Protein AF-A0A355V3B9-F1 (afdb_monomer_lite)

Structure (mmCIF, N/CA/C/O backbone):
data_AF-A0A355V3B9-F1
#
_entry.id   AF-A0A355V3B9-F1
#
loop_
_atom_site.group_PDB
_atom_site.id
_atom_site.type_symbol
_atom_site.label_atom_id
_atom_site.label_alt_id
_atom_site.label_comp_id
_atom_site.label_asym_id
_atom_site.label_entity_id
_atom_site.label_seq_id
_atom_site.pdbx_PDB_ins_code
_atom_site.Cartn_x
_atom_site.Cartn_y
_atom_site.Cartn_z
_atom_site.occupancy
_atom_site.B_iso_or_equiv
_atom_site.auth_seq_id
_atom_site.auth_comp_id
_atom_site.auth_asym_id
_atom_site.auth_atom_id
_atom_site.pdbx_PDB_model_num
ATOM 1 N N . MET A 1 1 ? -22.685 -3.547 -70.655 1.00 29.61 1 MET A N 1
ATOM 2 C CA . MET A 1 1 ? -23.775 -3.554 -71.671 1.00 29.61 1 MET A CA 1
ATOM 3 C C . MET A 1 1 ? -23.132 -3.633 -73.062 1.00 29.61 1 MET A C 1
ATOM 5 O O . MET A 1 1 ? -21.977 -3.258 -73.175 1.00 29.61 1 MET A O 1
ATOM 9 N N . LYS A 1 2 ? -23.705 -4.327 -74.064 1.00 24.33 2 LYS A N 1
ATOM 10 C CA . LYS A 1 2 ? -24.390 -3.746 -75.259 1.00 24.33 2 LYS A CA 1
ATOM 11 C C . LYS A 1 2 ? -23.859 -2.349 -75.682 1.00 24.33 2 LYS A C 1
ATOM 13 O O . LYS A 1 2 ? -23.815 -1.481 -74.825 1.00 24.33 2 LYS A O 1
ATOM 18 N N . LYS A 1 3 ? -23.572 -2.037 -76.959 1.00 24.42 3 LYS A N 1
ATOM 19 C CA . LYS A 1 3 ? -23.677 -2.785 -78.243 1.00 24.42 3 LYS A CA 1
ATOM 20 C C . LYS A 1 3 ? -22.997 -1.974 -79.382 1.00 24.42 3 LYS A C 1
ATOM 22 O O . LYS A 1 3 ? -23.137 -0.765 -79.348 1.00 24.42 3 LYS A O 1
ATOM 27 N N . PHE A 1 4 ? -22.495 -2.657 -80.429 1.00 23.72 4 PHE A N 1
ATOM 28 C CA . PHE A 1 4 ? -22.361 -2.233 -81.859 1.00 23.72 4 PHE A CA 1
ATOM 29 C C . PHE A 1 4 ? -21.498 -0.968 -82.168 1.00 23.72 4 PHE A C 1
ATOM 31 O O . PHE A 1 4 ? -21.391 -0.086 -81.337 1.00 23.72 4 PHE A O 1
ATOM 38 N N . ARG A 1 5 ? -20.748 -0.774 -83.273 1.00 29.12 5 ARG A N 1
ATOM 39 C CA . ARG A 1 5 ? -20.606 -1.314 -84.657 1.00 29.12 5 ARG A CA 1
ATOM 40 C C . ARG A 1 5 ? -21.382 -0.560 -85.773 1.00 29.12 5 ARG A C 1
ATOM 42 O O . ARG A 1 5 ? -22.601 -0.481 -85.723 1.00 29.12 5 ARG A O 1
ATOM 49 N N . GLN A 1 6 ? -20.622 -0.194 -86.824 1.00 34.44 6 GLN A N 1
ATOM 50 C CA . GLN A 1 6 ? -20.976 0.226 -88.205 1.00 34.44 6 GLN A CA 1
ATOM 51 C C . GLN A 1 6 ? -21.395 1.683 -88.507 1.00 34.44 6 GLN A C 1
ATOM 53 O O . GLN A 1 6 ? -22.417 2.164 -88.036 1.00 34.44 6 GLN A O 1
ATOM 58 N N . PHE A 1 7 ? -20.684 2.283 -89.475 1.00 25.03 7 PHE A N 1
ATOM 59 C CA . PHE A 1 7 ? -21.318 2.936 -90.632 1.00 25.03 7 PHE A CA 1
ATOM 60 C C . PHE A 1 7 ? -20.598 2.524 -91.948 1.00 25.03 7 PHE A C 1
ATOM 62 O O . PHE A 1 7 ? -19.836 1.554 -91.916 1.00 25.03 7 PHE A O 1
ATOM 69 N N . ALA A 1 8 ? -20.909 3.133 -93.103 1.00 28.25 8 ALA A N 1
ATOM 70 C CA . ALA A 1 8 ? -20.622 2.613 -94.457 1.00 28.25 8 ALA A CA 1
ATOM 71 C C . ALA A 1 8 ? -20.565 3.727 -95.544 1.00 28.25 8 ALA A C 1
ATOM 73 O O . ALA A 1 8 ? -20.676 4.898 -95.191 1.00 28.25 8 ALA A O 1
ATOM 74 N N . VAL A 1 9 ? -20.533 3.337 -96.842 1.00 30.91 9 VAL A N 1
ATOM 75 C CA . VAL A 1 9 ? -20.604 4.185 -98.079 1.00 30.91 9 VAL A CA 1
ATOM 76 C C . VAL A 1 9 ? -19.212 4.775 -98.459 1.00 30.91 9 VAL A C 1
ATOM 78 O O . VAL A 1 9 ? -18.403 4.994 -97.568 1.00 30.91 9 VAL A O 1
ATOM 81 N N . ALA A 1 10 ? -18.768 4.956 -99.721 1.00 24.69 10 ALA A N 1
ATOM 82 C CA . ALA A 1 10 ? -19.450 5.182 -101.014 1.00 24.69 10 ALA A CA 1
ATOM 83 C C . ALA A 1 10 ? -19.110 4.206 -102.182 1.00 24.69 10 ALA A C 1
ATOM 85 O O . ALA A 1 10 ? -18.999 3.000 -101.971 1.00 24.69 10 ALA A O 1
ATOM 86 N N . THR A 1 11 ? -19.154 4.675 -103.445 1.00 30.03 11 THR A N 1
ATOM 87 C CA . THR A 1 11 ? -19.378 3.878 -104.685 1.00 30.03 11 THR A CA 1
ATOM 88 C C . THR A 1 11 ? -18.928 4.663 -105.951 1.00 30.03 11 THR A C 1
ATOM 90 O O . THR A 1 11 ? -18.607 5.841 -105.831 1.00 30.03 11 THR A O 1
ATOM 93 N N . LEU A 1 12 ? -19.008 4.031 -107.141 1.00 26.17 12 LEU A N 1
ATOM 94 C CA . LEU A 1 12 ? -18.806 4.517 -108.540 1.00 26.17 12 LEU A CA 1
ATOM 95 C C . LEU A 1 12 ? -17.343 4.514 -109.070 1.00 26.17 12 LEU A C 1
ATOM 97 O O . LEU A 1 12 ? -16.452 4.913 -108.334 1.00 26.17 12 LEU A O 1
ATOM 101 N N . MET A 1 13 ? -16.948 4.026 -110.272 1.00 27.73 13 MET A N 1
ATOM 102 C CA . MET A 1 13 ? -17.576 3.574 -111.557 1.00 27.73 13 MET A CA 1
ATOM 103 C C . MET A 1 13 ? -17.974 4.678 -112.570 1.00 27.73 13 MET A C 1
ATOM 105 O O . MET A 1 13 ? -18.789 5.499 -112.172 1.00 27.73 13 MET A O 1
ATOM 109 N N . ILE A 1 14 ? -17.507 4.622 -113.854 1.00 31.66 14 ILE A N 1
ATOM 110 C CA . ILE A 1 14 ? -18.270 4.818 -115.147 1.00 31.66 14 ILE A CA 1
ATOM 111 C C . ILE A 1 14 ? -17.418 5.122 -116.434 1.00 31.66 14 ILE A C 1
ATOM 113 O O . ILE A 1 14 ? -16.614 6.041 -116.408 1.00 31.66 14 ILE A O 1
ATOM 117 N N . LEU A 1 15 ? -17.701 4.388 -117.545 1.00 27.97 15 LEU A N 1
ATOM 118 C CA . LEU A 1 15 ? -17.578 4.646 -119.029 1.00 27.97 15 LEU A CA 1
ATOM 119 C C . LEU A 1 15 ? -16.261 5.212 -119.685 1.00 27.97 15 LEU A C 1
ATOM 121 O O . LEU A 1 15 ? -15.428 5.770 -118.992 1.00 27.97 15 LEU A O 1
ATOM 125 N N . ALA A 1 16 ? -16.024 5.219 -121.026 1.00 29.95 16 ALA A N 1
ATOM 126 C CA . ALA A 1 16 ? -16.352 4.337 -122.191 1.00 29.95 16 ALA A CA 1
ATOM 127 C C . ALA A 1 16 ? -15.772 4.892 -123.545 1.00 29.95 16 ALA A C 1
ATOM 129 O O . ALA A 1 16 ? -15.033 5.869 -123.528 1.00 29.95 16 ALA A O 1
ATOM 130 N N . MET A 1 17 ? -16.207 4.316 -124.695 1.00 27.41 17 MET A N 1
ATOM 131 C CA . MET A 1 17 ? -15.990 4.684 -126.129 1.00 27.41 17 MET A CA 1
ATOM 132 C C . MET A 1 17 ? -14.667 4.169 -126.757 1.00 27.41 17 MET A C 1
ATOM 134 O O . MET A 1 17 ? -13.644 4.247 -126.097 1.00 27.41 17 MET A O 1
ATOM 138 N N . CYS A 1 18 ? -14.534 3.558 -127.958 1.00 26.45 18 CYS A N 1
ATOM 139 C CA . CYS A 1 18 ? -15.226 3.449 -129.282 1.00 26.45 18 CYS A CA 1
ATOM 140 C C . CYS A 1 18 ? -14.258 3.975 -130.388 1.00 26.45 18 CYS A C 1
ATOM 142 O O . CYS A 1 18 ? -13.532 4.920 -130.110 1.00 26.45 18 CYS A O 1
ATOM 144 N N . SER A 1 19 ? -14.186 3.515 -131.654 1.00 28.00 19 SER A N 1
ATOM 145 C CA . SER A 1 19 ? -14.825 2.412 -132.423 1.00 28.00 19 SER A CA 1
ATOM 146 C C . SER A 1 19 ? -14.329 2.412 -133.906 1.00 28.00 19 SER A C 1
ATOM 148 O O . SER A 1 19 ? -13.772 3.430 -134.306 1.00 28.00 19 SER A O 1
ATOM 150 N N . LEU A 1 20 ? -14.677 1.394 -134.736 1.00 30.12 20 LEU A N 1
ATOM 151 C CA . LEU A 1 20 ? -14.598 1.349 -136.239 1.00 30.12 20 LEU A CA 1
ATOM 152 C C . LEU A 1 20 ? -13.163 1.233 -136.871 1.00 30.12 20 LEU A C 1
ATOM 154 O O . LEU A 1 20 ? -12.217 1.700 -136.257 1.00 30.12 20 LEU A O 1
ATOM 158 N N . ILE A 1 21 ? -12.882 0.661 -138.073 1.00 32.38 21 ILE A N 1
ATOM 159 C CA . ILE A 1 21 ? -13.617 -0.214 -139.038 1.00 32.38 21 ILE A CA 1
ATOM 160 C C . ILE A 1 21 ? -12.640 -0.966 -140.018 1.00 32.38 21 ILE A C 1
ATOM 162 O O . ILE A 1 21 ? -11.603 -0.407 -140.341 1.00 32.38 21 ILE A O 1
ATOM 166 N N . ALA A 1 22 ? -13.005 -2.184 -140.487 1.00 29.14 22 ALA A N 1
ATOM 167 C CA . ALA A 1 22 ? -12.835 -2.860 -141.823 1.00 29.14 22 ALA A CA 1
ATOM 168 C C . ALA A 1 22 ? -11.594 -2.640 -142.782 1.00 29.14 22 ALA A C 1
ATOM 170 O O . ALA A 1 22 ? -11.046 -1.551 -142.822 1.00 29.14 22 ALA A O 1
ATOM 171 N N . VAL A 1 23 ? -11.168 -3.535 -143.718 1.00 32.75 23 VAL A N 1
ATOM 172 C CA . VAL A 1 23 ? -11.530 -4.937 -144.112 1.00 32.75 23 VAL A CA 1
ATOM 173 C C . VAL A 1 23 ? -10.566 -5.550 -145.194 1.00 32.75 23 VAL A C 1
ATOM 175 O O . VAL A 1 23 ? -9.893 -4.802 -145.895 1.00 32.75 23 VAL A O 1
ATOM 178 N N . PHE A 1 24 ? -10.621 -6.886 -145.407 1.00 30.16 24 PHE A N 1
ATOM 179 C CA . PHE A 1 24 ? -10.052 -7.739 -146.505 1.00 30.16 24 PHE A CA 1
ATOM 180 C C . PHE A 1 24 ? -8.552 -8.164 -146.502 1.00 30.16 24 PHE A C 1
ATOM 182 O O . PHE A 1 24 ? -7.726 -7.609 -145.791 1.00 30.16 24 PHE A O 1
ATOM 189 N N . ALA A 1 25 ? -8.249 -9.251 -147.246 1.00 38.19 25 ALA A N 1
ATOM 190 C CA . ALA A 1 25 ? -7.032 -10.102 -147.209 1.00 38.19 25 ALA A CA 1
ATOM 191 C C . ALA A 1 25 ? -6.633 -10.583 -148.647 1.00 38.19 25 ALA A C 1
ATOM 193 O O . ALA A 1 25 ? -7.290 -10.150 -149.592 1.00 38.19 25 ALA A O 1
ATOM 194 N N . ALA A 1 26 ? -5.640 -11.447 -148.957 1.00 35.53 26 ALA A N 1
ATOM 195 C CA . ALA A 1 26 ? -4.742 -12.368 -148.213 1.00 35.53 26 ALA A CA 1
ATOM 196 C C . ALA A 1 26 ? -3.504 -12.772 -149.083 1.00 35.53 26 ALA A C 1
ATOM 198 O O . ALA A 1 26 ? -3.559 -12.509 -150.285 1.00 35.53 26 ALA A O 1
ATOM 199 N N . CYS A 1 27 ? -2.472 -13.475 -148.548 1.00 34.25 27 CYS A N 1
ATOM 200 C CA . CYS A 1 27 ? -1.959 -14.791 -149.052 1.00 34.25 27 CYS A CA 1
ATOM 201 C C . CYS A 1 27 ? -0.553 -15.244 -148.523 1.00 34.25 27 CYS A C 1
ATOM 203 O O . CYS A 1 27 ? 0.469 -15.044 -149.181 1.00 34.25 27 CYS A O 1
ATOM 205 N N . ASP A 1 28 ? -0.515 -15.976 -147.401 1.00 49.56 28 ASP A N 1
ATOM 206 C CA . ASP A 1 28 ? 0.271 -17.216 -147.174 1.00 49.56 28 ASP A CA 1
ATOM 207 C C . ASP A 1 28 ? 1.835 -17.178 -147.129 1.00 49.56 28 ASP A C 1
ATOM 209 O O . ASP A 1 28 ? 2.467 -17.628 -148.086 1.00 49.56 28 ASP A O 1
ATOM 213 N N . LYS A 1 29 ? 2.474 -16.728 -146.024 1.00 57.41 29 LYS A N 1
ATOM 214 C CA . LYS A 1 29 ? 3.925 -16.829 -145.677 1.00 57.41 29 LYS A CA 1
ATOM 215 C C . LYS A 1 29 ? 4.230 -16.223 -144.284 1.00 57.41 29 LYS A C 1
ATOM 217 O O . LYS A 1 29 ? 3.782 -15.106 -144.035 1.00 57.41 29 LYS A O 1
ATOM 222 N N . ILE A 1 30 ? 5.047 -16.863 -143.431 1.00 63.81 30 ILE A N 1
ATOM 223 C CA . ILE A 1 30 ? 5.472 -16.322 -142.109 1.00 63.81 30 ILE A CA 1
ATOM 224 C C . ILE A 1 30 ? 6.410 -15.110 -142.245 1.00 63.81 30 ILE A C 1
ATOM 226 O O . ILE A 1 30 ? 7.263 -15.085 -143.136 1.00 63.81 30 ILE A O 1
ATOM 230 N N . THR A 1 31 ? 6.244 -14.117 -141.359 1.00 71.62 31 THR A N 1
ATOM 231 C CA . THR A 1 31 ? 6.979 -12.835 -141.384 1.00 71.62 31 THR A CA 1
ATOM 232 C C . THR A 1 31 ? 7.597 -12.383 -140.054 1.00 71.62 31 THR A C 1
ATOM 234 O O . THR A 1 31 ? 8.592 -11.666 -140.098 1.00 71.62 31 THR A O 1
ATOM 237 N N . GLU A 1 32 ? 7.043 -12.751 -138.894 1.00 79.25 32 GLU A N 1
ATOM 238 C CA . GLU A 1 32 ? 7.464 -12.231 -137.575 1.00 79.25 32 GLU A CA 1
ATOM 239 C C . GLU A 1 32 ? 7.121 -13.233 -136.454 1.00 79.25 32 GLU A C 1
ATOM 241 O O . GLU A 1 32 ? 6.135 -13.964 -136.567 1.00 79.25 32 GLU A O 1
ATOM 246 N N . ILE A 1 33 ? 7.892 -13.235 -135.357 1.00 84.12 33 ILE A N 1
ATOM 247 C CA . ILE A 1 33 ? 7.456 -13.757 -134.049 1.00 84.12 33 ILE A CA 1
ATOM 248 C C . ILE A 1 33 ? 7.694 -12.694 -132.970 1.00 84.12 33 ILE A C 1
ATOM 250 O O . ILE A 1 33 ? 8.684 -11.963 -133.030 1.00 84.12 33 ILE A O 1
ATOM 254 N N . LYS A 1 34 ? 6.817 -12.633 -131.967 1.00 82.00 34 LYS A N 1
ATOM 255 C CA . LYS A 1 34 ? 6.917 -11.717 -130.820 1.00 82.00 34 LYS A CA 1
ATOM 256 C C . LYS A 1 34 ? 6.241 -12.316 -129.592 1.00 82.00 34 LYS A C 1
ATOM 258 O O . LYS A 1 34 ? 5.294 -13.087 -129.725 1.00 82.00 34 LYS A O 1
ATOM 263 N N . VAL A 1 35 ? 6.665 -11.921 -128.398 1.00 82.00 35 VAL A N 1
ATOM 264 C CA . VAL A 1 35 ? 5.863 -12.120 -127.182 1.00 82.00 35 VAL A CA 1
ATOM 265 C C . VAL A 1 35 ? 5.230 -10.780 -126.828 1.00 82.00 35 VAL A C 1
ATOM 267 O O . VAL A 1 35 ? 5.940 -9.792 -126.667 1.00 82.00 35 VAL A O 1
ATOM 270 N N . ALA A 1 36 ? 3.900 -10.729 -126.773 1.00 76.75 36 ALA A N 1
ATOM 271 C CA . ALA A 1 36 ? 3.171 -9.514 -126.419 1.00 76.75 36 ALA A CA 1
ATOM 272 C C . ALA A 1 36 ? 3.213 -9.246 -124.903 1.00 76.75 36 ALA A C 1
ATOM 274 O O . ALA A 1 36 ? 3.352 -10.174 -124.100 1.00 76.75 36 ALA A O 1
ATOM 275 N N . ASP A 1 37 ? 3.044 -7.984 -124.503 1.00 69.56 37 ASP A N 1
ATOM 276 C CA . ASP A 1 37 ? 2.949 -7.612 -123.089 1.00 69.56 37 ASP A CA 1
ATOM 277 C C . ASP A 1 37 ? 1.801 -8.366 -122.398 1.00 69.56 37 ASP A C 1
ATOM 279 O O . ASP A 1 37 ? 0.658 -8.355 -122.854 1.00 69.56 37 ASP A O 1
ATOM 283 N N . GLY A 1 38 ? 2.118 -9.034 -121.286 1.00 73.00 38 GLY A N 1
ATOM 284 C CA . GLY A 1 38 ? 1.189 -9.903 -120.553 1.00 73.00 38 GLY A CA 1
ATOM 285 C C . GLY A 1 38 ? 1.195 -11.380 -120.973 1.00 73.00 38 GLY A C 1
ATOM 286 O O . GLY A 1 38 ? 0.593 -12.189 -120.272 1.00 73.00 38 GLY A O 1
ATOM 287 N N . ASN A 1 39 ? 1.908 -11.765 -122.040 1.00 80.31 39 ASN A N 1
ATOM 288 C CA . ASN A 1 39 ? 2.001 -13.168 -122.471 1.00 80.31 39 ASN A CA 1
ATOM 289 C C . ASN A 1 39 ? 3.125 -13.984 -121.788 1.00 80.31 39 ASN A C 1
ATOM 291 O O . ASN A 1 39 ? 3.246 -15.177 -122.068 1.00 80.31 39 ASN A O 1
ATOM 295 N N . LEU A 1 40 ? 3.925 -13.398 -120.885 1.00 80.81 40 LEU A N 1
ATOM 296 C CA . LEU A 1 40 ? 4.698 -14.170 -119.896 1.00 80.81 40 LEU A CA 1
ATOM 297 C C . LEU A 1 40 ? 3.934 -14.233 -118.565 1.00 80.81 40 LEU A C 1
ATOM 299 O O . LEU A 1 40 ? 3.483 -13.188 -118.093 1.00 80.81 40 LEU A O 1
ATOM 303 N N . PRO A 1 41 ? 3.861 -15.404 -117.900 1.00 78.88 41 PRO A N 1
ATOM 304 C CA . PRO A 1 41 ? 3.183 -15.534 -116.609 1.00 78.88 41 PRO A CA 1
ATOM 305 C C . PRO A 1 41 ? 3.927 -14.820 -115.467 1.00 78.88 41 PRO A C 1
ATOM 307 O O . PRO A 1 41 ? 3.316 -14.454 -114.462 1.00 78.88 41 PRO A O 1
ATOM 310 N N . LYS A 1 42 ? 5.246 -14.612 -115.600 1.00 82.06 42 LYS A N 1
ATOM 311 C CA . LYS A 1 42 ? 6.089 -13.958 -114.591 1.00 82.06 42 LYS A CA 1
ATOM 312 C C . LYS A 1 42 ? 7.280 -13.254 -115.248 1.00 82.06 42 LYS A C 1
ATOM 314 O O . LYS A 1 42 ? 7.945 -13.834 -116.099 1.00 82.06 42 LYS A O 1
ATOM 319 N N . THR A 1 43 ? 7.576 -12.027 -114.816 1.00 84.12 43 THR A N 1
ATOM 320 C CA . THR A 1 43 ? 8.766 -11.256 -115.240 1.00 84.12 43 THR A CA 1
ATOM 321 C C . THR A 1 43 ? 9.735 -10.941 -114.095 1.00 84.12 43 THR A C 1
ATOM 323 O O . THR A 1 43 ? 10.824 -10.430 -114.335 1.00 84.12 43 THR A O 1
ATOM 326 N N . THR A 1 44 ? 9.385 -11.298 -112.854 1.00 83.75 44 THR A N 1
ATOM 327 C CA . THR A 1 44 ? 10.275 -11.193 -111.688 1.00 83.75 44 THR A CA 1
ATOM 328 C C . THR A 1 44 ? 10.349 -12.534 -110.970 1.00 83.75 44 THR A C 1
ATOM 330 O O . THR A 1 44 ? 9.330 -13.075 -110.538 1.00 83.75 44 THR A O 1
ATOM 333 N N . PHE A 1 45 ? 11.562 -13.048 -110.825 1.00 85.56 45 PHE A N 1
ATOM 334 C CA . PHE A 1 45 ? 11.904 -14.315 -110.188 1.00 85.56 45 PHE A CA 1
ATOM 335 C C . PHE A 1 45 ? 12.716 -14.037 -108.918 1.00 85.56 45 PHE A C 1
ATOM 337 O O . PHE A 1 45 ? 13.181 -12.918 -108.708 1.00 85.56 45 PHE A O 1
ATOM 344 N N . ILE A 1 46 ? 12.871 -15.025 -108.041 1.00 88.81 46 ILE A N 1
ATOM 345 C CA . ILE A 1 46 ? 13.680 -14.899 -106.817 1.00 88.81 46 ILE A CA 1
ATOM 346 C C . ILE A 1 46 ? 14.887 -15.830 -106.943 1.00 88.81 46 ILE A C 1
ATOM 348 O O . ILE A 1 46 ? 14.764 -16.897 -107.536 1.00 88.81 46 ILE A O 1
ATOM 352 N N . LEU A 1 47 ? 16.042 -15.451 -106.393 1.00 86.94 47 LEU A N 1
ATOM 353 C CA . LEU A 1 47 ? 17.278 -16.234 -106.489 1.00 86.94 47 LEU A CA 1
ATOM 354 C C . LEU A 1 47 ? 17.063 -17.718 -106.115 1.00 86.94 47 LEU A C 1
ATOM 356 O O . LEU A 1 47 ? 16.523 -18.033 -105.047 1.00 86.94 47 LEU A O 1
ATOM 360 N N . GLY A 1 48 ? 17.454 -18.618 -107.017 1.00 84.19 48 GLY A N 1
ATOM 361 C CA . GLY A 1 48 ? 17.260 -20.069 -106.948 1.00 84.19 48 GLY A CA 1
ATOM 362 C C . GLY A 1 48 ? 15.897 -20.587 -107.438 1.00 84.19 48 GLY A C 1
ATOM 363 O O . GLY A 1 48 ? 15.689 -21.798 -107.450 1.00 84.19 48 GLY A O 1
ATOM 364 N N . GLN A 1 49 ? 14.957 -19.719 -107.836 1.00 86.31 49 GLN A N 1
ATOM 365 C CA . GLN A 1 49 ? 13.656 -20.129 -108.384 1.00 86.31 49 GLN A CA 1
ATOM 366 C C . GLN A 1 49 ? 13.810 -20.651 -109.821 1.00 86.31 49 GLN A C 1
ATOM 368 O O . GLN A 1 49 ? 14.421 -19.990 -110.659 1.00 86.31 49 GLN A O 1
ATOM 373 N N . GLU A 1 50 ? 13.183 -21.781 -110.147 1.00 85.25 50 GLU A N 1
ATOM 374 C CA . GLU A 1 50 ? 13.106 -22.259 -111.534 1.00 85.25 50 GLU A CA 1
ATOM 375 C C . GLU A 1 50 ? 12.301 -21.316 -112.449 1.00 85.25 50 GLU A C 1
ATOM 377 O O . GLU A 1 50 ? 11.404 -20.584 -112.004 1.00 85.25 50 GLU A O 1
ATOM 382 N N . LEU A 1 51 ? 12.629 -21.356 -113.746 1.00 84.94 51 LEU A N 1
ATOM 383 C CA . LEU A 1 51 ? 11.883 -20.661 -114.793 1.00 84.94 51 LEU A CA 1
ATOM 384 C C . LEU A 1 51 ? 10.556 -21.382 -115.037 1.00 84.94 51 LEU A C 1
ATOM 386 O O . LEU A 1 51 ? 10.546 -22.562 -115.381 1.00 84.94 51 LEU A O 1
ATOM 390 N N . ASP A 1 52 ? 9.451 -20.654 -114.911 1.00 82.75 52 ASP A N 1
ATOM 391 C CA . ASP A 1 52 ? 8.119 -21.138 -115.257 1.00 82.75 52 ASP A CA 1
ATOM 392 C C . ASP A 1 52 ? 7.584 -20.332 -116.446 1.00 82.75 52 ASP A C 1
ATOM 394 O O . ASP A 1 52 ? 7.556 -19.098 -116.419 1.00 82.75 52 ASP A O 1
ATOM 398 N N . LEU A 1 53 ? 7.203 -21.053 -117.498 1.00 82.25 53 LEU A N 1
ATOM 399 C CA . LEU A 1 53 ? 6.653 -20.532 -118.750 1.00 82.25 53 LEU A CA 1
ATOM 400 C C . LEU A 1 53 ? 5.233 -21.060 -119.011 1.00 82.25 53 LEU A C 1
ATOM 402 O O . LEU A 1 53 ? 4.654 -20.738 -120.050 1.00 82.25 53 LEU A O 1
ATOM 406 N N . ALA A 1 54 ? 4.675 -21.865 -118.097 1.00 80.31 54 ALA A N 1
ATOM 407 C CA . ALA A 1 54 ? 3.417 -22.566 -118.303 1.00 80.31 54 ALA A CA 1
ATOM 408 C C . ALA A 1 54 ? 2.259 -21.589 -118.553 1.00 80.31 54 ALA A C 1
ATOM 410 O O . ALA A 1 54 ? 2.045 -20.627 -117.812 1.00 80.31 54 ALA A O 1
ATOM 411 N N . GLY A 1 55 ? 1.510 -21.823 -119.634 1.00 78.62 55 GLY A N 1
ATOM 412 C CA . GLY A 1 55 ? 0.429 -20.932 -120.073 1.00 78.62 55 GLY A CA 1
ATOM 413 C C . GLY A 1 55 ? 0.882 -19.593 -120.679 1.00 78.62 55 GLY A C 1
ATOM 414 O O . GLY A 1 55 ? 0.028 -18.801 -121.082 1.00 78.62 55 GLY A O 1
ATOM 415 N N . GLY A 1 56 ? 2.191 -19.338 -120.783 1.00 84.00 56 GLY A N 1
ATOM 416 C CA . GLY A 1 56 ? 2.739 -18.224 -121.555 1.00 84.00 56 GLY A CA 1
ATOM 417 C C . GLY A 1 56 ? 2.590 -18.439 -123.066 1.00 84.00 56 GLY A C 1
ATOM 418 O O . GLY A 1 56 ? 2.431 -19.570 -123.527 1.00 84.00 56 GLY A O 1
ATOM 419 N N . LYS A 1 57 ? 2.637 -17.361 -123.861 1.00 85.75 57 LYS A N 1
ATOM 420 C CA . LYS A 1 57 ? 2.314 -17.410 -125.300 1.00 85.75 57 LYS A CA 1
ATOM 421 C C . LYS A 1 57 ? 3.263 -16.622 -126.205 1.00 85.75 57 LYS A C 1
ATOM 423 O O . LYS A 1 57 ? 3.455 -15.419 -126.048 1.00 85.75 57 LYS A O 1
ATOM 4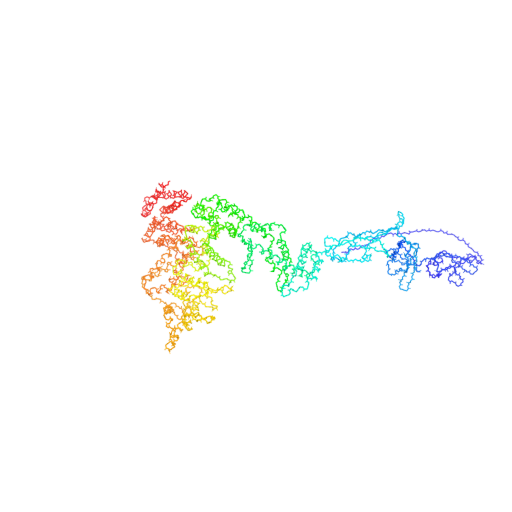28 N N . LEU A 1 58 ? 3.757 -17.284 -127.241 1.00 86.44 58 LEU A N 1
ATOM 429 C CA . LEU A 1 58 ? 4.430 -16.682 -128.382 1.00 86.44 58 LEU A CA 1
ATOM 430 C C . LEU A 1 58 ? 3.410 -16.375 -129.485 1.00 86.44 58 LEU A C 1
ATOM 432 O O . LEU A 1 58 ? 2.675 -17.257 -129.925 1.00 86.44 58 LEU A O 1
ATOM 436 N N . THR A 1 59 ? 3.388 -15.137 -129.967 1.00 84.50 59 THR A N 1
ATOM 437 C CA . THR A 1 59 ? 2.583 -14.726 -131.119 1.00 84.50 59 THR A CA 1
ATOM 438 C C . THR A 1 59 ? 3.412 -14.885 -132.393 1.00 84.50 59 THR A C 1
ATOM 440 O O . THR A 1 59 ? 4.444 -14.233 -132.563 1.00 84.50 59 THR A O 1
ATOM 443 N N . VAL A 1 60 ? 2.958 -15.746 -133.299 1.00 81.06 60 VAL A N 1
ATOM 444 C CA . VAL A 1 60 ? 3.586 -16.035 -134.594 1.00 81.06 60 VAL A CA 1
ATOM 445 C C . VAL A 1 60 ? 2.750 -15.393 -135.698 1.00 81.06 60 VAL A C 1
ATOM 447 O O . VAL A 1 60 ? 1.552 -15.643 -135.800 1.00 81.06 60 VAL A O 1
ATOM 450 N N . VAL A 1 61 ? 3.365 -14.564 -136.541 1.00 79.50 61 VAL A N 1
ATOM 451 C CA . VAL A 1 61 ? 2.663 -13.838 -137.608 1.00 79.50 61 VAL A CA 1
ATOM 452 C C . VAL A 1 61 ? 2.846 -14.563 -138.941 1.00 79.50 61 VAL A C 1
ATOM 454 O O . VAL A 1 61 ? 3.893 -14.471 -139.591 1.00 79.50 61 VAL A O 1
ATOM 457 N N . ASN A 1 62 ? 1.802 -15.271 -139.371 1.00 70.69 62 ASN A N 1
ATOM 458 C CA . ASN A 1 62 ? 1.717 -15.918 -140.674 1.00 70.69 62 ASN A CA 1
ATOM 459 C C . ASN A 1 62 ? 0.883 -15.064 -141.642 1.00 70.69 62 ASN A C 1
ATOM 461 O O . ASN A 1 62 ? -0.344 -15.056 -141.601 1.00 70.69 62 ASN A O 1
ATOM 465 N N . ASN A 1 63 ? 1.565 -14.313 -142.509 1.00 61.03 63 ASN A N 1
ATOM 466 C CA . ASN A 1 63 ? 0.983 -13.439 -143.536 1.00 61.03 63 ASN A CA 1
ATOM 467 C C . ASN A 1 63 ? -0.061 -12.433 -143.023 1.00 61.03 63 ASN A C 1
ATOM 469 O O . ASN A 1 63 ? -1.120 -12.240 -143.617 1.00 61.03 63 ASN A O 1
ATOM 473 N N . GLY A 1 64 ? 0.223 -11.809 -141.880 1.00 65.69 64 GLY A N 1
ATOM 474 C CA . GLY A 1 64 ? -0.695 -10.865 -141.240 1.00 65.69 64 GLY A CA 1
ATOM 475 C C . GLY A 1 64 ? -1.867 -11.512 -140.491 1.00 65.69 64 GLY A C 1
ATOM 476 O O . GLY A 1 64 ? -2.682 -10.784 -139.931 1.00 65.69 64 GLY A O 1
ATOM 477 N N . LYS A 1 65 ? -1.952 -12.848 -140.423 1.00 65.75 65 LYS A N 1
ATOM 478 C CA . LYS A 1 65 ? -2.693 -13.538 -139.358 1.00 65.75 65 LYS A CA 1
ATOM 479 C C . LYS A 1 65 ? -1.751 -13.831 -138.202 1.00 65.75 65 LYS A C 1
ATOM 481 O O . LYS A 1 65 ? -0.641 -14.310 -138.418 1.00 65.75 65 LYS A O 1
ATOM 486 N N . GLU A 1 66 ? -2.216 -13.581 -136.990 1.00 79.38 66 GLU A N 1
ATOM 487 C CA . GLU A 1 66 ? -1.514 -13.968 -135.771 1.00 79.38 66 GLU A CA 1
ATOM 488 C C . GLU A 1 66 ? -2.033 -15.328 -135.286 1.00 79.38 66 GLU A C 1
ATOM 490 O O . GLU A 1 66 ? -3.241 -15.568 -135.255 1.00 79.38 66 GLU A O 1
ATOM 495 N N . GLU A 1 67 ? -1.110 -16.216 -134.932 1.00 80.38 67 GLU A N 1
ATOM 496 C CA . GLU A 1 67 ? -1.349 -17.528 -134.333 1.00 80.38 67 GLU A CA 1
ATOM 497 C C . GLU A 1 67 ? -0.616 -17.583 -132.984 1.00 80.38 67 GLU A C 1
ATOM 499 O O . GLU A 1 67 ? 0.505 -17.085 -132.859 1.00 80.38 67 GLU A O 1
ATOM 504 N N . GLU A 1 68 ? -1.248 -18.142 -131.951 1.00 83.00 68 GLU A N 1
ATOM 505 C CA . GLU A 1 68 ? -0.651 -18.259 -130.617 1.00 83.00 68 GLU A CA 1
ATOM 506 C C . GLU A 1 68 ? -0.063 -19.661 -130.414 1.00 83.00 68 GLU A C 1
ATOM 508 O O . GLU A 1 68 ? -0.785 -20.657 -130.435 1.00 83.00 68 GLU A O 1
ATOM 513 N N . VAL A 1 69 ? 1.243 -19.730 -130.160 1.00 83.00 69 VAL A N 1
ATOM 514 C CA . VAL A 1 69 ? 1.960 -20.950 -129.766 1.00 83.00 69 VAL A CA 1
ATOM 515 C C . VAL A 1 69 ? 2.298 -20.842 -128.280 1.00 83.00 69 VAL A C 1
ATOM 517 O O . VAL A 1 69 ? 2.766 -19.800 -127.828 1.00 83.00 69 VAL A O 1
ATOM 520 N N . ALA A 1 70 ? 2.071 -21.893 -127.494 1.00 81.88 70 ALA A N 1
ATOM 521 C CA . ALA A 1 70 ? 2.416 -21.873 -126.072 1.00 81.88 70 ALA A CA 1
ATOM 522 C C . ALA A 1 70 ? 3.949 -21.851 -125.869 1.00 81.88 70 ALA A C 1
ATOM 524 O O . ALA A 1 70 ? 4.678 -22.518 -126.604 1.00 81.88 70 ALA A O 1
ATOM 525 N N . LEU A 1 71 ? 4.451 -21.079 -124.897 1.00 83.81 71 LEU A N 1
ATOM 526 C CA . LEU A 1 71 ? 5.897 -20.915 -124.644 1.00 83.81 71 LEU A CA 1
ATOM 527 C C . LEU A 1 71 ? 6.572 -22.170 -124.063 1.00 83.81 71 LEU A C 1
ATOM 529 O O . LEU A 1 71 ? 7.793 -22.280 -124.112 1.00 83.81 71 LEU A O 1
ATOM 533 N N . ASP A 1 72 ? 5.778 -23.106 -123.550 1.00 82.88 72 ASP A N 1
ATOM 534 C CA . ASP A 1 72 ? 6.156 -24.445 -123.087 1.00 82.88 72 ASP A CA 1
ATOM 535 C C . ASP A 1 72 ? 5.988 -25.535 -124.174 1.00 82.88 72 ASP A C 1
ATOM 537 O O . ASP A 1 72 ? 6.226 -26.718 -123.920 1.00 82.88 72 ASP A O 1
ATOM 541 N N . SER A 1 73 ? 5.611 -25.157 -125.404 1.00 78.75 73 SER A N 1
ATOM 542 C CA . SER A 1 73 ? 5.534 -26.066 -126.554 1.00 78.75 73 SER A CA 1
ATOM 543 C C . SER A 1 73 ? 6.910 -26.597 -126.959 1.00 78.75 73 SER A C 1
ATOM 545 O O . SER A 1 73 ? 7.885 -25.852 -127.015 1.00 78.75 73 SER A O 1
ATOM 547 N N . SER A 1 74 ? 6.980 -27.864 -127.375 1.00 77.88 74 SER A N 1
ATOM 548 C CA . SER A 1 74 ? 8.211 -28.496 -127.874 1.00 77.88 74 SER A CA 1
ATOM 549 C C . SER A 1 74 ? 8.730 -27.939 -129.210 1.00 77.88 74 SER A C 1
ATOM 551 O O . SER A 1 74 ? 9.835 -28.289 -129.620 1.00 77.88 74 SER A O 1
ATOM 553 N N . GLU A 1 75 ? 7.970 -27.072 -129.889 1.00 79.25 75 GLU A N 1
ATOM 554 C CA . GLU A 1 75 ? 8.453 -26.282 -131.036 1.00 79.25 75 GLU A CA 1
ATOM 555 C C . GLU A 1 75 ? 9.140 -24.961 -130.625 1.00 79.25 75 GLU A C 1
ATOM 557 O O . GLU A 1 75 ? 9.726 -24.291 -131.479 1.00 79.25 75 GLU A O 1
ATOM 562 N N . VAL A 1 76 ? 9.068 -24.570 -129.347 1.00 81.19 76 VAL A N 1
ATOM 563 C CA . VAL A 1 76 ? 9.683 -23.353 -128.796 1.00 81.19 76 VAL A CA 1
ATOM 564 C C . VAL A 1 76 ? 10.931 -23.725 -127.993 1.00 81.19 76 VAL A C 1
ATOM 566 O O . VAL A 1 76 ? 10.958 -24.712 -127.265 1.00 81.19 76 VAL A O 1
ATOM 569 N N . THR A 1 77 ? 11.997 -22.934 -128.113 1.00 82.38 77 THR A N 1
ATOM 570 C CA . THR A 1 77 ? 13.203 -23.066 -127.277 1.00 82.38 77 THR A CA 1
ATOM 571 C C . THR A 1 77 ? 13.468 -21.757 -126.549 1.00 82.38 77 THR A C 1
ATOM 573 O O . THR A 1 77 ? 13.511 -20.702 -127.180 1.00 82.38 77 THR A O 1
ATOM 576 N N . VAL A 1 78 ? 13.664 -21.818 -125.230 1.00 85.38 78 VAL A N 1
ATOM 577 C CA . VAL A 1 78 ? 13.941 -20.648 -124.383 1.00 85.38 78 VAL A CA 1
ATOM 578 C C . VAL A 1 78 ? 15.277 -20.815 -123.662 1.00 85.38 78 VAL A C 1
ATOM 580 O O . VAL A 1 78 ? 15.614 -21.898 -123.192 1.00 85.38 78 VAL A O 1
ATOM 583 N N . SER A 1 79 ? 16.058 -19.738 -123.602 1.00 84.69 79 SER A N 1
ATOM 584 C CA . SER A 1 79 ? 17.415 -19.709 -123.041 1.00 84.69 79 SER A CA 1
ATOM 585 C C . SER A 1 79 ? 17.763 -18.317 -122.502 1.00 84.69 79 SER A C 1
ATOM 587 O O . SER A 1 79 ? 17.049 -17.358 -122.779 1.00 84.69 79 SER A O 1
ATOM 589 N N . GLY A 1 80 ? 18.851 -18.192 -121.736 1.00 85.19 80 GLY A N 1
ATOM 590 C CA . GLY A 1 80 ? 19.324 -16.907 -121.191 1.00 85.19 80 GLY A CA 1
ATOM 591 C C . GLY A 1 80 ? 18.941 -16.630 -119.732 1.00 85.19 80 GLY A C 1
ATOM 592 O O . GLY A 1 80 ? 19.433 -15.659 -119.165 1.00 85.19 80 GLY A O 1
ATOM 593 N N . TYR A 1 81 ? 18.131 -17.493 -119.108 1.00 89.19 81 TYR A N 1
ATOM 594 C CA . TYR A 1 81 ? 17.888 -17.452 -117.663 1.00 89.19 81 TYR A CA 1
ATOM 595 C C . TYR A 1 81 ? 18.992 -18.165 -116.882 1.00 89.19 81 TYR A C 1
ATOM 597 O O . TYR A 1 81 ? 19.393 -19.276 -117.228 1.00 89.19 81 TYR A O 1
ATOM 605 N N . ASP A 1 82 ? 19.417 -17.532 -115.797 1.00 87.38 82 ASP A N 1
ATOM 606 C CA . ASP A 1 82 ? 20.353 -18.038 -114.803 1.00 87.38 82 ASP A CA 1
ATOM 607 C C . ASP A 1 82 ? 19.723 -17.835 -113.418 1.00 87.38 82 ASP A C 1
ATOM 609 O O . ASP A 1 82 ? 19.767 -16.744 -112.846 1.00 87.38 82 ASP A O 1
ATOM 613 N N . LYS A 1 83 ? 19.077 -18.878 -112.885 1.00 86.69 83 LYS A N 1
ATOM 614 C CA . LYS A 1 83 ? 18.345 -18.789 -111.611 1.00 86.69 83 LYS A CA 1
ATOM 615 C C . LYS A 1 83 ? 19.229 -18.419 -110.419 1.00 86.69 83 LYS A C 1
ATOM 617 O O . LYS A 1 83 ? 18.708 -17.925 -109.422 1.00 86.69 83 LYS A O 1
ATOM 622 N N . ASP A 1 84 ? 20.536 -18.662 -110.509 1.00 84.81 84 ASP A N 1
ATOM 623 C CA . ASP A 1 84 ? 21.495 -18.525 -109.412 1.00 84.81 84 ASP A CA 1
ATOM 624 C C . ASP A 1 84 ? 22.240 -17.172 -109.460 1.00 84.81 84 ASP A C 1
ATOM 626 O O . ASP A 1 84 ? 23.220 -16.957 -108.742 1.00 84.81 84 ASP A O 1
ATOM 630 N N . LYS A 1 85 ? 21.735 -16.218 -110.261 1.00 85.50 85 LYS A N 1
ATOM 631 C CA . LYS A 1 85 ? 22.308 -14.882 -110.461 1.00 85.50 85 LYS A CA 1
ATOM 632 C C . LYS A 1 85 ? 21.270 -13.761 -110.327 1.00 85.50 85 LYS A C 1
ATOM 634 O O . LYS A 1 85 ? 20.320 -13.682 -111.097 1.00 85.50 85 LYS A O 1
ATOM 639 N N . GLU A 1 86 ? 21.483 -12.840 -109.389 1.00 86.56 86 GLU A N 1
ATOM 640 C CA . GLU A 1 86 ? 20.610 -11.669 -109.195 1.00 86.56 86 GLU A CA 1
ATOM 641 C C . GLU A 1 86 ? 20.721 -10.627 -110.329 1.00 86.56 86 GLU A C 1
ATOM 643 O O . GLU A 1 86 ? 21.761 -10.494 -110.980 1.00 86.56 86 GLU A O 1
ATOM 648 N N . GLY A 1 87 ? 19.654 -9.842 -110.514 1.00 84.69 87 GLY A N 1
ATOM 649 C CA . GLY A 1 87 ? 19.575 -8.711 -111.443 1.00 84.69 87 GLY A CA 1
ATOM 650 C C . GLY A 1 87 ? 18.734 -8.962 -112.699 1.00 84.69 87 GLY A C 1
ATOM 651 O O . GLY A 1 87 ? 18.076 -9.993 -112.845 1.00 84.69 87 GLY A O 1
ATOM 652 N N . GLU A 1 88 ? 18.748 -7.985 -113.610 1.00 87.75 88 GLU A N 1
ATOM 653 C CA . GLU A 1 88 ? 18.059 -8.066 -114.902 1.00 87.75 88 GLU A CA 1
ATOM 654 C C . GLU A 1 88 ? 18.751 -9.076 -115.835 1.00 87.75 88 GLU A C 1
ATOM 656 O O . GLU A 1 88 ? 19.978 -9.092 -115.964 1.00 87.75 88 GLU A O 1
ATOM 661 N N . GLN A 1 89 ? 17.951 -9.909 -116.497 1.00 88.44 89 GLN A N 1
ATOM 662 C CA . GLN A 1 89 ? 18.372 -10.947 -117.432 1.00 88.44 89 GLN A CA 1
ATOM 663 C C . GLN A 1 89 ? 17.518 -10.892 -118.702 1.00 88.44 89 GLN A C 1
ATOM 665 O O . GLN A 1 89 ? 16.357 -10.478 -118.668 1.00 88.44 89 GLN A O 1
ATOM 670 N N . GLU A 1 90 ? 18.082 -11.334 -119.825 1.00 89.00 90 GLU A N 1
ATOM 671 C CA . GLU A 1 90 ? 17.406 -11.325 -121.122 1.00 89.00 90 GLU A CA 1
ATOM 672 C C . GLU A 1 90 ? 17.188 -12.757 -121.629 1.00 89.00 90 GLU A C 1
ATOM 674 O O . GLU A 1 90 ? 18.128 -13.474 -121.977 1.00 89.00 90 GLU A O 1
ATOM 679 N N . LEU A 1 91 ? 15.921 -13.170 -121.653 1.00 88.75 91 LEU A N 1
ATOM 680 C CA . LEU A 1 91 ? 15.472 -14.436 -122.216 1.00 88.75 91 LEU A CA 1
ATOM 681 C C . LEU A 1 91 ? 15.451 -14.342 -123.741 1.00 88.75 91 LEU A C 1
ATOM 683 O O . LEU A 1 91 ? 14.772 -13.483 -124.298 1.00 88.75 91 LEU A O 1
ATOM 687 N N . THR A 1 92 ? 16.117 -15.275 -124.415 1.00 87.75 92 THR A N 1
ATOM 688 C CA . THR A 1 92 ? 15.991 -15.500 -125.860 1.00 87.75 92 THR A CA 1
ATOM 689 C C . THR A 1 92 ? 15.021 -16.644 -126.123 1.00 87.75 92 THR A C 1
ATOM 691 O O . THR A 1 92 ? 15.207 -17.748 -125.608 1.00 87.75 92 THR A O 1
ATOM 694 N N . ILE A 1 93 ? 14.002 -16.371 -126.938 1.00 87.00 93 ILE A N 1
ATOM 695 C CA . ILE A 1 93 ? 12.905 -17.273 -127.297 1.00 87.00 93 ILE A CA 1
ATOM 696 C C . ILE A 1 93 ? 12.966 -17.521 -128.808 1.00 87.00 93 ILE A C 1
ATOM 698 O O . ILE A 1 93 ? 12.943 -16.576 -129.598 1.00 87.00 93 ILE A O 1
ATOM 702 N N . ALA A 1 94 ? 13.043 -18.785 -129.216 1.00 83.44 94 ALA A N 1
ATOM 703 C CA . ALA A 1 94 ? 13.157 -19.213 -130.607 1.00 83.44 94 ALA A CA 1
ATOM 704 C C . ALA A 1 94 ? 11.973 -20.096 -131.026 1.00 83.44 94 ALA A C 1
ATOM 706 O O . ALA A 1 94 ? 11.534 -20.948 -130.254 1.00 83.44 94 ALA A O 1
ATOM 707 N N . TYR A 1 95 ? 11.495 -19.920 -132.259 1.00 82.62 95 TYR A N 1
ATOM 708 C CA . TYR A 1 95 ? 10.478 -20.764 -132.889 1.00 82.62 95 TYR A CA 1
ATOM 709 C C . TYR A 1 95 ? 10.746 -20.856 -134.391 1.00 82.62 95 TYR A C 1
ATOM 711 O O . TYR A 1 95 ? 10.710 -19.850 -135.107 1.00 82.62 95 TYR A O 1
ATOM 719 N N . LYS A 1 96 ? 11.014 -22.077 -134.871 1.00 80.94 96 LYS A N 1
ATOM 720 C CA . LYS A 1 96 ? 11.497 -22.340 -136.242 1.00 80.94 96 LYS A CA 1
ATOM 721 C C . LYS A 1 96 ? 12.718 -21.448 -136.536 1.00 80.94 96 LYS A C 1
ATOM 723 O O . LYS A 1 96 ? 13.613 -21.378 -135.700 1.00 80.94 96 LYS A O 1
ATOM 728 N N . ASP A 1 97 ? 12.767 -20.768 -137.679 1.00 79.62 97 ASP A N 1
ATOM 729 C CA . ASP A 1 97 ? 13.923 -19.953 -138.090 1.00 79.62 97 ASP A CA 1
ATOM 730 C C . ASP A 1 97 ? 13.946 -18.527 -137.486 1.00 79.62 97 ASP A C 1
ATOM 732 O O . ASP A 1 97 ? 14.727 -17.683 -137.927 1.00 79.62 97 ASP A O 1
ATOM 736 N N . PHE A 1 98 ? 13.080 -18.223 -136.509 1.00 80.12 98 PHE A N 1
ATOM 737 C CA . PHE A 1 98 ? 12.905 -16.882 -135.937 1.00 80.12 98 PHE A CA 1
ATOM 738 C C . PHE A 1 98 ? 13.204 -16.842 -134.430 1.00 80.12 98 PHE A C 1
ATOM 740 O O . PHE A 1 98 ? 12.976 -17.812 -133.705 1.00 80.12 98 PHE A O 1
ATOM 747 N N . THR A 1 99 ? 13.662 -15.682 -133.946 1.00 83.00 99 THR A N 1
ATOM 748 C CA . THR A 1 99 ? 13.982 -15.423 -132.531 1.00 83.00 99 THR A CA 1
ATOM 749 C C . THR A 1 99 ? 13.452 -14.068 -132.063 1.00 83.00 99 THR A C 1
ATOM 751 O O . THR A 1 99 ? 13.443 -13.108 -132.831 1.00 83.00 99 THR A O 1
ATOM 754 N N . THR A 1 100 ? 13.089 -13.967 -130.787 1.00 85.56 100 THR A N 1
ATOM 755 C CA . THR A 1 100 ? 12.717 -12.725 -130.088 1.00 85.56 100 THR A CA 1
ATOM 756 C C . THR A 1 100 ? 13.295 -12.740 -128.665 1.00 85.56 100 THR A C 1
ATOM 758 O O . THR A 1 100 ? 13.628 -13.817 -128.162 1.00 85.56 100 THR A O 1
ATOM 761 N N . THR A 1 101 ? 13.454 -11.583 -128.013 1.00 85.81 101 THR A N 1
ATOM 762 C CA . THR A 1 101 ? 13.961 -11.509 -126.629 1.00 85.81 101 THR A CA 1
ATOM 763 C C . THR A 1 101 ? 13.019 -10.750 -125.698 1.00 85.81 101 THR A C 1
ATOM 765 O O . THR A 1 101 ? 12.273 -9.870 -126.125 1.00 85.81 101 THR A O 1
ATOM 768 N N . VAL A 1 102 ? 13.027 -11.120 -124.414 1.00 85.38 102 VAL A N 1
ATOM 769 C CA . VAL A 1 102 ? 12.231 -10.487 -123.349 1.00 85.38 102 VAL A CA 1
ATOM 770 C C . VAL A 1 102 ? 13.062 -10.344 -122.077 1.00 85.38 102 VAL A C 1
ATOM 772 O O . VAL A 1 102 ? 13.932 -11.167 -121.796 1.00 85.38 102 VAL A O 1
ATOM 775 N N . LYS A 1 103 ? 12.790 -9.307 -121.281 1.00 86.25 103 LYS A N 1
ATOM 776 C CA . LYS A 1 103 ? 13.532 -9.027 -120.046 1.00 86.25 103 LYS A CA 1
ATOM 777 C C . LYS A 1 103 ? 12.796 -9.507 -118.804 1.00 86.25 103 LYS A C 1
ATOM 779 O O . LYS A 1 103 ? 11.585 -9.325 -118.682 1.00 86.25 103 LYS A O 1
ATOM 784 N N . ILE A 1 104 ? 13.554 -10.081 -117.876 1.00 86.69 104 ILE A N 1
ATOM 785 C CA . ILE A 1 104 ? 13.097 -10.521 -116.555 1.00 86.69 104 ILE A CA 1
ATOM 786 C C . ILE A 1 104 ? 14.111 -10.100 -115.482 1.00 86.69 104 ILE A C 1
ATOM 788 O O . ILE A 1 104 ? 15.237 -9.735 -115.805 1.00 86.69 104 ILE A O 1
ATOM 792 N N . ASN A 1 105 ? 13.733 -10.133 -114.206 1.00 88.31 105 ASN A N 1
ATOM 793 C CA . ASN A 1 105 ? 14.595 -9.705 -113.098 1.00 88.31 105 ASN A CA 1
ATOM 794 C C . ASN A 1 105 ? 14.624 -10.738 -111.963 1.00 88.31 105 ASN A C 1
ATOM 796 O O . ASN A 1 105 ? 13.567 -11.181 -111.517 1.00 88.31 105 ASN A O 1
ATOM 800 N N . VAL A 1 106 ? 15.810 -11.092 -111.466 1.00 86.38 106 VAL A N 1
ATOM 801 C CA . VAL A 1 106 ? 15.998 -11.997 -110.321 1.00 86.38 106 VAL A CA 1
ATOM 802 C C . VAL A 1 106 ? 16.299 -11.182 -109.064 1.00 86.38 106 VAL A C 1
ATOM 804 O O . VAL A 1 106 ? 17.323 -10.504 -108.991 1.00 86.38 106 VAL A O 1
ATOM 807 N N . VAL A 1 107 ? 15.421 -11.246 -108.059 1.00 87.00 107 VAL A N 1
ATOM 808 C CA . VAL A 1 107 ? 15.593 -10.532 -106.781 1.00 87.00 107 VAL A CA 1
ATOM 809 C C . VAL A 1 107 ? 16.187 -11.428 -105.681 1.00 87.00 107 VAL A C 1
ATOM 811 O O . VAL A 1 107 ? 15.933 -12.637 -105.677 1.00 87.00 107 VAL A O 1
ATOM 814 N N . PRO A 1 108 ? 16.926 -10.861 -104.708 1.00 86.12 108 PRO A N 1
ATOM 815 C CA . PRO A 1 108 ? 17.503 -11.605 -103.587 1.00 86.12 108 PRO A CA 1
ATOM 816 C C . PRO A 1 108 ? 16.489 -12.442 -102.803 1.00 86.12 108 PRO A C 1
ATOM 818 O O . PRO A 1 108 ? 15.367 -12.008 -102.520 1.00 86.12 108 PRO A O 1
ATOM 821 N N . ARG A 1 109 ? 16.922 -13.636 -102.382 1.00 89.44 109 ARG A N 1
ATOM 822 C CA . ARG A 1 109 ? 16.135 -14.564 -101.547 1.00 89.44 109 ARG A CA 1
ATOM 823 C C . ARG A 1 109 ? 15.906 -14.031 -100.129 1.00 89.44 109 ARG A C 1
ATOM 825 O O . ARG A 1 109 ? 14.821 -14.210 -99.576 1.00 89.44 109 ARG A O 1
ATOM 832 N N . MET A 1 110 ? 16.912 -13.365 -99.562 1.00 91.56 110 MET A N 1
ATOM 833 C CA . MET A 1 110 ? 16.917 -12.810 -98.208 1.00 91.56 110 MET A CA 1
ATOM 834 C C . MET A 1 110 ? 17.477 -11.383 -98.238 1.00 91.56 110 MET A C 1
ATOM 836 O O . MET A 1 110 ? 18.568 -11.154 -98.749 1.00 91.56 110 MET A O 1
ATOM 840 N N . VAL A 1 111 ? 16.735 -10.423 -97.684 1.00 91.44 111 VAL A N 1
ATOM 841 C CA . VAL A 1 111 ? 17.107 -8.999 -97.626 1.00 91.44 111 VAL A CA 1
ATOM 842 C C . VAL A 1 111 ? 17.073 -8.534 -96.178 1.00 91.44 111 VAL A C 1
ATOM 844 O O . VAL A 1 111 ? 16.115 -8.812 -95.462 1.00 91.44 111 VAL A O 1
ATOM 847 N N . VAL A 1 112 ? 18.095 -7.805 -95.739 1.00 91.94 112 VAL A N 1
ATOM 848 C CA . VAL A 1 112 ? 18.233 -7.350 -94.350 1.00 91.94 112 VAL A CA 1
ATOM 849 C C . VAL A 1 112 ? 18.292 -5.823 -94.319 1.00 91.94 112 VAL A C 1
ATOM 851 O O . VAL A 1 112 ? 19.057 -5.218 -95.066 1.00 91.94 112 VAL A O 1
ATOM 854 N N . THR A 1 113 ? 17.476 -5.182 -93.478 1.00 91.88 113 THR A N 1
ATOM 855 C CA . THR A 1 113 ? 17.321 -3.713 -93.455 1.00 91.88 113 THR A CA 1
ATOM 856 C C . THR A 1 113 ? 17.241 -3.153 -92.036 1.00 91.88 113 THR A C 1
ATOM 858 O O . THR A 1 113 ? 16.807 -3.845 -91.121 1.00 91.88 113 THR A O 1
ATOM 861 N N . GLY A 1 114 ? 17.645 -1.892 -91.843 1.00 89.81 114 GLY A N 1
ATOM 862 C CA . GLY A 1 114 ? 17.511 -1.184 -90.558 1.00 89.81 114 GLY A CA 1
ATOM 863 C C . GLY A 1 114 ? 18.414 -1.687 -89.423 1.00 89.81 114 GLY A C 1
ATOM 864 O O . GLY A 1 114 ? 18.160 -1.368 -88.266 1.00 89.81 114 GLY A O 1
ATOM 865 N N . TYR A 1 115 ? 19.431 -2.490 -89.742 1.00 91.75 115 TYR A N 1
ATOM 866 C CA . TYR A 1 115 ? 20.420 -3.001 -88.793 1.00 91.75 115 TYR A CA 1
ATOM 867 C C . TYR A 1 115 ? 21.472 -1.934 -88.448 1.00 91.75 115 TYR A C 1
ATOM 869 O O . TYR A 1 115 ? 21.746 -1.034 -89.246 1.00 91.75 115 TYR A O 1
ATOM 877 N N . ALA A 1 116 ? 22.108 -2.050 -87.280 1.00 89.19 116 ALA A N 1
ATOM 878 C CA . ALA A 1 116 ? 23.259 -1.220 -86.928 1.00 89.19 116 ALA A CA 1
ATOM 879 C C . ALA A 1 116 ? 24.448 -1.512 -87.866 1.00 89.19 116 ALA A C 1
ATOM 881 O O . ALA A 1 116 ? 24.991 -2.615 -87.867 1.00 89.19 116 ALA A O 1
ATOM 882 N N . SER A 1 117 ? 24.851 -0.525 -88.673 1.00 88.44 117 SER A N 1
ATOM 883 C CA . SER A 1 117 ? 25.903 -0.665 -89.694 1.00 88.44 117 SER A CA 1
ATOM 884 C C . SER A 1 117 ? 27.300 -0.220 -89.244 1.00 88.44 117 SER A C 1
ATOM 886 O O . SER A 1 117 ? 28.259 -0.413 -89.990 1.00 88.44 117 SER A O 1
ATOM 888 N N . LYS A 1 118 ? 27.433 0.352 -88.040 1.00 89.25 118 LYS A N 1
ATOM 889 C CA . LYS A 1 118 ? 28.703 0.769 -87.422 1.00 89.25 118 LYS A CA 1
ATOM 890 C C . LYS A 1 118 ? 28.875 0.100 -86.052 1.00 89.25 118 LYS A C 1
ATOM 892 O O . LYS A 1 118 ? 27.940 0.113 -85.251 1.00 89.25 118 LYS A O 1
ATOM 897 N N . TYR A 1 119 ? 30.074 -0.411 -85.791 1.00 89.50 119 TYR A N 1
ATOM 898 C CA . TYR A 1 119 ? 30.499 -1.062 -84.546 1.00 89.50 119 TYR A CA 1
ATOM 899 C C . TYR A 1 119 ? 31.894 -0.572 -84.137 1.00 89.50 119 TYR A C 1
ATOM 901 O O . TYR A 1 119 ? 32.634 -0.065 -84.978 1.00 89.50 119 TYR A O 1
ATOM 909 N N . PHE A 1 120 ? 32.281 -0.749 -82.876 1.00 88.12 120 PHE A N 1
ATOM 910 C CA . PHE A 1 120 ? 33.676 -0.614 -82.435 1.00 88.12 120 PHE A CA 1
ATOM 911 C C . PHE A 1 120 ? 34.439 -1.944 -82.514 1.00 88.12 120 PHE A C 1
ATOM 913 O O . PHE A 1 120 ? 33.834 -3.019 -82.530 1.00 88.12 120 PHE A O 1
ATOM 920 N N . VAL A 1 121 ? 35.774 -1.872 -82.543 1.00 85.00 121 VAL A N 1
ATOM 921 C CA . VAL A 1 121 ? 36.644 -3.051 -82.394 1.00 85.00 121 VAL A CA 1
ATOM 922 C C . VAL A 1 121 ? 36.276 -3.822 -81.119 1.00 85.00 121 VAL A C 1
ATOM 924 O O . VAL A 1 121 ? 36.174 -3.241 -80.041 1.00 85.00 121 VAL A O 1
ATOM 927 N N . GLY A 1 122 ? 36.055 -5.131 -81.252 1.00 77.81 122 GLY A N 1
ATOM 928 C CA . GLY A 1 122 ? 35.660 -6.033 -80.165 1.00 77.81 122 GLY A CA 1
ATOM 929 C C . GLY A 1 122 ? 34.167 -6.042 -79.801 1.00 77.81 122 GLY A C 1
ATOM 930 O O . GLY A 1 122 ? 33.764 -6.865 -78.978 1.00 77.81 122 GLY A O 1
ATOM 931 N N . GLU A 1 123 ? 33.317 -5.193 -80.395 1.00 84.38 123 GLU A N 1
ATOM 932 C CA . GLU A 1 123 ? 31.865 -5.280 -80.171 1.00 84.38 123 GLU A CA 1
ATOM 933 C C . GLU A 1 123 ? 31.261 -6.545 -80.803 1.00 84.38 123 GLU A C 1
ATOM 935 O O . GLU A 1 123 ? 31.684 -7.000 -81.865 1.00 84.38 123 GLU A O 1
ATOM 940 N N . GLN A 1 124 ? 30.227 -7.097 -80.166 1.00 86.56 124 GLN A N 1
ATOM 941 C CA . GLN A 1 124 ? 29.431 -8.202 -80.710 1.00 86.56 124 GLN A CA 1
ATOM 942 C C . GLN A 1 124 ? 28.327 -7.690 -81.647 1.00 86.56 124 GLN A C 1
ATOM 944 O O . GLN A 1 124 ? 27.870 -6.550 -81.526 1.00 86.56 124 GLN A O 1
ATOM 949 N N . PHE A 1 125 ? 27.868 -8.536 -82.576 1.00 88.94 125 PHE A N 1
ATOM 950 C CA . PHE A 1 125 ? 26.818 -8.148 -83.522 1.00 88.94 125 PHE A CA 1
ATOM 951 C C . PHE A 1 125 ? 25.492 -7.865 -82.796 1.00 88.94 125 PHE A C 1
ATOM 953 O O . PHE A 1 125 ? 24.988 -8.690 -82.032 1.00 88.94 125 PHE A O 1
ATOM 960 N N . SER A 1 126 ? 24.882 -6.712 -83.069 1.00 88.00 126 SER A N 1
ATOM 961 C CA . SER A 1 126 ? 23.660 -6.287 -82.391 1.00 88.00 126 SER A CA 1
ATOM 962 C C . SER A 1 126 ? 22.417 -6.922 -83.019 1.00 88.00 126 SER A C 1
ATOM 964 O O . SER A 1 126 ? 21.931 -6.476 -84.057 1.00 88.00 126 SER A O 1
ATOM 966 N N . LYS A 1 127 ? 21.836 -7.925 -82.344 1.00 89.62 127 LYS A N 1
ATOM 967 C CA . LYS A 1 127 ? 20.520 -8.480 -82.713 1.00 89.62 127 LYS A CA 1
ATOM 968 C C . LYS A 1 127 ? 19.331 -7.541 -82.410 1.00 89.62 127 LYS A C 1
ATOM 970 O O . LYS A 1 127 ? 18.208 -7.862 -82.783 1.00 89.62 127 LYS A O 1
ATOM 975 N N . THR A 1 128 ? 19.530 -6.403 -81.734 1.00 86.50 128 THR A N 1
ATOM 976 C CA . THR A 1 128 ? 18.430 -5.564 -81.202 1.00 86.50 128 THR A CA 1
ATOM 977 C C . THR A 1 128 ? 17.852 -4.548 -82.193 1.00 86.50 128 THR A C 1
ATOM 979 O O . THR A 1 128 ? 16.898 -3.849 -81.857 1.00 86.50 128 THR A O 1
ATOM 982 N N . SER A 1 129 ? 18.398 -4.448 -83.408 1.00 82.00 129 SER A N 1
ATOM 983 C CA . SER A 1 129 ? 17.937 -3.509 -84.438 1.00 82.00 129 SER A CA 1
ATOM 984 C C . SER A 1 129 ? 17.889 -4.162 -85.817 1.00 82.00 129 SER A C 1
ATOM 986 O O . SER A 1 129 ? 18.737 -4.986 -86.147 1.00 82.00 129 SER A O 1
ATOM 988 N N . GLY A 1 130 ? 16.902 -3.766 -86.622 1.00 90.38 130 GLY A N 1
ATOM 989 C CA . GLY A 1 130 ? 16.714 -4.218 -88.000 1.00 90.38 130 GLY A CA 1
ATOM 990 C C . GLY A 1 130 ? 15.839 -5.462 -88.176 1.00 90.38 130 GLY A C 1
ATOM 991 O O . GLY A 1 130 ? 15.406 -6.112 -87.222 1.00 90.38 130 GLY A O 1
ATOM 992 N N . SER A 1 131 ? 15.545 -5.765 -89.437 1.00 92.38 131 SER A N 1
ATOM 993 C CA . SER A 1 131 ? 14.642 -6.833 -89.862 1.00 92.38 131 SER A CA 1
ATOM 994 C C . SER A 1 131 ? 15.173 -7.594 -91.074 1.00 92.38 131 SER A C 1
ATOM 996 O O . SER A 1 131 ? 15.904 -7.057 -91.910 1.00 92.38 131 SER A O 1
ATOM 998 N N . VAL A 1 132 ? 14.767 -8.857 -91.160 1.00 93.62 132 VAL A N 1
ATOM 999 C CA . VAL A 1 132 ? 15.028 -9.784 -92.258 1.00 93.62 132 VAL A CA 1
ATOM 1000 C C . VAL A 1 132 ? 13.734 -9.996 -93.035 1.00 93.62 132 VAL A C 1
ATOM 1002 O O . VAL A 1 132 ? 12.700 -10.310 -92.444 1.00 93.62 132 VAL A O 1
ATOM 1005 N N . ARG A 1 133 ? 13.797 -9.863 -94.360 1.00 93.31 133 ARG A N 1
ATOM 1006 C CA . ARG A 1 133 ? 12.751 -10.263 -95.301 1.00 93.31 133 ARG A CA 1
ATOM 1007 C C . ARG A 1 133 ? 13.205 -11.479 -96.098 1.00 93.31 133 ARG A C 1
ATOM 1009 O O . ARG A 1 133 ? 14.228 -11.408 -96.771 1.00 93.31 133 ARG A O 1
ATOM 1016 N N . ILE A 1 134 ? 12.418 -12.548 -96.077 1.00 92.56 134 ILE A N 1
ATOM 1017 C CA . ILE A 1 134 ? 12.582 -13.722 -96.943 1.00 92.56 134 ILE A CA 1
ATOM 1018 C C . ILE A 1 134 ? 11.540 -13.653 -98.057 1.00 92.56 134 ILE A C 1
ATOM 1020 O O . ILE A 1 134 ? 10.348 -13.559 -97.767 1.00 92.56 134 ILE A O 1
ATOM 1024 N N . ASN A 1 135 ? 11.972 -13.710 -99.315 1.00 89.62 135 ASN A N 1
ATOM 1025 C CA . ASN A 1 135 ? 11.088 -13.708 -100.480 1.00 89.62 135 ASN A CA 1
ATOM 1026 C C . ASN A 1 135 ? 10.759 -15.157 -100.896 1.00 89.62 135 ASN A C 1
ATOM 1028 O O . ASN A 1 135 ? 11.654 -15.982 -101.095 1.00 89.62 135 ASN A O 1
ATOM 1032 N N . LEU A 1 136 ? 9.469 -15.476 -101.030 1.00 86.69 136 LEU A N 1
ATOM 1033 C CA . LEU A 1 136 ? 8.957 -16.811 -101.358 1.00 86.69 136 LEU A CA 1
ATOM 1034 C C . LEU A 1 136 ? 8.520 -16.880 -102.825 1.00 86.69 136 LEU A C 1
ATOM 1036 O O . LEU A 1 136 ? 7.915 -15.937 -103.331 1.00 86.69 136 LEU A O 1
ATOM 1040 N N . ASP A 1 137 ? 8.725 -18.021 -103.488 1.00 82.75 137 ASP A N 1
ATOM 1041 C CA . ASP A 1 137 ? 8.481 -18.183 -104.939 1.00 82.75 137 ASP A CA 1
ATOM 1042 C C . ASP A 1 137 ? 7.036 -17.872 -105.366 1.00 82.75 137 ASP A C 1
ATOM 1044 O O . ASP A 1 137 ? 6.795 -17.388 -106.475 1.00 82.75 137 ASP A O 1
ATOM 1048 N N . SER A 1 138 ? 6.091 -18.035 -104.435 1.00 77.12 138 SER A N 1
ATOM 1049 C CA . SER A 1 138 ? 4.678 -17.639 -104.539 1.00 77.12 138 SER A CA 1
ATOM 1050 C C . SER A 1 138 ? 4.415 -16.122 -104.625 1.00 77.12 138 SER A C 1
ATOM 1052 O O . SER A 1 138 ? 3.257 -15.710 -104.652 1.00 77.12 138 SER A O 1
ATOM 1054 N N . GLY A 1 139 ? 5.452 -15.277 -104.623 1.00 72.38 139 GLY A N 1
ATOM 1055 C CA . GLY A 1 139 ? 5.338 -13.812 -104.655 1.00 72.38 139 GLY A CA 1
ATOM 1056 C C . GLY A 1 139 ? 5.004 -13.168 -103.302 1.00 72.38 139 GLY A C 1
ATOM 1057 O O . GLY A 1 139 ? 4.789 -11.960 -103.229 1.00 72.38 139 GLY A O 1
ATOM 1058 N N . LYS A 1 140 ? 4.961 -13.958 -102.223 1.00 84.50 140 LYS A N 1
ATOM 1059 C CA . LYS A 1 140 ? 4.811 -13.483 -100.837 1.00 84.50 140 LYS A CA 1
ATOM 1060 C C . LYS A 1 140 ? 6.178 -13.321 -100.168 1.00 84.50 140 LYS A C 1
ATOM 1062 O O . LYS A 1 140 ? 7.184 -13.816 -100.666 1.00 84.50 140 LYS A O 1
ATOM 1067 N N . TYR A 1 141 ? 6.207 -12.679 -99.004 1.00 88.00 141 TYR A N 1
ATOM 1068 C CA . TYR A 1 141 ? 7.407 -12.586 -98.173 1.00 88.00 141 TYR A CA 1
ATOM 1069 C C . TYR A 1 141 ? 7.104 -12.838 -96.691 1.00 88.00 141 TYR A C 1
ATOM 1071 O O . TYR A 1 141 ? 5.984 -12.617 -96.226 1.00 88.00 141 TYR A O 1
ATOM 1079 N N . ILE A 1 142 ? 8.125 -13.262 -95.948 1.00 89.81 142 ILE A N 1
ATOM 1080 C CA . ILE A 1 142 ? 8.145 -13.331 -94.481 1.00 89.81 142 ILE A CA 1
ATOM 1081 C C . ILE A 1 142 ? 9.011 -12.169 -93.990 1.00 89.81 142 ILE A C 1
ATOM 1083 O O . ILE A 1 142 ? 10.117 -12.002 -94.492 1.00 89.81 142 ILE A O 1
ATOM 1087 N N . ASN A 1 143 ? 8.545 -11.382 -93.017 1.00 92.94 143 ASN A N 1
ATOM 1088 C CA . ASN A 1 143 ? 9.388 -10.427 -92.285 1.00 92.94 143 ASN A CA 1
ATOM 1089 C C . ASN A 1 143 ? 9.581 -10.939 -90.845 1.00 92.94 143 ASN A C 1
ATOM 1091 O O . ASN A 1 143 ? 8.586 -11.199 -90.171 1.00 92.94 143 ASN A O 1
ATOM 1095 N N . LYS A 1 144 ? 10.823 -11.003 -90.355 1.00 91.19 144 LYS A N 1
ATOM 1096 C CA . LYS A 1 144 ? 11.172 -11.211 -88.935 1.00 91.19 144 LYS A CA 1
ATOM 1097 C C . LYS A 1 144 ? 12.077 -10.067 -88.442 1.00 91.19 144 LYS A C 1
ATOM 1099 O O . LYS A 1 144 ? 12.814 -9.504 -89.255 1.00 91.19 144 LYS A O 1
ATOM 1104 N N . PRO A 1 145 ? 12.062 -9.680 -87.154 1.00 92.88 145 PRO A N 1
ATOM 1105 C CA . PRO A 1 145 ? 13.129 -8.848 -86.597 1.00 92.88 145 PRO A CA 1
ATOM 1106 C C . PRO A 1 145 ? 14.442 -9.647 -86.560 1.00 92.88 145 PRO A C 1
ATOM 1108 O O . PRO A 1 145 ? 14.413 -10.875 -86.522 1.00 92.88 145 PRO A O 1
ATOM 1111 N N . ILE A 1 146 ? 15.604 -8.987 -86.533 1.00 94.31 146 ILE A N 1
ATOM 1112 C CA . ILE A 1 146 ? 16.879 -9.717 -86.380 1.00 94.31 146 ILE A CA 1
ATOM 1113 C C . ILE A 1 146 ? 16.961 -10.413 -85.010 1.00 94.31 146 ILE A C 1
ATOM 1115 O O . ILE A 1 146 ? 17.633 -11.431 -84.898 1.00 94.31 146 ILE A O 1
ATOM 1119 N N . SER A 1 147 ? 16.244 -9.930 -83.988 1.00 92.62 147 SER A N 1
ATOM 1120 C CA . SER A 1 147 ? 16.181 -10.541 -82.652 1.00 92.62 147 SER A CA 1
ATOM 1121 C C . SER A 1 147 ? 15.560 -11.941 -82.612 1.00 92.62 147 SER A C 1
ATOM 1123 O O . SER A 1 147 ? 15.817 -12.666 -81.655 1.00 92.62 147 SER A O 1
ATOM 1125 N N . ASP A 1 148 ? 14.803 -12.331 -83.639 1.00 93.75 148 ASP A N 1
ATOM 1126 C CA . ASP A 1 148 ? 14.072 -13.599 -83.730 1.00 93.75 148 ASP A CA 1
ATOM 1127 C C . ASP A 1 148 ? 14.978 -14.837 -83.564 1.00 93.75 148 ASP A C 1
ATOM 1129 O O . ASP A 1 148 ? 16.166 -14.809 -83.903 1.00 93.75 148 ASP A O 1
ATOM 1133 N N . GLU A 1 149 ? 14.428 -15.929 -83.033 1.00 91.00 149 GLU A N 1
ATOM 1134 C CA . GLU A 1 149 ? 15.162 -17.178 -82.780 1.00 91.00 149 GLU A CA 1
ATOM 1135 C C . GLU A 1 149 ? 15.503 -17.929 -84.075 1.00 91.00 149 GLU A C 1
ATOM 1137 O O . GLU A 1 149 ? 16.558 -18.554 -84.160 1.00 91.00 149 GLU A O 1
ATOM 1142 N N . GLU A 1 150 ? 14.687 -17.778 -85.127 1.00 93.00 150 GLU A N 1
ATOM 1143 C CA . GLU A 1 150 ? 14.985 -18.310 -86.466 1.00 93.00 150 GLU A CA 1
ATOM 1144 C C . GLU A 1 150 ? 16.160 -17.573 -87.147 1.00 93.00 150 GLU A C 1
ATOM 1146 O O . GLU A 1 150 ? 16.617 -18.001 -88.209 1.00 93.00 150 GLU A O 1
ATOM 1151 N N . ILE A 1 151 ? 16.657 -16.468 -86.561 1.00 92.75 151 ILE A N 1
ATOM 1152 C CA . ILE A 1 151 ? 17.780 -15.670 -87.072 1.00 92.75 151 ILE A CA 1
ATOM 1153 C C . ILE A 1 151 ? 19.050 -15.888 -86.235 1.00 92.75 151 ILE A C 1
ATOM 1155 O O . ILE A 1 151 ? 19.173 -15.421 -85.098 1.00 92.75 151 ILE A O 1
ATOM 1159 N N . SER A 1 152 ? 20.059 -16.522 -86.837 1.00 91.25 152 SER A N 1
ATOM 1160 C CA . SER A 1 152 ? 21.392 -16.701 -86.242 1.00 91.25 152 SER A CA 1
ATOM 1161 C C . SER A 1 152 ? 22.446 -15.851 -86.955 1.00 91.25 152 SER A C 1
ATOM 1163 O O . SER A 1 152 ? 22.533 -15.892 -88.185 1.00 91.25 152 SER A O 1
ATOM 1165 N N . VAL A 1 153 ? 23.301 -15.156 -86.201 1.00 92.38 153 VAL A N 1
ATOM 1166 C CA . VAL A 1 153 ? 24.546 -14.579 -86.738 1.00 92.38 153 VAL A CA 1
ATOM 1167 C C . VAL A 1 153 ? 25.522 -15.735 -86.973 1.00 92.38 153 VAL A C 1
ATOM 1169 O O . VAL A 1 153 ? 25.869 -16.440 -86.031 1.00 92.38 153 VAL A O 1
ATOM 1172 N N . VAL A 1 154 ? 25.923 -15.962 -88.223 1.00 91.75 154 VAL A N 1
ATOM 1173 C CA . VAL A 1 154 ? 26.837 -17.053 -88.612 1.00 91.75 154 VAL A CA 1
ATOM 1174 C C . VAL A 1 154 ? 28.292 -16.604 -88.525 1.00 91.75 154 VAL A C 1
ATOM 1176 O O . VAL A 1 154 ? 29.153 -17.363 -88.092 1.00 91.75 154 VAL A O 1
ATOM 1179 N N . SER A 1 155 ? 28.571 -15.361 -88.921 1.00 90.38 155 SER A N 1
ATOM 1180 C CA . SER A 1 155 ? 29.905 -14.769 -88.848 1.00 90.38 155 SER A CA 1
ATOM 1181 C C . SER A 1 155 ? 29.812 -13.258 -88.675 1.00 90.38 155 SER A C 1
ATOM 1183 O O . SER A 1 155 ? 29.082 -12.601 -89.415 1.00 90.38 155 SER A O 1
ATOM 1185 N N . PHE A 1 156 ? 30.590 -12.699 -87.755 1.00 92.56 156 PHE A N 1
ATOM 1186 C CA . PHE A 1 156 ? 30.908 -11.274 -87.690 1.00 92.56 156 PHE A CA 1
ATOM 1187 C C . PHE A 1 156 ? 32.270 -11.142 -87.005 1.00 92.56 156 PHE A C 1
ATOM 1189 O O . PHE A 1 156 ? 32.417 -11.566 -85.862 1.00 92.56 156 PHE A O 1
ATOM 1196 N N . ASP A 1 157 ? 33.263 -10.607 -87.715 1.00 87.12 157 ASP A N 1
ATOM 1197 C CA . ASP A 1 157 ? 34.594 -10.344 -87.163 1.00 87.12 157 ASP A CA 1
ATOM 1198 C C . ASP A 1 157 ? 34.743 -8.843 -86.893 1.00 87.12 157 ASP A C 1
ATOM 1200 O O . ASP A 1 157 ? 34.778 -8.037 -87.824 1.00 87.12 157 ASP A O 1
ATOM 1204 N N . SER A 1 158 ? 34.816 -8.484 -85.612 1.00 89.25 158 SER A N 1
ATOM 1205 C CA . SER A 1 158 ? 35.082 -7.128 -85.124 1.00 89.25 158 SER A CA 1
ATOM 1206 C C . SER A 1 158 ? 36.488 -6.966 -84.540 1.00 89.25 158 SER A C 1
ATOM 1208 O O . SER A 1 158 ? 36.773 -5.950 -83.912 1.00 89.25 158 SER A O 1
ATOM 1210 N N . SER A 1 159 ? 37.395 -7.932 -84.730 1.00 83.69 159 SER A N 1
ATOM 1211 C CA . SER A 1 159 ? 38.733 -7.921 -84.112 1.00 83.69 159 SER A CA 1
ATOM 1212 C C . SER A 1 159 ? 39.663 -6.806 -84.612 1.00 83.69 159 SER A C 1
ATOM 1214 O O . SER A 1 159 ? 40.700 -6.558 -83.996 1.00 83.69 159 SER A O 1
ATOM 1216 N N . LYS A 1 160 ? 39.320 -6.143 -85.726 1.00 85.25 160 LYS A N 1
ATOM 1217 C CA . LYS A 1 160 ? 40.090 -5.068 -86.378 1.00 85.25 160 LYS A CA 1
ATOM 1218 C C . LYS A 1 160 ? 39.143 -4.069 -87.041 1.00 85.25 160 LYS A C 1
ATOM 1220 O O . LYS A 1 160 ? 38.102 -4.474 -87.557 1.00 85.25 160 LYS A O 1
ATOM 1225 N N . ALA A 1 161 ? 39.509 -2.787 -87.087 1.00 85.56 161 ALA A N 1
ATOM 1226 C CA . ALA A 1 161 ? 38.725 -1.797 -87.819 1.00 85.56 161 ALA A CA 1
ATOM 1227 C C . ALA A 1 161 ? 38.821 -1.972 -89.345 1.00 85.56 161 ALA A C 1
ATOM 1229 O O . ALA A 1 161 ? 39.828 -2.432 -89.888 1.00 85.56 161 ALA A O 1
ATOM 1230 N N . GLY A 1 162 ? 37.763 -1.560 -90.043 1.00 87.06 162 GLY A N 1
ATOM 1231 C CA . GLY A 1 162 ? 37.628 -1.672 -91.493 1.00 87.06 162 GLY A CA 1
ATOM 1232 C C . GLY A 1 162 ? 36.186 -1.922 -91.933 1.00 87.06 162 GLY A C 1
ATOM 1233 O O . GLY A 1 162 ? 35.267 -2.015 -91.119 1.00 87.06 162 GLY A O 1
ATOM 1234 N N . SER A 1 163 ? 35.983 -2.041 -93.243 1.00 88.25 163 SER A N 1
ATOM 1235 C CA . SER A 1 163 ? 34.734 -2.565 -93.802 1.00 88.25 163 SER A CA 1
ATOM 1236 C C . SER A 1 163 ? 34.787 -4.090 -93.811 1.00 88.25 163 SER A C 1
ATOM 1238 O O . SER A 1 163 ? 35.738 -4.668 -94.332 1.00 88.25 163 SER A O 1
ATOM 1240 N N . THR A 1 164 ? 33.761 -4.736 -93.265 1.00 91.69 164 THR A N 1
ATOM 1241 C CA . THR A 1 164 ? 33.623 -6.198 -93.203 1.00 91.69 164 THR A CA 1
ATOM 1242 C C . THR A 1 164 ? 32.168 -6.595 -93.478 1.00 91.69 164 THR A C 1
ATOM 1244 O O . THR A 1 164 ? 31.317 -5.736 -93.735 1.00 91.69 164 THR A O 1
ATOM 1247 N N . THR A 1 165 ? 31.859 -7.888 -93.454 1.00 90.88 165 THR A N 1
ATOM 1248 C CA . THR A 1 165 ? 30.493 -8.399 -93.598 1.00 90.88 165 THR A CA 1
ATOM 1249 C C . THR A 1 165 ? 30.069 -9.210 -92.381 1.00 90.88 165 THR A C 1
ATOM 1251 O O . THR A 1 165 ? 30.809 -10.056 -91.880 1.00 90.88 165 THR A O 1
ATOM 1254 N N . ALA A 1 166 ? 28.842 -8.972 -91.917 1.00 92.12 166 ALA A N 1
ATOM 1255 C CA . ALA A 1 166 ? 28.165 -9.892 -91.014 1.00 92.12 166 ALA A CA 1
ATOM 1256 C C . ALA A 1 166 ? 27.263 -10.818 -91.841 1.00 92.12 166 ALA A C 1
ATOM 1258 O O . ALA A 1 166 ? 26.512 -10.351 -92.697 1.00 92.12 166 ALA A O 1
ATOM 1259 N N . THR A 1 167 ? 27.325 -12.124 -91.598 1.00 93.25 167 THR A N 1
ATOM 1260 C CA . THR A 1 167 ? 26.459 -13.108 -92.260 1.00 93.25 167 THR A CA 1
ATOM 1261 C C . THR A 1 167 ? 25.325 -13.467 -91.317 1.00 93.25 167 THR A C 1
ATOM 1263 O O . THR A 1 167 ? 25.563 -14.029 -90.245 1.00 93.25 167 THR A O 1
ATOM 1266 N N . LEU A 1 168 ? 24.092 -13.162 -91.714 1.00 93.62 168 LEU A N 1
ATOM 1267 C CA . LEU A 1 168 ? 22.891 -13.612 -91.017 1.00 93.62 168 LEU A CA 1
ATOM 1268 C C . LEU A 1 168 ? 22.299 -14.808 -91.756 1.00 93.62 168 LEU A C 1
ATOM 1270 O O . LEU A 1 168 ? 22.195 -14.793 -92.982 1.00 93.62 168 LEU A O 1
ATOM 1274 N N . ARG A 1 169 ? 21.856 -15.808 -90.998 1.00 93.69 169 ARG A N 1
ATOM 1275 C CA . ARG A 1 169 ? 21.086 -16.950 -91.492 1.00 93.69 169 ARG A CA 1
ATOM 1276 C C . ARG A 1 169 ? 19.675 -16.914 -90.929 1.00 93.69 169 ARG A C 1
ATOM 1278 O O . ARG A 1 169 ? 19.512 -16.735 -89.726 1.00 93.69 169 ARG A O 1
ATOM 1285 N N . TYR A 1 170 ? 18.705 -17.177 -91.795 1.00 93.00 170 TYR A N 1
ATOM 1286 C CA . TYR A 1 170 ? 17.365 -17.629 -91.443 1.00 93.00 170 TYR A CA 1
ATOM 1287 C C . TYR A 1 170 ? 17.292 -19.158 -91.521 1.00 93.00 170 TYR A C 1
ATOM 1289 O O . TYR A 1 170 ? 17.712 -19.734 -92.528 1.00 93.00 170 TYR A O 1
ATOM 1297 N N . LYS A 1 171 ? 16.744 -19.814 -90.494 1.00 91.38 171 LYS A N 1
ATOM 1298 C CA . LYS A 1 171 ? 16.440 -21.249 -90.528 1.00 91.38 171 LYS A CA 1
ATOM 1299 C C . LYS A 1 171 ? 15.083 -21.548 -89.892 1.00 91.38 171 LYS A C 1
ATOM 1301 O O . LYS A 1 171 ? 14.856 -21.193 -88.741 1.00 91.38 171 LYS A O 1
ATOM 1306 N N . SER A 1 172 ? 14.224 -22.257 -90.624 1.00 87.31 172 SER A N 1
ATOM 1307 C CA . SER A 1 172 ? 12.924 -22.739 -90.146 1.00 87.31 172 SER A CA 1
ATOM 1308 C C . SER A 1 172 ? 12.653 -24.136 -90.708 1.00 87.31 172 SER A C 1
ATOM 1310 O O . SER A 1 172 ? 12.507 -24.323 -91.918 1.00 87.31 172 SER A O 1
ATOM 1312 N N . GLY A 1 173 ? 12.663 -25.147 -89.834 1.00 85.31 173 GLY A N 1
ATOM 1313 C CA . GLY A 1 173 ? 12.651 -26.553 -90.245 1.00 85.31 173 GLY A CA 1
ATOM 1314 C C . GLY A 1 173 ? 13.849 -26.904 -91.138 1.00 85.31 173 GLY A C 1
ATOM 1315 O O . GLY A 1 173 ? 15.001 -26.639 -90.786 1.00 85.31 173 GLY A O 1
ATOM 1316 N N . GLU A 1 174 ? 13.570 -27.494 -92.302 1.00 79.94 174 GLU A N 1
ATOM 1317 C CA . GLU A 1 174 ? 14.573 -27.831 -93.325 1.00 79.94 174 GLU A CA 1
ATOM 1318 C C . GLU A 1 174 ? 14.945 -26.643 -94.236 1.00 79.94 174 GLU A C 1
ATOM 1320 O O . GLU A 1 174 ? 15.901 -26.736 -95.003 1.00 79.94 174 GLU A O 1
ATOM 1325 N N . VAL A 1 175 ? 14.229 -25.513 -94.153 1.00 83.19 175 VAL A N 1
ATOM 1326 C CA . VAL A 1 175 ? 14.494 -24.324 -94.978 1.00 83.19 175 VAL A CA 1
ATOM 1327 C C . VAL A 1 175 ? 15.590 -23.477 -94.333 1.00 83.19 175 VAL A C 1
ATOM 1329 O O . VAL A 1 175 ? 15.440 -23.010 -93.203 1.00 83.19 175 VAL A O 1
ATOM 1332 N N . GLU A 1 176 ? 16.678 -23.241 -95.067 1.00 89.19 176 GLU A N 1
ATOM 1333 C CA . GLU A 1 176 ? 17.836 -22.465 -94.617 1.00 89.19 176 GLU A CA 1
ATOM 1334 C C . GLU A 1 176 ? 18.272 -21.466 -95.702 1.00 89.19 176 GLU A C 1
ATOM 1336 O O . GLU A 1 176 ? 18.564 -21.849 -96.834 1.00 89.19 176 GLU A O 1
ATOM 1341 N N . TYR A 1 177 ? 18.320 -20.177 -95.356 1.00 90.44 177 TYR A N 1
ATOM 1342 C CA . TYR A 1 177 ? 18.761 -19.086 -96.234 1.00 90.44 177 TYR A CA 1
ATOM 1343 C C . TYR A 1 177 ? 19.767 -18.196 -95.502 1.00 90.44 177 TYR A C 1
ATOM 1345 O O . TYR A 1 177 ? 19.699 -18.054 -94.284 1.00 90.44 177 TYR A O 1
ATOM 1353 N N . SER A 1 178 ? 20.691 -17.565 -96.227 1.00 89.88 178 SER A N 1
ATOM 1354 C CA . SER A 1 178 ? 21.656 -16.619 -95.650 1.00 89.88 178 SER A CA 1
ATOM 1355 C C . SER A 1 178 ? 21.762 -15.342 -96.476 1.00 89.88 178 SER A C 1
ATOM 1357 O O . SER A 1 178 ? 21.574 -15.371 -97.690 1.00 89.88 178 SER A O 1
ATOM 1359 N N . ALA A 1 179 ? 22.114 -14.237 -95.820 1.00 90.62 179 ALA A N 1
ATOM 1360 C CA . ALA A 1 179 ? 22.514 -12.992 -96.466 1.00 90.62 179 ALA A CA 1
ATOM 1361 C C . ALA A 1 179 ? 23.705 -12.364 -95.733 1.00 90.62 179 ALA A C 1
ATOM 1363 O O . ALA A 1 179 ? 23.736 -12.303 -94.501 1.00 90.62 179 ALA A O 1
ATOM 1364 N N . ALA A 1 180 ? 24.670 -11.869 -96.506 1.00 90.75 180 ALA A N 1
ATOM 1365 C CA . ALA A 1 180 ? 25.774 -11.065 -96.002 1.00 90.75 180 ALA A CA 1
ATOM 1366 C C . ALA A 1 180 ? 25.399 -9.576 -96.056 1.00 90.75 180 ALA A C 1
ATOM 1368 O O . ALA A 1 180 ? 24.931 -9.087 -97.083 1.00 90.75 180 ALA A O 1
ATOM 1369 N N . ILE A 1 181 ? 25.629 -8.854 -94.961 1.00 93.12 181 ILE A N 1
ATOM 1370 C CA . ILE A 1 181 ? 25.404 -7.409 -94.851 1.00 93.12 181 ILE A CA 1
ATOM 1371 C C . ILE A 1 181 ? 26.722 -6.664 -94.617 1.00 93.12 181 ILE A C 1
ATOM 1373 O O . ILE A 1 181 ? 27.500 -7.077 -93.752 1.00 93.12 181 ILE A O 1
ATOM 1377 N N . PRO A 1 182 ? 26.985 -5.553 -95.332 1.00 92.19 182 PRO A N 1
ATOM 1378 C CA . PRO A 1 182 ? 28.151 -4.720 -95.077 1.00 92.19 182 PRO A CA 1
ATOM 1379 C C . PRO A 1 182 ? 28.003 -3.983 -93.742 1.00 92.19 182 PRO A C 1
ATOM 1381 O O . PRO A 1 182 ? 26.960 -3.382 -93.458 1.00 92.19 182 PRO A O 1
ATOM 1384 N N . VAL A 1 183 ? 29.068 -4.015 -92.945 1.00 91.12 183 VAL A N 1
ATOM 1385 C CA . VAL A 1 183 ? 29.191 -3.345 -91.645 1.00 91.12 183 VAL A CA 1
ATOM 1386 C C . VAL A 1 183 ? 30.589 -2.735 -91.506 1.00 91.12 183 VAL A C 1
ATOM 1388 O O . VAL A 1 183 ? 31.569 -3.247 -92.048 1.00 91.12 183 VAL A O 1
ATOM 1391 N N . GLN A 1 184 ? 30.686 -1.618 -90.792 1.00 91.06 184 GLN A N 1
ATOM 1392 C CA . GLN A 1 184 ? 31.928 -0.885 -90.570 1.00 91.06 184 GLN A CA 1
ATOM 1393 C C . GLN A 1 184 ? 32.366 -1.028 -89.111 1.00 91.06 184 GLN A C 1
ATOM 1395 O O . GLN A 1 184 ? 31.654 -0.604 -88.201 1.00 91.06 184 GLN A O 1
ATOM 1400 N N . VAL A 1 185 ? 33.549 -1.593 -88.893 1.00 88.44 185 VAL A N 1
ATOM 1401 C CA . VAL A 1 185 ? 34.203 -1.659 -87.583 1.00 88.44 185 VAL A CA 1
ATOM 1402 C C . VAL A 1 185 ? 35.127 -0.447 -87.451 1.00 88.44 185 VAL A C 1
ATOM 1404 O O . VAL A 1 185 ? 35.879 -0.127 -88.374 1.00 88.44 185 VAL A O 1
ATOM 1407 N N . LEU A 1 186 ? 35.042 0.258 -86.327 1.00 88.25 186 LEU A N 1
ATOM 1408 C CA . LEU A 1 186 ? 35.716 1.527 -86.061 1.00 88.25 186 LEU A CA 1
ATOM 1409 C C . LEU A 1 186 ? 36.714 1.389 -84.910 1.00 88.25 186 LEU A C 1
ATOM 1411 O O . LEU A 1 186 ? 36.412 0.772 -83.888 1.00 88.25 186 LEU A O 1
ATOM 1415 N N . GLU A 1 187 ? 37.869 2.038 -85.046 1.00 85.38 187 GLU A N 1
ATOM 1416 C CA . GLU A 1 187 ? 38.807 2.201 -83.935 1.00 85.38 187 GLU A CA 1
ATOM 1417 C C . GLU A 1 187 ? 38.209 3.078 -82.824 1.00 85.38 187 GLU A C 1
ATOM 1419 O O . GLU A 1 187 ? 37.512 4.070 -83.083 1.00 85.38 187 GLU A O 1
ATOM 1424 N N . VAL A 1 188 ? 38.528 2.739 -81.574 1.00 85.69 188 VAL A N 1
ATOM 1425 C CA . VAL A 1 188 ? 38.210 3.565 -80.403 1.00 85.69 188 VAL A CA 1
ATOM 1426 C C . VAL A 1 188 ? 39.239 4.695 -80.325 1.00 85.69 188 VAL A C 1
ATOM 1428 O O . VAL A 1 188 ? 40.370 4.498 -79.895 1.00 85.69 188 VAL A O 1
ATOM 1431 N N . ALA A 1 189 ? 38.851 5.899 -80.745 1.00 85.50 189 ALA A N 1
ATOM 1432 C CA . ALA A 1 189 ? 39.731 7.071 -80.728 1.00 85.50 189 ALA A CA 1
ATOM 1433 C C . ALA A 1 189 ? 39.784 7.757 -79.354 1.00 85.50 189 ALA A C 1
ATOM 1435 O O . ALA A 1 189 ? 40.744 8.457 -79.043 1.00 85.50 189 ALA A O 1
ATOM 1436 N N . SER A 1 190 ? 38.752 7.577 -78.527 1.00 86.69 190 SER A N 1
ATOM 1437 C CA . SER A 1 190 ? 38.809 7.904 -77.101 1.00 86.69 190 SER A CA 1
ATOM 1438 C C . SER A 1 190 ? 37.823 7.061 -76.297 1.00 86.69 190 SER A C 1
ATOM 1440 O O . SER A 1 190 ? 36.722 6.748 -76.759 1.00 86.69 190 SER A O 1
ATOM 1442 N N . GLN A 1 191 ? 38.222 6.733 -75.071 1.00 88.62 191 GLN A N 1
ATOM 1443 C CA . GLN A 1 191 ? 37.398 6.069 -74.068 1.00 88.62 191 GLN A CA 1
ATOM 1444 C C . GLN A 1 191 ? 37.390 6.905 -72.786 1.00 88.62 191 GLN A C 1
ATOM 1446 O O . GLN A 1 191 ? 38.414 7.473 -72.404 1.00 88.62 191 GLN A O 1
ATOM 1451 N N . LYS A 1 192 ? 36.241 6.986 -72.115 1.00 90.88 192 LYS A N 1
ATOM 1452 C CA . LYS A 1 192 ? 36.117 7.564 -70.773 1.00 90.88 192 LYS A CA 1
ATOM 1453 C C . LYS A 1 192 ? 35.340 6.608 -69.880 1.00 90.88 192 LYS A C 1
ATOM 1455 O O . LYS A 1 192 ? 34.199 6.275 -70.193 1.00 90.88 192 LYS A O 1
ATOM 1460 N N . LEU A 1 193 ? 35.931 6.254 -68.744 1.00 94.44 193 LEU A N 1
ATOM 1461 C CA . LEU A 1 193 ? 35.213 5.687 -67.610 1.00 94.44 193 LEU A CA 1
ATOM 1462 C C . LEU A 1 193 ? 34.607 6.823 -66.771 1.00 94.44 193 LEU A C 1
ATOM 1464 O O . LEU A 1 193 ? 35.266 7.830 -66.500 1.00 94.44 193 LEU A O 1
ATOM 1468 N N . THR A 1 194 ? 33.356 6.655 -66.367 1.00 94.94 194 THR A N 1
ATOM 1469 C CA . THR A 1 194 ? 32.722 7.390 -65.269 1.00 94.94 194 THR A CA 1
ATOM 1470 C C . THR A 1 194 ? 32.592 6.399 -64.109 1.00 94.94 194 THR A C 1
ATOM 1472 O O . THR A 1 194 ? 32.080 5.303 -64.358 1.00 94.94 194 THR A O 1
ATOM 1475 N N . PRO A 1 195 ? 33.087 6.718 -62.899 1.00 94.31 195 PRO A N 1
ATOM 1476 C CA . PRO A 1 195 ? 32.955 5.841 -61.734 1.00 94.31 195 PRO A CA 1
ATOM 1477 C C . PRO A 1 195 ? 31.483 5.695 -61.300 1.00 94.31 195 PRO A C 1
ATOM 1479 O O . PRO A 1 195 ? 30.641 6.468 -61.772 1.00 94.31 195 PRO A O 1
ATOM 1482 N N . PRO A 1 196 ? 31.163 4.730 -60.420 1.00 95.38 196 PRO A N 1
ATOM 1483 C CA . PRO A 1 196 ? 29.871 4.691 -59.741 1.00 95.38 196 PRO A CA 1
ATOM 1484 C C . PRO A 1 196 ? 29.640 5.920 -58.855 1.00 95.38 196 PRO A C 1
ATOM 1486 O O . PRO A 1 196 ? 30.569 6.660 -58.524 1.00 95.38 196 PRO A O 1
ATOM 1489 N N . ASN A 1 197 ? 28.382 6.113 -58.461 1.00 94.69 197 ASN A N 1
ATOM 1490 C CA . ASN A 1 197 ? 27.955 7.180 -57.562 1.00 94.69 197 ASN A CA 1
ATOM 1491 C C . ASN A 1 197 ? 28.490 6.980 -56.135 1.00 94.69 197 ASN A C 1
ATOM 1493 O O . ASN A 1 197 ? 28.866 7.962 -55.498 1.00 94.69 197 ASN A O 1
ATOM 1497 N N . ASN A 1 198 ? 28.542 5.733 -55.643 1.00 95.00 198 ASN A N 1
ATOM 1498 C CA . ASN A 1 198 ? 29.118 5.414 -54.338 1.00 95.00 198 ASN A CA 1
ATOM 1499 C C . ASN A 1 198 ? 30.562 4.892 -54.450 1.00 95.00 198 ASN A C 1
ATOM 1501 O O . ASN A 1 198 ? 30.849 3.956 -55.200 1.00 95.00 198 ASN A O 1
ATOM 1505 N N . LEU A 1 199 ? 31.453 5.479 -53.648 1.00 95.25 199 LEU A N 1
ATOM 1506 C CA . LEU A 1 199 ? 32.877 5.140 -53.531 1.00 95.25 199 LEU A CA 1
ATOM 1507 C C . LEU A 1 199 ? 33.301 4.846 -52.078 1.00 95.25 199 LEU A C 1
ATOM 1509 O O . LEU A 1 199 ? 34.500 4.769 -51.809 1.00 95.25 199 LEU A O 1
ATOM 1513 N N . TYR A 1 200 ? 32.345 4.697 -51.156 1.00 95.38 200 TYR A N 1
ATOM 1514 C CA . TYR A 1 200 ? 32.569 4.434 -49.734 1.00 95.38 200 TYR A CA 1
ATOM 1515 C C . TYR A 1 200 ? 31.777 3.199 -49.298 1.00 95.38 200 TYR A C 1
ATOM 1517 O O . TYR A 1 200 ? 30.566 3.123 -49.507 1.00 95.38 200 TYR A O 1
ATOM 1525 N N . TYR A 1 201 ? 32.477 2.232 -48.714 1.00 94.88 201 TYR A N 1
ATOM 1526 C CA . TYR A 1 201 ? 31.949 0.915 -48.366 1.00 94.88 201 TYR A CA 1
ATOM 1527 C C . TYR A 1 201 ? 32.405 0.507 -46.960 1.00 94.88 201 TYR A C 1
ATOM 1529 O O . TYR A 1 201 ? 33.359 1.062 -46.409 1.00 94.88 201 TYR A O 1
ATOM 1537 N N . LYS A 1 202 ? 31.711 -0.467 -46.377 1.00 93.50 202 LYS A N 1
ATOM 1538 C CA . LYS A 1 202 ? 32.010 -1.053 -45.066 1.00 93.50 202 LYS A CA 1
ATOM 1539 C C . LYS A 1 202 ? 32.477 -2.498 -45.236 1.00 93.50 202 LYS A C 1
ATOM 1541 O O . LYS A 1 202 ? 31.977 -3.203 -46.106 1.00 93.50 202 LYS A O 1
ATOM 1546 N N . SER A 1 203 ? 33.404 -2.945 -44.392 1.00 94.25 203 SER A N 1
ATOM 1547 C CA . SER A 1 203 ? 34.043 -4.273 -44.475 1.00 94.25 203 SER A CA 1
ATOM 1548 C C . SER A 1 203 ? 33.088 -5.476 -44.469 1.00 94.25 203 SER A C 1
ATOM 1550 O O . SER A 1 203 ? 33.448 -6.533 -44.974 1.00 94.25 203 SER A O 1
ATOM 1552 N N . HIS A 1 204 ? 31.876 -5.324 -43.921 1.00 91.69 204 HIS A N 1
ATOM 1553 C CA . HIS A 1 204 ? 30.843 -6.366 -43.907 1.00 91.69 204 HIS A CA 1
ATOM 1554 C C . HIS A 1 204 ? 30.073 -6.500 -45.238 1.00 91.69 204 HIS A C 1
ATOM 1556 O O . HIS A 1 204 ? 29.273 -7.420 -45.397 1.00 91.69 204 HIS A O 1
ATOM 1562 N N . GLN A 1 205 ? 30.237 -5.560 -46.174 1.00 92.81 205 GLN A N 1
ATOM 1563 C CA . GLN A 1 205 ? 29.523 -5.566 -47.451 1.00 92.81 205 GLN A CA 1
ATOM 1564 C C . GLN A 1 205 ? 30.211 -6.504 -48.448 1.00 92.81 205 GLN A C 1
ATOM 1566 O O . GLN A 1 205 ? 31.432 -6.635 -48.454 1.00 92.81 205 GLN A O 1
ATOM 1571 N N . THR A 1 206 ? 29.433 -7.138 -49.325 1.00 89.31 206 THR A N 1
ATOM 1572 C CA . THR A 1 206 ? 29.936 -8.127 -50.296 1.00 89.31 206 THR A CA 1
ATOM 1573 C C . THR A 1 206 ? 30.028 -7.606 -51.731 1.00 89.31 206 THR A C 1
ATOM 1575 O O . THR A 1 206 ? 30.760 -8.180 -52.534 1.00 89.31 206 THR A O 1
ATOM 1578 N N . GLU A 1 207 ? 29.312 -6.528 -52.070 1.00 91.31 207 GLU A N 1
ATOM 1579 C CA . GLU A 1 207 ? 29.175 -6.026 -53.443 1.00 91.31 207 GLU A CA 1
ATOM 1580 C C . GLU A 1 207 ? 29.361 -4.502 -53.547 1.00 91.31 207 GLU A C 1
ATOM 1582 O O . GLU A 1 207 ? 29.081 -3.746 -52.616 1.00 91.31 207 GLU A O 1
ATOM 1587 N N . ILE A 1 208 ? 29.825 -4.049 -54.717 1.00 92.94 208 ILE A N 1
ATOM 1588 C CA . ILE A 1 208 ? 29.996 -2.633 -55.076 1.00 92.94 208 ILE A CA 1
ATOM 1589 C C . ILE A 1 208 ? 28.758 -2.154 -55.845 1.00 92.94 208 ILE A C 1
ATOM 1591 O O . ILE A 1 208 ? 28.401 -2.750 -56.863 1.00 92.94 208 ILE A O 1
ATOM 1595 N N . ASP A 1 209 ? 28.154 -1.034 -55.435 1.00 93.94 209 ASP A N 1
ATOM 1596 C CA . ASP A 1 209 ? 27.084 -0.397 -56.209 1.00 93.94 209 ASP A CA 1
ATOM 1597 C C . ASP A 1 209 ? 27.654 0.205 -57.503 1.00 93.94 209 ASP A C 1
ATOM 1599 O O . ASP A 1 209 ? 28.543 1.058 -57.487 1.00 93.94 209 ASP A O 1
ATOM 1603 N N . LEU A 1 210 ? 27.125 -0.240 -58.645 1.00 94.06 210 LEU A N 1
ATOM 1604 C CA . LEU A 1 210 ? 27.514 0.221 -59.978 1.00 94.06 210 LEU A CA 1
ATOM 1605 C C . LEU A 1 210 ? 26.573 1.294 -60.553 1.00 94.06 210 LEU A C 1
ATOM 1607 O O . LEU A 1 210 ? 26.730 1.692 -61.712 1.00 94.06 210 LEU A O 1
ATOM 1611 N N . ALA A 1 211 ? 25.625 1.823 -59.773 1.00 93.50 211 ALA A N 1
ATOM 1612 C CA . ALA A 1 211 ? 24.778 2.935 -60.191 1.00 93.50 211 ALA A CA 1
ATOM 1613 C C . ALA A 1 211 ? 25.620 4.138 -60.660 1.00 93.50 211 ALA A C 1
ATOM 1615 O O . ALA A 1 211 ? 26.517 4.618 -59.971 1.00 93.50 211 ALA A O 1
ATOM 1616 N N . GLY A 1 212 ? 25.343 4.628 -61.873 1.00 90.75 212 GLY A N 1
ATOM 1617 C CA . GLY A 1 212 ? 26.091 5.719 -62.518 1.00 90.75 212 GLY A CA 1
ATOM 1618 C C . GLY A 1 212 ? 27.372 5.296 -63.257 1.00 90.75 212 GLY A C 1
ATOM 1619 O O . GLY A 1 212 ? 27.796 6.005 -64.180 1.00 90.75 212 GLY A O 1
ATOM 1620 N N . ALA A 1 213 ? 27.942 4.124 -62.949 1.00 95.25 213 ALA A N 1
ATOM 1621 C CA . ALA A 1 213 ? 29.175 3.646 -63.568 1.00 95.25 213 ALA A CA 1
ATOM 1622 C C . ALA A 1 213 ? 28.969 3.380 -65.067 1.00 95.25 213 ALA A C 1
ATOM 1624 O O . ALA A 1 213 ? 28.196 2.511 -65.481 1.00 95.25 213 ALA A O 1
ATOM 1625 N N . THR A 1 214 ? 29.661 4.146 -65.914 1.00 95.31 214 THR A N 1
ATOM 1626 C CA . THR A 1 214 ? 29.464 4.091 -67.371 1.00 95.31 214 THR A CA 1
ATOM 1627 C C . THR A 1 214 ? 30.755 4.261 -68.156 1.00 95.31 214 THR A C 1
ATOM 1629 O O . THR A 1 214 ? 31.556 5.165 -67.916 1.00 95.31 214 THR A O 1
ATOM 1632 N N . ILE A 1 215 ? 30.913 3.428 -69.180 1.00 93.88 215 ILE A N 1
ATOM 1633 C CA . ILE A 1 215 ? 31.954 3.542 -70.198 1.00 93.88 215 ILE A CA 1
ATOM 1634 C C . ILE A 1 215 ? 31.378 4.334 -71.374 1.00 93.88 215 ILE A C 1
ATOM 1636 O O . ILE A 1 215 ? 30.307 4.014 -71.889 1.00 93.88 215 ILE A O 1
ATOM 1640 N N . THR A 1 216 ? 32.086 5.371 -71.820 1.00 91.62 216 THR A N 1
ATOM 1641 C CA . THR A 1 216 ? 31.787 6.102 -73.058 1.00 91.62 216 THR A CA 1
ATOM 1642 C C . THR A 1 216 ? 32.907 5.874 -74.070 1.00 91.62 216 THR A C 1
ATOM 1644 O O . THR A 1 216 ? 34.034 6.302 -73.826 1.00 91.62 216 THR A O 1
ATOM 1647 N N . LEU A 1 217 ? 32.597 5.243 -75.205 1.00 89.62 217 LEU A N 1
ATOM 1648 C CA . LEU A 1 217 ? 33.518 5.039 -76.334 1.00 89.62 217 LEU A CA 1
ATOM 1649 C C . LEU A 1 217 ? 33.178 6.007 -77.472 1.00 89.62 217 LEU A C 1
ATOM 1651 O O . LEU A 1 217 ? 31.997 6.261 -77.731 1.00 89.62 217 LEU A O 1
ATOM 1655 N N . LYS A 1 218 ? 34.195 6.532 -78.166 1.00 89.56 218 LYS A N 1
ATOM 1656 C CA . LYS A 1 218 ? 34.031 7.419 -79.328 1.00 89.56 218 LYS A CA 1
ATOM 1657 C C . LYS A 1 218 ? 34.974 7.072 -80.475 1.00 89.56 218 LYS A C 1
ATOM 1659 O O . LYS A 1 218 ? 36.156 6.811 -80.252 1.00 89.56 218 LYS A O 1
ATOM 1664 N N . SER A 1 219 ? 34.464 7.148 -81.705 1.00 88.06 219 SER A N 1
ATOM 1665 C CA . SER A 1 219 ? 35.282 7.076 -82.921 1.00 88.06 219 SER A CA 1
ATOM 1666 C C . SER A 1 219 ? 35.996 8.405 -83.188 1.00 88.06 219 SER A C 1
ATOM 1668 O O . SER A 1 219 ? 35.672 9.434 -82.593 1.00 88.06 219 SER A O 1
ATOM 1670 N N . ALA A 1 220 ? 36.952 8.405 -84.118 1.00 77.88 220 ALA A N 1
ATOM 1671 C CA . ALA A 1 220 ? 37.514 9.647 -84.646 1.00 77.88 220 ALA A CA 1
ATOM 1672 C C . ALA A 1 220 ? 36.466 10.417 -85.479 1.00 77.88 220 ALA A C 1
ATOM 1674 O O . ALA A 1 220 ? 35.539 9.813 -86.026 1.00 77.88 220 ALA A O 1
ATOM 1675 N N . GLY A 1 221 ? 36.635 11.740 -85.586 1.00 78.06 221 GLY A N 1
ATOM 1676 C CA . GLY A 1 221 ? 35.801 12.632 -86.400 1.00 78.06 221 GLY A CA 1
ATOM 1677 C C . GLY A 1 221 ? 35.319 13.878 -85.649 1.00 78.06 221 GLY A C 1
ATOM 1678 O O . GLY A 1 221 ? 35.693 14.120 -84.501 1.00 78.06 221 GLY A O 1
ATOM 1679 N N . THR A 1 222 ? 34.462 14.662 -86.302 1.00 66.06 222 THR A N 1
ATOM 1680 C CA . THR A 1 222 ? 33.738 15.804 -85.722 1.00 66.06 222 THR A CA 1
ATOM 1681 C C . THR A 1 222 ? 32.291 15.811 -86.224 1.00 66.06 222 THR A C 1
ATOM 1683 O O . THR A 1 222 ? 31.982 15.240 -87.267 1.00 66.06 222 THR A O 1
ATOM 1686 N N . GLY A 1 223 ? 31.376 16.437 -85.476 1.00 70.75 223 GLY A N 1
ATOM 1687 C CA . GLY A 1 223 ? 29.962 16.507 -85.863 1.00 70.75 223 GLY A CA 1
ATOM 1688 C C . GLY A 1 223 ? 29.248 15.148 -85.855 1.00 70.75 223 GLY A C 1
ATOM 1689 O O . GLY A 1 223 ? 29.484 14.316 -84.980 1.00 70.75 223 GLY A O 1
ATOM 1690 N N . SER A 1 224 ? 28.344 14.946 -86.817 1.00 67.62 224 SER A N 1
ATOM 1691 C CA . SER A 1 224 ? 27.423 13.801 -86.901 1.00 67.62 224 SER A CA 1
ATOM 1692 C C . SER A 1 224 ? 28.070 12.454 -87.236 1.00 67.62 224 SER A C 1
ATOM 1694 O O . SER A 1 224 ? 27.431 11.421 -87.054 1.00 67.62 224 SER A O 1
ATOM 1696 N N . ASP A 1 225 ? 29.312 12.439 -87.724 1.00 70.62 225 ASP A N 1
ATOM 1697 C CA . ASP A 1 225 ? 29.970 11.203 -88.167 1.00 70.62 225 ASP A CA 1
ATOM 1698 C C . ASP A 1 225 ? 30.578 10.379 -87.021 1.00 70.62 225 ASP A C 1
ATOM 1700 O O . ASP A 1 225 ? 30.855 9.185 -87.198 1.00 70.62 225 ASP A O 1
ATOM 1704 N N . VAL A 1 226 ? 30.742 11.000 -85.844 1.00 81.25 226 VAL A N 1
ATOM 1705 C CA . VAL A 1 226 ? 31.305 10.386 -84.635 1.00 81.25 226 VAL A CA 1
ATOM 1706 C C . VAL A 1 226 ? 30.307 9.415 -84.009 1.00 81.25 226 VAL A C 1
ATOM 1708 O O . VAL A 1 226 ? 29.321 9.825 -83.393 1.00 81.25 226 VAL A O 1
ATOM 1711 N N . LEU A 1 227 ? 30.607 8.117 -84.072 1.00 85.75 227 LEU A N 1
ATOM 1712 C CA . LEU A 1 227 ? 29.900 7.137 -83.254 1.00 85.75 227 LEU A CA 1
ATOM 1713 C C . LEU A 1 227 ? 30.259 7.384 -81.784 1.00 85.75 227 LEU A C 1
ATOM 1715 O O . LEU A 1 227 ? 31.437 7.437 -81.433 1.00 85.75 227 LEU A O 1
ATOM 1719 N N . THR A 1 228 ? 29.249 7.520 -80.923 1.00 87.62 228 THR A N 1
ATOM 1720 C CA . THR A 1 228 ? 29.412 7.532 -79.462 1.00 87.62 228 THR A CA 1
ATOM 1721 C C . THR A 1 228 ? 28.576 6.404 -78.869 1.00 87.62 228 THR A C 1
ATOM 1723 O O . THR A 1 228 ? 27.358 6.391 -79.034 1.00 87.62 228 THR A O 1
ATOM 1726 N N . ARG A 1 229 ? 29.215 5.472 -78.156 1.00 89.00 229 ARG A N 1
ATOM 1727 C CA . ARG A 1 229 ? 28.547 4.404 -77.396 1.00 89.00 229 ARG A CA 1
ATOM 1728 C C . ARG A 1 229 ? 28.627 4.738 -75.907 1.00 89.00 229 ARG A C 1
ATOM 1730 O O . ARG A 1 229 ? 29.692 5.116 -75.428 1.00 89.00 229 ARG A O 1
ATOM 1737 N N . ARG A 1 230 ? 27.522 4.563 -75.176 1.00 90.06 230 ARG A N 1
ATOM 1738 C CA . ARG A 1 230 ? 27.531 4.388 -73.716 1.00 90.06 230 ARG A CA 1
ATOM 1739 C C . ARG A 1 230 ? 27.230 2.931 -73.384 1.00 90.06 230 ARG A C 1
ATOM 1741 O O . ARG A 1 230 ? 26.361 2.335 -74.016 1.00 90.06 230 ARG A O 1
ATOM 1748 N N . ILE A 1 231 ? 27.949 2.399 -72.405 1.00 90.31 231 ILE A N 1
ATOM 1749 C CA . ILE A 1 231 ? 27.807 1.057 -71.836 1.00 90.31 231 ILE A CA 1
ATOM 1750 C C . ILE A 1 231 ? 27.730 1.239 -70.315 1.00 90.31 231 ILE A C 1
ATOM 1752 O O . ILE A 1 231 ? 28.547 1.970 -69.752 1.00 90.31 231 ILE A O 1
ATOM 1756 N N . THR A 1 232 ? 26.756 0.614 -69.660 1.00 93.56 232 THR A N 1
ATOM 1757 C CA . THR A 1 232 ? 26.710 0.516 -68.191 1.00 93.56 232 THR A CA 1
ATOM 1758 C C . THR A 1 232 ? 27.748 -0.505 -67.735 1.00 93.56 232 THR A C 1
ATOM 1760 O O . THR A 1 232 ? 27.881 -1.548 -68.373 1.00 93.56 232 THR A O 1
ATOM 1763 N N . VAL A 1 233 ? 28.493 -0.211 -66.670 1.00 94.00 233 VAL A N 1
ATOM 1764 C CA . VAL A 1 233 ? 29.441 -1.175 -66.090 1.00 94.00 233 VAL A CA 1
ATOM 1765 C C . VAL A 1 233 ? 28.663 -2.250 -65.330 1.00 94.00 233 VAL A C 1
ATOM 1767 O O . VAL A 1 233 ? 27.734 -1.933 -64.592 1.00 94.00 233 VAL A O 1
ATOM 1770 N N . THR A 1 234 ? 29.046 -3.512 -65.506 1.00 93.88 234 THR A N 1
ATOM 1771 C CA . THR A 1 234 ? 28.493 -4.676 -64.794 1.00 93.88 234 THR A CA 1
ATOM 1772 C C . THR A 1 234 ? 29.591 -5.385 -63.996 1.00 93.88 234 THR A C 1
ATOM 1774 O O . THR A 1 234 ? 30.777 -5.140 -64.220 1.00 93.88 234 THR A O 1
ATOM 1777 N N . ALA A 1 235 ? 29.221 -6.233 -63.030 1.00 90.62 235 ALA A N 1
ATOM 1778 C CA . ALA A 1 235 ? 30.173 -6.835 -62.088 1.00 90.62 235 ALA A CA 1
ATOM 1779 C C . ALA A 1 235 ? 31.268 -7.685 -62.771 1.00 90.62 235 ALA A C 1
ATOM 1781 O O . ALA A 1 235 ? 32.418 -7.668 -62.343 1.00 90.62 235 ALA A O 1
ATOM 1782 N N . ASP A 1 236 ? 30.943 -8.351 -63.882 1.00 90.44 236 ASP A N 1
ATOM 1783 C CA . ASP A 1 236 ? 31.869 -9.131 -64.717 1.00 90.44 236 ASP A CA 1
ATOM 1784 C C . ASP A 1 236 ? 32.917 -8.279 -65.461 1.00 90.44 236 ASP A C 1
ATOM 1786 O O . ASP A 1 236 ? 33.924 -8.806 -65.931 1.00 90.44 236 ASP A O 1
ATOM 1790 N N . MET A 1 237 ? 32.717 -6.959 -65.547 1.00 93.38 237 MET A N 1
ATOM 1791 C CA . MET A 1 237 ? 33.702 -6.027 -66.108 1.00 93.38 237 MET A CA 1
ATOM 1792 C C . MET A 1 237 ? 34.799 -5.641 -65.106 1.00 93.38 237 MET A C 1
ATOM 1794 O O . MET A 1 237 ? 35.799 -5.035 -65.511 1.00 93.38 237 MET A O 1
ATOM 1798 N N . LEU A 1 238 ? 34.617 -5.930 -63.813 1.00 94.19 238 LEU A N 1
ATOM 1799 C CA . LEU A 1 238 ? 35.527 -5.522 -62.744 1.00 94.19 238 LEU A CA 1
ATOM 1800 C C . LEU A 1 238 ? 36.702 -6.499 -62.582 1.00 94.19 238 LEU A C 1
ATOM 1802 O O . LEU A 1 238 ? 36.590 -7.702 -62.808 1.00 94.19 238 LEU A O 1
ATOM 1806 N N . SER A 1 239 ? 37.841 -5.992 -62.113 1.00 91.06 239 SER A N 1
ATOM 1807 C CA . SER A 1 239 ? 38.855 -6.826 -61.461 1.00 91.06 239 SER A CA 1
ATOM 1808 C C . SER A 1 239 ? 38.321 -7.384 -60.144 1.00 91.06 239 SER A C 1
ATOM 1810 O O . SER A 1 239 ? 37.596 -6.678 -59.445 1.00 91.06 239 SER A O 1
ATOM 1812 N N . ALA A 1 240 ? 38.763 -8.586 -59.763 1.00 89.38 240 ALA A N 1
ATOM 1813 C CA . ALA A 1 240 ? 38.521 -9.127 -58.427 1.00 89.38 240 ALA A CA 1
ATOM 1814 C C . ALA A 1 240 ? 38.913 -8.116 -57.331 1.00 89.38 240 ALA A C 1
ATOM 1816 O O . ALA A 1 240 ? 39.931 -7.425 -57.443 1.00 89.38 240 ALA A O 1
ATOM 1817 N N . TYR A 1 241 ? 38.082 -8.044 -56.299 1.00 92.75 241 TYR A N 1
ATOM 1818 C CA . TYR A 1 241 ? 38.210 -7.177 -55.134 1.00 92.75 241 TYR A CA 1
ATOM 1819 C C . TYR A 1 241 ? 37.757 -7.952 -53.894 1.00 92.75 241 TYR A C 1
ATOM 1821 O O . TYR A 1 241 ? 37.103 -8.987 -54.013 1.00 92.75 241 TYR A O 1
ATOM 1829 N N . ASP A 1 242 ? 38.111 -7.446 -52.720 1.00 92.62 242 ASP A N 1
ATOM 1830 C CA . ASP A 1 242 ? 37.728 -8.006 -51.428 1.00 92.62 242 ASP A CA 1
ATOM 1831 C C . ASP A 1 242 ? 37.508 -6.841 -50.459 1.00 92.62 242 ASP A C 1
ATOM 1833 O O . ASP A 1 242 ? 38.425 -6.053 -50.232 1.00 92.62 242 ASP A O 1
ATOM 1837 N N . LEU A 1 243 ? 36.285 -6.696 -49.945 1.00 94.31 243 LEU A N 1
ATOM 1838 C CA . LEU A 1 243 ? 35.930 -5.641 -48.990 1.00 94.31 243 LEU A CA 1
ATOM 1839 C C . LEU A 1 243 ? 36.275 -6.046 -47.542 1.00 94.31 243 LEU A C 1
ATOM 1841 O O . LEU A 1 243 ? 36.524 -5.173 -46.713 1.00 94.31 243 LEU A O 1
ATOM 1845 N N . SER A 1 244 ? 36.400 -7.347 -47.256 1.00 90.81 244 SER A N 1
ATOM 1846 C CA . SER A 1 244 ? 36.819 -7.867 -45.944 1.00 90.81 244 SER A CA 1
ATOM 1847 C C . SER A 1 244 ? 38.319 -7.677 -45.669 1.00 90.81 244 SER A C 1
ATOM 1849 O O . SER A 1 244 ? 38.762 -7.749 -44.526 1.00 90.81 244 SER A O 1
ATOM 1851 N N . ALA A 1 245 ? 39.105 -7.334 -46.697 1.00 91.44 245 ALA A N 1
ATOM 1852 C CA . ALA A 1 245 ? 40.526 -7.003 -46.576 1.00 91.44 245 ALA A CA 1
ATOM 1853 C C . ALA A 1 245 ? 40.814 -5.754 -45.711 1.00 91.44 245 ALA A C 1
ATOM 1855 O O . ALA A 1 245 ? 41.953 -5.553 -45.281 1.00 91.44 245 ALA A O 1
ATOM 1856 N N . ALA A 1 246 ? 39.809 -4.910 -45.447 1.00 92.81 246 ALA A N 1
ATOM 1857 C CA . ALA A 1 246 ? 39.903 -3.856 -44.444 1.00 92.81 246 ALA A CA 1
ATOM 1858 C C . ALA A 1 246 ? 39.760 -4.474 -43.043 1.00 92.81 246 ALA A C 1
ATOM 1860 O O . ALA A 1 246 ? 38.664 -4.850 -42.653 1.00 92.81 246 ALA A O 1
ATOM 1861 N N . THR A 1 247 ? 40.861 -4.570 -42.295 1.00 91.88 247 THR A N 1
ATOM 1862 C CA . THR A 1 247 ? 40.904 -5.036 -40.893 1.00 91.88 247 THR A CA 1
ATOM 1863 C C . THR A 1 247 ? 40.798 -3.873 -39.896 1.00 91.88 247 THR A C 1
ATOM 1865 O O . THR A 1 247 ? 40.776 -2.713 -40.300 1.00 91.88 247 THR A O 1
ATOM 1868 N N . ILE A 1 248 ? 40.824 -4.146 -38.583 1.00 88.38 248 ILE A N 1
ATOM 1869 C CA . ILE A 1 248 ? 40.763 -3.130 -37.507 1.00 88.38 248 ILE A CA 1
ATOM 1870 C C . ILE A 1 248 ? 41.769 -1.968 -37.624 1.00 88.38 248 ILE A C 1
ATOM 1872 O O . ILE A 1 248 ? 41.505 -0.883 -37.113 1.00 88.38 248 ILE A O 1
ATOM 1876 N N . ALA A 1 249 ? 42.881 -2.138 -38.349 1.00 90.00 249 ALA A N 1
ATOM 1877 C CA . ALA A 1 249 ? 43.799 -1.040 -38.672 1.00 90.00 249 ALA A CA 1
ATOM 1878 C C . ALA A 1 249 ? 43.155 0.079 -39.525 1.00 90.00 249 ALA A C 1
ATOM 1880 O O . ALA A 1 249 ? 43.709 1.171 -39.603 1.00 90.00 249 ALA A O 1
ATOM 1881 N N . TYR A 1 250 ? 41.998 -0.194 -40.136 1.00 91.94 250 TYR A N 1
ATOM 1882 C CA . TYR A 1 250 ? 41.240 0.693 -41.018 1.00 91.94 250 TYR A CA 1
ATOM 1883 C C . TYR A 1 250 ? 39.862 1.083 -40.446 1.00 91.94 250 TYR A C 1
ATOM 1885 O O . TYR A 1 250 ? 38.913 1.343 -41.192 1.00 91.94 250 TYR A O 1
ATOM 1893 N N . ILE A 1 251 ? 39.709 1.054 -39.115 1.00 85.38 251 ILE A N 1
ATOM 1894 C CA . ILE A 1 251 ? 38.445 1.401 -38.444 1.00 85.38 251 ILE A CA 1
ATOM 1895 C C . ILE A 1 251 ? 38.147 2.905 -38.534 1.00 85.38 251 ILE A C 1
ATOM 1897 O O . ILE A 1 251 ? 37.043 3.291 -38.921 1.00 85.38 251 ILE A O 1
ATOM 1901 N N . ASP A 1 252 ? 39.150 3.746 -38.269 1.00 84.62 252 ASP A N 1
ATOM 1902 C CA . ASP A 1 252 ? 39.025 5.208 -38.314 1.00 84.62 252 ASP A CA 1
ATOM 1903 C C . ASP A 1 252 ? 39.541 5.808 -39.651 1.00 84.62 252 ASP A C 1
ATOM 1905 O O . ASP A 1 252 ? 38.977 6.791 -40.130 1.00 84.62 252 ASP A O 1
ATOM 1909 N N . ASP A 1 253 ? 40.521 5.172 -40.317 1.00 89.88 253 ASP A N 1
ATOM 1910 C CA . ASP A 1 253 ? 41.060 5.550 -41.643 1.00 89.88 253 ASP A CA 1
ATOM 1911 C C . ASP A 1 253 ? 40.770 4.460 -42.707 1.00 89.88 253 ASP A C 1
ATOM 1913 O O . ASP A 1 253 ? 41.200 3.323 -42.527 1.00 89.88 253 ASP A O 1
ATOM 1917 N N . PRO A 1 254 ? 40.098 4.740 -43.842 1.00 93.25 254 PRO A N 1
ATOM 1918 C CA . PRO A 1 254 ? 39.720 3.702 -44.808 1.00 93.25 254 PRO A CA 1
ATOM 1919 C C . PRO A 1 254 ? 40.876 3.081 -45.612 1.00 93.25 254 PRO A C 1
ATOM 1921 O O . PRO A 1 254 ? 41.829 3.748 -46.019 1.00 93.25 254 PRO A O 1
ATOM 1924 N N . LEU A 1 255 ? 40.705 1.809 -45.984 1.00 95.44 255 LEU A N 1
ATOM 1925 C CA . LEU A 1 255 ? 41.514 1.122 -46.991 1.00 95.44 255 LEU A CA 1
ATOM 1926 C C . LEU A 1 255 ? 41.114 1.566 -48.412 1.00 95.44 255 LEU A C 1
ATOM 1928 O O . LEU A 1 255 ? 39.979 1.359 -48.842 1.00 95.44 255 LEU A O 1
ATOM 1932 N N . GLU A 1 256 ? 42.051 2.130 -49.179 1.00 95.31 256 GLU A N 1
ATOM 1933 C CA . GLU A 1 256 ? 41.848 2.420 -50.608 1.00 95.31 256 GLU A CA 1
ATOM 1934 C C . GLU A 1 256 ? 42.027 1.161 -51.482 1.00 95.31 256 GLU A C 1
ATOM 1936 O O . GLU A 1 256 ? 43.142 0.653 -51.627 1.00 95.31 256 GLU A O 1
ATOM 1941 N N . LEU A 1 257 ? 40.968 0.712 -52.167 1.00 93.81 257 LEU A N 1
ATOM 1942 C CA . LEU A 1 257 ? 41.026 -0.400 -53.128 1.00 93.81 257 LEU A CA 1
ATOM 1943 C C . LEU A 1 257 ? 40.909 0.083 -54.592 1.00 93.81 257 LEU A C 1
ATOM 1945 O O . LEU A 1 257 ? 39.946 0.775 -54.939 1.00 93.81 257 LEU A O 1
ATOM 1949 N N . PRO A 1 258 ? 41.851 -0.279 -55.491 1.00 93.44 258 PRO A N 1
ATOM 1950 C CA . PRO A 1 258 ? 41.846 0.152 -56.891 1.00 93.44 258 PRO A CA 1
ATOM 1951 C C . PRO A 1 258 ? 41.069 -0.812 -57.810 1.00 93.44 258 PRO A C 1
ATOM 1953 O O . PRO A 1 258 ? 41.618 -1.777 -58.345 1.00 93.44 258 PRO A O 1
ATOM 1956 N N . ILE A 1 259 ? 39.804 -0.499 -58.086 1.00 95.12 259 ILE A N 1
ATOM 1957 C CA . ILE A 1 259 ? 38.948 -1.272 -58.996 1.00 95.12 259 ILE A CA 1
ATOM 1958 C C . ILE A 1 259 ? 39.317 -0.970 -60.455 1.00 95.12 259 ILE A C 1
ATOM 1960 O O . ILE A 1 259 ? 39.291 0.179 -60.901 1.00 95.12 259 ILE A O 1
ATOM 1964 N N . THR A 1 260 ? 39.663 -1.993 -61.238 1.00 94.06 260 THR A N 1
ATOM 1965 C CA . THR A 1 260 ? 39.913 -1.883 -62.686 1.00 94.06 260 THR A CA 1
ATOM 1966 C C . THR A 1 260 ? 38.686 -2.316 -63.477 1.00 94.06 260 THR A C 1
ATOM 1968 O O . THR A 1 260 ? 38.118 -3.360 -63.191 1.00 94.06 260 THR A O 1
ATOM 1971 N N . VAL A 1 261 ? 38.317 -1.548 -64.507 1.00 94.00 261 VAL A N 1
ATOM 1972 C CA . VAL A 1 261 ? 37.197 -1.868 -65.406 1.00 94.00 261 VAL A CA 1
ATOM 1973 C C . VAL A 1 261 ? 37.724 -2.272 -66.781 1.00 94.00 261 VAL A C 1
ATOM 1975 O O . VAL A 1 261 ? 38.558 -1.572 -67.373 1.00 94.00 261 VAL A O 1
ATOM 1978 N N . THR A 1 262 ? 37.216 -3.385 -67.303 1.00 90.25 262 THR A N 1
ATOM 1979 C CA . THR A 1 262 ? 37.555 -3.944 -68.615 1.00 90.25 262 THR A CA 1
ATOM 1980 C C . THR A 1 262 ? 36.319 -4.090 -69.504 1.00 90.25 262 THR A C 1
ATOM 1982 O O . THR A 1 262 ? 35.208 -4.264 -69.020 1.00 90.25 262 THR A O 1
ATOM 1985 N N . TYR A 1 263 ? 36.496 -3.987 -70.820 1.00 86.12 263 TYR A N 1
ATOM 1986 C CA . TYR A 1 263 ? 35.435 -4.204 -71.807 1.00 86.12 263 TYR A CA 1
ATOM 1987 C C . TYR A 1 263 ? 36.054 -4.691 -73.118 1.00 86.12 263 TYR A C 1
ATOM 1989 O O . TYR A 1 263 ? 37.129 -4.230 -73.501 1.00 86.12 263 TYR A O 1
ATOM 1997 N N . GLY A 1 264 ? 35.421 -5.657 -73.793 1.00 73.75 264 GLY A N 1
ATOM 1998 C CA . GLY A 1 264 ? 35.954 -6.239 -75.036 1.00 73.75 264 GLY A CA 1
ATOM 1999 C C . GLY A 1 264 ? 37.352 -6.866 -74.894 1.00 73.75 264 GLY A C 1
ATOM 2000 O O . GLY A 1 264 ? 38.108 -6.903 -75.860 1.00 73.75 264 GLY A O 1
ATOM 2001 N N . GLY A 1 265 ? 37.732 -7.299 -73.684 1.00 74.12 265 GLY A N 1
ATOM 2002 C CA . GLY A 1 265 ? 39.077 -7.799 -73.369 1.00 74.12 265 GLY A CA 1
ATOM 2003 C C . GLY A 1 265 ? 40.153 -6.718 -73.170 1.00 74.12 265 GLY A C 1
ATOM 2004 O O . GLY A 1 265 ? 41.320 -7.059 -72.997 1.00 74.12 265 GLY A O 1
ATOM 2005 N N . GLN A 1 266 ? 39.796 -5.428 -73.177 1.00 78.56 266 GLN A N 1
ATOM 2006 C CA . GLN A 1 266 ? 40.726 -4.309 -72.985 1.00 78.56 266 GLN A CA 1
ATOM 2007 C C . GLN A 1 266 ? 40.477 -3.579 -71.658 1.00 78.56 266 GLN A C 1
ATOM 2009 O O . GLN A 1 266 ? 39.338 -3.464 -71.204 1.00 78.56 266 GLN A O 1
ATOM 2014 N N . LYS A 1 267 ? 41.535 -3.036 -71.038 1.00 88.19 267 LYS A N 1
ATOM 2015 C CA . LYS A 1 267 ? 41.410 -2.168 -69.855 1.00 88.19 267 LYS A CA 1
ATOM 2016 C C . LYS A 1 267 ? 40.903 -0.785 -70.269 1.00 88.19 267 LYS A C 1
ATOM 2018 O O . LYS A 1 267 ? 41.577 -0.065 -71.004 1.00 88.19 267 LYS A O 1
ATOM 2023 N N . ILE A 1 268 ? 39.746 -0.395 -69.739 1.00 89.88 268 ILE A N 1
ATOM 2024 C CA . ILE A 1 268 ? 39.129 0.907 -70.013 1.00 89.88 268 ILE A CA 1
ATOM 2025 C C . ILE A 1 268 ? 39.642 1.980 -69.049 1.00 89.88 268 ILE A C 1
ATOM 2027 O O . ILE A 1 268 ? 39.914 3.111 -69.452 1.00 89.88 268 ILE A O 1
ATOM 2031 N N . GLY A 1 269 ? 39.806 1.620 -67.775 1.00 91.19 269 GLY A N 1
ATOM 2032 C CA . GLY A 1 269 ? 40.289 2.518 -66.731 1.00 91.19 269 GLY A CA 1
ATOM 2033 C C . GLY A 1 269 ? 40.307 1.856 -65.356 1.00 91.19 269 GLY A C 1
ATOM 2034 O O . GLY A 1 269 ? 40.172 0.637 -65.239 1.00 91.19 269 GLY A O 1
ATOM 2035 N N . SER A 1 270 ? 40.468 2.676 -64.321 1.00 93.56 270 SER A N 1
ATOM 2036 C CA . SER A 1 270 ? 40.317 2.286 -62.918 1.00 93.56 270 SER A CA 1
ATOM 2037 C C . SER A 1 270 ? 39.677 3.424 -62.126 1.00 93.56 270 SER A C 1
ATOM 2039 O O . SER A 1 270 ? 39.841 4.588 -62.492 1.00 93.56 270 SER A O 1
ATOM 2041 N N . PHE A 1 271 ? 39.002 3.089 -61.032 1.00 94.50 271 PHE A N 1
ATOM 2042 C CA . PHE A 1 271 ? 38.616 4.016 -59.967 1.00 94.50 271 PHE A CA 1
ATOM 2043 C C . PHE A 1 271 ? 39.095 3.468 -58.615 1.00 94.50 271 PHE A C 1
ATOM 2045 O O . PHE A 1 271 ? 39.537 2.322 -58.536 1.00 94.50 271 PHE A O 1
ATOM 2052 N N . LYS A 1 272 ? 39.059 4.289 -57.564 1.00 95.00 272 LYS A N 1
ATOM 2053 C CA . LYS A 1 272 ? 39.284 3.831 -56.187 1.00 95.00 272 LYS A CA 1
ATOM 2054 C C . LYS A 1 272 ? 37.956 3.763 -55.446 1.00 95.00 272 LYS A C 1
ATOM 2056 O O . LYS A 1 272 ? 37.102 4.613 -55.687 1.00 95.00 272 LYS A O 1
ATOM 2061 N N . ILE A 1 273 ? 37.834 2.814 -54.531 1.00 95.94 273 ILE A N 1
ATOM 2062 C CA . ILE A 1 273 ? 36.851 2.848 -53.446 1.00 95.94 273 ILE A CA 1
ATOM 2063 C C . ILE A 1 273 ? 37.584 2.929 -52.105 1.00 95.94 273 ILE A C 1
ATOM 2065 O O . ILE A 1 273 ? 38.740 2.520 -52.009 1.00 95.94 273 ILE A O 1
ATOM 2069 N N . ASN A 1 274 ? 36.904 3.450 -51.094 1.00 96.44 274 ASN A N 1
ATOM 2070 C CA . ASN A 1 274 ? 37.359 3.528 -49.713 1.00 96.44 274 ASN A CA 1
ATOM 2071 C C . ASN A 1 274 ? 36.559 2.508 -48.900 1.00 96.44 274 ASN A C 1
ATOM 2073 O O . ASN A 1 274 ? 35.329 2.502 -48.996 1.00 96.44 274 ASN A O 1
ATOM 2077 N N . VAL A 1 275 ? 37.230 1.665 -48.118 1.00 96.31 275 VAL A N 1
ATOM 2078 C CA . VAL A 1 275 ? 36.580 0.656 -47.275 1.00 96.31 275 VAL A CA 1
ATOM 2079 C C . VAL A 1 275 ? 36.968 0.878 -45.817 1.00 96.31 275 VAL A C 1
ATOM 2081 O O . VAL A 1 275 ? 38.126 0.692 -45.450 1.00 96.31 275 VAL A O 1
ATOM 2084 N N . ASN A 1 276 ? 36.007 1.285 -44.989 1.00 94.25 276 ASN A N 1
ATOM 2085 C CA . ASN A 1 276 ? 36.182 1.349 -43.538 1.00 94.25 276 ASN A CA 1
ATOM 2086 C C . ASN A 1 276 ? 35.925 -0.033 -42.928 1.00 94.25 276 ASN A C 1
ATOM 2088 O O . ASN A 1 276 ? 34.947 -0.703 -43.280 1.00 94.25 276 ASN A O 1
ATOM 2092 N N . TYR A 1 277 ? 36.748 -0.429 -41.959 1.00 94.19 277 TYR A N 1
ATOM 2093 C CA . TYR A 1 277 ? 36.409 -1.554 -41.096 1.00 94.19 277 TYR A CA 1
ATOM 2094 C C . TYR A 1 277 ? 35.249 -1.165 -40.181 1.00 94.19 277 TYR A C 1
ATOM 2096 O O . TYR A 1 277 ? 35.268 -0.130 -39.517 1.00 94.19 277 TYR A O 1
ATOM 2104 N N . SER A 1 278 ? 34.196 -1.974 -40.202 1.00 93.06 278 SER A N 1
ATOM 2105 C CA . SER A 1 278 ? 32.926 -1.661 -39.550 1.00 93.06 278 SER A CA 1
ATOM 2106 C C . SER A 1 278 ? 32.806 -2.302 -38.172 1.00 93.06 278 SER A C 1
ATOM 2108 O O . SER A 1 278 ? 33.350 -3.379 -37.933 1.00 93.06 278 SER A O 1
ATOM 2110 N N . ALA A 1 279 ? 32.016 -1.694 -37.280 1.00 92.88 279 ALA A N 1
ATOM 2111 C CA . ALA A 1 279 ? 31.725 -2.297 -35.979 1.00 92.88 279 ALA A CA 1
ATOM 2112 C C . ALA A 1 279 ? 30.978 -3.645 -36.101 1.00 92.88 279 ALA A C 1
ATOM 2114 O O . ALA A 1 279 ? 31.100 -4.481 -35.215 1.00 92.88 279 ALA A O 1
ATOM 2115 N N . VAL A 1 280 ? 30.285 -3.896 -37.222 1.00 94.38 280 VAL A N 1
ATOM 2116 C CA . VAL A 1 280 ? 29.708 -5.213 -37.554 1.00 94.38 280 VAL A CA 1
ATOM 2117 C C . VAL A 1 280 ? 30.811 -6.272 -37.673 1.00 94.38 280 VAL A C 1
ATOM 2119 O O . VAL A 1 280 ? 30.763 -7.283 -36.979 1.00 94.38 280 VAL A O 1
ATOM 2122 N N . SER A 1 281 ? 31.851 -6.003 -38.471 1.00 94.00 281 SER A N 1
ATOM 2123 C CA . SER A 1 281 ? 33.010 -6.900 -38.595 1.00 94.00 281 SER A CA 1
ATOM 2124 C C . SER A 1 281 ? 33.825 -6.994 -37.304 1.00 94.00 281 SER A C 1
ATOM 2126 O O . SER A 1 281 ? 34.318 -8.066 -36.983 1.00 94.00 281 SER A O 1
ATOM 2128 N N . LEU A 1 282 ? 33.917 -5.913 -36.519 1.00 94.81 282 LEU A N 1
ATOM 2129 C CA . LEU A 1 282 ? 34.549 -5.955 -35.196 1.00 94.81 282 LEU A CA 1
ATOM 2130 C C . LEU A 1 282 ? 33.830 -6.922 -34.244 1.00 94.81 282 LEU A C 1
ATOM 2132 O O . LEU A 1 282 ? 34.494 -7.670 -33.534 1.00 94.81 282 LEU A O 1
ATOM 2136 N N . MET A 1 283 ? 32.494 -6.933 -34.234 1.00 96.38 283 MET A N 1
ATOM 2137 C CA . MET A 1 283 ? 31.724 -7.885 -33.426 1.00 96.38 283 MET A CA 1
ATOM 2138 C C . MET A 1 283 ? 31.948 -9.332 -33.884 1.00 96.38 283 MET A C 1
ATOM 2140 O O . MET A 1 283 ? 32.160 -10.198 -33.040 1.00 96.38 283 MET A O 1
ATOM 2144 N N . GLN A 1 284 ? 31.970 -9.575 -35.198 1.00 94.38 284 GLN A N 1
ATOM 2145 C CA . GLN A 1 284 ? 32.226 -10.895 -35.793 1.00 94.38 284 GLN A CA 1
ATOM 2146 C C . GLN A 1 284 ? 33.639 -11.410 -35.461 1.00 94.38 284 GLN A C 1
ATOM 2148 O O . GLN A 1 284 ? 33.792 -12.515 -34.942 1.00 94.38 284 GLN A O 1
ATOM 2153 N N . ASP A 1 285 ? 34.673 -10.587 -35.665 1.00 94.19 285 ASP A N 1
ATOM 2154 C CA . ASP A 1 285 ? 36.063 -10.951 -35.360 1.00 94.19 285 ASP A CA 1
ATOM 2155 C C . ASP A 1 285 ? 36.264 -11.212 -33.854 1.00 94.19 285 ASP A C 1
ATOM 2157 O O . ASP A 1 285 ? 36.945 -12.166 -33.475 1.00 94.19 285 ASP A O 1
ATOM 2161 N N . ARG A 1 286 ? 35.642 -10.414 -32.967 1.00 95.75 286 ARG A N 1
ATOM 2162 C CA . ARG A 1 286 ? 35.707 -10.673 -31.515 1.00 95.75 286 ARG A CA 1
ATOM 2163 C C . ARG A 1 286 ? 34.906 -11.901 -31.098 1.00 95.75 286 ARG A C 1
ATOM 2165 O O . ARG A 1 286 ? 35.355 -12.605 -30.200 1.00 95.75 286 ARG A O 1
ATOM 2172 N N . ALA A 1 287 ? 33.776 -12.205 -31.729 1.00 96.56 287 ALA A N 1
ATOM 2173 C CA . ALA A 1 287 ? 33.064 -13.452 -31.468 1.00 96.56 287 ALA A CA 1
ATOM 2174 C C . ALA A 1 287 ? 33.915 -14.677 -31.851 1.00 96.56 287 ALA A C 1
ATOM 2176 O O . ALA A 1 287 ? 34.057 -15.598 -31.045 1.00 96.56 287 ALA A O 1
ATOM 2177 N N . GLU A 1 288 ? 34.570 -14.652 -33.017 1.00 94.81 288 GLU A N 1
ATOM 2178 C CA . GLU A 1 288 ? 35.479 -15.710 -33.482 1.00 94.81 288 GLU A CA 1
ATOM 2179 C C . GLU A 1 288 ? 36.683 -15.919 -32.540 1.00 94.81 288 GLU A C 1
ATOM 2181 O O . GLU A 1 288 ? 37.068 -17.061 -32.276 1.00 94.81 288 GLU A O 1
ATOM 2186 N N . GLU A 1 289 ? 37.246 -14.842 -31.977 1.00 94.44 289 GLU A N 1
ATOM 2187 C CA . GLU A 1 289 ? 38.301 -14.907 -30.952 1.00 94.44 289 GLU A CA 1
ATOM 2188 C C . GLU A 1 289 ? 37.800 -15.446 -29.596 1.00 94.44 289 GLU A C 1
ATOM 2190 O O . GLU A 1 289 ? 38.513 -16.185 -28.909 1.00 94.44 289 GLU A O 1
ATOM 2195 N N . LEU A 1 290 ? 36.583 -15.071 -29.185 1.00 96.00 290 LEU A N 1
ATOM 2196 C CA . LEU A 1 290 ? 36.059 -15.305 -27.834 1.00 96.00 290 LEU A CA 1
ATOM 2197 C C . LEU A 1 290 ? 35.232 -16.593 -27.688 1.00 96.00 290 LEU A C 1
ATOM 2199 O O . LEU A 1 290 ? 35.080 -17.069 -26.565 1.00 96.00 290 LEU A O 1
ATOM 2203 N N . LYS A 1 291 ? 34.765 -17.217 -28.780 1.00 94.62 291 LYS A N 1
ATOM 2204 C CA . LYS A 1 291 ? 33.921 -18.440 -28.779 1.00 94.62 291 LYS A CA 1
ATOM 2205 C C . LYS A 1 291 ? 34.501 -19.669 -28.060 1.00 94.62 291 LYS A C 1
ATOM 2207 O O . LYS A 1 291 ? 33.812 -20.672 -27.907 1.00 94.62 291 LYS A O 1
ATOM 2212 N N . SER A 1 292 ? 35.779 -19.630 -27.684 1.00 92.50 292 SER A N 1
ATOM 2213 C CA . SER A 1 292 ? 36.443 -20.678 -26.896 1.00 92.50 292 SER A CA 1
ATOM 2214 C C . SER A 1 292 ? 36.215 -20.548 -25.382 1.00 92.50 292 SER A C 1
ATOM 2216 O O . SER A 1 292 ? 36.580 -21.455 -24.636 1.00 92.50 292 SER A O 1
ATOM 2218 N N . LEU A 1 293 ? 35.613 -19.443 -24.926 1.00 94.06 293 LEU A N 1
ATOM 2219 C CA . LEU A 1 293 ? 35.218 -19.227 -23.537 1.00 94.06 293 LEU A CA 1
ATOM 2220 C C . LEU A 1 293 ? 33.869 -19.903 -23.261 1.00 94.06 293 LEU A C 1
ATOM 2222 O O . LEU A 1 293 ? 32.837 -19.509 -23.801 1.00 94.06 293 LEU A O 1
ATOM 2226 N N . ASP A 1 294 ? 33.886 -20.917 -22.399 1.00 90.88 294 ASP A N 1
ATOM 2227 C CA . ASP A 1 294 ? 32.692 -21.647 -21.978 1.00 90.88 294 ASP A CA 1
ATOM 2228 C C . ASP A 1 294 ? 31.988 -20.922 -20.818 1.00 90.88 294 ASP A C 1
ATOM 2230 O O . ASP A 1 294 ? 32.559 -20.763 -19.741 1.00 90.88 294 ASP A O 1
ATOM 2234 N N . PHE A 1 295 ? 30.746 -20.496 -21.056 1.00 92.94 295 PHE A N 1
ATOM 2235 C CA . PHE A 1 295 ? 29.855 -19.853 -20.080 1.00 92.94 295 PHE A CA 1
ATOM 2236 C C . PHE A 1 295 ? 28.729 -20.792 -19.591 1.00 92.94 295 PHE A C 1
ATOM 2238 O O . PHE A 1 295 ? 27.766 -20.346 -18.973 1.00 92.94 295 PHE A O 1
ATOM 2245 N N . THR A 1 296 ? 28.781 -22.097 -19.881 1.00 88.06 296 THR A N 1
ATOM 2246 C CA . THR A 1 296 ? 27.729 -23.043 -19.451 1.00 88.06 296 THR A CA 1
ATOM 2247 C C . THR A 1 296 ? 27.770 -23.349 -17.954 1.00 88.06 296 THR A C 1
ATOM 2249 O O . THR A 1 296 ? 26.733 -23.634 -17.361 1.00 88.06 296 THR A O 1
ATOM 2252 N N . SER A 1 297 ? 28.959 -23.292 -17.349 1.00 85.81 297 SER A N 1
ATOM 2253 C CA . SER A 1 297 ? 29.242 -23.800 -15.996 1.00 85.81 297 SER A CA 1
ATOM 2254 C C . SER A 1 297 ? 29.703 -22.707 -15.016 1.00 85.81 297 SER A C 1
ATOM 2256 O O . SER A 1 297 ? 30.348 -23.008 -14.013 1.00 85.81 297 SER A O 1
ATOM 2258 N N . GLY A 1 298 ? 29.415 -21.438 -15.317 1.00 90.12 298 GLY A N 1
ATOM 2259 C CA . GLY A 1 298 ? 29.904 -20.259 -14.596 1.00 90.12 298 GLY A CA 1
ATOM 2260 C C . GLY A 1 298 ? 30.539 -19.229 -15.535 1.00 90.12 298 GLY A C 1
ATOM 2261 O O . GLY A 1 298 ? 30.666 -19.456 -16.737 1.00 90.12 298 GLY A O 1
ATOM 2262 N N . ILE A 1 299 ? 30.974 -18.095 -14.981 1.00 93.81 299 ILE A N 1
ATOM 2263 C CA . ILE A 1 299 ? 31.786 -17.113 -15.714 1.00 93.81 299 ILE A CA 1
ATOM 2264 C C . ILE A 1 299 ? 33.231 -17.649 -15.807 1.00 93.81 299 ILE A C 1
ATOM 2266 O O . ILE A 1 299 ? 33.849 -17.883 -14.764 1.00 93.81 299 ILE A O 1
ATOM 2270 N N . PRO A 1 300 ? 33.799 -17.850 -17.012 1.00 93.88 300 PRO A N 1
ATOM 2271 C CA . PRO A 1 300 ? 35.168 -18.329 -17.179 1.00 93.88 300 PRO A CA 1
ATOM 2272 C C . PRO A 1 300 ? 36.200 -17.230 -16.880 1.00 93.88 300 PRO A C 1
ATOM 2274 O O . PRO A 1 300 ? 35.894 -16.039 -16.863 1.00 93.88 300 PRO A O 1
ATOM 2277 N N . ALA A 1 301 ? 37.464 -17.622 -16.700 1.00 93.25 301 ALA A N 1
ATOM 2278 C CA . ALA A 1 301 ? 38.562 -16.679 -16.490 1.00 93.25 301 ALA A CA 1
ATOM 2279 C C . ALA A 1 301 ? 38.850 -15.851 -17.762 1.00 93.25 301 ALA A C 1
ATOM 2281 O O . ALA A 1 301 ? 39.512 -16.320 -18.690 1.00 93.25 301 ALA A O 1
ATOM 2282 N N . ILE A 1 302 ? 38.367 -14.608 -17.793 1.00 96.00 302 ILE A N 1
ATOM 2283 C CA . ILE A 1 302 ? 38.591 -13.648 -18.882 1.00 96.00 302 ILE A CA 1
ATOM 2284 C C . ILE A 1 302 ? 39.941 -12.950 -18.674 1.00 96.00 302 ILE A C 1
ATOM 2286 O O . ILE A 1 302 ? 40.182 -12.344 -17.631 1.00 96.00 302 ILE A O 1
ATOM 2290 N N . THR A 1 303 ? 40.832 -12.989 -19.669 1.00 96.38 303 THR A N 1
ATOM 2291 C CA . THR A 1 303 ? 42.079 -12.204 -19.609 1.00 96.38 303 THR A CA 1
ATOM 2292 C C . THR A 1 303 ? 41.820 -10.719 -19.903 1.00 96.38 303 THR A C 1
ATOM 2294 O O . THR A 1 303 ? 40.932 -10.411 -20.702 1.00 96.38 303 THR A O 1
ATOM 2297 N N . PRO A 1 304 ? 42.629 -9.776 -19.372 1.00 95.56 304 PRO A N 1
ATOM 2298 C CA . PRO A 1 304 ? 42.457 -8.344 -19.644 1.00 95.56 304 PRO A CA 1
ATOM 2299 C C . PRO A 1 304 ? 42.442 -7.972 -21.134 1.00 95.56 304 PRO A C 1
ATOM 2301 O O . PRO A 1 304 ? 41.748 -7.041 -21.532 1.00 95.56 304 PRO A O 1
ATOM 2304 N N . ALA A 1 305 ? 43.160 -8.724 -21.977 1.00 94.19 305 ALA A N 1
ATOM 2305 C CA . ALA A 1 305 ? 43.148 -8.532 -23.426 1.00 94.19 305 ALA A CA 1
ATOM 2306 C C . ALA A 1 305 ? 41.797 -8.917 -24.059 1.00 94.19 305 ALA A C 1
ATOM 2308 O O . ALA A 1 305 ? 41.265 -8.156 -24.862 1.00 94.19 305 ALA A O 1
ATOM 2309 N N . GLN A 1 306 ? 41.221 -10.061 -23.668 1.00 95.75 306 GLN A N 1
ATOM 2310 C CA . GLN A 1 306 ? 39.894 -10.503 -24.119 1.00 95.75 306 GLN A CA 1
ATOM 2311 C C . GLN A 1 306 ? 38.791 -9.560 -23.619 1.00 95.75 306 GLN A C 1
ATOM 2313 O O . GLN A 1 306 ? 37.923 -9.157 -24.390 1.00 95.75 306 GLN A O 1
ATOM 2318 N N . GLY A 1 307 ? 38.862 -9.169 -22.345 1.00 96.00 307 GLY A N 1
ATOM 2319 C CA . GLY A 1 307 ? 37.911 -8.258 -21.716 1.00 96.00 307 GLY A CA 1
ATOM 2320 C C . GLY A 1 307 ? 37.895 -6.871 -22.359 1.00 96.00 307 GLY A C 1
ATOM 2321 O O . GLY A 1 307 ? 36.842 -6.400 -22.787 1.00 96.00 307 GLY A O 1
ATOM 2322 N N . ALA A 1 308 ? 39.065 -6.243 -22.520 1.00 94.38 308 ALA A N 1
ATOM 2323 C CA . ALA A 1 308 ? 39.179 -4.943 -23.181 1.00 94.38 308 ALA A CA 1
ATOM 2324 C C . ALA A 1 308 ? 38.768 -4.994 -24.666 1.00 94.38 308 ALA A C 1
ATOM 2326 O O . ALA A 1 308 ? 38.147 -4.053 -25.166 1.00 94.38 308 ALA A O 1
ATOM 2327 N N . ALA A 1 309 ? 39.059 -6.095 -25.370 1.00 92.81 309 ALA A N 1
ATOM 2328 C CA . ALA A 1 309 ? 38.616 -6.298 -26.748 1.00 92.81 309 ALA A CA 1
ATOM 2329 C C . ALA A 1 309 ? 37.082 -6.389 -26.858 1.00 92.81 309 ALA A C 1
ATOM 2331 O O . ALA A 1 309 ? 36.502 -5.756 -27.742 1.00 92.81 309 ALA A O 1
ATOM 2332 N N . ALA A 1 310 ? 36.426 -7.107 -25.939 1.00 97.00 310 ALA A N 1
ATOM 2333 C CA . ALA A 1 310 ? 34.968 -7.203 -25.873 1.00 97.00 310 ALA A CA 1
ATOM 2334 C C . ALA A 1 310 ? 34.310 -5.861 -25.500 1.00 97.00 310 ALA A C 1
ATOM 2336 O O . ALA A 1 310 ? 33.362 -5.439 -26.161 1.00 97.00 310 ALA A O 1
ATOM 2337 N N . MET A 1 311 ? 34.847 -5.142 -24.504 1.00 96.62 311 MET A N 1
ATOM 2338 C CA . MET A 1 311 ? 34.379 -3.795 -24.142 1.00 96.62 311 MET A CA 1
ATOM 2339 C C . MET A 1 311 ? 34.465 -2.824 -25.324 1.00 96.62 311 MET A C 1
ATOM 2341 O O . MET A 1 311 ? 33.491 -2.138 -25.624 1.00 96.62 311 MET A O 1
ATOM 2345 N N . SER A 1 312 ? 35.602 -2.790 -26.026 1.00 93.56 312 SER A N 1
ATOM 2346 C CA . SER A 1 312 ? 35.805 -1.895 -27.172 1.00 93.56 312 SER A CA 1
ATOM 2347 C C . SER A 1 312 ? 34.878 -2.230 -28.349 1.00 93.56 312 SER A C 1
ATOM 2349 O O . SER A 1 312 ? 34.360 -1.325 -29.009 1.00 93.56 312 SER A O 1
ATOM 2351 N N . ALA A 1 313 ? 34.603 -3.520 -28.576 1.00 95.38 313 ALA A N 1
ATOM 2352 C CA . ALA A 1 313 ? 33.607 -3.961 -29.548 1.00 95.38 313 ALA A CA 1
ATOM 2353 C C . ALA A 1 313 ? 32.193 -3.494 -29.166 1.00 95.38 313 ALA A C 1
ATOM 2355 O O . ALA A 1 313 ? 31.529 -2.877 -29.999 1.00 95.38 313 ALA A O 1
ATOM 2356 N N . MET A 1 314 ? 31.769 -3.667 -27.907 1.00 97.25 314 MET A N 1
ATOM 2357 C CA . MET A 1 314 ? 30.463 -3.179 -27.441 1.00 97.25 314 MET A CA 1
ATOM 2358 C C . MET A 1 314 ? 30.341 -1.649 -27.513 1.00 97.25 314 MET A C 1
ATOM 2360 O O . MET A 1 314 ? 29.332 -1.142 -28.001 1.00 97.25 314 MET A O 1
ATOM 2364 N N . GLN A 1 315 ? 31.377 -0.898 -27.123 1.00 95.12 315 GLN A N 1
ATOM 2365 C CA . GLN A 1 315 ? 31.405 0.567 -27.250 1.00 95.12 315 GLN A CA 1
ATOM 2366 C C . GLN A 1 315 ? 31.179 1.024 -28.699 1.00 95.12 315 GLN A C 1
ATOM 2368 O O . GLN A 1 315 ? 30.390 1.936 -28.939 1.00 95.12 315 GLN A O 1
ATOM 2373 N N . ARG A 1 316 ? 31.822 0.376 -29.683 1.00 92.31 316 ARG A N 1
ATOM 2374 C CA . ARG A 1 316 ? 31.598 0.673 -31.110 1.00 92.31 316 ARG A CA 1
ATOM 2375 C C . ARG A 1 316 ? 30.242 0.137 -31.603 1.00 92.31 316 ARG A C 1
ATOM 2377 O O . ARG A 1 316 ? 29.610 0.812 -32.412 1.00 92.31 316 ARG A O 1
ATOM 2384 N N . TYR A 1 317 ? 29.742 -0.995 -31.100 1.00 95.94 317 TYR A N 1
ATOM 2385 C CA . TYR A 1 317 ? 28.410 -1.531 -31.426 1.00 95.94 317 TYR A CA 1
ATOM 2386 C C . TYR A 1 317 ? 27.278 -0.566 -31.041 1.00 95.94 317 TYR A C 1
ATOM 2388 O O . TYR A 1 317 ? 26.364 -0.351 -31.835 1.00 95.94 317 TYR A O 1
ATOM 2396 N N . PHE A 1 318 ? 27.356 0.099 -29.884 1.00 95.62 318 PHE A N 1
ATOM 2397 C CA . PHE A 1 318 ? 26.355 1.101 -29.490 1.00 95.62 318 PHE A CA 1
ATOM 2398 C C . PHE A 1 318 ? 26.377 2.384 -30.345 1.00 95.62 318 PHE A C 1
ATOM 2400 O O . PHE A 1 318 ? 25.442 3.174 -30.259 1.00 95.62 318 PHE A O 1
ATOM 2407 N N . THR A 1 319 ? 27.373 2.566 -31.226 1.00 91.88 319 THR A N 1
ATOM 2408 C CA . THR A 1 319 ? 27.383 3.637 -32.246 1.00 91.88 319 THR A CA 1
ATOM 2409 C C . THR A 1 319 ? 26.736 3.239 -33.581 1.00 91.88 319 THR A C 1
ATOM 2411 O O . THR A 1 319 ? 26.601 4.087 -34.463 1.00 91.88 319 THR A O 1
ATOM 2414 N N . LEU A 1 320 ? 26.330 1.974 -33.754 1.00 92.44 320 LEU A N 1
ATOM 2415 C CA . LEU A 1 320 ? 25.637 1.509 -34.959 1.00 92.44 320 LEU A CA 1
ATOM 2416 C C . LEU A 1 320 ? 24.182 1.993 -35.004 1.00 92.44 320 LEU A C 1
ATOM 2418 O O . LEU A 1 320 ? 23.477 1.999 -33.991 1.00 92.44 320 LEU A O 1
ATOM 2422 N N . ALA A 1 321 ? 23.714 2.309 -36.212 1.00 91.50 321 ALA A N 1
ATOM 2423 C CA . ALA A 1 321 ? 22.291 2.469 -36.493 1.00 91.50 321 ALA A CA 1
ATOM 2424 C C . ALA A 1 321 ? 21.548 1.123 -36.352 1.00 91.50 321 ALA A C 1
ATOM 2426 O O . ALA A 1 321 ? 22.159 0.055 -36.417 1.00 91.50 321 ALA A O 1
ATOM 2427 N N . ALA A 1 322 ? 20.231 1.164 -36.131 1.00 90.12 322 ALA A N 1
ATOM 2428 C CA . ALA A 1 322 ? 19.438 -0.029 -35.815 1.00 90.12 322 ALA A CA 1
ATOM 2429 C C . ALA A 1 322 ? 19.475 -1.096 -36.927 1.00 90.12 322 ALA A C 1
ATOM 2431 O O . ALA A 1 322 ? 19.622 -2.279 -36.636 1.00 90.12 322 ALA A O 1
ATOM 2432 N N . ASP A 1 323 ? 19.437 -0.671 -38.189 1.00 91.94 323 ASP A N 1
ATOM 2433 C CA . ASP A 1 323 ? 19.586 -1.522 -39.372 1.00 91.94 323 ASP A CA 1
ATOM 2434 C C . ASP A 1 323 ? 20.979 -2.167 -39.463 1.00 91.94 323 ASP A C 1
ATOM 2436 O O . ASP A 1 323 ? 21.101 -3.333 -39.828 1.00 91.94 323 ASP A O 1
ATOM 2440 N N . GLU A 1 324 ? 22.040 -1.466 -39.054 1.00 91.06 324 GLU A N 1
ATOM 2441 C CA . GLU A 1 324 ? 23.381 -2.062 -38.976 1.00 91.06 324 GLU A CA 1
ATOM 2442 C C . GLU A 1 324 ? 23.548 -3.014 -37.784 1.00 91.06 324 GLU A C 1
ATOM 2444 O O . GLU A 1 324 ? 24.324 -3.967 -37.866 1.00 91.06 324 GLU A O 1
ATOM 2449 N N . LYS A 1 325 ? 22.807 -2.810 -36.686 1.00 93.25 325 LYS A N 1
ATOM 2450 C CA . LYS A 1 325 ? 22.772 -3.757 -35.561 1.00 93.25 325 LYS A CA 1
ATOM 2451 C C . LYS A 1 325 ? 22.119 -5.086 -35.942 1.00 93.25 325 LYS A C 1
ATOM 2453 O O . LYS A 1 325 ? 22.475 -6.104 -35.348 1.00 93.25 325 LYS A O 1
ATOM 2458 N N . GLU A 1 326 ? 21.203 -5.117 -36.910 1.00 92.94 326 GLU A N 1
ATOM 2459 C CA . GLU A 1 326 ? 20.617 -6.362 -37.438 1.00 92.94 326 GLU A CA 1
ATOM 2460 C C . GLU A 1 326 ? 21.624 -7.204 -38.246 1.00 92.94 326 GLU A C 1
ATOM 2462 O O . GLU A 1 326 ? 21.455 -8.417 -38.357 1.00 92.94 326 GLU A O 1
ATOM 2467 N N . LEU A 1 327 ? 22.710 -6.601 -38.750 1.00 94.38 327 LEU A N 1
ATOM 2468 C CA . LEU A 1 327 ? 23.751 -7.297 -39.522 1.00 94.38 327 LEU A CA 1
ATOM 2469 C C . LEU A 1 327 ? 24.724 -8.121 -38.657 1.00 94.38 327 LEU A C 1
ATOM 2471 O O . LEU A 1 327 ? 25.501 -8.906 -39.200 1.00 94.38 327 LEU A O 1
ATOM 2475 N N . VAL A 1 328 ? 24.706 -7.952 -37.330 1.00 95.75 328 VAL A N 1
ATOM 2476 C CA . VAL A 1 328 ? 25.517 -8.751 -36.396 1.00 95.75 328 VAL A CA 1
ATOM 2477 C C . VAL A 1 328 ? 24.715 -9.987 -35.955 1.00 95.75 328 VAL A C 1
ATOM 2479 O O . VAL A 1 328 ? 23.639 -9.815 -35.374 1.00 95.75 328 VAL A O 1
ATOM 2482 N N . PRO A 1 329 ? 25.214 -11.222 -36.165 1.00 95.38 329 PRO A N 1
ATOM 2483 C CA . PRO A 1 329 ? 24.552 -12.447 -35.716 1.00 95.38 329 PRO A CA 1
ATOM 2484 C C . PRO A 1 329 ? 24.229 -12.456 -34.216 1.00 95.38 329 PRO A C 1
ATOM 2486 O O . PRO A 1 329 ? 25.004 -11.980 -33.387 1.00 95.38 329 PRO A O 1
ATOM 2489 N N . ALA A 1 330 ? 23.090 -13.046 -33.843 1.00 95.00 330 ALA A N 1
ATOM 2490 C CA . ALA A 1 330 ? 22.664 -13.127 -32.441 1.00 95.00 330 ALA A CA 1
ATOM 2491 C C . ALA A 1 330 ? 23.627 -13.959 -31.568 1.00 95.00 330 ALA A C 1
ATOM 2493 O O . ALA A 1 330 ? 23.801 -13.663 -30.386 1.00 95.00 330 ALA A O 1
ATOM 2494 N N . GLU A 1 331 ? 24.283 -14.964 -32.154 1.00 94.94 331 GLU A N 1
ATOM 2495 C CA . GLU A 1 331 ? 25.329 -15.759 -31.501 1.00 94.94 331 GLU A CA 1
ATOM 2496 C C . GLU A 1 331 ? 26.598 -14.934 -31.224 1.00 94.94 331 GLU A C 1
ATOM 2498 O O . GLU A 1 331 ? 27.095 -14.947 -30.096 1.00 94.94 331 GLU A O 1
ATOM 2503 N N . ASP A 1 332 ? 27.040 -14.117 -32.185 1.00 97.06 332 ASP A N 1
ATOM 2504 C CA . ASP A 1 332 ? 28.179 -13.205 -32.020 1.00 97.06 332 ASP A CA 1
ATOM 2505 C C . ASP A 1 332 ? 27.905 -12.151 -30.942 1.00 97.06 332 ASP A C 1
ATOM 2507 O O . ASP A 1 332 ? 28.741 -11.922 -30.062 1.00 97.06 332 ASP A O 1
ATOM 2511 N N . LYS A 1 333 ? 26.698 -11.559 -30.954 1.00 96.44 333 LYS A N 1
ATOM 2512 C CA . LYS A 1 333 ? 26.243 -10.660 -29.882 1.00 96.44 333 LYS A CA 1
ATOM 2513 C C . LYS A 1 333 ? 26.334 -11.353 -28.527 1.00 96.44 333 LYS A C 1
ATOM 2515 O O . LYS A 1 333 ? 26.928 -10.791 -27.615 1.00 96.44 333 LYS A O 1
ATOM 2520 N N . ALA A 1 334 ? 25.810 -12.573 -28.393 1.00 96.25 334 ALA A N 1
ATOM 2521 C CA . ALA A 1 334 ? 25.834 -13.302 -27.127 1.00 96.25 334 ALA A CA 1
ATOM 2522 C C . ALA A 1 334 ? 27.257 -13.583 -26.622 1.00 96.25 334 ALA A C 1
ATOM 2524 O O . ALA A 1 334 ? 27.521 -13.408 -25.434 1.00 96.25 334 ALA A O 1
ATOM 2525 N N . ILE A 1 335 ? 28.185 -13.974 -27.499 1.00 96.94 335 ILE A N 1
ATOM 2526 C CA . ILE A 1 335 ? 29.584 -14.227 -27.121 1.00 96.94 335 ILE A CA 1
ATOM 2527 C C . ILE A 1 335 ? 30.250 -12.938 -26.613 1.00 96.94 335 ILE A C 1
ATOM 2529 O O . ILE A 1 335 ? 30.816 -12.927 -25.518 1.00 96.94 335 ILE A O 1
ATOM 2533 N N . VAL A 1 336 ? 30.158 -11.840 -27.370 1.00 97.94 336 VAL A N 1
ATOM 2534 C CA . VAL A 1 336 ? 30.829 -10.577 -27.016 1.00 97.94 336 VAL A CA 1
ATOM 2535 C C . VAL A 1 336 ? 30.175 -9.913 -25.797 1.00 97.94 336 VAL A C 1
ATOM 2537 O O . VAL A 1 336 ? 30.889 -9.473 -24.895 1.00 97.94 336 VAL A O 1
ATOM 2540 N N . VAL A 1 337 ? 28.838 -9.900 -25.710 1.00 98.00 337 VAL A N 1
ATOM 2541 C CA . VAL A 1 337 ? 28.088 -9.329 -24.575 1.00 98.00 337 VAL A CA 1
ATOM 2542 C C . VAL A 1 337 ? 28.431 -10.033 -23.266 1.00 98.00 337 VAL A C 1
ATOM 2544 O O . VAL A 1 337 ? 28.665 -9.349 -22.272 1.00 98.00 337 VAL A O 1
ATOM 2547 N N . ARG A 1 338 ? 28.520 -11.371 -23.238 1.00 97.44 338 ARG A N 1
ATOM 2548 C CA . ARG A 1 338 ? 28.874 -12.125 -22.018 1.00 97.44 338 ARG A CA 1
ATOM 2549 C C . ARG A 1 338 ? 30.238 -11.719 -21.460 1.00 97.44 338 ARG A C 1
ATOM 2551 O O . ARG A 1 338 ? 30.361 -11.429 -20.271 1.00 97.44 338 ARG A O 1
ATOM 2558 N N . VAL A 1 339 ? 31.248 -11.646 -22.329 1.00 97.81 339 VAL A N 1
ATOM 2559 C CA . VAL A 1 339 ? 32.622 -11.272 -21.955 1.00 97.81 339 VAL A CA 1
ATOM 2560 C C . VAL A 1 339 ? 32.704 -9.801 -21.543 1.00 97.81 339 VAL A C 1
ATOM 2562 O O . VAL A 1 339 ? 33.317 -9.489 -20.522 1.00 97.81 339 VAL A O 1
ATOM 2565 N N . ALA A 1 340 ? 32.058 -8.901 -22.293 1.00 98.00 340 ALA A N 1
ATOM 2566 C CA . ALA A 1 340 ? 32.023 -7.475 -21.974 1.00 98.00 340 ALA A CA 1
ATOM 2567 C C . ALA A 1 340 ? 31.309 -7.200 -20.640 1.00 98.00 340 ALA A C 1
ATOM 2569 O O . ALA A 1 340 ? 31.826 -6.429 -19.836 1.00 98.00 340 ALA A O 1
ATOM 2570 N N . SER A 1 341 ? 30.175 -7.864 -20.382 1.00 97.44 341 SER A N 1
ATOM 2571 C CA . SER A 1 341 ? 29.406 -7.734 -19.134 1.00 97.44 341 SER A CA 1
ATOM 2572 C C . SER A 1 341 ? 30.247 -8.133 -17.928 1.00 97.44 341 SER A C 1
ATOM 2574 O O . SER A 1 341 ? 30.437 -7.330 -17.022 1.00 97.44 341 SER A O 1
ATOM 2576 N N . ALA A 1 342 ? 30.793 -9.353 -17.930 1.00 96.00 342 ALA A N 1
ATOM 2577 C CA . ALA A 1 342 ? 31.543 -9.887 -16.797 1.00 96.00 342 ALA A CA 1
ATOM 2578 C C . ALA A 1 342 ? 32.825 -9.090 -16.504 1.00 96.00 342 ALA A C 1
ATOM 2580 O O . ALA A 1 342 ? 33.108 -8.766 -15.353 1.00 96.00 342 ALA A O 1
ATOM 2581 N N . TYR A 1 343 ? 33.592 -8.736 -17.541 1.00 97.19 343 TYR A N 1
ATOM 2582 C CA . TYR A 1 343 ? 34.850 -8.013 -17.355 1.00 97.19 343 TYR A CA 1
ATOM 2583 C C . TYR A 1 343 ? 34.639 -6.534 -16.996 1.00 97.19 343 TYR A C 1
ATOM 2585 O O . TYR A 1 343 ? 35.303 -6.025 -16.096 1.00 97.19 343 TYR A O 1
ATOM 2593 N N . CYS A 1 344 ? 33.694 -5.844 -17.646 1.00 97.69 344 CYS A N 1
ATOM 2594 C CA . CYS A 1 344 ? 33.405 -4.449 -17.312 1.00 97.69 344 CYS A CA 1
ATOM 2595 C C . CYS A 1 344 ? 32.717 -4.316 -15.946 1.00 97.69 344 CYS A C 1
ATOM 2597 O O . CYS A 1 344 ? 32.979 -3.335 -15.258 1.00 97.69 344 CYS A O 1
ATOM 2599 N N . LYS A 1 345 ? 31.891 -5.289 -15.522 1.00 95.88 345 LYS A N 1
ATOM 2600 C CA . LYS A 1 345 ? 31.303 -5.306 -14.172 1.00 95.88 345 LYS A CA 1
ATOM 2601 C C . LYS A 1 345 ? 32.383 -5.429 -13.100 1.00 95.88 345 LYS A C 1
ATOM 2603 O O . LYS A 1 345 ? 32.361 -4.640 -12.171 1.00 95.88 345 LYS A O 1
ATOM 2608 N N . GLY A 1 346 ? 33.376 -6.306 -13.281 1.00 95.12 346 GLY A N 1
ATOM 2609 C CA . GLY A 1 346 ? 34.513 -6.407 -12.355 1.00 95.12 346 GLY A CA 1
ATOM 2610 C C . GLY A 1 346 ? 35.311 -5.102 -12.222 1.00 95.12 346 GLY A C 1
ATOM 2611 O O . GLY A 1 346 ? 35.576 -4.661 -11.110 1.00 95.12 346 GLY A O 1
ATOM 2612 N N . LEU A 1 347 ? 35.623 -4.432 -13.339 1.00 95.94 347 LEU A N 1
ATOM 2613 C CA . LEU A 1 347 ? 36.295 -3.122 -13.304 1.00 95.94 347 LEU A CA 1
ATOM 2614 C C . LEU A 1 347 ? 35.423 -2.018 -12.679 1.00 95.94 347 LEU A C 1
ATOM 2616 O O . LEU A 1 347 ? 35.938 -1.118 -12.022 1.00 95.94 347 LEU A O 1
ATOM 2620 N N . TRP A 1 348 ? 34.108 -2.077 -12.889 1.00 95.62 348 TRP A N 1
ATOM 2621 C CA . TRP A 1 348 ? 33.151 -1.162 -12.271 1.00 95.62 348 TRP A CA 1
ATOM 2622 C C . TRP A 1 348 ? 33.010 -1.406 -10.764 1.00 95.62 348 TRP A C 1
ATOM 2624 O O . TRP A 1 348 ? 32.920 -0.443 -10.008 1.00 95.62 348 TRP A O 1
ATOM 2634 N N . ASP A 1 349 ? 33.058 -2.664 -10.319 1.00 93.31 349 ASP A N 1
ATOM 2635 C CA . ASP A 1 349 ? 33.063 -3.034 -8.904 1.00 93.31 349 ASP A CA 1
ATOM 2636 C C . ASP A 1 349 ? 34.351 -2.544 -8.222 1.00 93.31 349 ASP A C 1
ATOM 2638 O O . ASP A 1 349 ? 34.276 -1.930 -7.161 1.00 93.31 349 ASP A O 1
ATOM 2642 N N . ASP A 1 350 ? 35.525 -2.726 -8.837 1.00 93.25 350 ASP A N 1
ATOM 2643 C CA . ASP A 1 350 ? 36.801 -2.206 -8.316 1.00 93.25 350 ASP A CA 1
ATOM 2644 C C . ASP A 1 350 ? 36.796 -0.665 -8.177 1.00 93.25 350 ASP A C 1
ATOM 2646 O O . ASP A 1 350 ? 37.208 -0.136 -7.141 1.00 93.25 350 ASP A O 1
ATOM 2650 N N . GLU A 1 351 ? 36.296 0.067 -9.184 1.00 92.44 351 GLU A N 1
ATOM 2651 C CA . GLU A 1 351 ? 36.158 1.533 -9.120 1.00 92.44 351 GLU A CA 1
ATOM 2652 C C . GLU A 1 351 ? 35.117 1.970 -8.073 1.00 92.44 351 GLU A C 1
ATOM 2654 O O . GLU A 1 351 ? 35.385 2.886 -7.300 1.00 92.44 351 GLU A O 1
ATOM 2659 N N . THR A 1 352 ? 33.957 1.308 -7.993 1.00 90.12 352 THR A N 1
ATOM 2660 C CA . THR A 1 352 ? 32.893 1.633 -7.020 1.00 90.12 352 THR A CA 1
ATOM 2661 C C . THR A 1 352 ? 33.367 1.404 -5.584 1.00 90.12 352 THR A C 1
ATOM 2663 O O . THR A 1 352 ? 33.221 2.282 -4.734 1.00 90.12 352 THR A O 1
ATOM 2666 N N . ASN A 1 353 ? 34.045 0.282 -5.320 1.00 90.06 353 ASN A N 1
ATOM 2667 C CA . ASN A 1 353 ? 34.629 -0.024 -4.012 1.00 90.06 353 ASN A CA 1
ATOM 2668 C C . ASN A 1 353 ? 35.651 1.033 -3.552 1.00 90.06 353 ASN A C 1
ATOM 2670 O O . ASN A 1 353 ? 35.815 1.243 -2.347 1.00 90.06 353 ASN A O 1
ATOM 2674 N N . ALA A 1 354 ? 36.312 1.742 -4.475 1.00 90.50 354 ALA A N 1
ATOM 2675 C CA . ALA A 1 354 ? 37.234 2.826 -4.137 1.00 90.50 354 ALA A CA 1
ATOM 2676 C C . ALA A 1 354 ? 36.540 4.077 -3.551 1.00 90.50 354 ALA A C 1
ATOM 2678 O O . ALA A 1 354 ? 37.223 4.899 -2.934 1.00 90.50 354 ALA A O 1
ATOM 2679 N N . PHE A 1 355 ? 35.216 4.209 -3.706 1.00 91.94 355 PHE A N 1
ATOM 2680 C CA . PHE A 1 355 ? 34.399 5.306 -3.166 1.00 91.94 355 PHE A CA 1
ATOM 2681 C C . PHE A 1 355 ? 33.640 4.961 -1.870 1.00 91.94 355 PHE A C 1
ATOM 2683 O O . PHE A 1 355 ? 33.081 5.870 -1.259 1.00 91.94 355 PHE A O 1
ATOM 2690 N N . SER A 1 356 ? 33.697 3.707 -1.397 1.00 89.81 356 SER A N 1
ATOM 2691 C CA . SER A 1 356 ? 32.997 3.178 -0.197 1.00 89.81 356 SER A CA 1
ATOM 2692 C C . SER A 1 356 ? 33.167 3.981 1.108 1.00 89.81 356 SER A C 1
ATOM 2694 O O . SER A 1 356 ? 32.396 3.833 2.047 1.00 89.81 356 SER A O 1
ATOM 2696 N N . ARG A 1 357 ? 34.177 4.856 1.190 1.00 88.75 357 ARG A N 1
ATOM 2697 C CA . ARG A 1 357 ? 34.435 5.763 2.332 1.00 88.75 357 ARG A CA 1
ATOM 2698 C C . ARG A 1 357 ? 33.782 7.140 2.205 1.00 88.75 357 ARG A C 1
ATOM 2700 O O . ARG A 1 357 ? 33.999 8.003 3.051 1.00 88.75 357 ARG A O 1
ATOM 2707 N N . THR A 1 358 ? 33.073 7.365 1.109 1.00 92.12 358 THR A N 1
ATOM 2708 C CA . THR A 1 358 ? 32.367 8.602 0.782 1.00 92.12 358 THR A CA 1
ATOM 2709 C C . THR A 1 358 ? 30.887 8.290 0.581 1.00 92.12 358 THR A C 1
ATOM 2711 O O . THR A 1 358 ? 30.058 8.961 1.188 1.00 92.12 358 THR A O 1
ATOM 2714 N N . PHE A 1 359 ? 30.560 7.240 -0.179 1.00 91.56 359 PHE A N 1
ATOM 2715 C CA . PHE A 1 359 ? 29.202 6.712 -0.321 1.00 91.56 359 PHE A CA 1
ATOM 2716 C C . PHE A 1 359 ? 29.210 5.200 -0.569 1.00 91.56 359 PHE A C 1
ATOM 2718 O O . PHE A 1 359 ? 30.170 4.655 -1.116 1.00 91.56 359 PHE A O 1
ATOM 2725 N N . GLU A 1 360 ? 28.114 4.552 -0.203 1.00 88.62 360 GLU A N 1
ATOM 2726 C CA . GLU A 1 360 ? 27.773 3.168 -0.520 1.00 88.62 360 GLU A CA 1
ATOM 2727 C C . GLU A 1 360 ? 26.335 3.132 -1.069 1.00 88.62 360 GLU A C 1
ATOM 2729 O O . GLU A 1 360 ? 25.615 4.132 -1.012 1.00 88.62 360 GLU A O 1
ATOM 2734 N N . VAL A 1 361 ? 25.933 2.002 -1.650 1.00 81.44 361 VAL A N 1
ATOM 2735 C CA . VAL A 1 361 ? 24.542 1.765 -2.047 1.00 81.44 361 VAL A CA 1
ATOM 2736 C C . VAL A 1 361 ? 24.064 0.540 -1.305 1.00 81.44 361 VAL A C 1
ATOM 2738 O O . VAL A 1 361 ? 24.488 -0.579 -1.607 1.00 81.44 361 VAL A O 1
ATOM 2741 N N . GLU A 1 362 ? 23.228 0.765 -0.303 1.00 81.50 362 GLU A N 1
ATOM 2742 C CA . GLU A 1 362 ? 22.642 -0.321 0.466 1.00 81.50 362 GLU A CA 1
ATOM 2743 C C . GLU A 1 362 ? 21.445 -0.890 -0.291 1.00 81.50 362 GLU A C 1
ATOM 2745 O O . GLU A 1 362 ? 20.784 -0.207 -1.078 1.00 81.50 362 GLU A O 1
ATOM 2750 N N . VAL A 1 363 ? 21.224 -2.191 -0.126 1.00 74.38 363 VAL A N 1
ATOM 2751 C CA . VAL A 1 363 ? 20.209 -2.923 -0.877 1.00 74.38 363 VAL A CA 1
ATOM 2752 C C . VAL A 1 363 ? 19.426 -3.802 0.079 1.00 74.38 363 VAL A C 1
ATOM 2754 O O . VAL A 1 363 ? 19.954 -4.785 0.601 1.00 74.38 363 VAL A O 1
ATOM 2757 N N . SER A 1 364 ? 18.149 -3.479 0.232 1.00 73.31 364 SER A N 1
ATOM 2758 C CA . SER A 1 364 ? 17.160 -4.309 0.909 1.00 73.31 364 SER A CA 1
ATOM 2759 C C . SER A 1 364 ? 16.292 -5.057 -0.110 1.00 73.31 364 SER A C 1
ATOM 2761 O O . SER A 1 364 ? 16.136 -4.650 -1.266 1.00 73.31 364 SER A O 1
ATOM 2763 N N . GLU A 1 365 ? 15.733 -6.188 0.314 1.00 62.22 365 GLU A N 1
ATOM 2764 C CA . GLU A 1 365 ? 14.755 -6.953 -0.458 1.00 62.22 365 GLU A CA 1
ATOM 2765 C C . GLU A 1 365 ? 13.550 -7.227 0.445 1.00 62.22 365 GLU A C 1
ATOM 2767 O O . GLU A 1 365 ? 13.679 -7.880 1.479 1.00 62.22 365 GLU A O 1
ATOM 2772 N N . VAL A 1 366 ? 12.394 -6.675 0.076 1.00 59.25 366 VAL A N 1
ATOM 2773 C CA . VAL A 1 366 ? 11.144 -6.707 0.846 1.00 59.25 366 VAL A CA 1
ATOM 2774 C C . VAL A 1 366 ? 10.053 -7.216 -0.091 1.00 59.25 366 VAL A C 1
ATOM 2776 O O . VAL A 1 366 ? 9.887 -6.692 -1.189 1.00 59.25 366 VAL A O 1
ATOM 2779 N N . GLU A 1 367 ? 9.375 -8.303 0.285 1.00 54.75 367 GLU A N 1
ATOM 2780 C CA . GLU A 1 367 ? 8.390 -9.015 -0.559 1.00 54.75 367 GLU A CA 1
ATOM 2781 C C . GLU A 1 367 ? 8.903 -9.438 -1.959 1.00 54.75 367 GLU A C 1
ATOM 2783 O O . GLU A 1 367 ? 8.130 -9.639 -2.896 1.00 54.75 367 GLU A O 1
ATOM 2788 N N . GLY A 1 368 ? 10.223 -9.576 -2.132 1.00 51.12 368 GLY A N 1
ATOM 2789 C CA . GLY A 1 368 ? 10.850 -9.835 -3.437 1.00 51.12 368 GLY A CA 1
ATOM 2790 C C . GLY A 1 368 ? 10.948 -8.602 -4.349 1.00 51.12 368 GLY A C 1
ATOM 2791 O O . GLY A 1 368 ? 11.382 -8.719 -5.497 1.00 51.12 368 GLY A O 1
ATOM 2792 N N . GLN A 1 369 ? 10.582 -7.415 -3.856 1.00 47.91 369 GLN A N 1
ATOM 2793 C CA . GLN A 1 369 ? 10.961 -6.134 -4.445 1.00 47.91 369 GLN A CA 1
ATOM 2794 C C . GLN A 1 369 ? 12.294 -5.675 -3.847 1.00 47.91 369 GLN A C 1
ATOM 2796 O O . GLN A 1 369 ? 12.511 -5.732 -2.638 1.00 47.91 369 GLN A O 1
ATOM 2801 N N . ARG A 1 370 ? 13.210 -5.236 -4.712 1.00 61.72 370 ARG A N 1
ATOM 2802 C CA . ARG A 1 370 ? 14.582 -4.874 -4.348 1.00 61.72 370 ARG A CA 1
ATOM 2803 C C . ARG A 1 370 ? 14.756 -3.363 -4.401 1.00 61.72 370 ARG A C 1
ATOM 2805 O O . ARG A 1 370 ? 14.694 -2.779 -5.485 1.00 61.72 370 ARG A O 1
ATOM 2812 N N . PHE A 1 371 ? 15.014 -2.762 -3.248 1.00 68.12 371 PHE A N 1
ATOM 2813 C CA . PHE A 1 371 ? 15.228 -1.328 -3.088 1.00 68.12 371 PHE A CA 1
ATOM 2814 C C . PHE A 1 371 ? 16.736 -1.036 -3.078 1.00 68.12 371 PHE A C 1
ATOM 2816 O O . PHE A 1 371 ? 17.531 -1.866 -2.638 1.00 68.12 371 PHE A O 1
ATOM 2823 N N . GLU A 1 372 ? 17.142 0.117 -3.614 1.00 73.38 372 GLU A N 1
ATOM 2824 C CA . GLU A 1 372 ? 18.543 0.560 -3.653 1.00 73.38 372 GLU A CA 1
ATOM 2825 C C . GLU A 1 372 ? 18.624 1.973 -3.056 1.00 73.38 372 GLU A C 1
ATOM 2827 O O . GLU A 1 372 ? 18.063 2.918 -3.613 1.00 73.38 372 GLU A O 1
ATOM 2832 N N . GLU A 1 373 ? 19.303 2.112 -1.918 1.00 80.50 373 GLU A N 1
ATOM 2833 C CA . GLU A 1 373 ? 19.368 3.341 -1.122 1.00 80.50 373 GLU A CA 1
ATOM 2834 C C . GLU A 1 373 ? 20.767 3.965 -1.191 1.00 80.50 373 GLU A C 1
ATOM 2836 O O . GLU A 1 373 ? 21.776 3.277 -1.034 1.00 80.50 373 GLU A O 1
ATOM 2841 N N . LEU A 1 374 ? 20.842 5.277 -1.446 1.00 85.38 374 LEU A N 1
ATOM 2842 C CA . LEU A 1 374 ? 22.108 6.013 -1.419 1.00 85.38 374 LEU A CA 1
ATOM 2843 C C . LEU A 1 374 ? 22.450 6.391 0.019 1.00 85.38 374 LEU A C 1
ATOM 2845 O O . LEU A 1 374 ? 21.815 7.287 0.570 1.00 85.38 374 LEU A O 1
ATOM 2849 N N . VAL A 1 375 ? 23.496 5.775 0.573 1.00 87.12 375 VAL A N 1
ATOM 2850 C CA . VAL A 1 375 ? 23.964 6.067 1.931 1.00 87.12 375 VAL A CA 1
ATOM 2851 C C . VAL A 1 375 ? 25.365 6.668 1.881 1.00 87.12 375 VAL A C 1
ATOM 2853 O O . VAL A 1 375 ? 26.340 6.021 1.488 1.00 87.12 375 VAL A O 1
ATOM 2856 N N . MET A 1 376 ? 25.496 7.924 2.293 1.00 90.44 376 MET A N 1
ATOM 2857 C CA . MET A 1 376 ? 26.784 8.588 2.449 1.00 90.44 376 MET A CA 1
ATOM 2858 C C . MET A 1 376 ? 27.507 8.026 3.683 1.00 90.44 376 MET A C 1
ATOM 2860 O O . MET A 1 376 ? 26.934 7.857 4.754 1.00 90.44 376 MET A O 1
ATOM 2864 N N . LYS A 1 377 ? 28.801 7.721 3.536 1.00 90.06 377 LYS A N 1
ATOM 2865 C CA . LYS A 1 377 ? 29.656 7.118 4.586 1.00 90.06 377 LYS A CA 1
ATOM 2866 C C . LYS A 1 377 ? 30.854 8.013 4.943 1.00 90.06 377 LYS A C 1
ATOM 2868 O O . LYS A 1 377 ? 31.875 7.557 5.463 1.00 90.06 377 LYS A O 1
ATOM 2873 N N . SER A 1 378 ? 30.766 9.297 4.595 1.00 89.94 378 SER A N 1
ATOM 2874 C CA . SER A 1 378 ? 31.874 10.250 4.632 1.00 89.94 378 SER A CA 1
ATOM 2875 C C . SER A 1 378 ? 32.216 10.729 6.044 1.00 89.94 378 SER A C 1
ATOM 2877 O O . SER A 1 378 ? 31.736 11.752 6.518 1.00 89.94 378 SER A O 1
ATOM 2879 N N . THR A 1 379 ? 33.173 10.059 6.678 1.00 88.81 379 THR A N 1
ATOM 2880 C CA . THR A 1 379 ? 33.761 10.488 7.962 1.00 88.81 379 THR A CA 1
ATOM 2881 C C . THR A 1 379 ? 34.977 11.415 7.806 1.00 88.81 379 THR A C 1
ATOM 2883 O O . THR A 1 379 ? 35.614 11.781 8.794 1.00 88.81 379 THR A O 1
ATOM 2886 N N . ASN A 1 380 ? 35.354 11.812 6.580 1.00 89.62 380 ASN A N 1
ATOM 2887 C CA . ASN A 1 380 ? 36.520 12.675 6.358 1.00 89.62 380 ASN A CA 1
ATOM 2888 C C . ASN A 1 380 ? 36.379 13.630 5.158 1.00 89.62 380 ASN A C 1
ATOM 2890 O O . ASN A 1 380 ? 36.495 13.228 3.998 1.00 89.62 380 ASN A O 1
ATOM 2894 N N . ILE A 1 381 ? 36.256 14.926 5.459 1.00 90.94 381 ILE A N 1
ATOM 2895 C CA . ILE A 1 381 ? 36.055 15.994 4.471 1.00 90.94 381 ILE A CA 1
ATOM 2896 C C . ILE A 1 381 ? 37.158 16.083 3.399 1.00 90.94 381 ILE A C 1
ATOM 2898 O O . ILE A 1 381 ? 36.863 16.347 2.233 1.00 90.94 381 ILE A O 1
ATOM 2902 N N . GLU A 1 382 ? 38.427 15.839 3.746 1.00 91.25 382 GLU A N 1
ATOM 2903 C CA . GLU A 1 382 ? 39.540 15.902 2.784 1.00 91.25 382 GLU A CA 1
ATOM 2904 C C . GLU A 1 382 ? 39.591 14.665 1.875 1.00 91.25 382 GLU A C 1
ATOM 2906 O O . GLU A 1 382 ? 39.974 14.781 0.710 1.00 91.25 382 GLU A O 1
ATOM 2911 N N . HIS A 1 383 ? 39.153 13.497 2.360 1.00 90.81 383 HIS A N 1
ATOM 2912 C CA . HIS A 1 383 ? 38.988 12.310 1.520 1.00 90.81 383 HIS A CA 1
ATOM 2913 C C . HIS A 1 383 ? 37.875 12.522 0.492 1.00 90.81 383 HIS A C 1
ATOM 2915 O O . HIS A 1 383 ? 38.100 12.355 -0.706 1.00 90.81 383 HIS A O 1
ATOM 2921 N N . SER A 1 384 ? 36.694 12.965 0.929 1.00 93.19 384 SER A N 1
ATOM 2922 C CA . SER A 1 384 ? 35.573 13.139 0.005 1.00 93.19 384 SER A CA 1
ATOM 2923 C C . SER A 1 384 ? 35.785 14.290 -0.981 1.00 93.19 384 SER A C 1
ATOM 2925 O O . SER A 1 384 ? 35.301 14.191 -2.100 1.00 93.19 384 SER A O 1
ATOM 2927 N N . LYS A 1 385 ? 36.592 15.316 -0.658 1.00 93.25 385 LYS A N 1
ATOM 2928 C CA . LYS A 1 385 ? 37.039 16.317 -1.654 1.00 93.25 385 LYS A CA 1
ATOM 2929 C C . LYS A 1 385 ? 37.861 15.685 -2.779 1.00 93.25 385 LYS A C 1
ATOM 2931 O O . LYS A 1 385 ? 37.677 16.025 -3.945 1.00 93.25 385 LYS A O 1
ATOM 2936 N N . LEU A 1 386 ? 38.760 14.752 -2.452 1.00 93.12 386 LEU A N 1
ATOM 2937 C CA . LEU A 1 386 ? 39.534 14.020 -3.462 1.00 93.12 386 LEU A CA 1
ATOM 2938 C C . LEU A 1 386 ? 38.629 13.141 -4.333 1.00 93.12 386 LEU A C 1
ATOM 2940 O O . LEU A 1 386 ? 38.870 13.042 -5.534 1.00 93.12 386 LEU A O 1
ATOM 2944 N N . ASP A 1 387 ? 37.595 12.535 -3.747 1.00 93.94 387 ASP A N 1
ATOM 2945 C CA . ASP A 1 387 ? 36.611 11.719 -4.463 1.00 93.94 387 ASP A CA 1
ATOM 2946 C C . ASP A 1 387 ? 35.677 12.560 -5.345 1.00 93.94 387 ASP A C 1
ATOM 2948 O O . ASP A 1 387 ? 35.490 12.220 -6.514 1.00 93.94 387 ASP A O 1
ATOM 2952 N N . TYR A 1 388 ? 35.195 13.706 -4.856 1.00 94.50 388 TYR A N 1
ATOM 2953 C CA . TYR A 1 388 ? 34.468 14.709 -5.643 1.00 94.50 388 TYR A CA 1
ATOM 2954 C C . TYR A 1 388 ? 35.280 15.102 -6.884 1.00 94.50 388 TYR A C 1
ATOM 2956 O O . TYR A 1 388 ? 34.796 14.990 -8.007 1.00 94.50 388 TYR A O 1
ATOM 2964 N N . THR A 1 389 ? 36.569 15.427 -6.721 1.00 94.12 389 THR A N 1
ATOM 2965 C CA . THR A 1 389 ? 37.469 15.755 -7.841 1.00 94.12 389 THR A CA 1
ATOM 2966 C C . THR A 1 389 ? 37.784 14.567 -8.770 1.00 94.12 389 THR A C 1
ATOM 2968 O O . THR A 1 389 ? 38.332 14.758 -9.860 1.00 94.12 389 THR A O 1
ATOM 2971 N N . LYS A 1 390 ? 37.444 13.319 -8.419 1.00 92.31 390 LYS A N 1
ATOM 2972 C CA . LYS A 1 390 ? 37.395 12.203 -9.389 1.00 92.31 390 LYS A CA 1
ATOM 2973 C C . LYS A 1 390 ? 36.058 12.187 -10.135 1.00 92.31 390 LYS A C 1
ATOM 2975 O O . LYS A 1 390 ? 36.063 11.999 -11.349 1.00 92.31 390 LYS A O 1
ATOM 2980 N N . LEU A 1 391 ? 34.953 12.367 -9.411 1.00 92.00 391 LEU A N 1
ATOM 2981 C CA . LEU A 1 391 ? 33.585 12.094 -9.855 1.00 92.00 391 LEU A CA 1
ATOM 2982 C C . LEU A 1 391 ? 32.923 13.254 -10.624 1.00 92.00 391 LEU A C 1
ATOM 2984 O O . LEU A 1 391 ? 32.079 13.004 -11.484 1.00 92.00 391 LEU A O 1
ATOM 2988 N N . GLU A 1 392 ? 33.339 14.502 -10.382 1.00 93.75 392 GLU A N 1
ATOM 2989 C CA . GLU A 1 392 ? 32.886 15.708 -11.107 1.00 93.75 392 GLU A CA 1
ATOM 2990 C C . GLU A 1 392 ? 33.216 15.661 -12.610 1.00 93.75 392 GLU A C 1
ATOM 2992 O O . GLU A 1 392 ? 32.608 16.353 -13.429 1.00 93.75 392 GLU A O 1
ATOM 2997 N N . LYS A 1 393 ? 34.205 14.844 -12.988 1.00 92.62 393 LYS A N 1
ATOM 2998 C CA . LYS A 1 393 ? 34.746 14.783 -14.344 1.00 92.62 393 LYS A CA 1
ATOM 2999 C C . LYS A 1 393 ? 33.748 14.129 -15.307 1.00 92.62 393 LYS A C 1
ATOM 3001 O O . LYS A 1 393 ? 33.315 13.004 -15.052 1.00 92.62 393 LYS A O 1
ATOM 3006 N N . PRO A 1 394 ? 33.437 14.757 -16.459 1.00 84.44 394 PRO A N 1
ATOM 3007 C CA . PRO A 1 394 ? 32.592 14.142 -17.487 1.00 84.44 394 PRO A CA 1
ATOM 3008 C C . PRO A 1 394 ? 33.149 12.819 -18.037 1.00 84.44 394 PRO A C 1
ATOM 3010 O O . PRO A 1 394 ? 32.384 11.990 -18.517 1.00 84.44 394 PRO A O 1
ATOM 3013 N N . ASP A 1 395 ? 34.469 12.629 -17.963 1.00 86.06 395 ASP A N 1
ATOM 3014 C CA . ASP A 1 395 ? 35.221 11.436 -18.360 1.00 86.06 395 ASP A CA 1
ATOM 3015 C C . ASP A 1 395 ? 35.670 10.570 -17.162 1.00 86.06 395 ASP A C 1
ATOM 3017 O O . ASP A 1 395 ? 36.619 9.790 -17.270 1.00 86.06 395 ASP A O 1
ATOM 3021 N N . ALA A 1 396 ? 34.995 10.681 -16.009 1.00 91.50 396 ALA A N 1
ATOM 3022 C CA . ALA A 1 396 ? 35.226 9.804 -14.861 1.00 91.50 396 ALA A CA 1
ATOM 3023 C C . ALA A 1 396 ? 35.031 8.323 -15.245 1.00 91.50 396 ALA A C 1
ATOM 3025 O O . ALA A 1 396 ? 33.983 7.933 -15.764 1.00 91.50 396 ALA A O 1
ATOM 3026 N N . VAL A 1 397 ? 36.035 7.490 -14.948 1.00 92.31 397 VAL A N 1
ATOM 3027 C CA . VAL A 1 397 ? 36.122 6.081 -15.382 1.00 92.31 397 VAL A CA 1
ATOM 3028 C C . VAL A 1 397 ? 34.868 5.283 -15.005 1.00 92.31 397 VAL A C 1
ATOM 3030 O O . VAL A 1 397 ? 34.268 4.632 -15.861 1.00 92.31 397 VAL A O 1
ATOM 3033 N N . ILE A 1 398 ? 34.409 5.427 -13.759 1.00 91.94 398 ILE A N 1
ATOM 3034 C CA . ILE A 1 398 ? 33.182 4.807 -13.245 1.00 91.94 398 ILE A CA 1
ATOM 3035 C C . ILE A 1 398 ? 31.920 5.198 -14.043 1.00 91.94 398 ILE A C 1
ATOM 3037 O O . ILE A 1 398 ? 31.086 4.335 -14.318 1.00 91.94 398 ILE A O 1
ATOM 3041 N N . LYS A 1 399 ? 31.802 6.455 -14.510 1.00 92.75 399 LYS A N 1
ATOM 3042 C CA . LYS A 1 399 ? 30.655 6.922 -15.314 1.00 92.75 399 LYS A CA 1
ATOM 3043 C C . LYS A 1 399 ? 30.656 6.289 -16.709 1.00 92.75 399 LYS A C 1
ATOM 3045 O O . LYS A 1 399 ? 29.604 5.859 -17.177 1.00 92.75 399 LYS A O 1
ATOM 3050 N N . GLU A 1 400 ? 31.817 6.162 -17.356 1.00 93.38 400 GLU A N 1
ATOM 3051 C CA . GLU A 1 400 ? 31.931 5.474 -18.655 1.00 93.38 400 GLU A CA 1
ATOM 3052 C C . GLU A 1 400 ? 31.702 3.954 -18.544 1.00 93.38 400 GLU A C 1
ATOM 3054 O O . GLU A 1 400 ? 31.080 3.366 -19.433 1.00 93.38 400 GLU A O 1
ATOM 3059 N N . TYR A 1 401 ? 32.119 3.316 -17.443 1.00 95.44 401 TYR A N 1
ATOM 3060 C CA . TYR A 1 401 ? 31.795 1.910 -17.168 1.00 95.44 401 TYR A CA 1
ATOM 3061 C C . TYR A 1 401 ? 30.291 1.706 -16.917 1.00 95.44 401 TYR A C 1
ATOM 3063 O O . TYR A 1 401 ? 29.688 0.867 -17.589 1.00 95.44 401 TYR A O 1
ATOM 3071 N N . SER A 1 402 ? 29.658 2.511 -16.049 1.00 94.56 402 SER A N 1
ATOM 3072 C CA . SER A 1 402 ? 28.197 2.498 -15.840 1.00 94.56 402 SER A CA 1
ATOM 3073 C C . SER A 1 402 ? 27.442 2.657 -17.156 1.00 94.56 402 SER A C 1
ATOM 3075 O O . SER A 1 402 ? 26.585 1.849 -17.488 1.00 94.56 402 SER A O 1
ATOM 3077 N N . LYS A 1 403 ? 27.800 3.661 -17.957 1.00 94.81 403 LYS A N 1
ATOM 3078 C CA . LYS A 1 403 ? 27.187 3.953 -19.259 1.00 94.81 403 LYS A CA 1
ATOM 3079 C C . LYS A 1 403 ? 27.305 2.793 -20.252 1.00 94.81 403 LYS A C 1
ATOM 3081 O O . LYS A 1 403 ? 26.356 2.527 -20.987 1.00 94.81 403 LYS A O 1
ATOM 3086 N N . LEU A 1 404 ? 28.434 2.080 -20.289 1.00 96.75 404 LEU A N 1
ATOM 3087 C CA . LEU A 1 404 ? 28.574 0.883 -21.124 1.00 96.75 404 LEU A CA 1
ATOM 3088 C C . LEU A 1 404 ? 27.695 -0.267 -20.610 1.00 96.75 404 LEU A C 1
ATOM 3090 O O . LEU A 1 404 ? 26.976 -0.885 -21.392 1.00 96.75 404 LEU A O 1
ATOM 3094 N N . LEU A 1 405 ? 27.734 -0.534 -19.306 1.00 97.50 405 LEU A N 1
ATOM 3095 C CA . LEU A 1 405 ? 27.004 -1.629 -18.669 1.00 97.50 405 LEU A CA 1
ATOM 3096 C C . LEU A 1 405 ? 25.483 -1.424 -18.678 1.00 97.50 405 LEU A C 1
ATOM 3098 O O . LEU A 1 405 ? 24.759 -2.381 -18.926 1.00 97.50 405 LEU A O 1
ATOM 3102 N N . VAL A 1 406 ? 24.987 -0.199 -18.493 1.00 96.31 406 VAL A N 1
ATOM 3103 C CA . VAL A 1 406 ? 23.557 0.143 -18.588 1.00 96.31 406 VAL A CA 1
ATOM 3104 C C . VAL A 1 406 ? 23.056 -0.001 -20.027 1.00 96.31 406 VAL A C 1
ATOM 3106 O O . VAL A 1 406 ? 22.001 -0.588 -20.246 1.00 96.31 406 VAL A O 1
ATOM 3109 N N . ASN A 1 407 ? 23.836 0.412 -21.033 1.00 96.50 407 ASN A N 1
ATOM 3110 C CA . ASN A 1 407 ? 23.498 0.134 -22.436 1.00 96.50 407 ASN A CA 1
ATOM 3111 C C . ASN A 1 407 ? 23.437 -1.379 -22.728 1.00 96.50 407 ASN A C 1
ATOM 3113 O O . ASN A 1 407 ? 22.568 -1.828 -23.476 1.00 96.50 407 ASN A O 1
ATOM 3117 N N . ILE A 1 408 ? 24.315 -2.181 -22.109 1.00 97.88 408 ILE A N 1
ATOM 3118 C CA . ILE A 1 408 ? 24.256 -3.648 -22.194 1.00 97.88 408 ILE A CA 1
ATOM 3119 C C . ILE A 1 408 ? 23.013 -4.199 -21.476 1.00 97.88 408 ILE A C 1
ATOM 3121 O O . ILE A 1 408 ? 22.289 -4.991 -22.074 1.00 97.88 408 ILE A O 1
ATOM 3125 N N . LYS A 1 409 ? 22.728 -3.754 -20.244 1.00 96.62 409 LYS A N 1
ATOM 3126 C CA . LYS A 1 409 ? 21.537 -4.123 -19.458 1.00 96.62 409 LYS A CA 1
ATOM 3127 C C . LYS A 1 409 ? 20.257 -3.869 -20.257 1.00 96.62 409 LYS A C 1
ATOM 3129 O O . LYS A 1 409 ? 19.422 -4.758 -20.375 1.00 96.62 409 LYS A O 1
ATOM 3134 N N . ASN A 1 410 ? 20.152 -2.699 -20.884 1.00 95.69 410 ASN A N 1
ATOM 3135 C CA . ASN A 1 410 ? 18.934 -2.250 -21.553 1.00 95.69 410 ASN A CA 1
ATOM 3136 C C . ASN A 1 410 ? 18.706 -2.907 -22.930 1.00 95.69 410 ASN A C 1
ATOM 3138 O O . ASN A 1 410 ? 17.557 -3.148 -23.289 1.00 95.69 410 ASN A O 1
ATOM 3142 N N . GLU A 1 411 ? 19.756 -3.229 -23.700 1.00 96.44 411 GLU A N 1
ATOM 3143 C CA . GLU A 1 411 ? 19.601 -3.909 -25.005 1.00 96.44 411 GLU A CA 1
ATOM 3144 C C . GLU A 1 411 ? 19.641 -5.449 -24.906 1.00 96.44 411 GLU A C 1
ATOM 3146 O O . GLU A 1 411 ? 19.100 -6.135 -25.773 1.00 96.44 411 GLU A O 1
ATOM 3151 N N . PHE A 1 412 ? 20.247 -6.011 -23.852 1.00 97.25 412 PHE A N 1
ATOM 3152 C CA . PHE A 1 412 ? 20.502 -7.454 -23.724 1.00 97.25 412 PHE A CA 1
ATOM 3153 C C . PHE A 1 412 ? 19.988 -8.084 -22.420 1.00 97.25 412 PHE A C 1
ATOM 3155 O O . PHE A 1 412 ? 20.444 -9.170 -22.073 1.00 97.25 412 PHE A O 1
ATOM 3162 N N . SER A 1 413 ? 19.037 -7.458 -21.715 1.00 96.00 413 SER A N 1
ATOM 3163 C CA . SER A 1 413 ? 18.523 -7.929 -20.412 1.00 96.00 413 SER A CA 1
ATOM 3164 C C . SER A 1 413 ? 18.210 -9.434 -20.375 1.00 96.00 413 SER A C 1
ATOM 3166 O O . SER A 1 413 ? 18.745 -10.150 -19.533 1.00 96.00 413 SER A O 1
ATOM 3168 N N . ASP A 1 414 ? 17.431 -9.940 -21.341 1.00 95.94 414 ASP A N 1
ATOM 3169 C CA . ASP A 1 414 ? 17.019 -11.352 -21.433 1.00 95.94 414 ASP A CA 1
ATOM 3170 C C . ASP A 1 414 ? 18.123 -12.336 -21.864 1.00 95.94 414 ASP A C 1
ATOM 3172 O O . ASP A 1 414 ? 17.896 -13.549 -21.910 1.00 95.94 414 ASP A O 1
ATOM 3176 N N . LEU A 1 415 ? 19.321 -11.855 -22.201 1.00 96.94 415 LEU A N 1
ATOM 3177 C CA . LEU A 1 415 ? 20.400 -12.703 -22.689 1.00 96.94 415 LEU A CA 1
ATOM 3178 C C . LEU A 1 415 ? 20.982 -13.534 -21.541 1.00 96.94 415 LEU A C 1
ATOM 3180 O O . LEU A 1 415 ? 21.528 -12.993 -20.585 1.00 96.94 415 LEU A O 1
ATOM 3184 N N . VAL A 1 416 ? 20.913 -14.863 -21.647 1.00 95.31 416 VAL A N 1
ATOM 3185 C CA . VAL A 1 416 ? 21.500 -15.780 -20.656 1.00 95.31 416 VAL A CA 1
ATOM 3186 C C . VAL A 1 416 ? 23.014 -15.573 -20.580 1.00 95.31 416 VAL A C 1
ATOM 3188 O O . VAL A 1 416 ? 23.727 -15.837 -21.555 1.00 95.31 416 VAL A O 1
ATOM 3191 N N . LEU A 1 417 ? 23.512 -15.132 -19.424 1.00 95.38 417 LEU A N 1
ATOM 3192 C CA . LEU A 1 417 ? 24.933 -14.930 -19.152 1.00 95.38 417 LEU A CA 1
ATOM 3193 C C . LEU A 1 417 ? 25.630 -16.265 -18.872 1.00 95.38 417 LEU A C 1
ATOM 3195 O O . LEU A 1 417 ? 26.625 -16.569 -19.523 1.00 95.38 417 LEU A O 1
ATOM 3199 N N . THR A 1 418 ? 25.102 -17.044 -17.922 1.00 93.62 418 THR A N 1
ATOM 3200 C CA . THR A 1 418 ? 25.622 -18.358 -17.504 1.00 93.62 418 THR A CA 1
ATOM 3201 C C . THR A 1 418 ? 24.545 -19.152 -16.764 1.00 93.62 418 THR A C 1
ATOM 3203 O O . THR A 1 418 ? 23.849 -18.593 -15.919 1.00 93.62 418 THR A O 1
ATOM 3206 N N . GLY A 1 419 ? 24.439 -20.462 -17.017 1.00 88.88 419 GLY A N 1
ATOM 3207 C CA . GLY A 1 419 ? 23.368 -21.292 -16.447 1.00 88.88 419 GLY A CA 1
ATOM 3208 C C . GLY A 1 419 ? 21.991 -20.709 -16.778 1.00 88.88 419 GLY A C 1
ATOM 3209 O O . GLY A 1 419 ? 21.722 -20.422 -17.941 1.00 88.88 419 GLY A O 1
ATOM 3210 N N . ASP A 1 420 ? 21.168 -20.470 -15.757 1.00 86.50 420 ASP A N 1
ATOM 3211 C CA . ASP A 1 420 ? 19.872 -19.786 -15.888 1.00 86.50 420 ASP A CA 1
ATOM 3212 C C . ASP A 1 420 ? 19.948 -18.259 -15.653 1.00 86.50 420 ASP A C 1
ATOM 3214 O O . ASP A 1 420 ? 18.965 -17.553 -15.874 1.00 86.50 420 ASP A O 1
ATOM 3218 N N . LYS A 1 421 ? 21.103 -17.719 -15.224 1.00 92.25 421 LYS A N 1
ATOM 3219 C CA . LYS A 1 421 ? 21.259 -16.293 -14.885 1.00 92.25 421 LYS A CA 1
ATOM 3220 C C . LYS A 1 421 ? 21.370 -15.430 -16.142 1.00 92.25 421 LYS A C 1
ATOM 3222 O O . LYS A 1 421 ? 22.227 -15.681 -16.997 1.00 92.25 421 LYS A O 1
ATOM 3227 N N . LYS A 1 422 ? 20.559 -14.376 -16.239 1.00 95.81 422 LYS A N 1
ATOM 3228 C CA . LYS A 1 422 ? 20.568 -13.419 -17.351 1.00 95.81 422 LYS A CA 1
ATOM 3229 C C . LYS A 1 422 ? 21.568 -12.279 -17.135 1.00 95.81 422 LYS A C 1
ATOM 3231 O O . LYS A 1 422 ? 22.080 -12.049 -16.039 1.00 95.81 422 LYS A O 1
ATOM 3236 N N . VAL A 1 423 ? 21.839 -11.540 -18.209 1.00 96.75 423 VAL A N 1
ATOM 3237 C CA . VAL A 1 423 ? 22.622 -10.296 -18.198 1.00 96.75 423 VAL A CA 1
ATOM 3238 C C . VAL A 1 423 ? 21.900 -9.200 -17.409 1.00 96.75 423 VAL A C 1
ATOM 3240 O O . VAL A 1 423 ? 22.567 -8.486 -16.664 1.00 96.75 423 VAL A O 1
ATOM 3243 N N . GLY A 1 424 ? 20.566 -9.109 -17.494 1.00 92.56 424 GLY A N 1
ATOM 3244 C CA . GLY A 1 424 ? 19.752 -8.192 -16.688 1.00 92.56 424 GLY A CA 1
ATOM 3245 C C . GLY A 1 424 ? 19.999 -8.368 -15.187 1.00 92.56 424 GLY A C 1
ATOM 3246 O O . GLY A 1 424 ? 20.520 -7.465 -14.538 1.00 92.56 424 GLY A O 1
ATOM 3247 N N . ASP A 1 425 ? 19.735 -9.564 -14.656 1.00 90.81 425 ASP A N 1
ATOM 3248 C CA . ASP A 1 425 ? 19.931 -9.913 -13.238 1.00 90.81 425 ASP A CA 1
ATOM 3249 C C . ASP A 1 425 ? 21.408 -9.876 -12.785 1.00 90.81 425 ASP A C 1
ATOM 3251 O O . ASP A 1 425 ? 21.702 -9.795 -11.591 1.00 90.81 425 ASP A O 1
ATOM 3255 N N . TYR A 1 426 ? 22.372 -9.962 -13.706 1.00 94.19 426 TYR A N 1
ATOM 3256 C CA . TYR A 1 426 ? 23.797 -9.803 -13.387 1.00 94.19 426 TYR A CA 1
ATOM 3257 C C . TYR A 1 426 ? 24.246 -8.337 -13.325 1.00 94.19 426 TYR A C 1
ATOM 3259 O O . TYR A 1 426 ? 25.105 -7.998 -12.511 1.00 94.19 426 TYR A O 1
ATOM 3267 N N . LEU A 1 427 ? 23.671 -7.474 -14.164 1.00 94.62 427 LEU A N 1
ATOM 3268 C CA . LEU A 1 427 ? 23.989 -6.046 -14.230 1.00 94.62 427 LEU A CA 1
ATOM 3269 C C . LEU A 1 427 ? 22.984 -5.165 -13.475 1.00 94.62 427 LEU A C 1
ATOM 3271 O O . LEU A 1 427 ? 23.101 -3.943 -13.546 1.00 94.62 427 LEU A O 1
ATOM 3275 N N . TYR A 1 428 ? 22.019 -5.755 -12.758 1.00 86.44 428 TYR A N 1
ATOM 3276 C CA . TYR A 1 428 ? 20.980 -5.037 -12.010 1.00 86.44 428 TYR A CA 1
ATOM 3277 C C . TYR A 1 428 ? 21.578 -3.890 -11.187 1.00 86.44 428 TYR A C 1
ATOM 3279 O O . TYR A 1 428 ? 21.263 -2.733 -11.464 1.00 86.44 428 TYR A O 1
ATOM 3287 N N . THR A 1 429 ? 22.545 -4.232 -10.325 1.00 85.12 429 THR A N 1
ATOM 3288 C CA . THR A 1 429 ? 23.229 -3.363 -9.347 1.00 85.12 429 THR A CA 1
ATOM 3289 C C . THR A 1 429 ? 24.167 -2.318 -9.963 1.00 85.12 429 THR A C 1
ATOM 3291 O O . THR A 1 429 ? 25.031 -1.794 -9.268 1.00 85.12 429 THR A O 1
ATOM 3294 N N . VAL A 1 430 ? 24.123 -2.095 -11.279 1.00 90.19 430 VAL A N 1
ATOM 3295 C CA . VAL A 1 430 ? 24.946 -1.077 -11.937 1.00 90.19 430 VAL A CA 1
ATOM 3296 C C . VAL A 1 430 ? 24.154 0.217 -12.019 1.00 90.19 430 VAL A C 1
ATOM 3298 O O . VAL A 1 430 ? 23.203 0.317 -12.806 1.00 90.19 430 VAL A O 1
ATOM 3301 N N . TYR A 1 431 ? 24.585 1.200 -11.230 1.00 86.44 431 TYR A N 1
ATOM 3302 C CA . TYR A 1 431 ? 23.954 2.514 -11.131 1.00 86.44 431 TYR A CA 1
ATOM 3303 C C . TYR A 1 431 ? 24.065 3.283 -12.452 1.00 86.44 431 TYR A C 1
ATOM 3305 O O . TYR A 1 431 ? 25.097 3.247 -13.135 1.00 86.44 431 TYR A O 1
ATOM 3313 N N . GLU A 1 432 ? 23.013 4.017 -12.809 1.00 87.88 432 GLU A N 1
ATOM 3314 C CA . GLU A 1 432 ? 23.038 4.925 -13.957 1.00 87.88 432 GLU A CA 1
ATOM 3315 C C . GLU A 1 432 ? 23.895 6.168 -13.674 1.00 87.88 432 GLU A C 1
ATOM 3317 O O . GLU A 1 432 ? 24.133 6.534 -12.525 1.00 87.88 432 GLU A O 1
ATOM 3322 N N . THR A 1 433 ? 24.361 6.865 -14.716 1.00 86.25 433 THR A N 1
ATOM 3323 C CA . THR A 1 433 ? 25.318 7.973 -14.534 1.00 86.25 433 THR A CA 1
ATOM 3324 C C . THR A 1 433 ? 24.777 9.127 -13.689 1.00 86.25 433 THR A C 1
ATOM 3326 O O . THR A 1 433 ? 25.561 9.767 -12.994 1.00 86.25 433 THR A O 1
ATOM 3329 N N . GLY A 1 434 ? 23.457 9.353 -13.704 1.00 84.88 434 GLY A N 1
ATOM 3330 C CA . GLY A 1 434 ? 22.796 10.376 -12.886 1.00 84.88 434 GLY A CA 1
ATOM 3331 C C . GLY A 1 434 ? 22.842 10.096 -11.380 1.00 84.88 434 GLY A C 1
ATOM 3332 O O . GLY A 1 434 ? 22.747 11.030 -10.592 1.00 84.88 434 GLY A O 1
ATOM 3333 N N . TYR A 1 435 ? 23.067 8.846 -10.967 1.00 87.12 435 TYR A N 1
ATOM 3334 C CA . TYR A 1 435 ? 23.222 8.473 -9.558 1.00 87.12 435 TYR A CA 1
ATOM 3335 C C . TYR A 1 435 ? 24.447 9.156 -8.931 1.00 87.12 435 TYR A C 1
ATOM 3337 O O . TYR A 1 435 ? 24.377 9.760 -7.864 1.00 87.12 435 TYR A O 1
ATOM 3345 N N . PHE A 1 436 ? 25.562 9.171 -9.663 1.00 89.88 436 PHE A N 1
ATOM 3346 C CA . PHE A 1 436 ? 26.772 9.895 -9.272 1.00 89.88 436 PHE A CA 1
ATOM 3347 C C . PHE A 1 436 ? 26.594 11.418 -9.285 1.00 89.88 436 PHE A C 1
ATOM 3349 O O . PHE A 1 436 ? 27.326 12.122 -8.595 1.00 89.88 436 PHE A O 1
ATOM 3356 N N . ASP A 1 437 ? 25.639 11.935 -10.057 1.00 89.62 437 ASP A N 1
ATOM 3357 C CA . ASP A 1 437 ? 25.299 13.357 -10.043 1.00 89.62 437 ASP A CA 1
ATOM 3358 C C . ASP A 1 437 ? 24.440 13.706 -8.808 1.00 89.62 437 ASP A C 1
ATOM 3360 O O . ASP A 1 437 ? 24.520 14.830 -8.318 1.00 89.62 437 ASP A O 1
ATOM 3364 N N . THR A 1 438 ? 23.697 12.747 -8.235 1.00 89.19 438 THR A N 1
ATOM 3365 C CA . THR A 1 438 ? 23.106 12.864 -6.886 1.00 89.19 438 THR A CA 1
ATOM 3366 C C . THR A 1 438 ? 24.184 12.836 -5.800 1.00 89.19 438 THR A C 1
ATOM 3368 O O . THR A 1 438 ? 24.196 13.726 -4.958 1.00 89.19 438 THR A O 1
ATOM 3371 N N . VAL A 1 439 ? 25.158 11.916 -5.863 1.00 91.06 439 VAL A N 1
ATOM 3372 C CA . VAL A 1 439 ? 26.310 11.898 -4.930 1.00 91.06 439 VAL A CA 1
ATOM 3373 C C . VAL A 1 439 ? 27.038 13.251 -4.900 1.00 91.06 439 VAL A C 1
ATOM 3375 O O . VAL A 1 439 ? 27.397 13.736 -3.829 1.00 91.06 439 VAL A O 1
ATOM 3378 N N . LEU A 1 440 ? 27.236 13.888 -6.061 1.00 92.88 440 LEU A N 1
ATOM 3379 C CA . LEU A 1 440 ? 27.859 15.214 -6.143 1.00 92.88 440 LEU A CA 1
ATOM 3380 C C . LEU A 1 440 ? 27.008 16.304 -5.464 1.00 92.88 440 LEU A C 1
ATOM 3382 O O . LEU A 1 440 ? 27.562 17.078 -4.689 1.00 92.88 440 LEU A O 1
ATOM 3386 N N . LYS A 1 441 ? 25.681 16.326 -5.673 1.00 91.06 441 LYS A N 1
ATOM 3387 C CA . LYS A 1 441 ? 24.770 17.258 -4.971 1.00 91.06 441 LYS A CA 1
ATOM 3388 C C . LYS A 1 441 ? 24.800 17.063 -3.456 1.00 91.06 441 LYS A C 1
ATOM 3390 O O . LYS A 1 441 ? 24.878 18.046 -2.726 1.00 91.06 441 LYS A O 1
ATOM 3395 N N . ASN A 1 442 ? 24.761 15.811 -2.998 1.00 90.25 442 ASN A N 1
ATOM 3396 C CA . ASN A 1 442 ? 24.814 15.469 -1.579 1.00 90.25 442 ASN A CA 1
ATOM 3397 C C . ASN A 1 442 ? 26.120 15.988 -0.955 1.00 90.25 442 ASN A C 1
ATOM 3399 O O . ASN A 1 442 ? 26.092 16.632 0.089 1.00 90.25 442 ASN A O 1
ATOM 3403 N N . LEU A 1 443 ? 27.256 15.804 -1.638 1.00 92.12 443 LEU A N 1
ATOM 3404 C CA . LEU A 1 443 ? 28.539 16.364 -1.206 1.00 92.12 443 LEU A CA 1
ATOM 3405 C C . LEU A 1 443 ? 28.561 17.900 -1.215 1.00 92.12 443 LEU A C 1
ATOM 3407 O O . LEU A 1 443 ? 29.075 18.484 -0.264 1.00 92.12 443 LEU A O 1
ATOM 3411 N N . ASP A 1 444 ? 27.999 18.560 -2.232 1.00 91.56 444 ASP A N 1
ATOM 3412 C CA . ASP A 1 444 ? 27.905 20.026 -2.282 1.00 91.56 444 ASP A CA 1
ATOM 3413 C C . ASP A 1 444 ? 27.068 20.583 -1.112 1.00 91.56 444 ASP A C 1
ATOM 3415 O O . ASP A 1 444 ? 27.537 21.479 -0.404 1.00 91.56 444 ASP A O 1
AT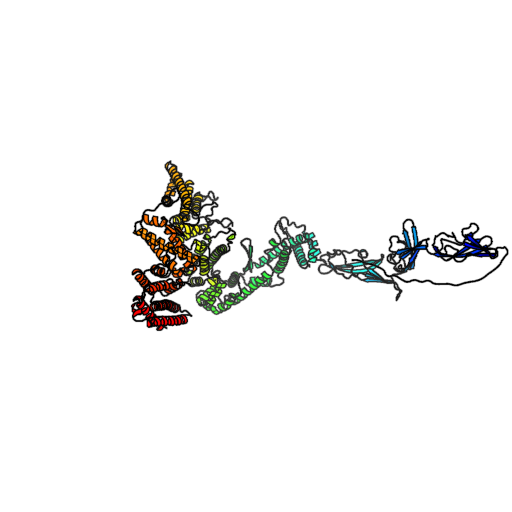OM 3419 N N . PHE A 1 445 ? 25.902 19.986 -0.830 1.00 89.12 445 PHE A N 1
ATOM 3420 C CA . PHE A 1 445 ? 25.072 20.288 0.345 1.00 89.12 445 PHE A CA 1
ATOM 3421 C C . PHE A 1 445 ? 25.860 20.114 1.652 1.00 89.12 445 PHE A C 1
ATOM 3423 O O . PHE A 1 445 ? 25.950 21.047 2.451 1.00 89.12 445 PHE A O 1
ATOM 3430 N N . MET A 1 446 ? 26.514 18.962 1.841 1.00 88.94 446 MET A N 1
ATOM 3431 C CA . MET A 1 446 ? 27.333 18.681 3.026 1.00 88.94 446 MET A CA 1
ATOM 3432 C C . MET A 1 446 ? 28.483 19.690 3.186 1.00 88.94 446 MET A C 1
ATOM 3434 O O . MET A 1 446 ? 28.783 20.122 4.301 1.00 88.94 446 MET A O 1
ATOM 3438 N N . TYR A 1 447 ? 29.130 20.106 2.089 1.00 91.06 447 TYR A N 1
ATOM 3439 C CA . TYR A 1 447 ? 30.181 21.125 2.129 1.00 91.06 447 TYR A CA 1
ATOM 3440 C C . TYR A 1 447 ? 29.648 22.508 2.495 1.00 91.06 447 TYR A C 1
ATOM 3442 O O . TYR A 1 447 ? 30.341 23.224 3.216 1.00 91.06 447 TYR A O 1
ATOM 3450 N N . ASP A 1 448 ? 28.485 22.922 1.991 1.00 89.12 448 ASP A N 1
ATOM 3451 C CA . ASP A 1 448 ? 27.893 24.216 2.345 1.00 89.12 448 ASP A CA 1
ATOM 3452 C C . ASP A 1 448 ? 27.357 24.228 3.786 1.00 89.12 448 ASP A C 1
ATOM 3454 O O . ASP A 1 448 ? 27.660 25.164 4.528 1.00 89.12 448 ASP A O 1
ATOM 3458 N N . PHE A 1 449 ? 26.727 23.145 4.248 1.00 87.12 449 PHE A N 1
ATOM 3459 C CA . PHE A 1 449 ? 26.292 22.991 5.640 1.00 87.12 449 PHE A CA 1
ATOM 3460 C C . PHE A 1 449 ? 27.483 23.033 6.621 1.00 87.12 449 PHE A C 1
ATOM 3462 O O . PHE A 1 449 ? 27.484 23.797 7.592 1.00 87.12 449 PHE A O 1
ATOM 3469 N N . PHE A 1 450 ? 28.578 22.321 6.316 1.00 88.12 450 PHE A N 1
ATOM 3470 C CA . PHE A 1 450 ? 29.809 22.360 7.118 1.00 88.12 450 PHE A CA 1
ATOM 3471 C C . PHE A 1 450 ? 30.485 23.747 7.146 1.00 88.12 450 PHE A C 1
ATOM 3473 O O . PHE A 1 450 ? 31.141 24.086 8.131 1.00 88.12 450 PHE A O 1
ATOM 3480 N N . LYS A 1 451 ? 30.334 24.583 6.102 1.00 88.81 451 LYS A N 1
ATOM 3481 C CA . LYS A 1 451 ? 30.843 25.975 6.110 1.00 88.81 451 LYS A CA 1
ATOM 3482 C C . LYS A 1 451 ? 30.065 26.869 7.080 1.00 88.81 451 LYS A C 1
ATOM 3484 O O . LYS A 1 451 ? 30.640 27.834 7.584 1.00 88.81 451 LYS A O 1
ATOM 3489 N N . VAL A 1 452 ? 28.794 26.562 7.345 1.00 86.69 452 VAL A N 1
ATOM 3490 C CA . VAL A 1 452 ? 27.954 27.312 8.290 1.00 86.69 452 VAL A CA 1
ATOM 3491 C C . VAL A 1 452 ? 28.201 26.876 9.736 1.00 86.69 452 VAL A C 1
ATOM 3493 O O . VAL A 1 452 ? 28.297 27.750 10.602 1.00 86.69 452 VAL A O 1
ATOM 3496 N N . LEU A 1 453 ? 28.391 25.572 9.985 1.00 84.06 453 LEU A N 1
ATOM 3497 C CA . LEU A 1 453 ? 28.525 24.970 11.325 1.00 84.06 453 LEU A CA 1
ATOM 3498 C C . LEU A 1 453 ? 29.936 24.454 11.738 1.00 84.06 453 LEU A C 1
ATOM 3500 O O . LEU A 1 453 ? 30.019 23.448 12.449 1.00 84.06 453 LEU A O 1
ATOM 3504 N N . PRO A 1 454 ? 31.075 25.080 11.374 1.00 81.88 454 PRO A N 1
ATOM 3505 C CA . PRO A 1 454 ? 32.382 24.606 11.824 1.00 81.88 454 PRO A CA 1
ATOM 3506 C C . PRO A 1 454 ? 32.571 24.801 13.342 1.00 81.88 454 PRO A C 1
ATOM 3508 O O . PRO A 1 454 ? 31.941 25.652 13.978 1.00 81.88 454 PRO A O 1
ATOM 3511 N N . VAL A 1 455 ? 33.481 24.010 13.920 1.00 82.06 455 VAL A N 1
ATOM 3512 C CA . VAL A 1 455 ? 33.704 23.880 15.378 1.00 82.06 455 VAL A CA 1
ATOM 3513 C C . VAL A 1 455 ? 34.073 25.202 16.076 1.00 82.06 455 VAL A C 1
ATOM 3515 O O . VAL A 1 455 ? 33.862 25.352 17.277 1.00 82.06 455 VAL A O 1
ATOM 3518 N N . ASP A 1 456 ? 34.613 26.180 15.344 1.00 83.88 456 ASP A N 1
ATOM 3519 C CA . ASP A 1 456 ? 34.955 27.512 15.857 1.00 83.88 456 ASP A CA 1
ATOM 3520 C C . ASP A 1 456 ? 33.771 28.497 15.891 1.00 83.88 456 ASP A C 1
ATOM 3522 O O . ASP A 1 456 ? 33.853 29.515 16.583 1.00 83.88 456 ASP A O 1
ATOM 3526 N N . ARG A 1 457 ? 32.664 28.193 15.197 1.00 85.69 457 ARG A N 1
ATOM 3527 C CA . ARG A 1 457 ? 31.389 28.930 15.288 1.00 85.69 457 ARG A CA 1
ATOM 3528 C C . ARG A 1 457 ? 30.416 28.301 16.282 1.00 85.69 457 ARG A C 1
ATOM 3530 O O . ARG A 1 457 ? 29.710 29.027 16.976 1.00 85.69 457 ARG A O 1
ATOM 3537 N N . LEU A 1 458 ? 30.391 26.972 16.341 1.00 86.44 458 LEU A N 1
ATOM 3538 C CA . LEU A 1 458 ? 29.523 26.165 17.195 1.00 86.44 458 LEU A CA 1
ATOM 3539 C C . LEU A 1 458 ? 30.352 24.983 17.730 1.00 86.44 458 LEU A C 1
ATOM 3541 O O . LEU A 1 458 ? 30.773 24.150 16.923 1.00 86.44 458 LEU A O 1
ATOM 3545 N N . PRO A 1 459 ? 30.597 24.874 19.047 1.00 84.12 459 PRO A N 1
ATOM 3546 C CA . PRO A 1 459 ? 31.457 23.832 19.594 1.00 84.12 459 PRO A CA 1
ATOM 3547 C C . PRO A 1 459 ? 30.754 22.470 19.666 1.00 84.12 459 PRO A C 1
ATOM 3549 O O . PRO A 1 459 ? 29.526 22.379 19.693 1.00 84.12 459 PRO A O 1
ATOM 3552 N N . VAL A 1 460 ? 31.546 21.400 19.761 1.00 82.81 460 VAL A N 1
ATOM 3553 C CA . VAL A 1 460 ? 31.036 20.029 19.951 1.00 82.81 460 VAL A CA 1
ATOM 3554 C C . VAL A 1 460 ? 30.470 19.819 21.369 1.00 82.81 460 VAL A C 1
ATOM 3556 O O . VAL A 1 460 ? 29.521 19.068 21.567 1.00 82.81 460 VAL A O 1
ATOM 3559 N N . ASP A 1 461 ? 30.962 20.534 22.387 1.00 82.31 461 ASP A N 1
ATOM 3560 C CA . ASP A 1 461 ? 30.532 20.411 23.791 1.00 82.31 461 ASP A CA 1
ATOM 3561 C C . ASP A 1 461 ? 29.371 21.355 24.183 1.00 82.31 461 ASP A C 1
ATOM 3563 O O . ASP A 1 461 ? 29.246 21.780 25.333 1.00 82.31 461 ASP A O 1
ATOM 3567 N N . TRP A 1 462 ? 28.473 21.654 23.234 1.00 85.69 462 TRP A N 1
ATOM 3568 C CA . TRP A 1 462 ? 27.219 22.379 23.491 1.00 85.69 462 TRP A CA 1
ATOM 3569 C C . TRP A 1 462 ? 26.348 21.710 24.577 1.00 85.69 462 TRP A C 1
ATOM 3571 O O . TRP A 1 462 ? 26.420 20.498 24.796 1.00 85.69 462 TRP A O 1
ATOM 3581 N N . THR A 1 463 ? 25.517 22.496 25.267 1.00 84.56 463 THR A N 1
ATOM 3582 C CA . THR A 1 463 ? 24.597 22.023 26.316 1.00 84.56 463 THR A CA 1
ATOM 3583 C C . THR A 1 463 ? 23.238 22.710 26.226 1.00 84.56 463 THR A C 1
ATOM 3585 O O . THR A 1 463 ? 23.123 23.812 25.688 1.00 84.56 463 THR A O 1
ATOM 3588 N N . GLU A 1 464 ? 22.226 22.096 26.841 1.00 81.56 464 GLU A N 1
ATOM 3589 C CA . GLU A 1 464 ? 20.860 22.627 26.965 1.00 81.56 464 GLU A CA 1
ATOM 3590 C C . GLU A 1 464 ? 20.811 24.065 27.538 1.00 81.56 464 GLU A C 1
ATOM 3592 O O . GLU A 1 464 ? 19.932 24.847 27.189 1.00 81.56 464 GLU A O 1
ATOM 3597 N N . GLU A 1 465 ? 21.766 24.450 28.395 1.00 83.50 465 GLU A N 1
ATOM 3598 C CA . GLU A 1 465 ? 21.876 25.817 28.933 1.00 83.50 465 GLU A CA 1
ATOM 3599 C C . GLU A 1 465 ? 22.644 26.777 28.011 1.00 83.50 465 GLU A C 1
ATOM 3601 O O . GLU A 1 465 ? 22.351 27.974 27.980 1.00 83.50 465 GLU A O 1
ATOM 3606 N N . ASN A 1 466 ? 23.665 26.291 27.292 1.00 86.44 466 ASN A N 1
ATOM 3607 C CA . ASN A 1 466 ? 24.578 27.158 26.545 1.00 86.44 466 ASN A CA 1
ATOM 3608 C C . ASN A 1 466 ? 24.179 27.364 25.074 1.00 86.44 466 ASN A C 1
ATOM 3610 O O . ASN A 1 466 ? 24.617 28.353 24.479 1.00 86.44 466 ASN A O 1
ATOM 3614 N N . ILE A 1 467 ? 23.319 26.506 24.512 1.00 87.50 467 ILE A N 1
ATOM 3615 C CA . ILE A 1 467 ? 23.015 26.491 23.076 1.00 87.50 467 ILE A CA 1
ATOM 3616 C C . ILE A 1 467 ? 22.407 27.809 22.565 1.00 87.50 467 ILE A C 1
ATOM 3618 O O . ILE A 1 467 ? 22.748 28.279 21.480 1.00 87.50 467 ILE A O 1
ATOM 3622 N N . VAL A 1 468 ? 21.604 28.491 23.389 1.00 86.38 468 VAL A N 1
ATOM 3623 C CA . VAL A 1 468 ? 20.977 29.784 23.052 1.00 86.38 468 VAL A CA 1
ATOM 3624 C C . VAL A 1 468 ? 21.975 30.910 22.749 1.00 86.38 468 VAL A C 1
ATOM 3626 O O . VAL A 1 468 ? 21.614 31.883 22.087 1.00 86.38 468 VAL A O 1
ATOM 3629 N N . ASN A 1 469 ? 23.240 30.781 23.171 1.00 88.94 469 ASN A N 1
ATOM 3630 C CA . ASN A 1 469 ? 24.297 31.750 22.861 1.00 88.94 469 ASN A CA 1
ATOM 3631 C C . ASN A 1 469 ? 24.781 31.671 21.400 1.00 88.94 469 ASN A C 1
ATOM 3633 O O . ASN A 1 469 ? 25.430 32.603 20.931 1.00 88.94 469 ASN A O 1
ATOM 3637 N N . TYR A 1 470 ? 24.454 30.593 20.680 1.00 88.62 470 TYR A N 1
ATOM 3638 C CA . TYR A 1 470 ? 24.863 30.355 19.290 1.00 88.62 470 TYR A CA 1
ATOM 3639 C C . TYR A 1 470 ? 23.757 30.683 18.273 1.00 88.62 470 TYR A C 1
ATOM 3641 O O . TYR A 1 470 ? 23.882 30.337 17.100 1.00 88.62 470 TYR A O 1
ATOM 3649 N N . ARG A 1 471 ? 22.696 31.387 18.706 1.00 85.50 471 ARG A N 1
ATOM 3650 C CA . ARG A 1 471 ? 21.504 31.741 17.912 1.00 85.50 471 ARG A CA 1
ATOM 3651 C C . ARG A 1 471 ? 21.796 32.142 16.467 1.00 85.50 471 ARG A C 1
ATOM 3653 O O . ARG A 1 471 ? 21.144 31.628 15.572 1.00 85.50 471 ARG A O 1
ATOM 3660 N N . ASP A 1 472 ? 22.740 33.049 16.231 1.00 85.50 472 ASP A N 1
ATOM 3661 C CA . ASP A 1 472 ? 23.010 33.556 14.878 1.00 85.50 472 ASP A CA 1
ATOM 3662 C C . ASP A 1 472 ? 23.535 32.448 13.945 1.00 85.50 472 ASP A C 1
ATOM 3664 O O . ASP A 1 472 ? 23.142 32.374 12.786 1.00 85.50 472 ASP A O 1
ATOM 3668 N N . VAL A 1 473 ? 24.357 31.535 14.472 1.00 85.94 473 VAL A N 1
ATOM 3669 C CA . VAL A 1 473 ? 24.913 30.380 13.746 1.00 85.94 473 VAL A CA 1
ATOM 3670 C C . VAL A 1 473 ? 23.833 29.324 13.489 1.00 85.94 473 VAL A C 1
ATOM 3672 O O . VAL A 1 473 ? 23.757 28.767 12.398 1.00 85.94 473 VAL A O 1
ATOM 3675 N N . ILE A 1 474 ? 22.963 29.095 14.475 1.00 83.50 474 ILE A N 1
ATOM 3676 C CA . ILE A 1 474 ? 21.833 28.160 14.381 1.00 83.50 474 ILE A CA 1
ATOM 3677 C C . ILE A 1 474 ? 20.796 28.673 13.365 1.00 83.50 474 ILE A C 1
ATOM 3679 O O . ILE A 1 474 ? 20.343 27.918 12.506 1.00 83.50 474 ILE A O 1
ATOM 3683 N N . ASN A 1 475 ? 20.499 29.976 13.384 1.00 80.94 475 ASN A N 1
ATOM 3684 C CA . ASN A 1 475 ? 19.640 30.642 12.404 1.00 80.94 475 ASN A CA 1
ATOM 3685 C C . ASN A 1 475 ? 20.230 30.621 10.987 1.00 80.94 475 ASN A C 1
ATOM 3687 O O . ASN A 1 475 ? 19.473 30.481 10.040 1.00 80.94 475 ASN A O 1
ATOM 3691 N N . GLU A 1 476 ? 21.550 30.746 10.808 1.00 84.38 476 GLU A N 1
ATOM 3692 C CA . GLU A 1 476 ? 22.171 30.568 9.483 1.00 84.38 476 GLU A CA 1
ATOM 3693 C C . GLU A 1 476 ? 22.087 29.116 8.980 1.00 84.38 476 GLU A C 1
ATOM 3695 O O . GLU A 1 476 ? 22.123 28.885 7.774 1.00 84.38 476 GLU A O 1
ATOM 3700 N N . SER A 1 477 ? 21.982 28.135 9.883 1.00 79.69 477 SER A N 1
ATOM 3701 C CA . SER A 1 477 ? 21.873 26.718 9.516 1.00 79.69 477 SER A CA 1
ATOM 3702 C C . SER A 1 477 ? 20.449 26.238 9.226 1.00 79.69 477 SER A C 1
ATOM 3704 O O . SER A 1 477 ? 20.303 25.175 8.630 1.00 79.69 477 SER A O 1
ATOM 3706 N N . ILE A 1 478 ? 19.410 27.007 9.592 1.00 73.06 478 ILE A N 1
ATOM 3707 C CA . ILE A 1 478 ? 18.005 26.582 9.439 1.00 73.06 478 ILE A CA 1
ATOM 3708 C C . ILE A 1 478 ? 17.643 26.261 7.985 1.00 73.06 478 ILE A C 1
ATOM 3710 O O . ILE A 1 478 ? 16.939 25.290 7.735 1.00 73.06 478 ILE A O 1
ATOM 3714 N N . ASP A 1 479 ? 18.155 27.031 7.023 1.00 73.94 479 ASP A N 1
ATOM 3715 C CA . ASP A 1 479 ? 17.776 26.894 5.614 1.00 73.94 479 ASP A CA 1
ATOM 3716 C C . ASP A 1 479 ? 18.210 25.533 5.026 1.00 73.94 479 ASP A C 1
ATOM 3718 O O . ASP A 1 479 ? 17.582 25.036 4.096 1.00 73.94 479 ASP A O 1
ATOM 3722 N N . PHE A 1 480 ? 19.217 24.875 5.618 1.00 76.56 480 PHE A N 1
ATOM 3723 C CA . PHE A 1 480 ? 19.662 23.524 5.241 1.00 76.56 480 PHE A CA 1
ATOM 3724 C C . PHE A 1 480 ? 18.733 22.412 5.748 1.00 76.56 480 PHE A C 1
ATOM 3726 O O . PHE A 1 480 ? 18.798 21.295 5.246 1.00 76.56 480 PHE A O 1
ATOM 3733 N N . PHE A 1 481 ? 17.858 22.714 6.709 1.00 68.56 481 PHE A N 1
ATOM 3734 C CA . PHE A 1 481 ? 16.810 21.815 7.198 1.00 68.56 481 PHE A CA 1
ATOM 3735 C C . PHE A 1 481 ? 15.468 22.009 6.464 1.00 68.56 481 PHE A C 1
ATOM 3737 O O . PHE A 1 481 ? 14.521 21.273 6.722 1.00 68.56 481 PHE A O 1
ATOM 3744 N N . MET A 1 482 ? 15.381 22.999 5.565 1.00 61.97 482 MET A N 1
ATOM 3745 C CA . MET A 1 482 ? 14.136 23.459 4.932 1.00 61.97 482 MET A CA 1
ATOM 3746 C C . MET A 1 482 ? 14.034 23.165 3.423 1.00 61.97 482 MET A C 1
ATOM 3748 O O . MET A 1 482 ? 13.020 23.513 2.815 1.00 61.97 482 MET A O 1
ATOM 3752 N N . ASP A 1 483 ? 15.062 22.573 2.804 1.00 55.69 483 ASP A N 1
ATOM 3753 C CA . ASP A 1 483 ? 15.071 22.250 1.367 1.00 55.69 483 ASP A CA 1
ATOM 3754 C C . ASP A 1 483 ? 14.313 20.934 1.061 1.00 55.69 483 ASP A C 1
ATOM 3756 O O . ASP A 1 483 ? 14.070 20.107 1.944 1.00 55.69 483 ASP A O 1
ATOM 3760 N N . GLU A 1 484 ? 13.869 20.744 -0.184 1.00 48.44 484 GLU A N 1
ATOM 3761 C CA . GLU A 1 484 ? 12.817 19.772 -0.517 1.00 48.44 484 GLU A CA 1
ATOM 3762 C C . GLU A 1 484 ? 13.210 18.291 -0.289 1.00 48.44 484 GLU A C 1
ATOM 3764 O O . GLU A 1 484 ? 13.891 17.669 -1.104 1.00 48.44 484 GLU A O 1
ATOM 3769 N N . LYS A 1 485 ? 12.630 17.681 0.759 1.00 47.41 485 LYS A N 1
ATOM 3770 C CA . LYS A 1 485 ? 12.483 16.221 0.965 1.00 47.41 485 LYS A CA 1
ATOM 3771 C C . LYS A 1 485 ? 13.781 15.390 0.985 1.00 47.41 485 LYS A C 1
ATOM 3773 O O . LYS A 1 485 ? 13.895 14.397 0.265 1.00 47.41 485 LYS A O 1
ATOM 3778 N N . LEU A 1 486 ? 14.710 15.712 1.884 1.00 48.50 486 LEU A N 1
ATOM 3779 C CA . LEU A 1 486 ? 15.864 14.855 2.195 1.00 48.50 486 LEU A CA 1
ATOM 3780 C C . LEU A 1 486 ? 15.657 14.049 3.492 1.00 48.50 486 LEU A C 1
ATOM 3782 O O . LEU A 1 486 ? 16.087 14.465 4.566 1.00 48.50 486 LEU A O 1
ATOM 3786 N N . TYR A 1 487 ? 15.068 12.853 3.370 1.00 51.59 487 TYR A N 1
ATOM 3787 C CA . TYR A 1 487 ? 14.992 11.818 4.424 1.00 51.59 487 TYR A CA 1
ATOM 3788 C C . TYR A 1 487 ? 16.351 11.110 4.654 1.00 51.59 487 TYR A C 1
ATOM 3790 O O . TYR A 1 487 ? 16.433 9.899 4.814 1.00 51.59 487 TYR A O 1
ATOM 3798 N N . ASN A 1 488 ? 17.447 11.869 4.644 1.00 65.12 488 ASN A N 1
ATOM 3799 C CA . ASN A 1 488 ? 18.815 11.356 4.593 1.00 65.12 488 ASN A CA 1
ATOM 3800 C C . ASN A 1 488 ? 19.590 11.737 5.875 1.00 65.12 488 ASN A C 1
ATOM 3802 O O . ASN A 1 488 ? 20.355 12.708 5.901 1.00 65.12 488 ASN A O 1
ATOM 3806 N N . LYS A 1 489 ? 19.362 10.970 6.959 1.00 70.81 489 LYS A N 1
ATOM 3807 C CA . LYS A 1 489 ? 20.041 11.103 8.277 1.00 70.81 489 LYS A CA 1
ATOM 3808 C C . LYS A 1 489 ? 21.574 11.070 8.129 1.00 70.81 489 LYS A C 1
ATOM 3810 O O . LYS A 1 489 ? 22.287 11.876 8.728 1.00 70.81 489 LYS A O 1
ATOM 3815 N N . ASP A 1 490 ? 22.051 10.241 7.203 1.00 76.94 490 ASP A N 1
ATOM 3816 C CA . ASP A 1 490 ? 23.450 10.047 6.820 1.00 76.94 490 ASP A CA 1
ATOM 3817 C C . ASP A 1 490 ? 24.188 11.333 6.395 1.00 76.94 490 ASP A C 1
ATOM 3819 O O . ASP A 1 490 ? 25.385 11.466 6.661 1.00 76.94 490 ASP A O 1
ATOM 3823 N N . LEU A 1 491 ? 23.510 12.309 5.775 1.00 85.44 491 LEU A N 1
ATOM 3824 C CA . LEU A 1 491 ? 24.134 13.585 5.387 1.00 85.44 491 LEU A CA 1
ATOM 3825 C C . LEU A 1 491 ? 24.536 14.406 6.614 1.00 85.44 491 LEU A C 1
ATOM 3827 O O . LEU A 1 491 ? 25.637 14.967 6.668 1.00 85.44 491 LEU A O 1
ATOM 3831 N N . TYR A 1 492 ? 23.649 14.455 7.606 1.00 81.69 492 TYR A N 1
ATOM 3832 C CA . TYR A 1 492 ? 23.865 15.164 8.861 1.00 81.69 492 TYR A CA 1
ATOM 3833 C C . TYR A 1 492 ? 24.878 14.417 9.743 1.00 81.69 492 TYR A C 1
ATOM 3835 O O . TYR A 1 492 ? 25.765 15.054 10.320 1.00 81.69 492 TYR A O 1
ATOM 3843 N N . ASP A 1 493 ? 24.826 13.081 9.771 1.00 80.25 493 ASP A N 1
ATOM 3844 C CA . ASP A 1 493 ? 25.817 12.230 10.446 1.00 80.25 493 ASP A CA 1
ATOM 3845 C C . ASP A 1 493 ? 27.227 12.442 9.872 1.00 80.25 493 ASP A C 1
ATOM 3847 O O . ASP A 1 493 ? 28.184 12.664 10.618 1.00 80.25 493 ASP A O 1
ATOM 3851 N N . CYS A 1 494 ? 27.372 12.462 8.542 1.00 87.25 494 CYS A N 1
ATOM 3852 C CA . CYS A 1 494 ? 28.656 12.713 7.884 1.00 87.25 494 CYS A CA 1
ATOM 3853 C C . CYS A 1 494 ? 29.226 14.102 8.223 1.00 87.25 494 CYS A C 1
ATOM 3855 O O . CYS A 1 494 ? 30.424 14.235 8.484 1.00 87.25 494 CYS A O 1
ATOM 3857 N N . VAL A 1 495 ? 28.391 15.147 8.260 1.00 88.06 495 VAL A N 1
ATOM 3858 C CA . VAL A 1 495 ? 28.847 16.501 8.624 1.00 88.06 495 VAL A CA 1
ATOM 3859 C C . VAL A 1 495 ? 29.199 16.600 10.114 1.00 88.06 495 VAL A C 1
ATOM 3861 O O . VAL A 1 495 ? 30.193 17.248 10.454 1.00 88.06 495 VAL A O 1
ATOM 3864 N N . SER A 1 496 ? 28.483 15.896 10.992 1.00 84.56 496 SER A N 1
ATOM 3865 C CA . SER A 1 496 ? 28.837 15.760 12.416 1.00 84.56 496 SER A CA 1
ATOM 3866 C C . SER A 1 496 ? 30.185 15.039 12.590 1.00 84.56 496 SER A C 1
ATOM 3868 O O . SER A 1 496 ? 31.082 15.507 13.297 1.00 84.56 496 SER A O 1
ATOM 3870 N N . ALA A 1 497 ? 30.415 13.963 11.831 1.00 86.06 497 ALA A N 1
ATOM 3871 C CA . ALA A 1 497 ? 31.697 13.261 11.795 1.00 86.06 497 ALA A CA 1
ATOM 3872 C C . ALA A 1 497 ? 32.847 14.142 11.258 1.00 86.06 497 ALA A C 1
ATOM 3874 O O . ALA A 1 497 ? 33.975 14.046 11.744 1.00 86.06 497 ALA A O 1
ATOM 3875 N N . TRP A 1 498 ? 32.586 15.048 10.305 1.00 89.00 498 TRP A N 1
ATOM 3876 C CA . TRP A 1 498 ? 33.576 16.034 9.840 1.00 89.00 498 TRP A CA 1
ATOM 3877 C C . TRP A 1 498 ? 33.912 17.102 10.890 1.00 89.00 498 TRP A C 1
ATOM 3879 O O . TRP A 1 498 ? 35.045 17.591 10.913 1.00 89.00 498 TRP A O 1
ATOM 3889 N N . ARG A 1 499 ? 32.951 17.482 11.744 1.00 87.81 499 ARG A N 1
ATOM 3890 C CA . ARG A 1 499 ? 33.178 18.362 12.907 1.00 87.81 499 ARG A CA 1
ATOM 3891 C C . ARG A 1 499 ? 33.928 17.628 14.026 1.00 87.81 499 ARG A C 1
ATOM 3893 O O . ARG A 1 499 ? 34.677 18.259 14.769 1.00 87.81 499 ARG A O 1
ATOM 3900 N N . GLY A 1 500 ? 33.781 16.306 14.106 1.00 80.69 500 GLY A N 1
ATOM 3901 C CA . GLY A 1 500 ? 34.314 15.486 15.192 1.00 80.69 500 GLY A CA 1
ATOM 3902 C C . GLY A 1 500 ? 33.420 15.509 16.432 1.00 80.69 500 GLY A C 1
ATOM 3903 O O . GLY A 1 500 ? 33.936 15.464 17.550 1.00 80.69 500 GLY A O 1
ATOM 3904 N N . ASP A 1 501 ? 32.104 15.623 16.234 1.00 75.56 501 ASP A N 1
ATOM 3905 C CA . ASP A 1 501 ? 31.118 15.373 17.285 1.00 75.56 501 ASP A CA 1
ATOM 3906 C C . ASP A 1 501 ? 31.160 13.901 17.745 1.00 75.56 501 ASP A C 1
ATOM 3908 O O . ASP A 1 501 ? 31.719 13.029 17.073 1.00 75.56 501 ASP A O 1
ATOM 3912 N N . ALA A 1 502 ? 30.574 13.629 18.911 1.00 60.12 502 ALA A N 1
ATOM 3913 C CA . ALA A 1 502 ? 30.284 12.268 19.359 1.00 60.12 502 ALA A CA 1
ATOM 3914 C C . ALA A 1 502 ? 28.927 11.803 18.803 1.00 60.12 502 ALA A C 1
ATOM 3916 O O . ALA A 1 502 ? 28.103 12.637 18.432 1.00 60.12 502 ALA A O 1
ATOM 3917 N N . GLU A 1 503 ? 28.691 10.489 18.796 1.00 58.91 503 GLU A N 1
ATOM 3918 C CA . GLU A 1 503 ? 27.441 9.874 18.317 1.00 58.91 503 GLU A CA 1
ATOM 3919 C C . GLU A 1 503 ? 26.206 10.459 19.042 1.00 58.91 503 GLU A C 1
ATOM 3921 O O . GLU A 1 503 ? 25.219 10.796 18.396 1.00 58.91 503 GLU A O 1
ATOM 3926 N N . ASP A 1 504 ? 26.314 10.734 20.348 1.00 58.16 504 ASP A N 1
ATOM 3927 C CA . ASP A 1 504 ? 25.249 11.295 21.203 1.00 58.16 504 ASP A CA 1
ATOM 3928 C C . ASP A 1 504 ? 24.952 12.809 20.994 1.00 58.16 504 ASP A C 1
ATOM 3930 O O . ASP A 1 504 ? 24.503 13.478 21.929 1.00 58.16 504 ASP A O 1
ATOM 3934 N N . LYS A 1 505 ? 25.314 13.418 19.851 1.00 65.56 505 LYS A N 1
ATOM 3935 C CA . LYS A 1 505 ? 25.246 14.886 19.643 1.00 65.56 505 LYS A CA 1
ATOM 3936 C C . LYS A 1 505 ? 24.812 15.306 18.238 1.00 65.56 505 LYS A C 1
ATOM 3938 O O . LYS A 1 505 ? 25.510 16.047 17.542 1.00 65.56 505 LYS A O 1
ATOM 3943 N N . TYR A 1 506 ? 23.623 14.868 17.850 1.00 74.88 506 TYR A N 1
ATOM 3944 C CA . TYR A 1 506 ? 23.061 15.096 16.522 1.00 74.88 506 TYR A CA 1
ATOM 3945 C C . TYR A 1 506 ? 22.656 16.571 16.292 1.00 74.88 506 TYR A C 1
ATOM 3947 O O . TYR A 1 506 ? 22.122 17.243 17.177 1.00 74.88 506 TYR A O 1
ATOM 3955 N N . ILE A 1 507 ? 22.907 17.120 15.095 1.00 78.88 507 ILE A N 1
ATOM 3956 C CA . ILE A 1 507 ? 22.705 18.562 14.831 1.00 78.88 507 ILE A CA 1
ATOM 3957 C C . ILE A 1 507 ? 21.205 18.953 14.784 1.00 78.88 507 ILE A C 1
ATOM 3959 O O . ILE A 1 507 ? 20.853 19.981 15.367 1.00 78.88 507 ILE A O 1
ATOM 3963 N N . PRO A 1 508 ? 20.288 18.160 14.191 1.00 79.38 508 PRO A N 1
ATOM 3964 C CA . PRO A 1 508 ? 18.845 18.369 14.360 1.00 79.38 508 PRO A CA 1
ATOM 3965 C C . PRO A 1 508 ? 18.352 18.299 15.814 1.00 79.38 508 PRO A C 1
ATOM 3967 O O . PRO A 1 508 ? 17.506 19.102 16.199 1.00 79.38 508 PRO A O 1
ATOM 3970 N N . GLU A 1 509 ? 18.910 17.421 16.655 1.00 80.06 509 GLU A N 1
ATOM 3971 C CA . GLU A 1 509 ? 18.579 17.362 18.091 1.00 80.06 509 GLU A CA 1
ATOM 3972 C C . GLU A 1 509 ? 19.036 18.637 18.821 1.00 80.06 509 GLU A C 1
ATOM 3974 O O . GLU A 1 509 ? 18.292 19.229 19.608 1.00 80.06 509 GLU A O 1
ATOM 3979 N N . MET A 1 510 ? 20.238 19.125 18.505 1.00 83.12 510 MET A N 1
ATOM 3980 C CA . MET A 1 510 ? 20.745 20.410 18.987 1.00 83.12 510 MET A CA 1
ATOM 3981 C C . MET A 1 510 ? 19.840 21.580 18.561 1.00 83.12 510 MET A C 1
ATOM 3983 O O . MET A 1 510 ? 19.576 22.477 19.367 1.00 83.12 510 MET A O 1
ATOM 3987 N N . TYR A 1 511 ? 19.352 21.586 17.316 1.00 84.06 511 TYR A N 1
ATOM 3988 C CA . TYR A 1 511 ? 18.431 22.613 16.823 1.00 84.06 511 TYR A CA 1
ATOM 3989 C C . TYR A 1 511 ? 17.061 22.516 17.529 1.00 84.06 511 TYR A C 1
ATOM 3991 O O . TYR A 1 511 ? 16.546 23.531 17.997 1.00 84.06 511 TYR A O 1
ATOM 3999 N N . LEU A 1 512 ? 16.508 21.309 17.706 1.00 83.31 512 LEU A N 1
ATOM 4000 C CA . LEU A 1 512 ? 15.290 21.061 18.493 1.00 83.31 512 LEU A CA 1
ATOM 4001 C C . LEU A 1 512 ? 15.427 21.600 19.925 1.00 83.31 512 LEU A C 1
ATOM 4003 O O . LEU A 1 512 ? 14.582 22.362 20.397 1.00 83.31 512 LEU A O 1
ATOM 4007 N N . THR A 1 513 ? 16.546 21.279 20.578 1.00 85.12 513 THR A N 1
ATOM 4008 C CA . THR A 1 513 ? 16.904 21.772 21.915 1.00 85.12 513 THR A CA 1
ATOM 4009 C C . THR A 1 513 ? 17.000 23.300 21.948 1.00 85.12 513 THR A C 1
ATOM 4011 O O . THR A 1 513 ? 16.516 23.932 22.888 1.00 85.12 513 THR A O 1
ATOM 4014 N N . TYR A 1 514 ? 17.591 23.921 20.920 1.00 87.56 514 TYR A N 1
ATOM 4015 C CA . TYR A 1 514 ? 17.638 25.377 20.790 1.00 87.56 514 TYR A CA 1
ATOM 4016 C C . TYR A 1 514 ? 16.234 25.985 20.699 1.00 87.56 514 TYR A C 1
ATOM 4018 O O . TYR A 1 514 ? 15.930 26.898 21.468 1.00 87.56 514 TYR A O 1
ATOM 4026 N N . CYS A 1 515 ? 15.373 25.484 19.811 1.00 86.19 515 CYS A N 1
ATOM 4027 C CA . CYS A 1 515 ? 14.032 26.034 19.618 1.00 86.19 515 CYS A CA 1
ATOM 4028 C C . CYS A 1 515 ? 13.146 25.841 20.851 1.00 86.19 515 CYS A C 1
ATOM 4030 O O . CYS A 1 515 ? 12.464 26.783 21.252 1.00 86.19 515 CYS A O 1
ATOM 4032 N N . TRP A 1 516 ? 13.244 24.696 21.534 1.00 86.88 516 TRP A N 1
ATOM 4033 C CA . TRP A 1 516 ? 12.596 24.482 22.830 1.00 86.88 516 TRP A CA 1
ATOM 4034 C C . TRP A 1 516 ? 13.043 25.508 23.886 1.00 86.88 516 TRP A C 1
ATOM 4036 O O . TRP A 1 516 ? 12.211 26.093 24.578 1.00 86.88 516 TRP A O 1
ATOM 4046 N N . LYS A 1 517 ? 14.349 25.800 23.983 1.00 88.12 517 LYS A N 1
ATOM 4047 C CA . LYS A 1 517 ? 14.882 26.825 24.903 1.00 88.12 517 LYS A CA 1
ATOM 4048 C C . LYS A 1 517 ? 14.605 28.269 24.476 1.00 88.12 517 LYS A C 1
ATOM 4050 O O . LYS A 1 517 ? 14.638 29.159 25.326 1.00 88.12 517 LYS A O 1
ATOM 4055 N N . ALA A 1 518 ? 14.369 28.512 23.190 1.00 85.94 518 ALA A N 1
ATOM 4056 C CA . ALA A 1 518 ? 14.032 29.819 22.632 1.00 85.94 518 ALA A CA 1
ATOM 4057 C C . ALA A 1 518 ? 12.517 30.109 22.611 1.00 85.94 518 ALA A C 1
ATOM 4059 O O . ALA A 1 518 ? 12.140 31.236 22.294 1.00 85.94 518 ALA A O 1
ATOM 4060 N N . ASP A 1 519 ? 11.684 29.116 22.953 1.00 85.25 519 ASP A N 1
ATOM 4061 C CA . ASP A 1 519 ? 10.219 29.107 22.788 1.00 85.25 519 ASP A CA 1
ATOM 4062 C C . ASP A 1 519 ? 9.764 29.292 21.320 1.00 85.25 519 ASP A C 1
ATOM 4064 O O . ASP A 1 519 ? 8.701 29.833 21.021 1.00 85.25 519 ASP A O 1
ATOM 4068 N N . ASP A 1 520 ? 10.596 28.836 20.377 1.00 84.75 520 ASP A N 1
ATOM 4069 C CA . ASP A 1 520 ? 10.401 28.977 18.931 1.00 84.75 520 ASP A CA 1
ATOM 4070 C C . ASP A 1 520 ? 9.607 27.786 18.371 1.00 84.75 520 ASP A C 1
ATOM 4072 O O . ASP A 1 520 ? 10.167 26.823 17.844 1.00 84.75 520 ASP A O 1
ATOM 4076 N N . ARG A 1 521 ? 8.280 27.835 18.532 1.00 82.50 521 ARG A N 1
ATOM 4077 C CA . ARG A 1 521 ? 7.352 26.764 18.119 1.00 82.50 521 ARG A CA 1
ATOM 4078 C C . ARG A 1 521 ? 7.349 26.527 16.606 1.00 82.50 521 ARG A C 1
ATOM 4080 O O . ARG A 1 521 ? 7.338 25.378 16.172 1.00 82.50 521 ARG A O 1
ATOM 4087 N N . ASP A 1 522 ? 7.472 27.595 15.820 1.00 79.06 522 ASP A N 1
ATOM 4088 C CA . ASP A 1 522 ? 7.683 27.519 14.370 1.00 79.06 522 ASP A CA 1
ATOM 4089 C C . ASP A 1 522 ? 8.986 26.784 14.026 1.00 79.06 522 ASP A C 1
ATOM 4091 O O . ASP A 1 522 ? 9.035 26.051 13.042 1.00 79.06 522 ASP A O 1
ATOM 4095 N N . GLY A 1 523 ? 10.053 26.998 14.800 1.00 77.81 523 GLY A N 1
ATOM 4096 C CA . GLY A 1 523 ? 11.313 26.267 14.685 1.00 77.81 523 GLY A CA 1
ATOM 4097 C C . GLY A 1 523 ? 11.169 24.781 15.014 1.00 77.81 523 GLY A C 1
ATOM 4098 O O . GLY A 1 523 ? 11.631 23.947 14.241 1.00 77.81 523 GLY A O 1
ATOM 4099 N N . ILE A 1 524 ? 10.471 24.433 16.103 1.00 79.38 524 ILE A N 1
ATOM 4100 C CA . ILE A 1 524 ? 10.220 23.031 16.493 1.00 79.38 524 ILE A CA 1
ATOM 4101 C C . ILE A 1 524 ? 9.483 22.273 15.375 1.00 79.38 524 ILE A C 1
ATOM 4103 O O . ILE A 1 524 ? 9.952 21.224 14.933 1.00 79.38 524 ILE A O 1
ATOM 4107 N N . ASN A 1 525 ? 8.399 22.848 14.845 1.00 74.19 525 ASN A N 1
ATOM 4108 C CA . ASN A 1 525 ? 7.600 22.231 13.780 1.00 74.19 525 ASN A CA 1
ATOM 4109 C C . ASN A 1 525 ? 8.377 22.040 12.460 1.00 74.19 525 ASN A C 1
ATOM 4111 O O . ASN A 1 525 ? 8.022 21.175 11.665 1.00 74.19 525 ASN A O 1
ATOM 4115 N N . LYS A 1 526 ? 9.449 22.810 12.221 1.00 73.69 526 LYS A N 1
ATOM 4116 C CA . LYS A 1 526 ? 10.348 22.636 11.062 1.00 73.69 526 LYS A CA 1
ATOM 4117 C C . LYS A 1 526 ? 11.360 21.508 11.253 1.00 73.69 526 LYS A C 1
ATOM 4119 O O . LYS A 1 526 ? 11.779 20.899 10.278 1.00 73.69 526 LYS A O 1
ATOM 4124 N N . VAL A 1 527 ? 11.741 21.196 12.494 1.00 74.44 527 VAL A N 1
ATOM 4125 C CA . VAL A 1 527 ? 12.547 19.995 12.779 1.00 74.44 527 VAL A CA 1
ATOM 4126 C C . VAL A 1 527 ? 11.731 18.733 12.537 1.00 74.44 527 VAL A C 1
ATOM 4128 O O . VAL A 1 527 ? 12.262 17.751 12.027 1.00 74.44 527 VAL A O 1
ATOM 4131 N N . ALA A 1 528 ? 10.440 18.771 12.874 1.00 67.69 528 ALA A N 1
ATOM 4132 C CA . ALA A 1 528 ? 9.540 17.628 12.777 1.00 67.69 528 ALA A CA 1
ATOM 4133 C C . ALA A 1 528 ? 9.542 16.965 11.392 1.00 67.69 528 ALA A C 1
ATOM 4135 O O . ALA A 1 528 ? 9.557 15.743 11.290 1.00 67.69 528 ALA A O 1
ATOM 4136 N N . THR A 1 529 ? 9.651 17.768 10.329 1.00 65.38 529 THR A N 1
ATOM 4137 C CA . THR A 1 529 ? 9.655 17.286 8.942 1.00 65.38 529 THR A CA 1
ATOM 4138 C C . THR A 1 529 ? 10.944 16.575 8.505 1.00 65.38 529 THR A C 1
ATOM 4140 O O . THR A 1 529 ? 10.993 16.083 7.380 1.00 65.38 529 THR A O 1
ATOM 4143 N N . ILE A 1 530 ? 11.991 16.542 9.344 1.00 66.38 530 ILE A N 1
ATOM 4144 C CA . ILE A 1 530 ? 13.299 15.930 9.027 1.00 66.38 530 ILE A CA 1
ATOM 4145 C C . ILE A 1 530 ? 13.927 15.100 10.164 1.00 66.38 530 ILE A C 1
ATOM 4147 O O . ILE A 1 530 ? 14.910 14.397 9.927 1.00 66.38 530 ILE A O 1
ATOM 4151 N N . TYR A 1 531 ? 13.425 15.193 11.399 1.00 72.56 531 TYR A N 1
ATOM 4152 C CA . TYR A 1 531 ? 13.969 14.478 12.554 1.00 72.56 531 TYR A CA 1
ATOM 4153 C C . TYR A 1 531 ? 12.875 14.091 13.552 1.00 72.56 531 TYR A C 1
ATOM 4155 O O . TYR A 1 531 ? 12.321 14.927 14.270 1.00 72.56 531 TYR A O 1
ATOM 4163 N N . VAL A 1 532 ? 12.642 12.783 13.631 1.00 71.56 532 VAL A N 1
ATOM 4164 C CA . VAL A 1 532 ? 11.940 12.113 14.726 1.00 71.56 532 VAL A CA 1
ATOM 4165 C C . VAL A 1 532 ? 12.992 11.762 15.791 1.00 71.56 532 VAL A C 1
ATOM 4167 O O . VAL A 1 532 ? 13.984 11.118 15.441 1.00 71.56 532 VAL A O 1
ATOM 4170 N N . PRO A 1 533 ? 12.841 12.180 17.065 1.00 74.69 533 PRO A N 1
ATOM 4171 C CA . PRO A 1 533 ? 13.770 11.784 18.123 1.00 74.69 533 PRO A CA 1
ATOM 4172 C C . PRO A 1 533 ? 13.755 10.268 18.336 1.00 74.69 533 PRO A C 1
ATOM 4174 O O . PRO A 1 533 ? 12.697 9.656 18.222 1.00 74.69 533 PRO A O 1
ATOM 4177 N N . ASP A 1 534 ? 14.885 9.662 18.710 1.00 71.62 534 ASP A N 1
ATOM 4178 C CA . ASP A 1 534 ? 14.981 8.194 18.814 1.00 71.62 534 ASP A CA 1
ATOM 4179 C C . ASP A 1 534 ? 13.959 7.592 19.816 1.00 71.62 534 ASP A C 1
ATOM 4181 O O . ASP A 1 534 ? 13.435 6.504 19.587 1.00 71.62 534 ASP A O 1
ATOM 4185 N N . ASP A 1 535 ? 13.569 8.340 20.857 1.00 72.44 535 ASP A N 1
ATOM 4186 C CA . ASP A 1 535 ? 12.484 7.981 21.793 1.00 72.44 535 ASP A CA 1
ATOM 4187 C C . ASP A 1 535 ? 11.098 7.833 21.131 1.00 72.44 535 ASP A C 1
ATOM 4189 O O . ASP A 1 535 ? 10.248 7.097 21.628 1.00 72.44 535 ASP A O 1
ATOM 4193 N N . PHE A 1 536 ? 10.864 8.510 20.005 1.00 72.12 536 PHE A N 1
ATOM 4194 C CA . PHE A 1 536 ? 9.647 8.395 19.201 1.00 72.12 536 PHE A CA 1
ATOM 4195 C C . PHE A 1 536 ? 9.752 7.313 18.113 1.00 72.12 536 PHE A C 1
ATOM 4197 O O . PHE A 1 536 ? 8.735 7.001 17.502 1.00 72.12 536 PHE A O 1
ATOM 4204 N N . MET A 1 537 ? 10.916 6.699 17.863 1.00 71.94 537 MET A N 1
ATOM 4205 C CA . MET A 1 537 ? 11.054 5.704 16.785 1.00 71.94 537 MET A CA 1
ATOM 4206 C C . MET A 1 537 ? 10.297 4.402 17.082 1.00 71.94 537 MET A C 1
ATOM 4208 O O . MET A 1 537 ? 9.633 3.871 16.195 1.00 71.94 537 MET A O 1
ATOM 4212 N N . THR A 1 538 ? 10.313 3.917 18.330 1.00 72.19 538 THR A N 1
ATOM 4213 C CA . THR A 1 538 ? 9.497 2.759 18.754 1.00 72.19 538 THR A CA 1
ATOM 4214 C C . THR A 1 538 ? 8.002 3.037 18.597 1.00 72.19 538 THR A C 1
ATOM 4216 O O . THR A 1 538 ? 7.249 2.180 18.134 1.00 72.19 538 THR A O 1
ATOM 4219 N N . LEU A 1 539 ? 7.583 4.260 18.938 1.00 74.38 539 LEU A N 1
ATOM 4220 C CA . LEU A 1 539 ? 6.209 4.727 18.783 1.00 74.38 539 LEU A CA 1
ATOM 4221 C C . LEU A 1 539 ? 5.826 4.784 17.295 1.00 74.38 539 LEU A C 1
ATOM 4223 O O . LEU A 1 539 ? 4.834 4.180 16.906 1.00 74.38 539 LEU A O 1
ATOM 4227 N N . TYR A 1 540 ? 6.651 5.425 16.462 1.00 72.50 540 TYR A N 1
ATOM 4228 C CA . TYR A 1 540 ? 6.467 5.542 15.013 1.00 72.50 540 TYR A CA 1
ATOM 4229 C C . TYR A 1 540 ? 6.294 4.177 14.335 1.00 72.50 540 TYR A C 1
ATOM 4231 O O . TYR A 1 540 ? 5.281 3.952 13.679 1.00 72.50 540 TYR A O 1
ATOM 4239 N N . LEU A 1 541 ? 7.223 3.241 14.564 1.00 73.38 541 LEU A N 1
ATOM 4240 C CA . LEU A 1 541 ? 7.173 1.892 13.984 1.00 73.38 541 LEU A CA 1
ATOM 4241 C C . LEU A 1 541 ? 5.938 1.105 14.442 1.00 73.38 541 LEU A C 1
ATOM 4243 O O . LEU A 1 541 ? 5.337 0.378 13.652 1.00 73.38 541 LEU A O 1
ATOM 4247 N N . SER A 1 542 ? 5.527 1.273 15.702 1.00 74.00 542 SER A N 1
ATOM 4248 C CA . SER A 1 542 ? 4.311 0.636 16.220 1.00 74.00 542 SER A CA 1
ATOM 4249 C C . SER A 1 542 ? 3.050 1.224 15.576 1.00 74.00 542 SER A C 1
ATOM 4251 O O . SER A 1 542 ? 2.119 0.478 15.278 1.00 74.00 542 SER A O 1
ATOM 4253 N N . ILE A 1 543 ? 3.021 2.537 15.304 1.00 72.25 543 ILE A N 1
ATOM 4254 C CA . ILE A 1 543 ? 1.913 3.187 14.588 1.00 72.25 543 ILE A CA 1
ATOM 4255 C C . ILE A 1 543 ? 1.892 2.780 13.108 1.00 72.25 543 ILE A C 1
ATOM 4257 O O . ILE A 1 543 ? 0.818 2.463 12.606 1.00 72.25 543 ILE A O 1
ATOM 4261 N N . GLU A 1 544 ? 3.032 2.731 12.407 1.00 72.75 544 GLU A N 1
ATOM 4262 C CA . GLU A 1 544 ? 3.083 2.227 11.023 1.00 72.75 544 GLU A CA 1
ATOM 4263 C C . GLU A 1 544 ? 2.559 0.790 10.929 1.00 72.75 544 GLU A C 1
ATOM 4265 O O . GLU A 1 544 ? 1.754 0.483 10.050 1.00 72.75 544 GLU A O 1
ATOM 4270 N N . ALA A 1 545 ? 2.947 -0.080 11.867 1.00 72.75 545 ALA A N 1
ATOM 4271 C CA . ALA A 1 545 ? 2.451 -1.450 11.921 1.00 72.75 545 ALA A CA 1
ATOM 4272 C C . ALA A 1 545 ? 0.936 -1.509 12.200 1.00 72.75 545 ALA A C 1
ATOM 4274 O O . ALA A 1 545 ? 0.209 -2.191 11.476 1.00 72.75 545 ALA A O 1
ATOM 4275 N N . ALA A 1 546 ? 0.430 -0.726 13.163 1.00 70.44 546 ALA A N 1
ATOM 4276 C CA . ALA A 1 546 ? -1.008 -0.601 13.413 1.00 70.44 546 ALA A CA 1
ATOM 4277 C C . ALA A 1 546 ? -1.778 -0.106 12.177 1.00 70.44 546 ALA A C 1
ATOM 4279 O O . ALA A 1 546 ? -2.852 -0.624 11.883 1.00 70.44 546 ALA A O 1
ATOM 4280 N N . LEU A 1 547 ? -1.236 0.871 11.440 1.00 68.50 547 LEU A N 1
ATOM 4281 C CA . LEU A 1 547 ? -1.826 1.390 10.204 1.00 68.50 547 LEU A CA 1
ATOM 4282 C C . LEU A 1 547 ? -1.756 0.383 9.046 1.00 68.50 547 LEU A C 1
ATOM 4284 O O . LEU A 1 547 ? -2.669 0.363 8.226 1.00 68.50 547 LEU A O 1
ATOM 4288 N N . SER A 1 548 ? -0.730 -0.469 8.990 1.00 68.81 548 SER A N 1
ATOM 4289 C CA . SER A 1 548 ? -0.582 -1.525 7.979 1.00 68.81 548 SER A CA 1
ATOM 4290 C C . SER A 1 548 ? -1.639 -2.626 8.139 1.00 68.81 548 SER A C 1
ATOM 4292 O O . SER A 1 548 ? -2.381 -2.915 7.197 1.00 68.81 548 SER A O 1
ATOM 4294 N N . GLU A 1 549 ? -1.800 -3.164 9.357 1.00 67.06 549 GLU A N 1
ATOM 4295 C CA . GLU A 1 549 ? -2.890 -4.102 9.687 1.00 67.06 549 GLU A CA 1
ATOM 4296 C C . GLU A 1 549 ? -4.266 -3.489 9.367 1.00 67.06 549 GLU A C 1
ATOM 4298 O O . GLU A 1 549 ? -5.190 -4.152 8.893 1.00 67.06 549 GLU A O 1
ATOM 4303 N N . LEU A 1 550 ? -4.399 -2.181 9.585 1.00 62.25 550 LEU A N 1
ATOM 4304 C CA . LEU A 1 550 ? -5.638 -1.440 9.405 1.00 62.25 550 LEU A CA 1
ATOM 4305 C C . LEU A 1 550 ? -5.947 -1.112 7.937 1.00 62.25 550 LEU A C 1
ATOM 4307 O O . LEU A 1 550 ? -7.112 -1.183 7.545 1.00 62.25 550 LEU A O 1
ATOM 4311 N N . ASP A 1 551 ? -4.946 -0.843 7.094 1.00 59.84 551 ASP A N 1
ATOM 4312 C CA . ASP A 1 551 ? -5.127 -0.749 5.640 1.00 59.84 551 ASP A CA 1
ATOM 4313 C C . ASP A 1 551 ? -5.554 -2.103 5.052 1.00 59.84 551 ASP A C 1
ATOM 4315 O O . ASP A 1 551 ? -6.505 -2.148 4.263 1.00 59.84 551 ASP A O 1
ATOM 4319 N N . ALA A 1 552 ? -4.965 -3.207 5.529 1.00 56.84 552 ALA A N 1
ATOM 4320 C CA . ALA A 1 552 ? -5.378 -4.565 5.175 1.00 56.84 552 ALA A CA 1
ATOM 4321 C C . ALA A 1 552 ? -6.839 -4.860 5.580 1.00 56.84 552 ALA A C 1
ATOM 4323 O O . ALA A 1 552 ? -7.584 -5.472 4.805 1.00 56.84 552 ALA A O 1
ATOM 4324 N N . LEU A 1 553 ? -7.303 -4.346 6.731 1.00 53.81 553 LEU A N 1
ATOM 4325 C CA . LEU A 1 553 ? -8.731 -4.340 7.080 1.00 53.81 553 LEU A CA 1
ATOM 4326 C C . LEU A 1 553 ? -9.567 -3.505 6.088 1.00 53.81 553 LEU A C 1
ATOM 4328 O O . LEU A 1 553 ? -10.702 -3.882 5.787 1.00 53.81 553 LEU A O 1
ATOM 4332 N N . THR A 1 554 ? -9.049 -2.388 5.558 1.00 46.84 554 THR A N 1
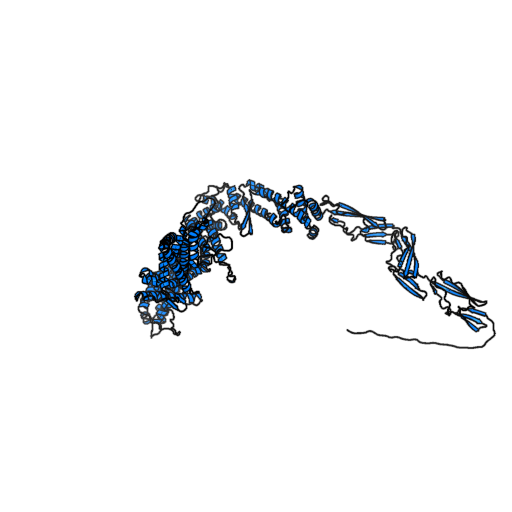ATOM 4333 C CA . THR A 1 554 ? -9.813 -1.509 4.651 1.00 46.84 554 THR A CA 1
ATOM 4334 C C . THR A 1 554 ? -9.930 -2.008 3.209 1.00 46.84 554 THR A C 1
ATOM 4336 O O . THR A 1 554 ? -10.993 -1.821 2.613 1.00 46.84 554 THR A O 1
ATOM 4339 N N . ASN A 1 555 ? -8.884 -2.636 2.662 1.00 46.81 555 ASN A N 1
ATOM 4340 C CA . ASN A 1 555 ? -8.775 -3.006 1.244 1.00 46.81 555 ASN A CA 1
ATOM 4341 C C . ASN A 1 555 ? -9.297 -4.423 0.922 1.00 46.81 555 ASN A C 1
ATOM 4343 O O . ASN A 1 555 ? -9.144 -4.919 -0.197 1.00 46.81 555 ASN A O 1
ATOM 4347 N N . SER A 1 556 ? -9.947 -5.079 1.886 1.00 45.09 556 SER A N 1
ATOM 4348 C CA . SER A 1 556 ? -10.509 -6.421 1.729 1.00 45.09 556 SER A CA 1
ATOM 4349 C C . SER A 1 556 ? -11.776 -6.432 0.848 1.00 45.09 556 SER A C 1
ATOM 4351 O O . SER A 1 556 ? -12.843 -5.946 1.225 1.00 45.09 556 SER A O 1
ATOM 4353 N N . ASP A 1 557 ? -11.691 -7.025 -0.352 1.00 37.69 557 ASP A N 1
ATOM 4354 C CA . ASP A 1 557 ? -12.864 -7.224 -1.219 1.00 37.69 557 ASP A CA 1
ATOM 4355 C C . ASP A 1 557 ? -13.760 -8.342 -0.657 1.00 37.69 557 ASP A C 1
ATOM 4357 O O . ASP A 1 557 ? -13.578 -9.530 -0.948 1.00 37.69 557 ASP A O 1
ATOM 4361 N N . ILE A 1 558 ? -14.749 -7.929 0.142 1.00 39.75 558 ILE A N 1
ATOM 4362 C CA . ILE A 1 558 ? -15.769 -8.754 0.815 1.00 39.75 558 ILE A CA 1
ATOM 4363 C C . ILE A 1 558 ? -16.444 -9.759 -0.143 1.00 39.75 558 ILE A C 1
ATOM 4365 O O . ILE A 1 558 ? -16.890 -10.825 0.283 1.00 39.75 558 ILE A O 1
ATOM 4369 N N . ILE A 1 559 ? -16.495 -9.467 -1.449 1.00 38.19 559 ILE A N 1
ATOM 4370 C CA . ILE A 1 559 ? -17.129 -10.317 -2.469 1.00 38.19 559 ILE A CA 1
ATOM 4371 C C . ILE A 1 559 ? -16.286 -11.574 -2.774 1.00 38.19 559 ILE A C 1
ATOM 4373 O O . ILE A 1 559 ? -16.822 -12.584 -3.234 1.00 38.19 559 ILE A O 1
ATOM 4377 N N . SER A 1 560 ? -14.976 -11.536 -2.507 1.00 34.06 560 SER A N 1
ATOM 4378 C CA . SER A 1 560 ? -14.027 -12.618 -2.817 1.00 34.06 560 SER A CA 1
ATOM 4379 C C . SER A 1 560 ? -13.929 -13.711 -1.743 1.00 34.06 560 SER A C 1
ATOM 4381 O O . SER A 1 560 ? -13.521 -14.831 -2.052 1.00 34.06 560 SER A O 1
ATOM 4383 N N . GLY A 1 561 ? -14.319 -13.404 -0.499 1.00 36.59 561 GLY A N 1
ATOM 4384 C CA . GLY A 1 561 ? -14.337 -14.347 0.624 1.00 36.59 561 GLY A CA 1
ATOM 4385 C C . GLY A 1 561 ? -12.962 -14.821 1.113 1.00 36.59 561 GLY A C 1
ATOM 4386 O O . GLY A 1 561 ? -12.885 -15.909 1.679 1.00 36.59 561 GLY A O 1
ATOM 4387 N N . ASN A 1 562 ? -11.883 -14.065 0.861 1.00 38.69 562 ASN A N 1
ATOM 4388 C CA . ASN A 1 562 ? -10.519 -14.533 1.123 1.00 38.69 562 ASN A CA 1
ATOM 4389 C C . ASN A 1 562 ? -9.538 -13.415 1.548 1.00 38.69 562 ASN A C 1
ATOM 4391 O O . ASN A 1 562 ? -8.615 -13.106 0.800 1.00 38.69 562 ASN A O 1
ATOM 4395 N N . ILE A 1 563 ? -9.744 -12.855 2.748 1.00 42.12 563 ILE A N 1
ATOM 4396 C CA . ILE A 1 563 ? -8.783 -12.154 3.634 1.00 42.12 563 ILE A CA 1
ATOM 4397 C C . ILE A 1 563 ? -9.346 -12.289 5.064 1.00 42.12 563 ILE A C 1
ATOM 4399 O O . ILE A 1 563 ? -10.560 -12.173 5.245 1.00 42.12 563 ILE A O 1
ATOM 4403 N N . ASN A 1 564 ? -8.496 -12.544 6.063 1.00 48.53 564 ASN A N 1
ATOM 4404 C CA . ASN A 1 564 ? -8.893 -12.530 7.477 1.00 48.53 564 ASN A CA 1
ATOM 4405 C C . ASN A 1 564 ? -8.657 -11.146 8.083 1.00 48.53 564 ASN A C 1
ATOM 4407 O O . ASN A 1 564 ? -7.688 -10.476 7.743 1.00 48.53 564 ASN A O 1
ATOM 4411 N N . MET A 1 565 ? -9.526 -10.750 9.010 1.00 52.44 565 MET A N 1
ATOM 4412 C CA . MET A 1 565 ? -9.333 -9.557 9.829 1.00 52.44 565 MET A CA 1
ATOM 4413 C C . MET A 1 565 ? -8.392 -9.898 10.987 1.00 52.44 565 MET A C 1
ATOM 4415 O O . MET A 1 565 ? -8.779 -10.694 11.843 1.00 52.44 565 MET A O 1
ATOM 4419 N N . ASP A 1 566 ? -7.194 -9.307 11.044 1.00 61.09 566 ASP A N 1
ATOM 4420 C CA . ASP A 1 566 ? -6.298 -9.497 12.190 1.00 61.09 566 ASP A CA 1
ATOM 4421 C C . ASP A 1 566 ? -6.489 -8.437 13.280 1.00 61.09 566 ASP A C 1
ATOM 4423 O O . ASP A 1 566 ? -5.686 -7.534 13.517 1.00 61.09 566 ASP A O 1
ATOM 4427 N N . THR A 1 567 ? -7.593 -8.586 14.001 1.00 63.94 567 THR A N 1
ATOM 4428 C CA . THR A 1 567 ? -7.873 -7.799 15.203 1.00 63.94 567 THR A CA 1
ATOM 4429 C C . THR A 1 567 ? -6.914 -8.088 16.360 1.00 63.94 567 THR A C 1
ATOM 4431 O O . THR A 1 567 ? -6.819 -7.266 17.268 1.00 63.94 567 THR A O 1
ATOM 4434 N N . SER A 1 568 ? -6.186 -9.209 16.350 1.00 71.81 568 SER A N 1
ATOM 4435 C CA . SER A 1 568 ? -5.234 -9.556 17.410 1.00 71.81 568 SER A CA 1
ATOM 4436 C C . SER A 1 568 ? -3.907 -8.812 17.247 1.00 71.81 568 SER A C 1
ATOM 4438 O O . SER A 1 568 ? -3.413 -8.256 18.228 1.00 71.81 568 SER A O 1
ATOM 4440 N N . MET A 1 569 ? -3.376 -8.722 16.025 1.00 72.62 569 MET A N 1
ATOM 4441 C CA . MET A 1 569 ? -2.189 -7.916 15.711 1.00 72.62 569 MET A CA 1
ATOM 4442 C C . MET A 1 569 ? -2.484 -6.414 15.785 1.00 72.62 569 MET A C 1
ATOM 4444 O O . MET A 1 569 ? -1.691 -5.667 16.354 1.00 72.62 569 MET A O 1
ATOM 4448 N N . PHE A 1 570 ? -3.662 -5.962 15.340 1.00 72.56 570 PHE A N 1
ATOM 4449 C CA . PHE A 1 570 ? -4.075 -4.572 15.563 1.00 72.56 570 PHE A CA 1
ATOM 4450 C C . PHE A 1 570 ? -4.096 -4.205 17.061 1.00 72.56 570 PHE A C 1
ATOM 4452 O O . PHE A 1 570 ? -3.560 -3.167 17.454 1.00 72.56 570 PHE A O 1
ATOM 4459 N N . MET A 1 571 ? -4.659 -5.069 17.918 1.00 73.00 571 MET A N 1
ATOM 4460 C CA . MET A 1 571 ? -4.687 -4.830 19.366 1.00 73.00 571 MET A CA 1
ATOM 4461 C C . MET A 1 571 ? -3.296 -4.857 20.003 1.00 73.00 571 MET A C 1
ATOM 4463 O O . MET A 1 571 ? -3.024 -4.030 20.872 1.00 73.00 571 MET A O 1
ATOM 4467 N N . LEU A 1 572 ? -2.407 -5.749 19.555 1.00 77.06 572 LEU A N 1
ATOM 4468 C CA . LEU A 1 572 ? -1.001 -5.774 19.967 1.00 77.06 572 LEU A CA 1
ATOM 4469 C C . LEU A 1 572 ? -0.345 -4.404 19.757 1.00 77.06 572 LEU A C 1
ATOM 4471 O O . LEU A 1 572 ? 0.150 -3.804 20.713 1.00 77.06 572 LEU A O 1
ATOM 4475 N N . TYR A 1 573 ? -0.399 -3.876 18.532 1.00 75.62 573 TYR A N 1
ATOM 4476 C CA . TYR A 1 573 ? 0.200 -2.579 18.228 1.00 75.62 573 TYR A CA 1
ATOM 4477 C C . TYR A 1 573 ? -0.487 -1.433 18.982 1.00 75.62 573 TYR A C 1
ATOM 4479 O O . TYR A 1 573 ? 0.206 -0.591 19.543 1.00 75.62 573 TYR A O 1
ATOM 4487 N N . TYR A 1 574 ? -1.820 -1.428 19.104 1.00 75.06 574 TYR A N 1
ATOM 4488 C CA . TYR A 1 574 ? -2.548 -0.418 19.887 1.00 75.06 574 TYR A CA 1
ATOM 4489 C C . TYR A 1 574 ? -2.107 -0.361 21.365 1.00 75.06 574 TYR A C 1
ATOM 4491 O O . TYR A 1 574 ? -1.889 0.728 21.905 1.00 75.06 574 TYR A O 1
ATOM 4499 N N . TYR A 1 575 ? -1.910 -1.511 22.024 1.00 75.38 575 TYR A N 1
ATOM 4500 C CA . TYR A 1 575 ? -1.393 -1.547 23.398 1.00 75.38 575 TYR A CA 1
ATOM 4501 C C . TYR A 1 575 ? 0.067 -1.079 23.494 1.00 75.38 575 TYR A C 1
ATOM 4503 O O . TYR A 1 575 ? 0.380 -0.291 24.391 1.00 75.38 575 TYR A O 1
ATOM 4511 N N . HIS A 1 576 ? 0.942 -1.500 22.571 1.00 76.94 576 HIS A N 1
ATOM 4512 C CA . HIS A 1 576 ? 2.342 -1.046 22.528 1.00 76.94 576 HIS A CA 1
ATOM 4513 C C . HIS A 1 576 ? 2.468 0.456 22.280 1.00 76.94 576 HIS A C 1
ATOM 4515 O O . HIS A 1 576 ? 3.282 1.119 22.924 1.00 76.94 576 HIS A O 1
ATOM 4521 N N . ILE A 1 577 ? 1.623 1.021 21.415 1.00 77.56 577 ILE A N 1
ATOM 4522 C CA . ILE A 1 577 ? 1.551 2.466 21.188 1.00 77.56 577 ILE A CA 1
ATOM 4523 C C . ILE A 1 577 ? 1.163 3.181 22.481 1.00 77.56 577 ILE A C 1
ATOM 4525 O O . ILE A 1 577 ? 1.895 4.065 22.917 1.00 77.56 577 ILE A O 1
ATOM 4529 N N . ASN A 1 578 ? 0.070 2.781 23.137 1.00 75.75 578 ASN A N 1
ATOM 4530 C CA . ASN A 1 578 ? -0.380 3.420 24.378 1.00 75.75 578 ASN A CA 1
ATOM 4531 C C . ASN A 1 578 ? 0.682 3.363 25.491 1.00 75.75 578 ASN A C 1
ATOM 4533 O O . ASN A 1 578 ? 0.924 4.372 26.155 1.00 75.75 578 ASN A O 1
ATOM 4537 N N . ALA A 1 579 ? 1.364 2.224 25.654 1.00 78.94 579 ALA A N 1
ATOM 4538 C CA . ALA A 1 579 ? 2.473 2.088 26.597 1.00 78.94 579 ALA A CA 1
ATOM 4539 C C . ALA A 1 579 ? 3.654 3.009 26.234 1.00 78.94 579 ALA A C 1
ATOM 4541 O O . ALA A 1 579 ? 4.140 3.759 27.080 1.00 78.94 579 ALA A O 1
ATOM 4542 N N . THR A 1 580 ? 4.071 3.022 24.963 1.00 79.38 580 THR A N 1
ATOM 4543 C CA . THR A 1 580 ? 5.186 3.863 24.496 1.00 79.38 580 THR A CA 1
ATOM 4544 C C . THR A 1 580 ? 4.854 5.355 24.610 1.00 79.38 580 THR A C 1
ATOM 4546 O O . THR A 1 580 ? 5.711 6.147 24.994 1.00 79.38 580 THR A O 1
ATOM 4549 N N . MET A 1 581 ? 3.604 5.757 24.355 1.00 79.94 581 MET A N 1
ATOM 4550 C CA . MET A 1 581 ? 3.131 7.126 24.586 1.00 79.94 581 MET A CA 1
ATOM 4551 C C . MET A 1 581 ? 3.250 7.526 26.063 1.00 79.94 581 MET A C 1
ATOM 4553 O O . MET A 1 581 ? 3.711 8.630 26.355 1.00 79.94 581 MET A O 1
ATOM 4557 N N . GLU A 1 582 ? 2.888 6.650 27.007 1.00 82.56 582 GLU A N 1
ATOM 4558 C CA . GLU A 1 582 ? 3.068 6.927 28.437 1.00 82.56 582 GLU A CA 1
ATOM 4559 C C . GLU A 1 582 ? 4.558 7.022 28.816 1.00 82.56 582 GLU A C 1
ATOM 4561 O O . GLU A 1 582 ? 4.945 7.935 29.550 1.00 82.56 582 GLU A O 1
ATOM 4566 N N . GLU A 1 583 ? 5.428 6.161 28.277 1.00 85.25 583 GLU A N 1
ATOM 4567 C CA . GLU A 1 583 ? 6.877 6.257 28.505 1.00 85.25 583 GLU A CA 1
ATOM 4568 C C . GLU A 1 583 ? 7.468 7.570 27.964 1.00 85.25 583 GLU A C 1
ATOM 4570 O O . GLU A 1 583 ? 8.148 8.287 28.704 1.00 85.25 583 GLU A O 1
ATOM 4575 N N . VAL A 1 584 ? 7.164 7.929 26.711 1.00 82.62 584 VAL A N 1
ATOM 4576 C CA . VAL A 1 584 ? 7.610 9.169 26.049 1.00 82.62 584 VAL A CA 1
ATOM 4577 C C . VAL A 1 584 ? 7.129 10.406 26.811 1.00 82.62 584 VAL A C 1
ATOM 4579 O O . VAL A 1 584 ? 7.926 11.304 27.099 1.00 82.62 584 VAL A O 1
ATOM 4582 N N . ARG A 1 585 ? 5.857 10.433 27.234 1.00 83.25 585 ARG A N 1
ATOM 4583 C CA . ARG A 1 585 ? 5.282 11.514 28.054 1.00 83.25 585 ARG A CA 1
ATOM 4584 C C . ARG A 1 585 ? 6.035 11.705 29.375 1.00 83.25 585 ARG A C 1
ATOM 4586 O O . ARG A 1 585 ? 6.181 12.833 29.846 1.00 83.25 585 ARG A O 1
ATOM 4593 N N . ASN A 1 586 ? 6.560 10.625 29.953 1.00 86.06 586 ASN A N 1
ATOM 4594 C CA . ASN A 1 586 ? 7.329 10.652 31.196 1.00 86.06 586 ASN A CA 1
ATOM 4595 C C . ASN A 1 586 ? 8.827 10.995 31.019 1.00 86.06 586 ASN A C 1
ATOM 4597 O O . ASN A 1 586 ? 9.489 11.288 32.017 1.00 86.06 586 ASN A O 1
ATOM 4601 N N . LYS A 1 587 ? 9.379 11.033 29.792 1.00 81.81 587 LYS A N 1
ATOM 4602 C CA . LYS A 1 587 ? 10.793 11.412 29.550 1.00 81.81 587 LYS A CA 1
ATOM 4603 C C . LYS A 1 587 ? 11.105 12.869 29.913 1.00 81.81 587 LYS A C 1
ATOM 4605 O O . LYS A 1 587 ? 12.223 13.171 30.329 1.00 81.81 587 LYS A O 1
ATOM 4610 N N . GLY A 1 588 ? 10.138 13.778 29.778 1.00 83.88 588 GLY A N 1
ATOM 4611 C CA . GLY A 1 588 ? 10.282 15.178 30.183 1.00 83.88 588 GLY A CA 1
ATOM 4612 C C . GLY A 1 588 ? 9.336 16.132 29.456 1.00 83.88 588 GLY A C 1
ATOM 4613 O O . GLY A 1 588 ? 8.687 15.762 28.485 1.00 83.88 588 GLY A O 1
ATOM 4614 N N . VAL A 1 589 ? 9.287 17.392 29.906 1.00 84.50 589 VAL A N 1
ATOM 4615 C CA . VAL A 1 589 ? 8.314 18.401 29.428 1.00 84.50 589 VAL A CA 1
ATOM 4616 C C . VAL A 1 589 ? 8.400 18.651 27.915 1.00 84.50 589 VAL A C 1
ATOM 4618 O O . VAL A 1 589 ? 7.375 18.903 27.290 1.00 84.50 589 VAL A O 1
ATOM 4621 N N . MET A 1 590 ? 9.595 18.540 27.319 1.00 83.38 590 MET A N 1
ATOM 4622 C CA . MET A 1 590 ? 9.758 18.611 25.863 1.00 83.38 590 MET A CA 1
ATOM 4623 C C . MET A 1 590 ? 9.073 17.427 25.174 1.00 83.38 590 MET A C 1
ATOM 4625 O O . MET A 1 590 ? 8.212 17.645 24.334 1.00 83.38 590 MET A O 1
ATOM 4629 N N . MET A 1 591 ? 9.393 16.190 25.565 1.00 81.94 591 MET A N 1
ATOM 4630 C CA . MET A 1 591 ? 8.827 14.985 24.941 1.00 81.94 591 MET A CA 1
ATOM 4631 C C . MET A 1 591 ? 7.313 14.865 25.159 1.00 81.94 591 MET A C 1
ATOM 4633 O O . MET A 1 591 ? 6.603 14.484 24.237 1.00 81.94 591 MET A O 1
ATOM 4637 N N . ALA A 1 592 ? 6.800 15.276 26.324 1.00 82.25 592 ALA A N 1
ATOM 4638 C CA . ALA A 1 592 ? 5.361 15.381 26.564 1.00 82.25 592 ALA A CA 1
ATOM 4639 C C . ALA A 1 592 ? 4.687 16.360 25.586 1.00 82.25 592 ALA A C 1
ATOM 4641 O O . ALA A 1 592 ? 3.723 15.991 24.927 1.00 82.25 592 ALA A O 1
ATOM 4642 N N . TRP A 1 593 ? 5.234 17.572 25.425 1.00 83.38 593 TRP A N 1
ATOM 4643 C CA . TRP A 1 593 ? 4.683 18.557 24.489 1.00 83.38 593 TRP A CA 1
ATOM 4644 C C . TRP A 1 593 ? 4.787 18.104 23.026 1.00 83.38 593 TRP A C 1
ATOM 4646 O O . TRP A 1 593 ? 3.864 18.339 22.255 1.00 83.38 593 TRP A O 1
ATOM 4656 N N . LEU A 1 594 ? 5.883 17.437 22.646 1.00 78.12 594 LEU A N 1
ATOM 4657 C CA . LEU A 1 594 ? 6.059 16.856 21.310 1.00 78.12 594 LEU A CA 1
ATOM 4658 C C . LEU A 1 594 ? 5.039 15.743 21.033 1.00 78.12 594 LEU A C 1
ATOM 4660 O O . LEU A 1 594 ? 4.521 15.657 19.927 1.00 78.12 594 LEU A O 1
ATOM 4664 N N . LEU A 1 595 ? 4.704 14.932 22.038 1.00 77.38 595 LEU A N 1
ATOM 4665 C CA . LEU A 1 595 ? 3.660 13.914 21.939 1.00 77.38 595 LEU A CA 1
ATOM 4666 C C . LEU A 1 595 ? 2.255 14.533 21.841 1.00 77.38 595 LEU A C 1
ATOM 4668 O O . LEU A 1 595 ? 1.442 14.075 21.048 1.00 77.38 595 LEU A O 1
ATOM 4672 N N . ASP A 1 596 ? 1.992 15.612 22.582 1.00 76.81 596 ASP A N 1
ATOM 4673 C CA . ASP A 1 596 ? 0.750 16.397 22.477 1.00 76.81 596 ASP A CA 1
ATOM 4674 C C . ASP A 1 596 ? 0.642 17.184 21.151 1.00 76.81 596 ASP A C 1
ATOM 4676 O O . ASP A 1 596 ? -0.395 17.771 20.855 1.00 76.81 596 ASP A O 1
ATOM 4680 N N . ASN A 1 597 ? 1.714 17.218 20.352 1.00 75.81 597 ASN A N 1
ATOM 4681 C CA . ASN A 1 597 ? 1.804 17.889 19.053 1.00 75.81 597 ASN A CA 1
ATOM 4682 C C . ASN A 1 597 ? 2.453 16.939 18.021 1.00 75.81 597 ASN A C 1
ATOM 4684 O O . ASN A 1 597 ? 3.355 17.337 17.288 1.00 75.81 597 ASN A O 1
ATOM 4688 N N . LEU A 1 598 ? 2.029 15.667 17.996 1.00 70.75 598 LEU A N 1
ATOM 4689 C CA . LEU A 1 598 ? 2.680 14.593 17.228 1.00 70.75 598 LEU A CA 1
ATOM 4690 C C . LEU A 1 598 ? 2.496 14.701 15.700 1.00 70.75 598 LEU A C 1
ATOM 4692 O O . LEU A 1 598 ? 3.343 14.224 14.945 1.00 70.75 598 LEU A O 1
ATOM 4696 N N . GLU A 1 599 ? 1.413 15.327 15.229 1.00 70.00 599 GLU A N 1
ATOM 4697 C CA . GLU A 1 599 ? 1.031 15.365 13.805 1.00 70.00 599 GLU A CA 1
ATOM 4698 C C . GLU A 1 599 ? 2.161 15.816 12.847 1.00 70.00 599 GLU A C 1
ATOM 4700 O O . GLU A 1 599 ? 2.379 15.123 11.851 1.00 70.00 599 GLU A O 1
ATOM 4705 N N . PRO A 1 600 ? 2.955 16.877 13.119 1.00 66.50 600 PRO A N 1
ATOM 4706 C CA . PRO A 1 600 ? 4.057 17.289 12.244 1.00 66.50 600 PRO A CA 1
ATOM 4707 C C . PRO A 1 600 ? 5.227 16.292 12.171 1.00 66.50 600 PRO A C 1
ATOM 4709 O O . PRO A 1 600 ? 6.039 16.400 11.254 1.00 66.50 600 PRO A O 1
ATOM 4712 N N . TYR A 1 601 ? 5.333 15.355 13.123 1.00 63.56 601 TYR A N 1
ATOM 4713 C CA . TYR A 1 601 ? 6.396 14.342 13.195 1.00 63.56 601 TYR A CA 1
ATOM 4714 C C . TYR A 1 601 ? 6.026 13.046 12.470 1.00 63.56 601 TYR A C 1
ATOM 4716 O O . TYR A 1 601 ? 6.899 12.397 11.900 1.00 63.56 601 TYR A O 1
ATOM 4724 N N . VAL A 1 602 ? 4.744 12.660 12.495 1.00 61.31 602 VAL A N 1
ATOM 4725 C CA . VAL A 1 602 ? 4.266 11.394 11.899 1.00 61.31 602 VAL A CA 1
ATOM 4726 C C . VAL A 1 602 ? 3.456 11.594 10.613 1.00 61.31 602 VAL A C 1
ATOM 4728 O O . VAL A 1 602 ? 3.279 10.651 9.849 1.00 61.31 602 VAL A O 1
ATOM 4731 N N . GLY A 1 603 ? 3.013 12.822 10.325 1.00 58.44 603 GLY A N 1
ATOM 4732 C CA . GLY A 1 603 ? 2.300 13.195 9.097 1.00 58.44 603 GLY A CA 1
ATOM 4733 C C . GLY A 1 603 ? 0.776 13.029 9.145 1.00 58.44 603 GLY A C 1
ATOM 4734 O O . GLY A 1 603 ? 0.121 13.220 8.121 1.00 58.44 603 GLY A O 1
ATOM 4735 N N . PHE A 1 604 ? 0.214 12.672 10.301 1.00 60.16 604 PHE A N 1
ATOM 4736 C CA . PHE A 1 604 ? -1.223 12.507 10.542 1.00 60.16 604 PHE A CA 1
ATOM 4737 C C . PHE A 1 604 ? -1.539 12.653 12.038 1.00 60.16 604 PHE A C 1
ATOM 4739 O O . PHE A 1 604 ? -0.693 12.412 12.900 1.00 60.16 604 PHE A O 1
ATOM 4746 N N . ASN A 1 605 ? -2.780 13.006 12.365 1.00 64.50 605 ASN A N 1
ATOM 4747 C CA . ASN A 1 605 ? -3.274 12.988 13.738 1.00 64.50 605 ASN A CA 1
ATOM 4748 C C . ASN A 1 605 ? -3.523 11.531 14.179 1.00 64.50 605 ASN A C 1
ATOM 4750 O O . ASN A 1 605 ? -4.498 10.918 13.740 1.00 64.50 605 ASN A O 1
ATOM 4754 N N . TYR A 1 606 ? -2.639 10.954 15.005 1.00 60.44 606 TYR A N 1
ATOM 4755 C CA . TYR A 1 606 ? -2.750 9.557 15.462 1.00 60.44 606 TYR A CA 1
ATOM 4756 C C . TYR A 1 606 ? -4.065 9.283 16.203 1.00 60.44 606 TYR A C 1
ATOM 4758 O O . TYR A 1 606 ? -4.750 8.311 15.890 1.00 60.44 606 TYR A O 1
ATOM 4766 N N . GLU A 1 607 ? -4.434 10.149 17.148 1.00 57.47 607 GLU A N 1
ATOM 4767 C CA . GLU A 1 607 ? -5.618 9.965 17.989 1.00 57.47 607 GLU A CA 1
ATOM 4768 C C . GLU A 1 607 ? -6.905 10.044 17.162 1.00 57.47 607 GLU A C 1
ATOM 4770 O O . GLU A 1 607 ? -7.771 9.178 17.275 1.00 57.47 607 GLU A O 1
ATOM 4775 N N . GLU A 1 608 ? -7.013 11.017 16.255 1.00 59.47 608 GLU A N 1
ATOM 4776 C CA . GLU A 1 608 ? -8.146 11.107 15.329 1.00 59.47 608 GLU A CA 1
ATOM 4777 C C . GLU A 1 608 ? -8.171 9.949 14.329 1.00 59.47 608 GLU A C 1
ATOM 4779 O O . GLU A 1 608 ? -9.246 9.405 14.083 1.00 59.47 608 GLU A O 1
ATOM 4784 N N . SER A 1 609 ? -7.018 9.532 13.794 1.00 56.72 609 SER A N 1
ATOM 4785 C CA . SER A 1 609 ? -6.926 8.427 12.829 1.00 56.72 609 SER A CA 1
ATOM 4786 C C . SER A 1 609 ? -7.349 7.107 13.461 1.00 56.72 609 SER A C 1
ATOM 4788 O O . SER A 1 609 ? -8.213 6.420 12.919 1.00 56.72 609 SER A O 1
ATOM 4790 N N . VAL A 1 610 ? -6.810 6.778 14.641 1.00 54.88 610 VAL A N 1
ATOM 4791 C CA . VAL A 1 610 ? -7.234 5.595 15.389 1.00 54.88 610 VAL A CA 1
ATOM 4792 C C . VAL A 1 610 ? -8.695 5.728 15.777 1.00 54.88 610 VAL A C 1
ATOM 4794 O O . VAL A 1 610 ? -9.470 4.881 15.360 1.00 54.88 610 VAL A O 1
ATOM 4797 N N . ASN A 1 611 ? -9.138 6.798 16.442 1.00 54.22 611 ASN A N 1
ATOM 4798 C CA . ASN A 1 611 ? -10.545 6.918 16.841 1.00 54.22 611 ASN A CA 1
ATOM 4799 C C . ASN A 1 611 ? -11.513 6.892 15.637 1.00 54.22 611 ASN A C 1
ATOM 4801 O O . ASN A 1 611 ? -12.614 6.363 15.750 1.00 54.22 611 ASN A O 1
ATOM 4805 N N . SER A 1 612 ? -11.133 7.418 14.468 1.00 53.41 612 SER A N 1
ATOM 4806 C CA . SER A 1 612 ? -11.883 7.308 13.200 1.00 53.41 612 SER A CA 1
ATOM 4807 C C . SER A 1 612 ? -11.969 5.868 12.677 1.00 53.41 612 SER A C 1
ATOM 4809 O O . SER A 1 612 ? -13.005 5.427 12.189 1.00 53.41 612 SER A O 1
ATOM 4811 N N . LEU A 1 613 ? -10.911 5.080 12.839 1.00 51.03 613 LEU A N 1
ATOM 4812 C CA . LEU A 1 613 ? -10.852 3.716 12.318 1.00 51.03 613 LEU A CA 1
ATOM 4813 C C . LEU A 1 613 ? -11.326 2.658 13.335 1.00 51.03 613 LEU A C 1
ATOM 4815 O O . LEU A 1 613 ? -11.852 1.625 12.923 1.00 51.03 613 LEU A O 1
ATOM 4819 N N . LEU A 1 614 ? -11.275 2.954 14.642 1.00 53.22 614 LEU A N 1
ATOM 4820 C CA . LEU A 1 614 ? -12.063 2.267 15.671 1.00 53.22 614 LEU A CA 1
ATOM 4821 C C . LEU A 1 614 ? -13.566 2.460 15.390 1.00 53.22 614 LEU A C 1
ATOM 4823 O O . LEU A 1 614 ? -14.321 1.494 15.481 1.00 53.22 614 LEU A O 1
ATOM 4827 N N . ARG A 1 615 ? -13.981 3.681 14.998 1.00 52.03 615 ARG A N 1
ATOM 4828 C CA . ARG A 1 615 ? -15.357 4.037 14.590 1.00 52.03 615 ARG A CA 1
ATOM 4829 C C . ARG A 1 615 ? -15.846 3.262 13.362 1.00 52.03 615 ARG A C 1
ATOM 4831 O O . ARG A 1 615 ? -16.867 2.584 13.452 1.00 52.03 615 ARG A O 1
ATOM 4838 N N . ASP A 1 616 ? -15.132 3.382 12.240 1.00 45.62 616 ASP A N 1
ATOM 4839 C CA . ASP A 1 616 ? -15.662 3.081 10.897 1.00 45.62 616 ASP A CA 1
ATOM 4840 C C . ASP A 1 616 ? -15.333 1.672 10.363 1.00 45.62 616 ASP A C 1
ATOM 4842 O O . ASP A 1 616 ? -15.770 1.297 9.267 1.00 45.62 616 ASP A O 1
ATOM 4846 N N . LYS A 1 617 ? -14.534 0.879 11.087 1.00 48.81 617 LYS A N 1
ATOM 4847 C CA . LYS A 1 617 ? -14.126 -0.479 10.682 1.00 48.81 617 LYS A CA 1
ATOM 4848 C C . LYS A 1 617 ? -14.562 -1.527 11.705 1.00 48.81 617 LYS A C 1
ATOM 4850 O O . LYS A 1 617 ? -15.102 -1.217 12.762 1.00 48.81 617 LYS A O 1
ATOM 4855 N N . GLY A 1 618 ? -14.328 -2.802 11.376 1.00 46.66 618 GLY A N 1
ATOM 4856 C CA . GLY A 1 618 ? -14.795 -3.966 12.145 1.00 46.66 618 GLY A CA 1
ATOM 4857 C C . GLY A 1 618 ? -14.354 -4.024 13.614 1.00 46.66 618 GLY A C 1
ATOM 4858 O O . GLY A 1 618 ? -14.879 -4.848 14.355 1.00 46.66 618 GLY A O 1
ATOM 4859 N N . TYR A 1 619 ? -13.455 -3.137 14.050 1.00 50.12 619 TYR A N 1
ATOM 4860 C CA . TYR A 1 619 ? -13.110 -2.949 15.453 1.00 50.12 619 TYR A CA 1
ATOM 4861 C C . TYR A 1 619 ? -14.334 -2.663 16.331 1.00 50.12 619 TYR A C 1
ATOM 4863 O O . TYR A 1 619 ? -14.560 -3.393 17.292 1.00 50.12 619 TYR A O 1
ATOM 4871 N N . ASN A 1 620 ? -15.162 -1.660 16.009 1.00 47.66 620 ASN A N 1
ATOM 4872 C CA . ASN A 1 620 ? -16.317 -1.327 16.854 1.00 47.66 620 ASN A CA 1
ATOM 4873 C C . ASN A 1 620 ? -17.329 -2.484 16.925 1.00 47.66 620 ASN A C 1
ATOM 4875 O O . ASN A 1 620 ? -17.877 -2.747 17.989 1.00 47.66 620 ASN A O 1
ATOM 4879 N N . ALA A 1 621 ? -17.488 -3.254 15.845 1.00 47.28 621 ALA A N 1
ATOM 4880 C CA . ALA A 1 621 ? -18.334 -4.452 15.813 1.00 47.28 621 ALA A CA 1
ATOM 4881 C C . ALA A 1 621 ? -17.805 -5.635 16.660 1.00 47.28 621 ALA A C 1
ATOM 4883 O O . ALA A 1 621 ? -18.471 -6.666 16.756 1.00 47.28 621 ALA A O 1
ATOM 4884 N N . LEU A 1 622 ? -16.606 -5.508 17.238 1.00 50.91 622 LEU A N 1
ATOM 4885 C CA . LEU A 1 622 ? -15.921 -6.541 18.018 1.00 50.91 622 LEU A CA 1
ATOM 4886 C C . LEU A 1 622 ? -15.513 -6.047 19.420 1.00 50.91 622 LEU A C 1
ATOM 4888 O O . LEU A 1 622 ? -15.497 -6.825 20.368 1.00 50.91 622 LEU A O 1
ATOM 4892 N N . GLN A 1 623 ? -15.241 -4.755 19.606 1.00 53.06 623 GLN A N 1
ATOM 4893 C CA . GLN A 1 623 ? -14.849 -4.171 20.893 1.00 53.06 623 GLN A CA 1
ATOM 4894 C C . GLN A 1 623 ? -15.705 -2.984 21.352 1.00 53.06 623 GLN A C 1
ATOM 4896 O O . GLN A 1 623 ? -15.583 -2.606 22.515 1.00 53.06 623 GLN A O 1
ATOM 4901 N N . GLY A 1 624 ? -16.622 -2.452 20.535 1.00 53.41 624 GLY A N 1
ATOM 4902 C CA . GLY A 1 624 ? -17.506 -1.335 20.906 1.00 53.41 624 GLY A CA 1
ATOM 4903 C C . GLY A 1 624 ? -18.270 -1.604 22.205 1.00 53.41 624 GLY A C 1
ATOM 4904 O O . GLY A 1 624 ? -18.149 -0.842 23.164 1.00 53.41 624 GLY A O 1
ATOM 4905 N N . ALA A 1 625 ? -18.929 -2.763 22.307 1.00 57.47 625 ALA A N 1
ATOM 4906 C CA . ALA A 1 625 ? -19.523 -3.290 23.540 1.00 57.47 625 ALA A CA 1
ATOM 4907 C C . ALA A 1 625 ? -18.629 -3.186 24.788 1.00 57.47 625 ALA A C 1
ATOM 4909 O O . ALA A 1 625 ? -19.123 -2.902 25.882 1.00 57.47 625 ALA A O 1
ATOM 4910 N N . MET A 1 626 ? -17.318 -3.403 24.663 1.00 66.75 626 MET A N 1
ATOM 4911 C CA . MET A 1 626 ? -16.436 -3.690 25.799 1.00 66.75 626 MET A CA 1
ATOM 4912 C C . MET A 1 626 ? -15.274 -2.703 25.998 1.00 66.75 626 MET A C 1
ATOM 4914 O O . MET A 1 626 ? -14.585 -2.816 27.007 1.00 66.75 626 MET A O 1
ATOM 4918 N N . LEU A 1 627 ? -15.137 -1.677 25.154 1.00 65.12 627 LEU A N 1
ATOM 4919 C CA . LEU A 1 627 ? -14.160 -0.585 25.268 1.00 65.12 627 LEU A CA 1
ATOM 4920 C C . LEU A 1 627 ? -14.196 0.102 26.650 1.00 65.12 627 LEU A C 1
ATOM 4922 O O . LEU A 1 627 ? -15.154 0.807 26.974 1.00 65.12 627 LEU A O 1
ATOM 4926 N N . GLY A 1 628 ? -13.170 -0.093 27.485 1.00 62.53 628 GLY A N 1
ATOM 4927 C CA . GLY A 1 628 ? -13.138 0.458 28.846 1.00 62.53 628 GLY A CA 1
ATOM 4928 C C . GLY A 1 628 ? -14.007 -0.313 29.851 1.00 62.53 628 GLY A C 1
ATOM 4929 O O . GLY A 1 628 ? -14.410 0.230 30.883 1.00 62.53 628 GLY A O 1
ATOM 4930 N N . ASP A 1 629 ? -14.397 -1.555 29.546 1.00 76.25 629 ASP A N 1
ATOM 4931 C CA . ASP A 1 629 ? -14.806 -2.516 30.570 1.00 76.25 629 ASP A CA 1
ATOM 4932 C C . ASP A 1 629 ? -13.557 -3.185 31.154 1.00 76.25 629 ASP A C 1
ATOM 4934 O O . ASP A 1 629 ? -12.913 -4.009 30.510 1.00 76.25 629 ASP A O 1
ATOM 4938 N N . LYS A 1 630 ? -13.257 -2.873 32.418 1.00 80.62 630 LYS A N 1
ATOM 4939 C CA . LYS A 1 630 ? -12.011 -3.270 33.097 1.00 80.62 630 LYS A CA 1
ATOM 4940 C C . LYS A 1 630 ? -11.739 -4.777 33.107 1.00 80.62 630 LYS A C 1
ATOM 4942 O O . LYS A 1 630 ? -10.594 -5.179 33.299 1.00 80.62 630 LYS A O 1
ATOM 4947 N N . THR A 1 631 ? -12.765 -5.613 32.951 1.00 85.44 631 THR A N 1
ATOM 4948 C CA . THR A 1 631 ? -12.607 -7.067 32.863 1.00 85.44 631 THR A CA 1
ATOM 4949 C C . THR A 1 631 ? -12.172 -7.481 31.456 1.00 85.44 631 THR A C 1
ATOM 4951 O O . THR A 1 631 ? -11.268 -8.300 31.323 1.00 85.44 631 THR A O 1
ATOM 4954 N N . ASN A 1 632 ? -12.753 -6.891 30.410 1.00 81.06 632 ASN A N 1
ATOM 4955 C CA . ASN A 1 632 ? -12.302 -7.074 29.027 1.00 81.06 632 ASN A CA 1
ATOM 4956 C C . ASN A 1 632 ? -10.917 -6.450 28.772 1.00 81.06 632 ASN A C 1
ATOM 4958 O O . ASN A 1 632 ? -10.069 -7.097 28.163 1.00 81.06 632 ASN A O 1
ATOM 4962 N N . ASP A 1 633 ? -10.651 -5.249 29.293 1.00 79.06 633 ASP A N 1
ATOM 4963 C CA . ASP A 1 633 ? -9.353 -4.573 29.146 1.00 79.06 633 ASP A CA 1
ATOM 4964 C C . ASP A 1 633 ? -8.213 -5.400 29.781 1.00 79.06 633 ASP A C 1
ATOM 4966 O O . ASP A 1 633 ? -7.114 -5.500 29.233 1.00 79.06 633 ASP A O 1
ATOM 4970 N N . ALA A 1 634 ? -8.481 -6.038 30.929 1.00 88.75 634 ALA A N 1
ATOM 4971 C CA . ALA A 1 634 ? -7.545 -6.953 31.582 1.00 88.75 634 ALA A CA 1
ATOM 4972 C C . ALA A 1 634 ? -7.381 -8.274 30.811 1.00 88.75 634 ALA A C 1
ATOM 4974 O O . ALA A 1 634 ? -6.257 -8.754 30.678 1.00 88.75 634 ALA A O 1
ATOM 4975 N N . MET A 1 635 ? -8.467 -8.832 30.261 1.00 88.12 635 MET A N 1
ATOM 4976 C CA . MET A 1 635 ? -8.418 -10.031 29.415 1.00 88.12 635 MET A CA 1
ATOM 4977 C C . MET A 1 635 ? -7.522 -9.818 28.189 1.00 88.12 635 MET A C 1
ATOM 4979 O O . MET A 1 635 ? -6.653 -10.642 27.903 1.00 88.12 635 MET A O 1
ATOM 4983 N N . TRP A 1 636 ? -7.685 -8.685 27.500 1.00 83.38 636 TRP A N 1
ATOM 4984 C CA . TRP A 1 636 ? -6.815 -8.314 26.389 1.00 83.38 636 TRP A CA 1
ATOM 4985 C C . TRP A 1 636 ? -5.375 -8.113 26.825 1.00 83.38 636 TRP A C 1
ATOM 4987 O O . TRP A 1 636 ? -4.490 -8.657 26.172 1.00 83.38 636 TRP A O 1
ATOM 4997 N N . LYS A 1 637 ? -5.119 -7.420 27.943 1.00 85.19 637 LYS A N 1
ATOM 4998 C CA . LYS A 1 637 ? -3.750 -7.296 28.451 1.00 85.19 637 LYS A CA 1
ATOM 4999 C C . LYS A 1 637 ? -3.112 -8.665 28.704 1.00 85.19 637 LYS A C 1
ATOM 5001 O O . LYS A 1 637 ? -1.988 -8.873 28.276 1.00 85.19 637 LYS A O 1
ATOM 5006 N N . MET A 1 638 ? -3.815 -9.611 29.328 1.00 88.00 638 MET A N 1
ATOM 5007 C CA . MET A 1 638 ? -3.284 -10.964 29.556 1.00 88.00 638 MET A CA 1
ATOM 5008 C C . MET A 1 638 ? -3.028 -11.732 28.250 1.00 88.00 638 MET A C 1
ATOM 5010 O O . MET A 1 638 ? -2.092 -12.524 28.187 1.00 88.00 638 MET A O 1
ATOM 5014 N N . PHE A 1 639 ? -3.823 -11.486 27.205 1.00 83.50 639 PHE A N 1
ATOM 5015 C CA . PHE A 1 639 ? -3.610 -12.052 25.872 1.00 83.50 639 PHE A CA 1
ATOM 5016 C C . PHE A 1 639 ? -2.396 -11.433 25.161 1.00 83.50 639 PHE A C 1
ATOM 5018 O O . PHE A 1 639 ? -1.567 -12.168 24.628 1.00 83.50 639 PHE A O 1
ATOM 5025 N N . ILE A 1 640 ? -2.232 -10.108 25.219 1.00 81.25 640 ILE A N 1
ATOM 5026 C CA . ILE A 1 640 ? -1.047 -9.414 24.693 1.00 81.25 640 ILE A CA 1
ATOM 5027 C C . ILE A 1 640 ? 0.216 -9.815 25.466 1.00 81.25 640 ILE A C 1
ATOM 5029 O O . ILE A 1 640 ? 1.187 -10.229 24.845 1.00 81.25 640 ILE A O 1
ATOM 5033 N N . ASP A 1 641 ? 0.172 -9.839 26.802 1.00 84.25 641 ASP A N 1
ATOM 5034 C CA . ASP A 1 641 ? 1.275 -10.291 27.661 1.00 84.25 641 ASP A CA 1
ATOM 5035 C C . ASP A 1 641 ? 1.668 -11.775 27.380 1.00 84.25 641 ASP A C 1
ATOM 5037 O O . ASP A 1 641 ? 2.757 -12.199 27.775 1.00 84.25 641 ASP A O 1
ATOM 5041 N N . VAL A 1 642 ? 0.814 -12.581 26.722 1.00 80.38 642 VAL A N 1
ATOM 5042 C CA . VAL A 1 642 ? 1.125 -13.939 26.215 1.00 80.38 642 VAL A CA 1
ATOM 5043 C C . VAL A 1 642 ? 1.720 -13.910 24.802 1.00 80.38 642 VAL A C 1
ATOM 5045 O O . VAL A 1 642 ? 2.661 -14.664 24.543 1.00 80.38 642 VAL A O 1
ATOM 5048 N N . MET A 1 643 ? 1.209 -13.064 23.899 1.00 77.75 643 MET A N 1
ATOM 5049 C CA . MET A 1 643 ? 1.775 -12.915 22.551 1.00 77.75 643 MET A CA 1
ATOM 5050 C C . MET A 1 643 ? 3.173 -12.288 22.589 1.00 77.75 643 MET A C 1
ATOM 5052 O O . MET A 1 643 ? 4.053 -12.765 21.882 1.00 77.75 643 MET A O 1
ATOM 5056 N N . ASP A 1 644 ? 3.413 -11.295 23.450 1.00 77.81 644 ASP A N 1
ATOM 5057 C CA . ASP A 1 644 ? 4.727 -10.661 23.624 1.00 77.81 644 ASP A CA 1
ATOM 5058 C C . ASP A 1 644 ? 5.795 -11.658 24.096 1.00 77.81 644 ASP A C 1
ATOM 5060 O O . ASP A 1 644 ? 6.893 -11.687 23.543 1.00 77.81 644 ASP A O 1
ATOM 5064 N N . ASP A 1 645 ? 5.481 -12.527 25.067 1.00 76.38 645 ASP A N 1
ATOM 5065 C CA . ASP A 1 645 ? 6.409 -13.589 25.487 1.00 76.38 645 ASP A CA 1
ATOM 5066 C C . ASP A 1 645 ? 6.750 -14.517 24.305 1.00 76.38 645 ASP A C 1
ATOM 5068 O O . ASP A 1 645 ? 7.920 -14.856 24.123 1.00 76.38 645 ASP A O 1
ATOM 5072 N N . ALA A 1 646 ? 5.764 -14.884 23.480 1.00 71.56 646 ALA A N 1
ATOM 5073 C CA . ALA A 1 646 ? 5.973 -15.747 22.317 1.00 71.56 646 ALA A CA 1
ATOM 5074 C C . ALA A 1 646 ? 6.773 -15.057 21.195 1.00 71.56 646 ALA A C 1
ATOM 5076 O O . ALA A 1 646 ? 7.673 -15.666 20.623 1.00 71.56 646 ALA A O 1
ATOM 5077 N N . LEU A 1 647 ? 6.498 -13.780 20.917 1.00 71.19 647 LEU A N 1
ATOM 5078 C CA . LEU A 1 647 ? 7.214 -12.960 19.932 1.00 71.19 647 LEU A CA 1
ATOM 5079 C C . LEU A 1 647 ? 8.677 -12.712 20.331 1.00 71.19 647 LEU A C 1
ATOM 5081 O O . LEU A 1 647 ? 9.557 -12.698 19.472 1.00 71.19 647 LEU A O 1
ATOM 5085 N N . LEU A 1 648 ? 8.948 -12.525 21.627 1.00 72.25 648 LEU A N 1
ATOM 5086 C CA . LEU A 1 648 ? 10.287 -12.222 22.144 1.00 72.25 648 LEU A CA 1
ATOM 5087 C C . LEU A 1 648 ? 11.171 -13.461 22.353 1.00 72.25 648 LEU A C 1
ATOM 5089 O O . LEU A 1 648 ? 12.395 -13.329 22.320 1.00 72.25 648 LEU A O 1
ATOM 5093 N N . ASN A 1 649 ? 10.584 -14.637 22.603 1.00 68.38 649 ASN A N 1
ATOM 5094 C CA . ASN A 1 649 ? 11.328 -15.849 22.981 1.00 68.38 649 ASN A CA 1
ATOM 5095 C C . ASN A 1 649 ? 11.176 -17.026 21.995 1.00 68.38 649 ASN A C 1
ATOM 5097 O O . ASN A 1 649 ? 11.850 -18.034 22.183 1.00 68.38 649 ASN A O 1
ATOM 5101 N N . ASP A 1 650 ? 10.302 -16.922 20.985 1.00 66.19 650 ASP A N 1
ATOM 5102 C CA . ASP A 1 650 ? 9.874 -18.018 20.085 1.00 66.19 650 ASP A CA 1
ATOM 5103 C C . ASP A 1 650 ? 9.214 -19.216 20.821 1.00 66.19 650 ASP A C 1
ATOM 5105 O O . ASP A 1 650 ? 8.993 -20.288 20.258 1.00 66.19 650 ASP A O 1
ATOM 5109 N N . GLU A 1 651 ? 8.843 -19.023 22.096 1.00 66.44 651 GLU A N 1
ATOM 5110 C CA . GLU A 1 651 ? 8.220 -20.014 22.981 1.00 66.44 651 GLU A CA 1
ATOM 5111 C C . GLU A 1 651 ? 7.044 -19.414 23.771 1.00 66.44 651 GLU A C 1
ATOM 5113 O O . GLU A 1 651 ? 7.124 -18.314 24.316 1.00 66.44 651 GLU A O 1
ATOM 5118 N N . TYR A 1 652 ? 5.951 -20.172 23.909 1.00 68.81 652 TYR A N 1
ATOM 5119 C CA . TYR A 1 652 ? 4.784 -19.752 24.689 1.00 68.81 652 TYR A CA 1
ATOM 5120 C C . TYR A 1 652 ? 4.953 -20.006 26.194 1.00 68.81 652 TYR A C 1
ATOM 5122 O O . TYR A 1 652 ? 5.195 -21.130 26.641 1.00 68.81 652 TYR A O 1
ATOM 5130 N N . ASN A 1 653 ? 4.697 -18.976 27.003 1.00 75.94 653 ASN A N 1
ATOM 5131 C CA . ASN A 1 653 ? 4.698 -19.078 28.460 1.00 75.94 653 ASN A CA 1
ATOM 5132 C C . ASN A 1 653 ? 3.442 -19.806 28.981 1.00 75.94 653 ASN A C 1
ATOM 5134 O O . ASN A 1 653 ? 2.367 -19.224 29.146 1.00 75.94 653 ASN A O 1
ATOM 5138 N N . MET A 1 654 ? 3.589 -21.104 29.255 1.00 75.44 654 MET A N 1
ATOM 5139 C CA . MET A 1 654 ? 2.485 -21.991 29.644 1.00 75.44 654 MET A CA 1
ATOM 5140 C C . MET A 1 654 ? 1.783 -21.594 30.952 1.00 75.44 654 MET A C 1
ATOM 5142 O O . MET A 1 654 ? 0.574 -21.801 31.069 1.00 75.44 654 MET A O 1
ATOM 5146 N N . ASP A 1 655 ? 2.502 -21.005 31.913 1.00 79.56 655 ASP A N 1
ATOM 5147 C CA . ASP A 1 655 ? 1.911 -20.563 33.183 1.00 79.56 655 ASP A CA 1
ATOM 5148 C C . ASP A 1 655 ? 1.037 -19.311 32.964 1.00 79.56 655 ASP A C 1
ATOM 5150 O O . ASP A 1 655 ? -0.088 -19.264 33.467 1.00 79.56 655 ASP A O 1
ATOM 5154 N N . LYS A 1 656 ? 1.480 -18.355 32.124 1.00 83.44 656 LYS A N 1
ATOM 5155 C CA . LYS A 1 656 ? 0.635 -17.226 31.678 1.00 83.44 656 LYS A CA 1
ATOM 5156 C C . LYS A 1 656 ? -0.602 -17.704 30.909 1.00 83.44 656 LYS A C 1
ATOM 5158 O O . LYS A 1 656 ? -1.681 -17.156 31.110 1.00 83.44 656 LYS A O 1
ATOM 5163 N N . ILE A 1 657 ? -0.479 -18.731 30.058 1.00 79.81 657 ILE A N 1
ATOM 5164 C CA . ILE A 1 657 ? -1.628 -19.297 29.326 1.00 79.81 657 ILE A CA 1
ATOM 5165 C C . ILE A 1 657 ? -2.656 -19.918 30.283 1.00 79.81 657 ILE A C 1
ATOM 5167 O O . ILE A 1 657 ? -3.855 -19.723 30.081 1.00 79.81 657 ILE A O 1
ATOM 5171 N N . GLU A 1 658 ? -2.228 -20.639 31.326 1.00 81.38 658 GLU A N 1
ATOM 5172 C CA . GLU A 1 658 ? -3.164 -21.158 32.334 1.00 81.38 658 GLU A CA 1
ATOM 5173 C C . GLU A 1 658 ? -3.808 -20.021 33.150 1.00 81.38 658 GLU A C 1
ATOM 5175 O O . GLU A 1 658 ? -5.021 -20.052 33.362 1.00 81.38 658 GLU A O 1
ATOM 5180 N N . GLU A 1 659 ? -3.057 -18.986 33.542 1.00 89.25 659 GLU A N 1
ATOM 5181 C CA . GLU A 1 659 ? -3.606 -17.817 34.249 1.00 89.25 659 GLU A CA 1
ATOM 5182 C C . GLU A 1 659 ? -4.650 -17.067 33.398 1.00 89.25 659 GLU A C 1
ATOM 5184 O O . GLU A 1 659 ? -5.772 -16.828 33.850 1.00 89.25 659 GLU A O 1
ATOM 5189 N N . MET A 1 660 ? -4.317 -16.778 32.137 1.00 89.06 660 MET A N 1
ATOM 5190 C CA . MET A 1 660 ? -5.190 -16.139 31.150 1.00 89.06 660 MET A CA 1
ATOM 5191 C C . MET A 1 660 ? -6.459 -16.960 30.875 1.00 89.06 660 MET A C 1
ATOM 5193 O O . MET A 1 660 ? -7.559 -16.407 30.836 1.00 89.06 660 MET A O 1
ATOM 5197 N N . LEU A 1 661 ? -6.340 -18.282 30.706 1.00 86.88 661 LEU A N 1
ATOM 5198 C CA . LEU A 1 661 ? -7.502 -19.146 30.490 1.00 86.88 661 LEU A CA 1
ATOM 5199 C C . LEU A 1 661 ? -8.408 -19.189 31.727 1.00 86.88 661 LEU A C 1
ATOM 5201 O O . LEU A 1 661 ? -9.631 -19.165 31.591 1.00 86.88 661 LEU A O 1
ATOM 5205 N N . LEU A 1 662 ? -7.833 -19.248 32.930 1.00 90.31 662 LEU A N 1
ATOM 5206 C CA . LEU A 1 662 ? -8.605 -19.225 34.172 1.00 90.31 662 LEU A CA 1
ATOM 5207 C C . LEU A 1 662 ? -9.311 -17.880 34.377 1.00 90.31 662 LEU A C 1
ATOM 5209 O O . LEU A 1 662 ? -10.458 -17.890 34.821 1.00 90.31 662 LEU A O 1
ATOM 5213 N N . PHE A 1 663 ? -8.690 -16.758 33.993 1.00 93.75 663 PHE A N 1
ATOM 5214 C CA . PHE A 1 663 ? -9.346 -15.449 33.963 1.00 93.75 663 PHE A CA 1
ATOM 5215 C C . PHE A 1 663 ? -10.526 -15.442 32.979 1.00 93.75 663 PHE A C 1
ATOM 5217 O O . PHE A 1 663 ? -11.644 -15.120 33.381 1.00 93.75 663 PHE A O 1
ATOM 5224 N N . LEU A 1 664 ? -10.321 -15.892 31.733 1.00 89.81 664 LEU A N 1
ATOM 5225 C CA . LEU A 1 664 ? -11.379 -15.992 30.717 1.00 89.81 664 LEU A CA 1
ATOM 5226 C C . LEU A 1 664 ? -12.567 -16.843 31.194 1.00 89.81 664 LEU A C 1
ATOM 5228 O O . LEU A 1 664 ? -13.723 -16.516 30.936 1.00 89.81 664 LEU A O 1
ATOM 5232 N N . LEU A 1 665 ? -12.301 -17.928 31.922 1.00 90.56 665 LEU A N 1
ATOM 5233 C CA . LEU A 1 665 ? -13.338 -18.797 32.480 1.00 90.56 665 LEU A CA 1
ATOM 5234 C C . LEU A 1 665 ? -14.156 -18.141 33.603 1.00 90.56 665 LEU A C 1
ATOM 5236 O O . LEU A 1 665 ? -15.323 -18.506 33.771 1.00 90.56 665 LEU A O 1
ATOM 5240 N N . ASP A 1 666 ? -13.577 -17.178 34.327 1.00 91.25 666 ASP A N 1
ATOM 5241 C CA . ASP A 1 666 ? -14.218 -16.457 35.435 1.00 91.25 666 ASP A CA 1
ATOM 5242 C C . ASP A 1 666 ? -14.954 -15.165 35.026 1.00 91.25 666 ASP A C 1
ATOM 5244 O O . ASP A 1 666 ? -15.695 -14.588 35.826 1.00 91.25 666 ASP A O 1
ATOM 5248 N N . MET A 1 667 ? -14.810 -14.729 33.773 1.00 89.31 667 MET A N 1
ATOM 5249 C CA . MET A 1 667 ? -15.584 -13.625 33.190 1.00 89.31 667 MET A CA 1
ATOM 5250 C C . MET A 1 667 ? -17.094 -13.960 33.092 1.00 89.31 667 MET A C 1
ATOM 5252 O O . MET A 1 667 ? -17.469 -15.137 33.086 1.00 89.31 667 MET A O 1
ATOM 5256 N N . PRO A 1 668 ? -17.990 -12.962 32.946 1.00 85.69 668 PRO A N 1
ATOM 5257 C CA . PRO A 1 668 ? -19.371 -13.170 32.483 1.00 85.69 668 PRO A CA 1
ATOM 5258 C C . PRO A 1 668 ? -19.456 -13.912 31.134 1.00 85.69 668 PRO A C 1
ATOM 5260 O O . PRO A 1 668 ? -18.461 -14.029 30.416 1.00 85.69 668 PRO A O 1
ATOM 5263 N N . ASP A 1 669 ? -20.622 -14.451 30.770 1.00 85.06 669 ASP A N 1
ATOM 5264 C CA . ASP A 1 669 ? -20.779 -15.187 29.500 1.00 85.06 669 ASP A CA 1
ATOM 5265 C C . ASP A 1 669 ? -20.798 -14.225 28.304 1.00 85.06 669 ASP A C 1
ATOM 5267 O O . ASP A 1 669 ? -20.171 -14.513 27.286 1.00 85.06 669 ASP A O 1
ATOM 5271 N N . SER A 1 670 ? -21.395 -13.041 28.466 1.00 79.25 670 SER A N 1
ATOM 5272 C CA . SER A 1 670 ? -21.310 -11.935 27.503 1.00 79.25 670 SER A CA 1
ATOM 5273 C C . SER A 1 670 ? -19.868 -11.448 27.294 1.00 79.25 670 SER A C 1
ATOM 5275 O O . SER A 1 670 ? -19.384 -11.419 26.164 1.00 79.25 670 SER A O 1
ATOM 5277 N N . ASN A 1 671 ? -19.131 -11.156 28.373 1.00 82.38 671 ASN A N 1
ATOM 5278 C CA . ASN A 1 671 ? -17.715 -10.777 28.305 1.00 82.38 671 ASN A CA 1
ATOM 5279 C C . ASN A 1 671 ? -16.858 -11.855 27.607 1.00 82.38 671 ASN A C 1
ATOM 5281 O O . ASN A 1 671 ? -16.017 -11.513 26.775 1.00 82.38 671 ASN A O 1
ATOM 5285 N N . LYS A 1 672 ? -17.072 -13.148 27.919 1.00 85.81 672 LYS A N 1
ATOM 5286 C CA . LYS A 1 672 ? -16.411 -14.263 27.213 1.00 85.81 672 LYS A CA 1
ATOM 5287 C C . LYS A 1 672 ? -16.721 -14.221 25.726 1.00 85.81 672 LYS A C 1
ATOM 5289 O O . LYS A 1 672 ? -15.794 -14.258 24.926 1.00 85.81 672 LYS A O 1
ATOM 5294 N N . PHE A 1 673 ? -18.006 -14.151 25.373 1.00 80.38 673 PHE A N 1
ATOM 5295 C CA . PHE A 1 673 ? -18.474 -14.129 23.991 1.00 80.38 673 PHE A CA 1
ATOM 5296 C C . PHE A 1 673 ? -17.772 -13.037 23.178 1.00 80.38 673 PHE A C 1
ATOM 5298 O O . PHE A 1 673 ? -17.148 -13.369 22.171 1.00 80.38 673 PHE A O 1
ATOM 5305 N N . VAL A 1 674 ? -17.791 -11.786 23.655 1.00 77.00 674 VAL A N 1
ATOM 5306 C CA . VAL A 1 674 ? -17.187 -10.648 22.943 1.00 77.00 674 VAL A CA 1
ATOM 5307 C C . VAL A 1 674 ? -15.678 -10.827 22.761 1.00 77.00 674 VAL A C 1
ATOM 5309 O O . VAL A 1 674 ? -15.176 -10.645 21.654 1.00 77.00 674 VAL A O 1
ATOM 5312 N N . PHE A 1 675 ? -14.934 -11.239 23.794 1.00 79.00 675 PHE A N 1
ATOM 5313 C CA . PHE A 1 675 ? -13.499 -11.504 23.638 1.00 79.00 675 PHE A CA 1
ATOM 5314 C C . PHE A 1 675 ? -13.237 -12.634 22.622 1.00 79.00 675 PHE A C 1
ATOM 5316 O O . PHE A 1 675 ? -12.437 -12.491 21.699 1.00 79.00 675 PHE A O 1
ATOM 5323 N N . ILE A 1 676 ? -13.980 -13.737 22.731 1.00 77.62 676 ILE A N 1
ATOM 5324 C CA . ILE A 1 676 ? -13.854 -14.935 21.888 1.00 77.62 676 ILE A CA 1
ATOM 5325 C C . ILE A 1 676 ? -14.201 -14.683 20.411 1.00 77.62 676 ILE A C 1
ATOM 5327 O O . ILE A 1 676 ? -13.673 -15.386 19.546 1.00 77.62 676 ILE A O 1
ATOM 5331 N N . THR A 1 677 ? -15.082 -13.729 20.099 1.00 71.88 677 THR A N 1
ATOM 5332 C CA . THR A 1 677 ? -15.357 -13.304 18.713 1.00 71.88 677 THR A CA 1
ATOM 5333 C C . THR A 1 677 ? -14.318 -12.336 18.154 1.00 71.88 677 THR A C 1
ATOM 5335 O O . THR A 1 677 ? -14.262 -12.170 16.941 1.00 71.88 677 THR A O 1
ATOM 5338 N N . SER A 1 678 ? -13.511 -11.712 19.015 1.00 71.25 678 SER A N 1
ATOM 5339 C CA . SER A 1 678 ? -12.617 -10.599 18.660 1.00 71.25 678 SER A CA 1
ATOM 5340 C C . SER A 1 678 ? -11.146 -10.985 18.532 1.00 71.25 678 SER A C 1
ATOM 5342 O O . SER A 1 678 ? -10.353 -10.200 18.020 1.00 71.25 678 SER A O 1
ATOM 5344 N N . VAL A 1 679 ? -10.770 -12.182 18.980 1.00 71.25 679 VAL A N 1
ATOM 5345 C CA . VAL A 1 679 ? -9.439 -12.761 18.758 1.00 71.25 679 VAL A CA 1
ATOM 5346 C C . VAL A 1 679 ? -9.390 -13.424 17.379 1.00 71.25 679 VAL A C 1
ATOM 5348 O O . VAL A 1 679 ? -10.176 -14.335 17.100 1.00 71.25 679 VAL A O 1
ATOM 5351 N N . ASN A 1 680 ? -8.440 -13.019 16.529 1.00 65.88 680 ASN A N 1
ATOM 5352 C CA . ASN A 1 680 ? -8.152 -13.737 15.287 1.00 65.88 680 ASN A CA 1
ATOM 5353 C C . ASN A 1 680 ? -7.500 -15.095 15.613 1.00 65.88 680 ASN A C 1
ATOM 5355 O O . ASN A 1 680 ? -6.707 -15.223 16.543 1.00 65.88 680 ASN A O 1
ATOM 5359 N N . THR A 1 681 ? -7.837 -16.146 14.860 1.00 56.09 681 THR A N 1
ATOM 5360 C CA . THR A 1 681 ? -7.309 -17.501 15.111 1.00 56.09 681 THR A CA 1
ATOM 5361 C C . THR A 1 681 ? -6.941 -18.285 13.844 1.00 56.09 681 THR A C 1
ATOM 5363 O O . THR A 1 681 ? -6.910 -19.521 13.891 1.00 56.09 681 THR A O 1
ATOM 5366 N N . TRP A 1 682 ? -6.690 -17.606 12.715 1.00 50.97 682 TRP A N 1
ATOM 5367 C CA . TRP A 1 682 ? -6.383 -18.250 11.429 1.00 50.97 682 TRP A CA 1
ATOM 5368 C C . TRP A 1 682 ? -5.284 -17.504 10.637 1.00 50.97 682 TRP A C 1
ATOM 5370 O O . TRP A 1 682 ? -5.535 -16.473 10.016 1.00 50.97 682 TRP A O 1
ATOM 5380 N N . TYR A 1 683 ? -4.071 -18.072 10.649 1.00 55.06 683 TYR A N 1
ATOM 5381 C CA . TYR A 1 683 ? -2.804 -17.494 10.157 1.00 55.06 683 TYR A CA 1
ATOM 5382 C C . TYR A 1 683 ? -2.174 -18.301 9.002 1.00 55.06 683 TYR A C 1
ATOM 5384 O O . TYR A 1 683 ? -1.159 -17.922 8.414 1.00 55.06 683 TYR A O 1
ATOM 5392 N N . LEU A 1 684 ? -2.789 -19.426 8.635 1.00 43.16 684 LEU A N 1
ATOM 5393 C CA . LEU A 1 684 ? -2.384 -20.280 7.517 1.00 43.16 684 LEU A CA 1
ATOM 5394 C C . LEU A 1 684 ? -2.498 -19.583 6.145 1.00 43.16 684 LEU A C 1
ATOM 5396 O O . LEU A 1 684 ? -3.515 -19.739 5.472 1.00 43.16 684 LEU A O 1
ATOM 5400 N N . THR A 1 685 ? -1.427 -18.922 5.682 1.00 35.78 685 THR A N 1
ATOM 5401 C CA . THR A 1 685 ? -0.980 -18.934 4.260 1.00 35.78 685 THR A CA 1
ATOM 5402 C C . THR A 1 685 ? 0.471 -18.453 4.061 1.00 35.78 685 THR A C 1
ATOM 5404 O O . THR A 1 685 ? 1.181 -19.053 3.257 1.00 35.78 685 THR A O 1
ATOM 5407 N N . PHE A 1 686 ? 0.936 -17.402 4.753 1.00 36.19 686 PHE A N 1
ATOM 5408 C CA . PHE A 1 686 ? 2.032 -16.555 4.226 1.00 36.19 686 PHE A CA 1
ATOM 5409 C C . PHE A 1 686 ? 3.448 -16.749 4.799 1.00 36.19 686 PHE A C 1
ATOM 5411 O O . PHE A 1 686 ? 4.365 -16.052 4.379 1.00 36.19 686 PHE A O 1
ATOM 5418 N N . GLY A 1 687 ? 3.675 -17.695 5.715 1.00 38.97 687 GLY A N 1
ATOM 5419 C CA . GLY A 1 687 ? 5.015 -17.926 6.289 1.00 38.97 687 GLY A CA 1
ATOM 5420 C C . GLY A 1 687 ? 5.438 -16.923 7.371 1.00 38.97 687 GLY A C 1
ATOM 5421 O O . GLY A 1 687 ? 6.552 -17.016 7.879 1.00 38.97 687 GLY A O 1
ATOM 5422 N N . ILE A 1 688 ? 4.528 -16.026 7.764 1.00 37.72 688 ILE A N 1
ATOM 5423 C CA . ILE A 1 688 ? 4.534 -15.360 9.072 1.00 37.72 688 ILE A CA 1
ATOM 5424 C C . ILE A 1 688 ? 4.562 -16.461 10.156 1.00 37.72 688 ILE A C 1
ATOM 5426 O O . ILE A 1 688 ? 3.855 -17.465 9.985 1.00 37.72 688 ILE A O 1
ATOM 5430 N N . PRO A 1 689 ? 5.351 -16.342 11.241 1.00 38.75 689 PRO A N 1
ATOM 5431 C CA . PRO A 1 689 ? 5.388 -17.376 12.271 1.00 38.75 689 PRO A CA 1
ATOM 5432 C C . PRO A 1 689 ? 4.055 -17.476 13.031 1.00 38.75 689 PRO A C 1
ATOM 5434 O O . PRO A 1 689 ? 3.269 -16.531 13.097 1.00 38.75 689 PRO A O 1
ATOM 5437 N N . THR A 1 690 ? 3.772 -18.649 13.598 1.00 49.81 690 THR A N 1
ATOM 5438 C CA . THR A 1 690 ? 2.475 -18.978 14.215 1.00 49.81 690 THR A CA 1
ATOM 5439 C C . THR A 1 690 ? 2.341 -18.420 15.640 1.00 49.81 690 THR A C 1
ATOM 5441 O O . THR A 1 690 ? 2.310 -19.173 16.616 1.00 49.81 690 THR A O 1
ATOM 5444 N N . TYR A 1 691 ? 2.262 -17.089 15.747 1.00 45.97 691 TYR A N 1
ATOM 5445 C CA . TYR A 1 691 ? 2.175 -16.333 17.010 1.00 45.97 691 TYR A CA 1
ATOM 5446 C C . TYR A 1 691 ? 0.766 -16.210 17.609 1.00 45.97 691 TYR A C 1
ATOM 5448 O O . TYR A 1 691 ? 0.607 -15.726 18.727 1.00 45.97 691 TYR A O 1
ATOM 5456 N N . ALA A 1 692 ? -0.251 -16.709 16.907 1.00 50.09 692 ALA A N 1
ATOM 5457 C CA . ALA A 1 692 ? -1.547 -17.011 17.499 1.00 50.09 692 ALA A CA 1
ATOM 5458 C C . ALA A 1 692 ? -1.792 -18.526 17.541 1.00 50.09 692 ALA A C 1
ATOM 5460 O O . ALA A 1 692 ? -1.006 -19.341 17.055 1.00 50.09 692 ALA A O 1
ATOM 5461 N N . LEU A 1 693 ? -2.950 -18.897 18.086 1.00 52.59 693 LEU A N 1
ATOM 5462 C CA . LEU A 1 693 ? -3.348 -20.257 18.462 1.00 52.59 693 LEU A CA 1
ATOM 5463 C C . LEU A 1 693 ? -3.708 -21.161 17.259 1.00 52.59 693 LEU A C 1
ATOM 5465 O O . LEU A 1 693 ? -4.665 -21.940 17.321 1.00 52.59 693 LEU A O 1
ATOM 5469 N N . ASP A 1 694 ? -3.001 -21.039 16.134 1.00 50.22 694 ASP A N 1
ATOM 5470 C CA . ASP A 1 694 ? -3.300 -21.766 14.901 1.00 50.22 694 ASP A CA 1
ATOM 5471 C C . ASP A 1 694 ? -2.868 -23.236 15.003 1.00 50.22 694 ASP A C 1
ATOM 5473 O O . ASP A 1 694 ? -1.732 -23.620 14.722 1.00 50.22 694 ASP A O 1
ATOM 5477 N N . TYR A 1 695 ? -3.822 -24.080 15.398 1.00 49.34 695 TYR A N 1
ATOM 5478 C CA . TYR A 1 695 ? -3.761 -25.510 15.134 1.00 49.34 695 TYR A CA 1
ATOM 5479 C C . TYR A 1 695 ? -4.803 -25.884 14.081 1.00 49.34 695 TYR A C 1
ATOM 5481 O O . TYR A 1 695 ? -6.012 -25.748 14.296 1.00 49.34 695 TYR A O 1
ATOM 5489 N N . ASN A 1 696 ? -4.318 -26.398 12.949 1.00 46.56 696 ASN A N 1
ATOM 5490 C CA . ASN A 1 696 ? -5.067 -26.692 11.725 1.00 46.56 696 ASN A CA 1
ATOM 5491 C C . ASN A 1 696 ? -6.030 -27.891 11.908 1.00 46.56 696 ASN A C 1
ATOM 5493 O O . ASN A 1 696 ? -5.727 -29.025 11.536 1.00 46.56 696 ASN A O 1
ATOM 5497 N N . SER A 1 697 ? -7.153 -27.648 12.591 1.00 45.72 697 SER A N 1
ATOM 5498 C CA . SER A 1 697 ? -7.923 -28.690 13.298 1.00 45.72 697 SER A CA 1
ATOM 5499 C C . SER A 1 697 ? -9.450 -28.577 13.202 1.00 45.72 697 SER A C 1
ATOM 5501 O O . SER A 1 697 ? -10.147 -29.521 13.569 1.00 45.72 697 SER A O 1
ATOM 5503 N N . GLY A 1 698 ? -9.989 -27.438 12.748 1.00 49.62 698 GLY A N 1
ATOM 5504 C CA . GLY A 1 698 ? -11.433 -27.159 12.794 1.00 49.62 698 GLY A CA 1
ATOM 5505 C C . GLY A 1 698 ? -11.999 -26.970 14.211 1.00 49.62 698 GLY A C 1
ATOM 5506 O O . GLY A 1 698 ? -13.207 -27.073 14.403 1.00 49.62 698 GLY A O 1
ATOM 5507 N N . MET A 1 699 ? -11.138 -2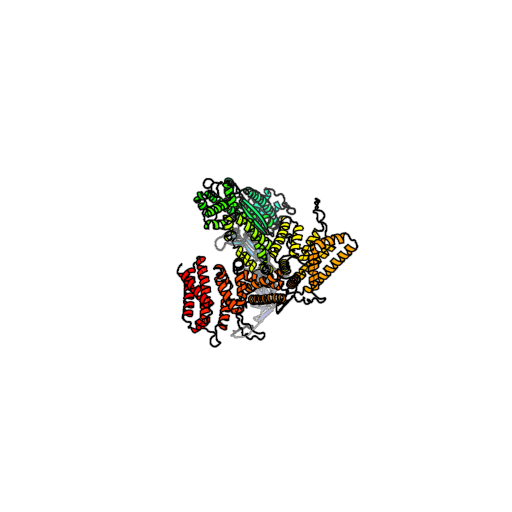6.732 15.206 1.00 53.84 699 MET A N 1
ATOM 5508 C CA . MET A 1 699 ? -11.525 -26.533 16.606 1.00 53.84 699 MET A CA 1
ATOM 5509 C C . MET A 1 699 ? -11.967 -25.093 16.905 1.00 53.84 699 MET A C 1
ATOM 5511 O O . MET A 1 699 ? -11.514 -24.138 16.275 1.00 53.84 699 MET A O 1
ATOM 5515 N N . THR A 1 700 ? -12.839 -24.953 17.904 1.00 65.06 700 THR A N 1
ATOM 5516 C CA . THR A 1 700 ? -13.378 -23.676 18.397 1.00 65.06 700 THR A CA 1
ATOM 5517 C C . THR A 1 700 ? -12.346 -22.940 19.274 1.00 65.06 700 THR A C 1
ATOM 5519 O O . THR A 1 700 ? -11.454 -23.583 19.834 1.00 65.06 700 THR A O 1
ATOM 5522 N N . THR A 1 701 ? -12.446 -21.614 19.411 1.00 69.19 701 THR A N 1
ATOM 5523 C CA . THR A 1 701 ? -11.446 -20.720 20.031 1.00 69.19 701 THR A CA 1
ATOM 5524 C C . THR A 1 701 ? -10.976 -21.178 21.417 1.00 69.19 701 THR A C 1
ATOM 5526 O O . THR A 1 701 ? -9.776 -21.318 21.638 1.00 69.19 701 THR A O 1
ATOM 5529 N N . MET A 1 702 ? -11.884 -21.481 22.348 1.00 74.00 702 MET A N 1
ATOM 5530 C CA . MET A 1 702 ? -11.515 -21.936 23.694 1.00 74.00 702 MET A CA 1
ATOM 5531 C C . MET A 1 702 ? -10.911 -23.341 23.678 1.00 74.00 702 MET A C 1
ATOM 5533 O O . MET A 1 702 ? -9.998 -23.640 24.447 1.00 74.00 702 MET A O 1
ATOM 5537 N N . SER A 1 703 ? -11.383 -24.212 22.783 1.00 66.75 703 SER A N 1
ATOM 5538 C CA . SER A 1 703 ? -10.814 -25.555 22.652 1.00 66.75 703 SER A CA 1
ATOM 5539 C C . SER A 1 703 ? -9.407 -25.549 22.028 1.00 66.75 703 SER A C 1
ATOM 5541 O O . SER A 1 703 ? -8.633 -26.460 22.320 1.00 66.75 703 SER A O 1
ATOM 5543 N N . LYS A 1 704 ? -9.012 -24.495 21.290 1.00 69.44 704 LYS A N 1
ATOM 5544 C CA . LYS A 1 704 ? -7.612 -24.276 20.870 1.00 69.44 704 LYS A CA 1
ATOM 5545 C C . LYS A 1 704 ? -6.680 -24.062 22.077 1.00 69.44 704 LYS A C 1
ATOM 5547 O O . LYS A 1 704 ? -5.628 -24.695 22.123 1.00 69.44 704 LYS A O 1
ATOM 5552 N N . PHE A 1 705 ? -7.072 -23.298 23.108 1.00 69.06 705 PHE A N 1
ATOM 5553 C CA . PHE A 1 705 ? -6.275 -23.186 24.351 1.00 69.06 705 PHE A CA 1
ATOM 5554 C C . PHE A 1 705 ? -6.069 -24.546 25.043 1.00 69.06 705 PHE A C 1
ATOM 5556 O O . PHE A 1 705 ? -4.980 -24.827 25.548 1.00 69.06 705 PHE A O 1
ATOM 5563 N N . ALA A 1 706 ? -7.080 -25.425 25.010 1.00 64.25 706 ALA A N 1
ATOM 5564 C CA . ALA A 1 706 ? -6.960 -26.803 25.498 1.00 64.25 706 ALA A CA 1
ATOM 5565 C C . ALA A 1 706 ? -5.831 -27.559 24.779 1.00 64.25 706 ALA A C 1
ATOM 5567 O O . ALA A 1 706 ? -5.035 -28.254 25.410 1.00 64.25 706 ALA A O 1
ATOM 5568 N N . THR A 1 707 ? -5.740 -27.391 23.455 1.00 60.47 707 THR A N 1
ATOM 5569 C CA . THR A 1 707 ? -4.677 -27.975 22.634 1.00 60.47 707 THR A CA 1
ATOM 5570 C C . THR A 1 707 ? -3.303 -27.442 23.021 1.00 60.47 707 THR A C 1
ATOM 5572 O O . THR A 1 707 ? -2.394 -28.251 23.126 1.00 60.47 707 THR A O 1
ATOM 5575 N N . PHE A 1 708 ? -3.131 -26.153 23.326 1.00 63.03 708 PHE A N 1
ATOM 5576 C CA . PHE A 1 708 ? -1.837 -25.638 23.801 1.00 63.03 708 PHE A CA 1
ATOM 5577 C C . PHE A 1 708 ? -1.421 -26.280 25.132 1.00 63.03 708 PHE A C 1
ATOM 5579 O O . PHE A 1 708 ? -0.376 -26.934 25.197 1.00 63.03 708 PHE A O 1
ATOM 5586 N N . LEU A 1 709 ? -2.281 -26.203 26.156 1.00 64.62 709 LEU A N 1
ATOM 5587 C CA . LEU A 1 709 ? -2.048 -26.816 27.474 1.00 64.62 709 LEU A CA 1
ATOM 5588 C C . LEU A 1 709 ? -1.800 -28.335 27.387 1.00 64.62 709 LEU A C 1
ATOM 5590 O O . LEU A 1 709 ? -0.994 -28.891 28.133 1.00 64.62 709 LEU A O 1
ATOM 5594 N N . GLY A 1 710 ? -2.481 -29.019 26.466 1.00 51.88 710 GLY A N 1
ATOM 5595 C CA . GLY A 1 710 ? -2.414 -30.467 26.302 1.00 51.88 710 GLY A CA 1
ATOM 5596 C C . GLY A 1 710 ? -1.368 -30.992 25.310 1.00 51.88 710 GLY A C 1
ATOM 5597 O O . GLY A 1 710 ? -1.006 -32.165 25.403 1.00 51.88 710 GLY A O 1
ATOM 5598 N N . VAL A 1 711 ? -0.877 -30.180 24.367 1.00 50.16 711 VAL A N 1
ATOM 5599 C CA . VAL A 1 711 ? 0.178 -30.560 23.407 1.00 50.16 711 VAL A CA 1
ATOM 5600 C C . VAL A 1 711 ? 1.548 -30.243 23.983 1.00 50.16 711 VAL A C 1
ATOM 5602 O O . VAL A 1 711 ? 2.332 -31.174 24.095 1.00 50.16 711 VAL A O 1
ATOM 5605 N N . TYR A 1 712 ? 1.804 -29.020 24.460 1.00 48.41 712 TYR A N 1
ATOM 5606 C CA . TYR A 1 712 ? 3.068 -28.696 25.145 1.00 48.41 712 TYR A CA 1
ATOM 5607 C C . TYR A 1 712 ? 3.160 -29.319 26.548 1.00 48.41 712 TYR A C 1
ATOM 5609 O O . TYR A 1 712 ? 4.251 -29.521 27.075 1.00 48.41 712 TYR A O 1
ATOM 5617 N N . GLY A 1 713 ? 2.027 -29.754 27.115 1.00 43.66 713 GLY A N 1
ATOM 5618 C CA . GLY A 1 713 ? 2.013 -30.698 28.233 1.00 43.66 713 GLY A CA 1
ATOM 5619 C C . GLY A 1 713 ? 2.656 -32.053 27.893 1.00 43.66 713 GLY A C 1
ATOM 5620 O O . GLY A 1 713 ? 3.217 -32.698 28.776 1.00 43.66 713 GLY A O 1
ATOM 5621 N N . ASN A 1 714 ? 2.647 -32.496 26.630 1.00 40.22 714 ASN A N 1
ATOM 5622 C CA . ASN A 1 714 ? 3.554 -33.557 26.188 1.00 40.22 714 ASN A CA 1
ATOM 5623 C C . ASN A 1 714 ? 4.905 -32.909 25.878 1.00 40.22 714 ASN A C 1
ATOM 5625 O O . ASN A 1 714 ? 5.067 -32.313 24.818 1.00 40.22 714 ASN A O 1
ATOM 5629 N N . GLY A 1 715 ? 5.867 -33.039 26.796 1.00 38.22 715 GLY A N 1
ATOM 5630 C CA . GLY A 1 715 ? 7.208 -32.485 26.607 1.00 38.22 715 GLY A CA 1
ATOM 5631 C C . GLY A 1 715 ? 7.792 -32.873 25.246 1.00 38.22 715 GLY A C 1
ATOM 5632 O O . GLY A 1 715 ? 7.900 -34.063 24.932 1.00 38.22 715 GLY A O 1
ATOM 5633 N N . VAL A 1 716 ? 8.134 -31.857 24.449 1.00 38.34 716 VAL A N 1
ATOM 5634 C CA . VAL A 1 716 ? 8.766 -32.010 23.135 1.00 38.34 716 VAL A CA 1
ATOM 5635 C C . VAL A 1 716 ? 10.078 -32.777 23.320 1.00 38.34 716 VAL A C 1
ATOM 5637 O O . VAL A 1 716 ? 10.858 -32.485 24.226 1.00 38.34 716 VAL A O 1
ATOM 5640 N N . THR A 1 717 ? 10.290 -33.823 22.521 1.00 37.31 717 THR A N 1
ATOM 5641 C CA . THR A 1 717 ? 11.431 -34.730 22.694 1.00 37.31 717 THR A CA 1
ATOM 5642 C C . THR A 1 717 ? 12.600 -34.361 21.789 1.00 37.31 717 THR A C 1
ATOM 5644 O O . THR A 1 717 ? 12.455 -34.435 20.570 1.00 37.31 717 THR A O 1
ATOM 5647 N N . ASP A 1 718 ? 13.750 -34.127 22.424 1.00 35.62 718 ASP A N 1
ATOM 5648 C CA . ASP A 1 718 ? 15.102 -33.987 21.864 1.00 35.62 718 ASP A CA 1
ATOM 5649 C C . ASP A 1 718 ? 15.354 -32.790 20.926 1.00 35.62 718 ASP A C 1
ATOM 5651 O O . ASP A 1 718 ? 15.441 -32.937 19.706 1.00 35.62 718 ASP A O 1
ATOM 5655 N N . ASP A 1 719 ? 15.671 -31.644 21.537 1.00 37.88 719 ASP A N 1
ATOM 5656 C CA . ASP A 1 719 ? 16.762 -30.790 21.046 1.00 37.88 719 ASP A CA 1
ATOM 5657 C C . ASP A 1 719 ? 18.113 -31.441 21.406 1.00 37.88 719 ASP A C 1
ATOM 5659 O O . ASP A 1 719 ? 18.250 -32.053 22.472 1.00 37.88 719 ASP A O 1
ATOM 5663 N N . GLU A 1 720 ? 19.142 -31.301 20.558 1.00 47.72 720 GLU A N 1
ATOM 5664 C CA . GLU A 1 720 ? 20.386 -32.094 20.672 1.00 47.72 720 GLU A CA 1
ATOM 5665 C C . GLU A 1 720 ? 21.211 -31.860 21.966 1.00 47.72 720 GLU A C 1
ATOM 5667 O O . GLU A 1 720 ? 22.050 -32.701 22.301 1.00 47.72 720 GLU A O 1
ATOM 5672 N N . ASP A 1 721 ? 20.959 -30.781 22.721 1.00 46.38 721 ASP A N 1
ATOM 5673 C CA . ASP A 1 721 ? 21.662 -30.442 23.976 1.00 46.38 721 ASP A CA 1
ATOM 5674 C C . ASP A 1 721 ? 20.945 -30.903 25.274 1.00 46.38 721 ASP A C 1
ATOM 5676 O O . ASP A 1 721 ? 21.527 -30.848 26.363 1.00 46.38 721 ASP A O 1
ATOM 5680 N N . GLY A 1 722 ? 19.718 -31.436 25.192 1.00 40.78 722 GLY A N 1
ATOM 5681 C CA . GLY A 1 722 ? 19.095 -32.213 26.280 1.00 40.78 722 GLY A CA 1
ATOM 5682 C C . GLY A 1 722 ? 18.648 -31.452 27.544 1.00 40.78 722 GLY A C 1
ATOM 5683 O O . GLY A 1 722 ? 18.502 -32.063 28.611 1.00 40.78 722 GLY A O 1
ATOM 5684 N N . THR A 1 723 ? 18.417 -30.139 27.470 1.00 37.38 723 THR A N 1
ATOM 5685 C CA . THR A 1 723 ? 17.837 -29.336 28.565 1.00 37.38 723 THR A CA 1
ATOM 5686 C C . THR A 1 723 ? 16.321 -29.515 28.678 1.00 37.38 723 THR A C 1
ATOM 5688 O O . THR A 1 723 ? 15.549 -28.866 27.987 1.00 37.38 723 THR A O 1
ATOM 5691 N N . VAL A 1 724 ? 15.880 -30.373 29.601 1.00 35.19 724 VAL A N 1
ATOM 5692 C CA . VAL A 1 724 ? 14.450 -30.636 29.850 1.00 35.19 724 VAL A CA 1
ATOM 5693 C C . VAL A 1 724 ? 13.809 -29.531 30.703 1.00 35.19 724 VAL A C 1
ATOM 5695 O O . VAL A 1 724 ? 14.130 -29.406 31.888 1.00 35.19 724 VAL A O 1
ATOM 5698 N N . LEU A 1 725 ? 12.838 -28.802 30.143 1.00 35.25 725 LEU A N 1
ATOM 5699 C CA . LEU A 1 725 ? 11.850 -28.034 30.914 1.00 35.25 725 LEU A CA 1
ATOM 5700 C C . LEU A 1 725 ? 10.776 -28.975 31.494 1.00 35.25 725 LEU A C 1
ATOM 5702 O O . LEU A 1 725 ? 10.389 -29.963 30.872 1.00 35.25 725 LEU A O 1
ATOM 5706 N N . VAL A 1 726 ? 10.335 -28.717 32.732 1.00 37.81 726 VAL A N 1
ATOM 5707 C CA . VAL A 1 726 ? 9.647 -29.725 33.565 1.00 37.81 726 VAL A CA 1
ATOM 5708 C C . VAL A 1 726 ? 8.231 -29.297 33.960 1.00 37.81 726 VAL A C 1
ATOM 5710 O O . VAL A 1 726 ? 8.028 -28.689 35.009 1.00 37.81 726 VAL A O 1
ATOM 5713 N N . GLN A 1 727 ? 7.241 -29.738 33.182 1.00 43.09 727 GLN A N 1
ATOM 5714 C CA . GLN A 1 727 ? 5.838 -29.878 33.602 1.00 43.09 727 GLN A CA 1
ATOM 5715 C C . GLN A 1 727 ? 5.411 -31.355 33.410 1.00 43.09 727 GLN A C 1
ATOM 5717 O O . GLN A 1 727 ? 5.867 -32.009 32.468 1.00 43.09 727 GLN A O 1
ATOM 5722 N N . PRO A 1 728 ? 4.598 -31.948 34.307 1.00 45.09 728 PRO A N 1
ATOM 5723 C CA . PRO A 1 728 ? 4.187 -33.347 34.201 1.00 45.09 728 PRO A CA 1
ATOM 5724 C C . PRO A 1 728 ? 3.059 -33.526 33.175 1.00 45.09 728 PRO A C 1
ATOM 5726 O O . PRO A 1 728 ? 2.025 -32.868 33.266 1.00 45.09 728 PRO A O 1
ATOM 5729 N N . ALA A 1 729 ? 3.226 -34.465 32.240 1.00 52.66 729 ALA A N 1
ATOM 5730 C CA . ALA A 1 729 ? 2.309 -34.604 31.112 1.00 52.66 729 ALA A CA 1
ATOM 5731 C C . ALA A 1 729 ? 0.850 -34.886 31.507 1.00 52.66 729 ALA A C 1
ATOM 5733 O O . ALA A 1 729 ? 0.539 -35.890 32.158 1.00 52.66 729 ALA A O 1
ATOM 5734 N N . VAL A 1 730 ? -0.046 -34.006 31.051 1.00 60.97 730 VAL A N 1
ATOM 5735 C CA . VAL A 1 730 ? -1.500 -34.127 31.202 1.00 60.97 730 VAL A CA 1
ATOM 5736 C C . VAL A 1 730 ? -1.973 -35.379 30.444 1.00 60.97 730 VAL A C 1
ATOM 5738 O O . VAL A 1 730 ? -1.770 -35.467 29.231 1.00 60.97 730 VAL A O 1
ATOM 5741 N N . PRO A 1 731 ? -2.603 -36.373 31.106 1.00 71.50 731 PRO A N 1
ATOM 5742 C CA . PRO A 1 731 ? -3.047 -37.590 30.430 1.00 71.50 731 PRO A CA 1
ATOM 5743 C C . PRO A 1 731 ? -4.030 -37.288 29.293 1.00 71.50 731 PRO A C 1
ATOM 5745 O O . PRO A 1 731 ? -4.895 -36.426 29.435 1.00 71.50 731 PRO A O 1
ATOM 5748 N N . LYS A 1 732 ? -3.961 -38.041 28.185 1.00 75.25 732 LYS A N 1
ATOM 5749 C CA . LYS A 1 732 ? -4.796 -37.804 26.988 1.00 75.25 732 LYS A CA 1
ATOM 5750 C C . LYS A 1 732 ? -6.296 -37.679 27.298 1.00 75.25 732 LYS A C 1
ATOM 5752 O O . LYS A 1 732 ? -6.934 -36.777 26.774 1.00 75.25 732 LYS A O 1
ATOM 5757 N N . SER A 1 733 ? -6.819 -38.505 28.204 1.00 78.06 733 SER A N 1
ATOM 5758 C CA . SER A 1 733 ? -8.220 -38.462 28.653 1.00 78.06 733 SER A CA 1
ATOM 5759 C C . SER A 1 733 ? -8.598 -37.197 29.434 1.00 78.06 733 SER A C 1
ATOM 5761 O O . SER A 1 733 ? -9.765 -36.819 29.454 1.00 78.06 733 SER A O 1
ATOM 5763 N N . VAL A 1 734 ? -7.630 -36.528 30.066 1.00 82.31 734 VAL A N 1
ATOM 5764 C CA . VAL A 1 734 ? -7.823 -35.232 30.735 1.00 82.31 734 VAL A CA 1
ATOM 5765 C C . VAL A 1 734 ? -7.807 -34.094 29.720 1.00 82.31 734 VAL A C 1
ATOM 5767 O O . VAL A 1 734 ? -8.621 -33.187 29.833 1.00 82.31 734 VAL A O 1
ATOM 5770 N N . ASN A 1 735 ? -6.943 -34.163 28.702 1.00 78.19 735 ASN A N 1
ATOM 5771 C CA . ASN A 1 735 ? -6.959 -33.211 27.587 1.00 78.19 735 ASN A CA 1
ATOM 5772 C C . ASN A 1 735 ? -8.274 -33.320 26.785 1.00 78.19 735 ASN A C 1
ATOM 5774 O O . ASN A 1 735 ? -8.929 -32.316 26.536 1.00 78.19 735 ASN A O 1
ATOM 5778 N N . GLU A 1 736 ? -8.729 -34.539 26.473 1.00 83.50 736 GLU A N 1
ATOM 5779 C CA . GLU A 1 736 ? -10.030 -34.783 25.823 1.00 83.50 736 GLU A CA 1
ATOM 5780 C C . GLU A 1 736 ? -11.200 -34.203 26.636 1.00 83.50 736 GLU A C 1
ATOM 5782 O O . GLU A 1 736 ? -12.046 -33.500 26.085 1.00 83.50 736 GLU A O 1
ATOM 5787 N N . LEU A 1 737 ? -11.211 -34.429 27.954 1.00 88.94 737 LEU A N 1
ATOM 5788 C CA . LEU A 1 737 ? -12.190 -33.849 28.876 1.00 88.94 737 LEU A CA 1
ATOM 5789 C C . LEU A 1 737 ? -12.121 -32.310 28.924 1.00 88.94 737 LEU A C 1
ATOM 5791 O O . LEU A 1 737 ? -13.159 -31.653 28.880 1.00 88.94 737 LEU A O 1
ATOM 5795 N N . LEU A 1 738 ? -10.920 -31.728 28.998 1.00 86.50 738 LEU A N 1
ATOM 5796 C CA . LEU A 1 738 ? -10.721 -30.278 29.052 1.00 86.50 738 LEU A CA 1
ATOM 5797 C C . LEU A 1 738 ? -11.148 -29.601 27.742 1.00 86.50 738 LEU A C 1
ATOM 5799 O O . LEU A 1 738 ? -11.880 -28.618 27.780 1.00 86.50 738 LEU A O 1
ATOM 5803 N N . ALA A 1 739 ? -10.771 -30.153 26.588 1.00 83.81 739 ALA A N 1
ATOM 5804 C CA . ALA A 1 739 ? -11.191 -29.652 25.280 1.00 83.81 739 ALA A CA 1
ATOM 5805 C C . ALA A 1 739 ? -12.714 -29.752 25.075 1.00 83.81 739 ALA A C 1
ATOM 5807 O O . ALA A 1 739 ? -13.306 -28.869 24.454 1.00 83.81 739 ALA A O 1
ATOM 5808 N N . SER A 1 740 ? -13.355 -30.794 25.620 1.00 89.12 740 SER A N 1
ATOM 5809 C CA . SER A 1 740 ? -14.815 -30.940 25.624 1.00 89.12 740 SER A CA 1
ATOM 5810 C C . SER A 1 740 ? -15.493 -29.889 26.512 1.00 89.12 740 SER A C 1
ATOM 5812 O O . SER A 1 740 ? -16.408 -29.200 26.057 1.00 89.12 740 SER A O 1
ATOM 5814 N N . LEU A 1 741 ? -15.000 -29.688 27.743 1.00 91.81 741 LEU A N 1
ATOM 5815 C CA . LEU A 1 741 ? -15.512 -28.650 28.643 1.00 91.81 741 LEU A CA 1
ATOM 5816 C C . LEU A 1 741 ? -15.357 -27.255 28.023 1.00 91.81 741 LEU A C 1
ATOM 5818 O O . LEU A 1 741 ? -16.312 -26.490 28.002 1.00 91.81 741 LEU A O 1
ATOM 5822 N N . LEU A 1 742 ? -14.184 -26.927 27.483 1.00 89.25 742 LEU A N 1
ATOM 5823 C CA . LEU A 1 742 ? -13.918 -25.601 26.923 1.00 89.25 742 LEU A CA 1
ATOM 5824 C C . LEU A 1 742 ? -14.776 -25.301 25.687 1.00 89.25 742 LEU A C 1
ATOM 5826 O O . LEU A 1 742 ? -15.267 -24.183 25.563 1.00 89.25 742 LEU A O 1
ATOM 5830 N N . ARG A 1 743 ? -15.059 -26.298 24.834 1.00 86.62 743 ARG A N 1
ATOM 5831 C CA . ARG A 1 743 ? -16.047 -26.150 23.749 1.00 86.62 743 ARG A CA 1
ATOM 5832 C C . ARG A 1 743 ? -17.464 -25.937 24.285 1.00 86.62 743 ARG A C 1
ATOM 5834 O O . ARG A 1 743 ? -18.174 -25.068 23.800 1.00 86.62 743 ARG A O 1
ATOM 5841 N N . THR A 1 744 ? -17.850 -26.682 25.323 1.00 90.62 744 THR A N 1
ATOM 5842 C CA . THR A 1 744 ? -19.154 -26.524 25.992 1.00 90.62 744 THR A CA 1
ATOM 5843 C C . THR A 1 744 ? -19.345 -25.100 26.530 1.00 90.62 744 THR A C 1
ATOM 5845 O O . THR A 1 744 ? -20.424 -24.528 26.411 1.00 90.62 744 THR A O 1
ATOM 5848 N N . ILE A 1 745 ? -18.294 -24.508 27.101 1.00 90.94 745 ILE A N 1
ATOM 5849 C CA . ILE A 1 745 ? -18.316 -23.138 27.634 1.00 90.94 745 ILE A CA 1
ATOM 5850 C C . ILE A 1 745 ? -18.415 -22.104 26.507 1.00 90.94 745 ILE A C 1
ATOM 5852 O O . ILE A 1 745 ? -19.168 -21.141 26.622 1.00 90.94 745 ILE A O 1
ATOM 5856 N N . GLU A 1 746 ? -17.706 -22.324 25.402 1.00 86.75 746 GLU A N 1
ATOM 5857 C CA . GLU A 1 746 ? -17.750 -21.455 24.225 1.00 86.75 746 GLU A CA 1
ATOM 5858 C C . GLU A 1 746 ? -19.128 -21.456 23.539 1.00 86.75 746 GLU A C 1
ATOM 5860 O O . GLU A 1 746 ? -19.648 -20.392 23.199 1.00 86.75 746 GLU A O 1
ATOM 5865 N N . ASP A 1 747 ? -19.751 -22.630 23.400 1.00 85.50 747 ASP A N 1
ATOM 5866 C CA . ASP A 1 747 ? -21.126 -22.770 22.905 1.00 85.50 747 ASP A CA 1
ATOM 5867 C C . ASP A 1 747 ? -22.129 -22.106 23.865 1.00 85.50 747 ASP A C 1
ATOM 5869 O O . ASP A 1 747 ? -23.030 -21.393 23.421 1.00 85.50 747 ASP A O 1
ATOM 5873 N N . CYS A 1 748 ? -21.943 -22.261 25.184 1.00 86.00 748 CYS A N 1
ATOM 5874 C CA . CYS A 1 748 ? -22.774 -21.602 26.197 1.00 86.00 748 CYS A CA 1
ATOM 5875 C C . CYS A 1 748 ? -22.688 -20.070 26.114 1.00 86.00 748 CYS A C 1
ATOM 5877 O O . CYS A 1 748 ? -23.715 -19.397 26.180 1.00 86.00 748 CYS A O 1
ATOM 5879 N N . ALA A 1 749 ? -21.492 -19.509 25.914 1.00 83.75 749 ALA A N 1
ATOM 5880 C CA . ALA A 1 749 ? -21.313 -18.071 25.721 1.00 83.75 749 ALA A CA 1
ATOM 5881 C C . ALA A 1 749 ? -21.976 -17.576 24.418 1.00 83.75 749 ALA A C 1
ATOM 5883 O O . ALA A 1 749 ? -22.577 -16.504 24.392 1.00 83.75 749 ALA A O 1
ATOM 5884 N N . ARG A 1 750 ? -21.933 -18.375 23.340 1.00 79.00 750 ARG A N 1
ATOM 5885 C CA . ARG A 1 750 ? -22.531 -18.037 22.033 1.00 79.00 750 ARG A CA 1
ATOM 5886 C C . ARG A 1 750 ? -24.039 -18.310 21.909 1.00 79.00 750 ARG A C 1
ATOM 5888 O O . ARG A 1 750 ? -24.636 -17.864 20.928 1.00 79.00 750 ARG A O 1
ATOM 5895 N N . ARG A 1 751 ? -24.676 -19.001 22.865 1.00 74.25 751 ARG A N 1
ATOM 5896 C CA . ARG A 1 751 ? -26.088 -19.457 22.783 1.00 74.25 751 ARG A CA 1
ATOM 5897 C C . ARG A 1 751 ? -27.123 -18.360 22.511 1.00 74.25 751 ARG A C 1
ATOM 5899 O O . ARG A 1 751 ? -28.183 -18.647 21.975 1.00 74.25 751 ARG A O 1
ATOM 5906 N N . SER A 1 752 ? -26.820 -17.116 22.875 1.00 63.75 752 SER A N 1
ATOM 5907 C CA . SER A 1 752 ? -27.731 -15.968 22.765 1.00 63.75 752 SER A CA 1
ATOM 5908 C C . SER A 1 752 ? -27.675 -15.252 21.402 1.00 63.75 752 SER A C 1
ATOM 5910 O O . SER A 1 752 ? -28.147 -14.125 21.285 1.00 63.75 752 SER A O 1
ATOM 5912 N N . THR A 1 753 ? -27.057 -15.842 20.374 1.00 64.62 753 THR A N 1
ATOM 5913 C CA . THR A 1 753 ? -26.781 -15.165 19.091 1.00 64.62 753 THR A CA 1
ATOM 5914 C C . THR A 1 753 ? -27.830 -15.434 18.001 1.00 64.62 753 THR A C 1
ATOM 5916 O O . THR A 1 753 ? -28.540 -16.433 18.008 1.00 64.62 753 THR A O 1
ATOM 5919 N N . TYR A 1 754 ? -27.934 -14.516 17.033 1.00 48.03 754 TYR A N 1
ATOM 5920 C CA . TYR A 1 754 ? -29.045 -14.429 16.067 1.00 48.03 754 TYR A CA 1
ATOM 5921 C C . TYR A 1 754 ? -29.156 -15.554 15.012 1.00 48.03 754 TYR A C 1
ATOM 5923 O O . TYR A 1 754 ? -30.127 -15.557 14.254 1.00 48.03 754 TYR A O 1
ATOM 5931 N N . SER A 1 755 ? -28.169 -16.448 14.867 1.00 46.22 755 SER A N 1
ATOM 5932 C CA . SER A 1 755 ? -27.971 -17.210 13.616 1.00 46.22 755 SER A CA 1
ATOM 5933 C C . SER A 1 755 ? -28.113 -18.733 13.701 1.00 46.22 755 SER A C 1
ATOM 5935 O O . SER A 1 755 ? -28.413 -19.355 12.680 1.00 46.22 755 SER A O 1
ATOM 5937 N N . VAL A 1 756 ? -27.901 -19.347 14.868 1.00 49.31 756 VAL A N 1
ATOM 5938 C CA . VAL A 1 756 ? -27.945 -20.807 15.074 1.00 49.31 756 VAL A CA 1
ATOM 5939 C C . VAL A 1 756 ? -28.464 -21.091 16.483 1.00 49.31 756 VAL A C 1
ATOM 5941 O O . VAL A 1 756 ? -28.047 -20.426 17.427 1.00 49.31 756 VAL A O 1
ATOM 5944 N N . ASP A 1 757 ? -29.326 -22.100 16.644 1.00 60.03 757 ASP A N 1
ATOM 5945 C CA . ASP A 1 757 ? -29.813 -22.543 17.959 1.00 60.03 757 ASP A CA 1
ATOM 5946 C C . ASP A 1 757 ? -28.738 -23.379 18.682 1.00 60.03 757 ASP A C 1
ATOM 5948 O O . ASP A 1 757 ? -28.819 -24.600 18.828 1.00 60.03 757 ASP A O 1
ATOM 5952 N N . LEU A 1 758 ? -27.658 -22.703 19.087 1.00 72.25 758 LEU A N 1
ATOM 5953 C CA . LEU A 1 758 ? -26.480 -23.305 19.723 1.00 72.25 758 LEU A CA 1
ATOM 5954 C C . LEU A 1 758 ? -26.785 -23.935 21.092 1.00 72.25 758 LEU A C 1
ATOM 5956 O O . LEU A 1 758 ? -25.914 -24.591 21.659 1.00 72.25 758 LEU A O 1
ATOM 5960 N N . THR A 1 759 ? -28.020 -23.811 21.585 1.00 79.62 759 THR A N 1
ATOM 5961 C CA . THR A 1 759 ? -28.566 -24.606 22.688 1.00 79.62 759 THR A CA 1
ATOM 5962 C C . THR A 1 759 ? -28.361 -26.107 22.453 1.00 79.62 759 THR A C 1
ATOM 5964 O O . THR A 1 759 ? -27.915 -26.803 23.362 1.00 79.62 759 THR A O 1
ATOM 5967 N N . GLU A 1 760 ? -28.610 -26.606 21.235 1.00 83.88 760 GLU A N 1
ATOM 5968 C CA . GLU A 1 760 ? -28.427 -28.027 20.893 1.00 83.88 760 GLU A CA 1
ATOM 5969 C C . GLU A 1 760 ? -26.941 -28.428 20.991 1.00 83.88 760 GLU A C 1
ATOM 5971 O O . GLU A 1 760 ? -26.599 -29.364 21.712 1.00 83.88 760 GLU A O 1
ATOM 5976 N N . SER A 1 761 ? -26.043 -27.642 20.380 1.00 85.56 761 SER A N 1
ATOM 5977 C CA . SER A 1 761 ? -24.582 -27.857 20.420 1.00 85.56 761 SER A CA 1
ATOM 5978 C C . SER A 1 761 ? -24.012 -27.806 21.845 1.00 85.56 761 SER A C 1
ATOM 5980 O O . SER A 1 761 ? -23.208 -28.657 22.232 1.00 85.56 761 SER A O 1
ATOM 5982 N N . PHE A 1 762 ? -24.473 -26.854 22.664 1.00 88.75 762 PHE A N 1
ATOM 5983 C CA . PHE A 1 762 ? -24.120 -26.749 24.080 1.00 88.75 762 PHE A CA 1
ATOM 5984 C C . PHE A 1 762 ? -24.520 -28.010 24.859 1.00 88.75 762 PHE A C 1
ATOM 5986 O O . PHE A 1 762 ? -23.707 -28.547 25.615 1.00 88.75 762 PHE A O 1
ATOM 5993 N N . LEU A 1 763 ? -25.745 -28.509 24.668 1.00 90.19 763 LEU A N 1
ATOM 5994 C CA . LEU A 1 763 ? -26.240 -29.697 25.366 1.00 90.19 763 LEU A CA 1
ATOM 5995 C C . LEU A 1 763 ? -25.536 -30.981 24.892 1.00 90.19 763 LEU A C 1
ATOM 5997 O O . LEU A 1 763 ? -25.177 -31.809 25.732 1.00 90.19 763 LEU A O 1
ATOM 6001 N N . GLU A 1 764 ? -25.252 -31.127 23.592 1.00 90.88 764 GLU A N 1
ATOM 6002 C CA . GLU A 1 764 ? -24.447 -32.239 23.062 1.00 90.88 764 GLU A CA 1
ATOM 6003 C C . GLU A 1 764 ? -23.016 -32.234 23.631 1.00 90.88 764 GLU A C 1
ATOM 6005 O O . GLU A 1 764 ? -22.544 -33.253 24.149 1.00 90.88 764 GLU A O 1
ATOM 6010 N N . ASN A 1 765 ? -22.331 -31.084 23.603 1.00 90.88 765 ASN A N 1
ATOM 6011 C CA . ASN A 1 765 ? -20.974 -30.955 24.140 1.00 90.88 765 ASN A CA 1
ATOM 6012 C C . ASN A 1 765 ? -20.937 -31.126 25.671 1.00 90.88 765 ASN A C 1
ATOM 6014 O O . ASN A 1 765 ? -20.010 -31.760 26.189 1.00 90.88 765 ASN A O 1
ATOM 6018 N N . MET A 1 766 ? -21.956 -30.669 26.409 1.00 94.88 766 MET A N 1
ATOM 6019 C CA . MET A 1 766 ? -22.060 -30.934 27.848 1.00 94.88 766 MET A CA 1
ATOM 6020 C C . MET A 1 766 ? -22.268 -32.429 28.125 1.00 94.88 766 MET A C 1
ATOM 6022 O O . MET A 1 766 ? -21.608 -32.975 29.009 1.00 94.88 766 MET A O 1
ATOM 6026 N N . ALA A 1 767 ? -23.117 -33.122 27.358 1.00 94.88 767 ALA A N 1
ATOM 6027 C CA . ALA A 1 767 ? -23.348 -34.559 27.515 1.00 94.88 767 ALA A CA 1
ATOM 6028 C C . ALA A 1 767 ? -22.074 -35.393 27.263 1.00 94.88 767 ALA A C 1
ATOM 6030 O O . ALA A 1 767 ? -21.776 -36.316 28.028 1.00 94.88 767 ALA A O 1
ATOM 6031 N N . GLU A 1 768 ? -21.277 -35.036 26.251 1.00 95.06 768 GLU A N 1
ATOM 6032 C CA . GLU A 1 768 ? -19.960 -35.641 26.003 1.00 95.06 768 GLU A CA 1
ATOM 6033 C C . GLU A 1 768 ? -18.963 -35.323 27.133 1.00 95.06 768 GLU A C 1
ATOM 6035 O O . GLU A 1 768 ? -18.257 -36.211 27.618 1.00 95.06 768 GLU A O 1
ATOM 6040 N N . THR A 1 769 ? -18.962 -34.086 27.639 1.00 95.38 769 THR A N 1
ATOM 6041 C CA . THR A 1 769 ? -18.131 -33.673 28.783 1.00 95.38 769 THR A CA 1
ATOM 6042 C C . THR A 1 769 ? -18.476 -34.465 30.051 1.00 95.38 769 THR A C 1
ATOM 6044 O O . THR A 1 769 ? -17.575 -34.937 30.750 1.00 95.38 769 THR A O 1
ATOM 6047 N N . VAL A 1 770 ? -19.768 -34.694 30.327 1.00 97.38 770 VAL A N 1
ATOM 6048 C CA . VAL A 1 770 ? -20.228 -35.587 31.404 1.00 97.38 770 VAL A CA 1
ATOM 6049 C C . VAL A 1 770 ? -19.732 -37.013 31.161 1.00 97.38 770 VAL A C 1
ATOM 6051 O O . VAL A 1 770 ? -19.154 -37.606 32.071 1.00 97.38 770 VAL A O 1
ATOM 6054 N N . ARG A 1 771 ? -19.889 -37.568 29.948 1.00 97.56 771 ARG A N 1
ATOM 6055 C CA . ARG A 1 771 ? -19.433 -38.932 29.614 1.00 97.56 771 ARG A CA 1
ATOM 6056 C C . ARG A 1 771 ? -17.938 -39.118 29.895 1.00 97.56 771 ARG A C 1
ATOM 6058 O O . ARG A 1 771 ? -17.561 -40.092 30.552 1.00 97.56 771 ARG A O 1
ATOM 6065 N N . LEU A 1 772 ? -17.105 -38.178 29.447 1.00 95.56 772 LEU A N 1
ATOM 6066 C CA . LEU A 1 772 ? -15.652 -38.189 29.639 1.00 95.56 772 LEU A CA 1
ATOM 6067 C C . LEU A 1 772 ? -15.262 -38.078 31.123 1.00 95.56 772 LEU A C 1
ATOM 6069 O O . LEU A 1 772 ? -14.429 -38.853 31.601 1.00 95.56 772 LEU A O 1
ATOM 6073 N N . TYR A 1 773 ? -15.899 -37.178 31.879 1.00 96.44 773 TYR A N 1
ATOM 6074 C CA . TYR A 1 773 ? -15.664 -37.025 33.319 1.00 96.44 773 TYR A CA 1
ATOM 6075 C C . TYR A 1 773 ? -16.058 -38.291 34.096 1.00 96.44 773 TYR A C 1
ATOM 6077 O O . TYR A 1 773 ? -15.344 -38.735 35.003 1.00 96.44 773 TYR A O 1
ATOM 6085 N N . ASP A 1 774 ? -17.169 -38.919 33.716 1.00 96.50 774 ASP A N 1
ATOM 6086 C CA . ASP A 1 774 ? -17.690 -40.126 34.351 1.00 96.50 774 ASP A CA 1
ATOM 6087 C C . ASP A 1 774 ? -16.818 -41.359 34.021 1.00 96.50 774 ASP A C 1
ATOM 6089 O O . ASP A 1 774 ? -16.599 -42.219 34.875 1.00 96.50 774 ASP A O 1
ATOM 6093 N N . GLU A 1 775 ? -16.244 -41.444 32.816 1.00 95.06 775 GLU A N 1
ATOM 6094 C CA . GLU A 1 775 ? -15.252 -42.466 32.438 1.00 95.06 775 GLU A CA 1
ATOM 6095 C C . GLU A 1 775 ? -13.910 -42.294 33.163 1.00 95.06 775 GLU A C 1
ATOM 6097 O O . GLU A 1 775 ? -13.398 -43.267 33.728 1.00 95.06 775 GLU A O 1
ATOM 6102 N N . LEU A 1 776 ? -13.384 -41.067 33.248 1.00 92.94 776 LEU A N 1
ATOM 6103 C CA . LEU A 1 776 ? -12.184 -40.751 34.032 1.00 92.94 776 LEU A CA 1
ATOM 6104 C C . LEU A 1 776 ? -12.386 -41.099 35.520 1.00 92.94 776 LEU A C 1
ATOM 6106 O O . LEU A 1 776 ? -11.523 -41.719 36.147 1.00 92.94 776 LEU A O 1
ATOM 6110 N N . THR A 1 777 ? -13.567 -40.789 36.065 1.00 94.81 777 THR A N 1
ATOM 6111 C CA . THR A 1 777 ? -13.971 -41.144 37.435 1.00 94.81 777 THR A CA 1
ATOM 6112 C C . THR A 1 777 ? -14.009 -42.660 37.647 1.00 94.81 777 THR A C 1
ATOM 6114 O O . THR A 1 777 ? -13.475 -43.157 38.643 1.00 94.81 777 THR A O 1
ATOM 6117 N N . LYS A 1 778 ? -14.589 -43.423 36.709 1.00 95.25 778 LYS A N 1
ATOM 6118 C CA . LYS A 1 778 ? -14.647 -44.896 36.776 1.00 95.25 778 LYS A CA 1
ATOM 6119 C C . LYS A 1 778 ? -13.256 -45.529 36.696 1.00 95.25 778 LYS A C 1
ATOM 6121 O O . LYS A 1 778 ? -12.986 -46.464 37.448 1.00 95.25 778 LYS A O 1
ATOM 6126 N N . ALA A 1 779 ? -12.364 -45.013 35.849 1.00 91.81 779 ALA A N 1
ATOM 6127 C CA . ALA A 1 779 ? -10.984 -45.487 35.744 1.00 91.81 779 ALA A CA 1
ATOM 6128 C C . ALA A 1 779 ? -10.179 -45.219 37.032 1.00 91.81 779 ALA A C 1
ATOM 6130 O O . ALA A 1 779 ? -9.564 -46.137 37.582 1.00 91.81 779 ALA A O 1
ATOM 6131 N N . ALA A 1 780 ? -10.268 -44.003 37.583 1.00 90.50 780 ALA A N 1
ATOM 6132 C CA . ALA A 1 780 ? -9.652 -43.653 38.864 1.00 90.50 780 ALA A CA 1
ATOM 6133 C C . ALA A 1 780 ? -10.174 -44.535 40.020 1.00 90.50 780 ALA A C 1
ATOM 6135 O O . ALA A 1 780 ? -9.393 -45.031 40.835 1.00 90.50 780 ALA A O 1
ATOM 6136 N N . ALA A 1 781 ? -11.486 -44.796 40.066 1.00 92.75 781 ALA A N 1
ATOM 6137 C CA . ALA A 1 781 ? -12.109 -45.677 41.058 1.00 92.75 781 ALA A CA 1
ATOM 6138 C C . ALA A 1 781 ? -11.737 -47.164 40.882 1.00 92.75 781 ALA A C 1
ATOM 6140 O O . ALA A 1 781 ? -11.694 -47.905 41.866 1.00 92.75 781 ALA A O 1
ATOM 6141 N N . ALA A 1 782 ? -11.426 -47.602 39.657 1.00 93.44 782 ALA A N 1
ATOM 6142 C CA . ALA A 1 782 ? -10.910 -48.941 39.364 1.00 93.44 782 ALA A CA 1
ATOM 6143 C C . ALA A 1 782 ? -9.432 -49.136 39.768 1.00 93.44 782 ALA A C 1
ATOM 6145 O O . ALA A 1 782 ? -8.932 -50.262 39.723 1.00 93.44 782 ALA A O 1
ATOM 6146 N N . GLY A 1 783 ? -8.745 -48.070 40.198 1.00 88.25 783 GLY A N 1
ATOM 6147 C CA . GLY A 1 783 ? -7.359 -48.108 40.666 1.00 88.25 783 GLY A CA 1
ATOM 6148 C C . GLY A 1 783 ? -6.313 -47.733 39.615 1.00 88.25 783 GLY A C 1
ATOM 6149 O O . GLY A 1 783 ? -5.127 -47.968 39.851 1.00 88.25 783 GLY A O 1
ATOM 6150 N N . ASP A 1 784 ? -6.714 -47.150 38.482 1.00 87.31 784 ASP A N 1
ATOM 6151 C CA . ASP A 1 784 ? -5.770 -46.555 37.536 1.00 87.31 784 ASP A CA 1
ATOM 6152 C C . ASP A 1 784 ? -5.149 -45.285 38.149 1.00 87.31 784 ASP A C 1
ATOM 6154 O O . ASP A 1 784 ? -5.835 -44.308 38.460 1.00 87.31 784 ASP A O 1
ATOM 6158 N N . ALA A 1 785 ? -3.830 -45.320 38.352 1.00 81.81 785 ALA A N 1
ATOM 6159 C CA . ALA A 1 785 ? -3.084 -44.234 38.977 1.00 81.81 785 ALA A CA 1
ATOM 6160 C C . ALA A 1 785 ? -2.939 -43.000 38.070 1.00 81.81 785 ALA A C 1
ATOM 6162 O O . ALA A 1 785 ? -2.923 -41.885 38.585 1.00 81.81 785 ALA A O 1
ATOM 6163 N N . ALA A 1 786 ? -2.871 -43.177 36.747 1.00 79.19 786 ALA A N 1
ATOM 6164 C CA . ALA A 1 786 ? -2.783 -42.068 35.800 1.00 79.19 786 ALA A CA 1
ATOM 6165 C C . ALA A 1 786 ? -4.146 -41.383 35.647 1.00 79.19 786 ALA A C 1
ATOM 6167 O O . ALA A 1 786 ? -4.225 -40.157 35.719 1.00 79.19 786 ALA A O 1
ATOM 6168 N N . ALA A 1 787 ? -5.226 -42.165 35.543 1.00 84.75 787 ALA A N 1
ATOM 6169 C CA . ALA A 1 787 ? -6.587 -41.633 35.570 1.00 84.75 787 ALA A CA 1
ATOM 6170 C C . ALA A 1 787 ? -6.878 -40.906 36.889 1.00 84.75 787 ALA A C 1
ATOM 6172 O O . ALA A 1 787 ? -7.467 -39.829 36.869 1.00 84.75 787 ALA A O 1
ATOM 6173 N N . LYS A 1 788 ? -6.423 -41.445 38.032 1.00 87.00 788 LYS A N 1
ATOM 6174 C CA . LYS A 1 788 ? -6.575 -40.759 39.317 1.00 87.00 788 LYS A CA 1
ATOM 6175 C C . LYS A 1 788 ? -5.800 -39.441 39.369 1.00 87.00 788 LYS A C 1
ATOM 6177 O O . LYS A 1 788 ? -6.413 -38.424 39.661 1.00 87.00 788 LYS A O 1
ATOM 6182 N N . THR A 1 789 ? -4.494 -39.431 39.096 1.00 83.88 789 THR A N 1
ATOM 6183 C CA . THR A 1 789 ? -3.701 -38.187 39.138 1.00 83.88 789 THR A CA 1
ATOM 6184 C C . THR A 1 789 ? -4.226 -37.153 38.141 1.00 83.88 789 THR A C 1
ATOM 6186 O O . THR A 1 789 ? -4.306 -35.976 38.475 1.00 83.88 789 THR A O 1
ATOM 6189 N N . GLY A 1 790 ? -4.658 -37.593 36.957 1.00 83.50 790 GLY A N 1
ATOM 6190 C CA . GLY A 1 790 ? -5.310 -36.741 35.969 1.00 83.50 790 GLY A CA 1
ATOM 6191 C C . GLY A 1 790 ? -6.639 -36.152 36.449 1.00 83.50 790 GLY A C 1
ATOM 6192 O O . GLY A 1 790 ? -6.890 -34.965 36.250 1.00 83.50 790 GLY A O 1
ATOM 6193 N N . LYS A 1 791 ? -7.467 -36.947 37.140 1.00 88.31 791 LYS A N 1
ATOM 6194 C CA . LYS A 1 791 ? -8.706 -36.458 37.755 1.00 88.31 791 LYS A CA 1
ATOM 6195 C C . LYS A 1 791 ? -8.429 -35.487 38.902 1.00 88.31 791 LYS A C 1
ATOM 6197 O O . LYS A 1 791 ? -9.031 -34.425 38.933 1.00 88.31 791 LYS A O 1
ATOM 6202 N N . ASP A 1 792 ? -7.505 -35.817 39.803 1.00 88.56 792 ASP A N 1
ATOM 6203 C CA . ASP A 1 792 ? -7.128 -34.954 40.929 1.00 88.56 792 ASP A CA 1
ATOM 6204 C C . ASP A 1 792 ? -6.566 -33.596 40.419 1.00 88.56 792 ASP A C 1
ATOM 6206 O O . ASP A 1 792 ? -6.819 -32.559 41.030 1.00 88.56 792 ASP A O 1
ATOM 6210 N N . TRP A 1 793 ? -5.861 -33.577 39.272 1.00 86.19 793 TRP A N 1
ATOM 6211 C CA . TRP A 1 793 ? -5.395 -32.356 38.587 1.00 86.19 793 TRP A CA 1
ATOM 6212 C C . TRP A 1 793 ? -6.543 -31.538 37.976 1.00 86.19 793 TRP A C 1
ATOM 6214 O O . TRP A 1 793 ? -6.595 -30.323 38.173 1.00 86.19 793 TRP A O 1
ATOM 6224 N N . PHE A 1 794 ? -7.469 -32.193 37.266 1.00 88.50 794 PHE A N 1
ATOM 6225 C CA . PHE A 1 794 ? -8.628 -31.538 36.650 1.00 88.50 794 PHE A CA 1
ATOM 6226 C C . PHE A 1 794 ? -9.580 -30.977 37.710 1.00 88.50 794 PHE A C 1
ATOM 6228 O O . PHE A 1 794 ? -10.014 -29.831 37.611 1.00 88.50 794 PHE A O 1
ATOM 6235 N N . ASP A 1 795 ? -9.856 -31.755 38.760 1.00 93.44 795 ASP A N 1
ATOM 6236 C CA . ASP A 1 795 ? -10.755 -31.371 39.845 1.00 93.44 795 ASP A CA 1
ATOM 6237 C C . ASP A 1 795 ? -10.271 -30.105 40.565 1.00 93.44 795 ASP A C 1
ATOM 6239 O O . ASP A 1 795 ? -11.074 -29.247 40.928 1.00 93.44 795 ASP A O 1
ATOM 6243 N N . ALA A 1 796 ? -8.953 -29.973 40.745 1.00 89.88 796 ALA A N 1
ATOM 6244 C CA . ALA A 1 796 ? -8.329 -28.835 41.416 1.00 89.88 796 ALA A CA 1
ATOM 6245 C C . ALA A 1 796 ? -8.390 -27.515 40.621 1.00 89.88 796 ALA A C 1
ATOM 6247 O O . ALA A 1 796 ? -8.145 -26.461 41.204 1.00 89.88 796 ALA A O 1
ATOM 6248 N N . ARG A 1 797 ? -8.694 -27.568 39.316 1.00 87.50 797 ARG A N 1
ATOM 6249 C CA . ARG A 1 797 ? -8.675 -26.419 38.392 1.00 87.50 797 ARG A CA 1
ATOM 6250 C C . ARG A 1 797 ? -10.048 -26.109 37.796 1.00 87.50 797 ARG A C 1
ATOM 6252 O O . ARG A 1 797 ? -10.513 -24.976 37.855 1.00 87.50 797 ARG A O 1
ATOM 6259 N N . TYR A 1 798 ? -10.713 -27.125 37.247 1.00 91.50 798 TYR A N 1
ATOM 6260 C CA . TYR A 1 798 ? -11.847 -26.963 36.333 1.00 91.50 798 TYR A CA 1
ATOM 6261 C C . TYR A 1 798 ? -13.185 -27.489 36.884 1.00 91.50 798 TYR A C 1
ATOM 6263 O O . TYR A 1 798 ? -14.225 -27.273 36.261 1.00 91.50 798 TYR A O 1
ATOM 6271 N N . LEU A 1 799 ? -13.210 -28.121 38.070 1.00 95.06 799 LEU A N 1
ATOM 6272 C CA . LEU A 1 799 ? -14.442 -28.679 38.659 1.00 95.06 799 LEU A CA 1
ATOM 6273 C C . LEU A 1 799 ? -15.537 -27.629 38.889 1.00 95.06 799 LEU A C 1
ATOM 6275 O O . LEU A 1 799 ? -16.710 -27.925 38.675 1.00 95.06 799 LEU A O 1
ATOM 6279 N N . LYS A 1 800 ? -15.152 -26.413 39.299 1.00 95.31 800 LYS A N 1
ATOM 6280 C CA . LYS A 1 800 ? -16.053 -25.259 39.461 1.00 95.31 800 LYS A CA 1
ATOM 6281 C C . LYS A 1 800 ? -16.842 -25.006 38.175 1.00 95.31 800 LYS A C 1
ATOM 6283 O O . LYS A 1 800 ? -18.068 -24.981 38.204 1.00 95.31 800 LYS A O 1
ATOM 6288 N N . TYR A 1 801 ? -16.133 -24.883 37.055 1.00 94.44 801 TYR A N 1
ATOM 6289 C CA . TYR A 1 801 ? -16.731 -24.613 35.753 1.00 94.44 801 TYR A CA 1
ATOM 6290 C C . TYR A 1 801 ? -17.549 -25.817 35.270 1.00 94.44 801 TYR A C 1
ATOM 6292 O O . TYR A 1 801 ? -18.713 -25.652 34.927 1.00 94.44 801 TYR A O 1
ATOM 6300 N N . TYR A 1 802 ? -17.022 -27.044 35.361 1.00 95.81 802 TYR A N 1
ATOM 6301 C CA . TYR A 1 802 ? -17.794 -28.256 35.048 1.00 95.81 802 TYR A CA 1
ATOM 6302 C C . TYR A 1 802 ? -19.141 -28.310 35.798 1.00 95.81 802 TYR A C 1
ATOM 6304 O O . TYR A 1 802 ? -20.170 -28.591 35.191 1.00 95.81 802 TYR A O 1
ATOM 6312 N N . GLN A 1 803 ? -19.161 -27.990 37.097 1.00 95.31 803 GLN A N 1
ATOM 6313 C CA . GLN A 1 803 ? -20.393 -27.946 37.896 1.00 95.31 803 GLN A CA 1
ATOM 6314 C C . GLN A 1 803 ? -21.317 -26.780 37.514 1.00 95.31 803 GLN A C 1
ATOM 6316 O O . GLN A 1 803 ? -22.534 -26.956 37.507 1.00 95.31 803 GLN A O 1
ATOM 6321 N N . GLN A 1 804 ? -20.761 -25.613 37.178 1.00 91.94 804 GLN A N 1
ATOM 6322 C CA . GLN A 1 804 ? -21.513 -24.447 36.709 1.00 91.94 804 GLN A CA 1
ATOM 6323 C C . GLN A 1 804 ? -22.258 -24.751 35.405 1.00 91.94 804 GLN A C 1
ATOM 6325 O O . GLN A 1 804 ? -23.479 -24.626 35.367 1.00 91.94 804 GLN A O 1
ATOM 6330 N N . TYR A 1 805 ? -21.559 -25.198 34.359 1.00 93.38 805 TYR A N 1
ATOM 6331 C CA . TYR A 1 805 ? -22.184 -25.433 33.053 1.00 93.38 805 TYR A CA 1
ATOM 6332 C C . TYR A 1 805 ? -23.049 -26.707 33.032 1.00 93.38 805 TYR A C 1
ATOM 6334 O O . TYR A 1 805 ? -24.064 -26.732 32.337 1.00 93.38 805 TYR A O 1
ATOM 6342 N N . LEU A 1 806 ? -22.771 -27.697 33.897 1.00 95.12 806 LEU A N 1
ATOM 6343 C CA . LEU A 1 806 ? -23.715 -28.786 34.181 1.00 95.12 806 LEU A CA 1
ATOM 6344 C C . LEU A 1 806 ? -25.041 -28.241 34.737 1.00 95.12 806 LEU A C 1
ATOM 6346 O O . LEU A 1 806 ? -26.093 -28.522 34.169 1.00 95.12 806 LEU A O 1
ATOM 6350 N N . ALA A 1 807 ? -25.005 -27.411 35.785 1.00 90.69 807 ALA A N 1
ATOM 6351 C CA . ALA A 1 807 ? -26.214 -26.816 36.363 1.00 90.69 807 ALA A CA 1
ATOM 6352 C C . ALA A 1 807 ? -26.957 -25.886 35.381 1.00 90.69 807 ALA A C 1
ATOM 6354 O O . ALA A 1 807 ? -28.177 -25.767 35.456 1.00 90.69 807 ALA A O 1
ATOM 6355 N N . VAL A 1 808 ? -26.248 -25.260 34.433 1.00 89.62 808 VAL A N 1
ATOM 6356 C CA . VAL A 1 808 ? -26.863 -24.515 33.320 1.00 89.62 808 VAL A CA 1
ATOM 6357 C C . VAL A 1 808 ? -27.559 -25.461 32.334 1.00 89.62 808 VAL A C 1
ATOM 6359 O O . VAL A 1 808 ? -28.684 -25.176 31.932 1.00 89.62 808 VAL A O 1
ATOM 6362 N N . SER A 1 809 ? -26.964 -26.608 31.986 1.00 90.62 809 SER A N 1
ATOM 6363 C CA . SER A 1 809 ? -27.621 -27.612 31.129 1.00 90.62 809 SER A CA 1
ATOM 6364 C C . SER A 1 809 ? -28.878 -28.214 31.774 1.00 90.62 809 SER A C 1
ATOM 6366 O O . SER A 1 809 ? -29.870 -28.460 31.092 1.00 90.62 809 SER A O 1
ATOM 6368 N N . GLU A 1 810 ? -28.904 -28.346 33.106 1.00 90.69 810 GLU A N 1
ATOM 6369 C CA . GLU A 1 810 ? -30.080 -28.811 33.855 1.00 90.69 810 GLU A CA 1
ATOM 6370 C C . GLU A 1 810 ? -31.296 -27.864 33.745 1.00 90.69 810 GLU A C 1
ATOM 6372 O O . GLU A 1 810 ? -32.421 -28.298 34.024 1.00 90.69 810 GLU A O 1
ATOM 6377 N N . LEU A 1 811 ? -31.116 -26.620 33.273 1.00 87.62 811 LEU A N 1
ATOM 6378 C CA . LEU A 1 811 ? -32.201 -25.673 32.970 1.00 87.62 811 LEU A CA 1
ATOM 6379 C C . LEU A 1 811 ? -32.950 -25.981 31.659 1.00 87.62 811 LEU A C 1
ATOM 6381 O O . LEU A 1 811 ? -34.004 -25.392 31.435 1.00 87.62 811 LEU A O 1
ATOM 6385 N N . TYR A 1 812 ? -32.476 -26.912 30.826 1.00 87.94 812 TYR A N 1
ATOM 6386 C CA . TYR A 1 812 ? -33.095 -27.263 29.537 1.00 87.94 812 TYR A CA 1
ATOM 6387 C C . TYR A 1 812 ? -33.639 -28.701 29.538 1.00 87.94 812 TYR A C 1
ATOM 6389 O O . TYR A 1 812 ? -33.109 -29.558 30.249 1.00 87.94 812 TYR A O 1
ATOM 6397 N N . ASP A 1 813 ? -34.737 -28.979 28.829 1.00 85.88 813 ASP A N 1
ATOM 6398 C CA . ASP A 1 813 ? -35.290 -30.338 28.677 1.00 85.88 813 ASP A CA 1
ATOM 6399 C C . ASP A 1 813 ? -34.598 -31.175 27.580 1.00 85.88 813 ASP A C 1
ATOM 6401 O O . ASP A 1 813 ? -33.651 -30.720 26.941 1.00 85.88 813 ASP A O 1
ATOM 6405 N N . GLU A 1 814 ? -35.014 -32.440 27.417 1.00 79.94 814 GLU A N 1
ATOM 6406 C CA . GLU A 1 814 ? -34.423 -33.376 26.438 1.00 79.94 814 GLU A CA 1
ATOM 6407 C C . GLU A 1 814 ? -34.664 -32.922 24.984 1.00 79.94 814 GLU A C 1
ATOM 6409 O O . GLU A 1 814 ? -33.956 -33.347 24.074 1.00 79.94 814 GLU A O 1
ATOM 6414 N N . GLU A 1 815 ? -35.632 -32.027 24.777 1.00 78.81 815 GLU A N 1
ATOM 6415 C CA . GLU A 1 815 ? -35.964 -31.371 23.518 1.00 78.81 815 GLU A CA 1
ATOM 6416 C C . GLU A 1 815 ? -35.355 -29.955 23.381 1.00 78.81 815 GLU A C 1
ATOM 6418 O O . GLU A 1 815 ? -35.711 -29.226 22.455 1.00 78.81 815 GLU A O 1
ATOM 6423 N N . GLY A 1 816 ? -34.443 -29.558 24.280 1.00 77.25 816 GLY A N 1
ATOM 6424 C CA . GLY A 1 816 ? -33.686 -28.300 24.216 1.00 77.25 816 GLY A CA 1
ATOM 6425 C C . GLY A 1 816 ? -34.431 -27.047 24.695 1.00 77.25 816 GLY A C 1
ATOM 6426 O O . GLY A 1 816 ? -33.905 -25.941 24.585 1.00 77.25 816 GLY A O 1
ATOM 6427 N N . ASN A 1 817 ? -35.638 -27.172 25.251 1.00 82.06 817 ASN A N 1
ATOM 6428 C CA . ASN A 1 817 ? -36.438 -26.027 25.692 1.00 82.06 817 ASN A CA 1
ATOM 6429 C C . ASN A 1 817 ? -36.047 -25.597 27.109 1.00 82.06 817 ASN A C 1
ATOM 6431 O O . ASN A 1 817 ? -35.841 -26.422 27.998 1.00 82.06 817 ASN A O 1
ATOM 6435 N N . PHE A 1 818 ? -36.005 -24.286 27.347 1.00 83.62 818 PHE A N 1
ATOM 6436 C CA . PHE A 1 818 ? -35.741 -23.725 28.672 1.00 83.62 818 PHE A CA 1
ATOM 6437 C C . PHE A 1 818 ? -36.917 -23.977 29.634 1.00 83.62 818 PHE A C 1
ATOM 6439 O O . PHE A 1 818 ? -38.051 -23.566 29.372 1.00 83.62 818 PHE A O 1
ATOM 6446 N N . LYS A 1 819 ? -36.638 -24.627 30.766 1.00 85.75 819 LYS A N 1
ATOM 6447 C CA . LYS A 1 819 ? -37.593 -24.911 31.848 1.00 85.75 819 LYS A CA 1
ATOM 6448 C C . LYS A 1 819 ? -37.932 -23.625 32.608 1.00 85.75 819 LYS A C 1
ATOM 6450 O O . LYS A 1 819 ? -37.072 -22.771 32.803 1.00 85.75 819 LYS A O 1
ATOM 6455 N N . GLU A 1 820 ? -39.168 -23.488 33.095 1.00 77.31 820 GLU A N 1
ATOM 6456 C CA . GLU A 1 820 ? -39.545 -22.322 33.910 1.00 77.31 820 GLU A CA 1
ATOM 6457 C C . GLU A 1 820 ? -38.662 -22.205 35.166 1.00 77.31 820 GLU A C 1
ATOM 6459 O O . GLU A 1 820 ? -38.567 -23.132 35.972 1.00 77.31 820 GLU A O 1
ATOM 6464 N N . TYR A 1 821 ? -38.031 -21.041 35.334 1.00 79.44 821 TYR A N 1
ATOM 6465 C CA . TYR A 1 821 ? -37.226 -20.716 36.510 1.00 79.44 821 TYR A CA 1
ATOM 6466 C C . TYR A 1 821 ? -38.137 -20.420 37.715 1.00 79.44 821 TYR A C 1
ATOM 6468 O O . TYR A 1 821 ? -39.219 -19.850 37.548 1.00 79.44 821 TYR A O 1
ATOM 6476 N N . GLU A 1 822 ? -37.709 -20.762 38.935 1.00 79.75 822 GLU A N 1
ATOM 6477 C CA . GLU A 1 822 ? -38.502 -20.493 40.143 1.00 79.75 822 GLU A CA 1
ATOM 6478 C C . GLU A 1 822 ? -38.783 -18.988 40.335 1.00 79.75 822 GLU A C 1
ATOM 6480 O O . GLU A 1 822 ? -37.952 -18.130 40.031 1.00 79.75 822 GLU A O 1
ATOM 6485 N N . ASN A 1 823 ? -39.966 -18.662 40.865 1.00 82.31 823 ASN A N 1
ATOM 6486 C CA . ASN A 1 823 ? -40.370 -17.281 41.137 1.00 82.31 823 ASN A CA 1
ATOM 6487 C C . ASN A 1 823 ? -39.452 -16.654 42.202 1.00 82.31 823 ASN A C 1
ATOM 6489 O O . ASN A 1 823 ? -39.384 -17.142 43.331 1.00 82.31 823 ASN A O 1
ATOM 6493 N N . LEU A 1 824 ? -38.784 -15.552 41.851 1.00 88.94 824 LEU A N 1
ATOM 6494 C CA . LEU A 1 824 ? -37.756 -14.917 42.686 1.00 88.94 824 LEU A CA 1
ATOM 6495 C C . LEU A 1 824 ? -38.316 -14.095 43.865 1.00 88.94 824 LEU A C 1
ATOM 6497 O O . LEU A 1 824 ? -37.552 -13.580 44.683 1.00 88.94 824 LEU A O 1
ATOM 6501 N N . GLY A 1 825 ? -39.640 -13.964 43.960 1.00 90.75 825 GLY A N 1
ATOM 6502 C CA . GLY A 1 825 ? -40.331 -13.033 44.845 1.00 90.75 825 GLY A CA 1
ATOM 6503 C C . GLY A 1 825 ? -40.685 -11.721 44.140 1.00 90.75 825 GLY A C 1
ATOM 6504 O O . GLY A 1 825 ? -40.003 -11.279 43.219 1.00 90.75 825 GLY A O 1
ATOM 6505 N N . GLU A 1 826 ? -41.770 -11.090 44.594 1.00 92.56 826 GLU A N 1
ATOM 6506 C CA . GLU A 1 826 ? -42.402 -9.921 43.956 1.00 92.56 826 GLU A CA 1
ATOM 6507 C C . GLU A 1 826 ? -41.437 -8.738 43.740 1.00 92.56 826 GLU A C 1
ATOM 6509 O O . GLU A 1 826 ? -41.464 -8.114 42.685 1.00 92.56 826 GLU A O 1
ATOM 6514 N N . GLU A 1 827 ? -40.531 -8.489 44.691 1.00 93.06 827 GLU A N 1
ATOM 6515 C CA . GLU A 1 827 ? -39.487 -7.454 44.610 1.00 93.06 827 GLU A CA 1
ATOM 6516 C C . GLU A 1 827 ? -38.484 -7.705 43.468 1.00 93.06 827 GLU A C 1
ATOM 6518 O O . GLU A 1 827 ? -38.178 -6.801 42.688 1.00 93.06 827 GLU A O 1
ATOM 6523 N N . TRP A 1 828 ? -38.000 -8.941 43.323 1.00 94.00 828 TRP A N 1
ATOM 6524 C CA . TRP A 1 828 ? -37.010 -9.289 42.302 1.00 94.00 828 TRP A CA 1
ATOM 6525 C C . TRP A 1 828 ? -37.640 -9.444 40.918 1.00 94.00 828 TRP A C 1
ATOM 6527 O O . TRP A 1 828 ? -37.077 -8.959 39.943 1.00 94.00 828 TRP A O 1
ATOM 6537 N N . GLU A 1 829 ? -38.839 -10.024 40.816 1.00 93.19 829 GLU A N 1
ATOM 6538 C CA . GLU A 1 829 ? -39.592 -10.074 39.552 1.00 93.19 829 GLU A CA 1
ATOM 6539 C C . GLU A 1 829 ? -40.037 -8.675 39.070 1.00 93.19 829 GLU A C 1
ATOM 6541 O O . GLU A 1 829 ? -40.282 -8.489 37.876 1.00 93.19 829 GLU A O 1
ATOM 6546 N N . ALA A 1 830 ? -40.119 -7.679 39.963 1.00 93.31 830 ALA A N 1
ATOM 6547 C CA . ALA A 1 830 ? -40.280 -6.274 39.588 1.00 93.31 830 ALA A CA 1
ATOM 6548 C C . ALA A 1 830 ? -38.973 -5.685 39.024 1.00 93.31 830 ALA A C 1
ATOM 6550 O O . ALA A 1 830 ? -38.975 -5.221 37.887 1.00 93.31 830 ALA A O 1
ATOM 6551 N N . LYS A 1 831 ? -37.841 -5.788 39.741 1.00 95.06 831 LYS A N 1
ATOM 6552 C CA . LYS A 1 831 ? -36.538 -5.287 39.246 1.00 95.06 831 LYS A CA 1
ATOM 6553 C C . LYS A 1 831 ? -36.100 -5.933 37.925 1.00 95.06 831 LYS A C 1
ATOM 6555 O O . LYS A 1 831 ? -35.587 -5.258 37.039 1.00 95.06 831 LYS A O 1
ATOM 6560 N N . PHE A 1 832 ? -36.332 -7.235 37.757 1.00 95.69 832 PHE A N 1
ATOM 6561 C CA . PHE A 1 832 ? -36.007 -7.957 36.520 1.00 95.69 832 PHE A CA 1
ATOM 6562 C C . PHE A 1 832 ? -36.868 -7.494 35.336 1.00 95.69 832 PHE A C 1
ATOM 6564 O O . PHE A 1 832 ? -36.413 -7.507 34.193 1.00 95.69 832 PHE A O 1
ATOM 6571 N N . ARG A 1 833 ? -38.110 -7.074 35.603 1.00 94.50 833 ARG A N 1
ATOM 6572 C CA . ARG A 1 833 ? -38.993 -6.478 34.599 1.00 94.50 833 ARG A CA 1
ATOM 6573 C C . ARG A 1 833 ? -38.518 -5.083 34.204 1.00 94.50 833 ARG A C 1
ATOM 6575 O O . ARG A 1 833 ? -38.437 -4.820 33.015 1.00 94.50 833 ARG A O 1
ATOM 6582 N N . GLU A 1 834 ? -38.154 -4.251 35.176 1.00 94.44 834 GLU A N 1
ATOM 6583 C CA . GLU A 1 834 ? -37.630 -2.897 34.958 1.00 94.44 834 GLU A CA 1
ATOM 6584 C C . GLU A 1 834 ? -36.371 -2.923 34.069 1.00 94.44 834 GLU A C 1
ATOM 6586 O O . GLU A 1 834 ? -36.326 -2.262 33.034 1.00 94.44 834 GLU A O 1
ATOM 6591 N N . VAL A 1 835 ? -35.401 -3.793 34.386 1.00 96.44 835 VAL A N 1
ATOM 6592 C CA . VAL A 1 835 ? -34.199 -4.031 33.558 1.00 96.44 835 VAL A CA 1
ATOM 6593 C C . VAL A 1 835 ? -34.559 -4.495 32.141 1.00 96.44 835 VAL A C 1
ATOM 6595 O O . VAL A 1 835 ? -33.990 -4.003 31.169 1.00 96.44 835 VAL A O 1
ATOM 6598 N N . ARG A 1 836 ? -35.523 -5.414 31.994 1.00 94.94 836 ARG A N 1
ATOM 6599 C CA . ARG A 1 836 ? -35.994 -5.876 30.677 1.00 94.94 836 ARG A CA 1
ATOM 6600 C C . ARG A 1 836 ? -36.663 -4.766 29.869 1.00 94.94 836 ARG A C 1
ATOM 6602 O O . ARG A 1 836 ? -36.454 -4.707 28.663 1.00 94.94 836 ARG A O 1
ATOM 6609 N N . GLU A 1 837 ? -37.492 -3.942 30.500 1.00 92.81 837 GLU A N 1
ATOM 6610 C CA . GLU A 1 837 ? -38.249 -2.879 29.833 1.00 92.81 837 GLU A CA 1
ATOM 6611 C C . GLU A 1 837 ? -37.303 -1.764 29.358 1.00 92.81 837 GLU A C 1
ATOM 6613 O O . GLU A 1 837 ? -37.334 -1.420 28.179 1.00 92.81 837 GLU A O 1
ATOM 6618 N N . VAL A 1 838 ? -36.353 -1.319 30.193 1.00 94.50 838 VAL A N 1
ATOM 6619 C CA . VAL A 1 838 ? -35.333 -0.333 29.783 1.00 94.50 838 VAL A CA 1
ATOM 6620 C C . VAL A 1 838 ? -34.393 -0.886 28.695 1.00 94.50 838 VAL A C 1
ATOM 6622 O O . VAL A 1 838 ? -34.086 -0.176 27.739 1.00 94.50 838 VAL A O 1
ATOM 6625 N N . ALA A 1 839 ? -33.971 -2.154 28.773 1.00 94.62 839 ALA A N 1
ATOM 6626 C CA . ALA A 1 839 ? -33.154 -2.768 27.717 1.00 94.62 839 ALA A CA 1
ATOM 6627 C C . ALA A 1 839 ? -33.924 -2.938 26.391 1.00 94.62 839 ALA A C 1
ATOM 6629 O O . ALA A 1 839 ? -33.364 -2.727 25.317 1.00 94.62 839 ALA A O 1
ATOM 6630 N N . TYR A 1 840 ? -35.213 -3.290 26.448 1.00 92.81 840 TYR A N 1
ATOM 6631 C CA . TYR A 1 840 ? -36.070 -3.396 25.263 1.00 92.81 840 TYR A CA 1
ATOM 6632 C C . TYR A 1 840 ? -36.270 -2.038 24.575 1.00 92.81 840 TYR A C 1
ATOM 6634 O O . TYR A 1 840 ? -36.189 -1.965 23.348 1.00 92.81 840 TYR A O 1
ATOM 6642 N N . ASP A 1 841 ? -36.449 -0.960 25.344 1.00 89.31 841 ASP A N 1
ATOM 6643 C CA . ASP A 1 841 ? -36.489 0.400 24.801 1.00 89.31 841 ASP A CA 1
ATOM 6644 C C . ASP A 1 841 ? -35.188 0.746 24.064 1.00 89.31 841 ASP A C 1
ATOM 6646 O O . ASP A 1 841 ? -35.239 1.188 22.918 1.00 89.31 841 ASP A O 1
ATOM 6650 N N . ILE A 1 842 ? -34.021 0.499 24.674 1.00 92.69 842 ILE A N 1
ATOM 6651 C CA . ILE A 1 842 ? -32.709 0.756 24.050 1.00 92.69 842 ILE A CA 1
ATOM 6652 C C . ILE A 1 842 ? -32.551 -0.036 22.744 1.00 92.69 842 ILE A C 1
ATOM 6654 O O . ILE A 1 842 ? -32.057 0.512 21.757 1.00 92.69 842 ILE A O 1
ATOM 6658 N N . MET A 1 843 ? -33.022 -1.288 22.691 1.00 90.31 843 MET A N 1
ATOM 6659 C CA . MET A 1 843 ? -33.036 -2.082 21.454 1.00 90.31 843 MET A CA 1
ATOM 6660 C C . MET A 1 843 ? -33.915 -1.448 20.364 1.00 90.31 843 MET A C 1
ATOM 6662 O O . MET A 1 843 ? -33.490 -1.399 19.208 1.00 90.31 843 MET A O 1
ATOM 6666 N N . ILE A 1 844 ? -35.095 -0.909 20.708 1.00 88.75 844 ILE A N 1
ATOM 6667 C CA . ILE A 1 844 ? -35.934 -0.150 19.761 1.00 88.75 844 ILE A CA 1
ATOM 6668 C C . ILE A 1 844 ? -35.192 1.090 19.258 1.00 88.75 844 ILE A C 1
ATOM 6670 O O . ILE A 1 844 ? -35.110 1.279 18.044 1.00 88.75 844 ILE A O 1
ATOM 6674 N N . LYS A 1 845 ? -34.639 1.914 20.158 1.00 87.56 845 LYS A N 1
ATOM 6675 C CA . LYS A 1 845 ? -33.933 3.154 19.792 1.00 87.56 845 LYS A CA 1
ATOM 6676 C C . LYS A 1 845 ? -32.760 2.862 18.863 1.00 87.56 845 LYS A C 1
ATOM 6678 O O . LYS A 1 845 ? -32.706 3.369 17.746 1.00 87.56 845 LYS A O 1
ATOM 6683 N N . ASN A 1 846 ? -31.891 1.931 19.259 1.00 89.00 846 ASN A N 1
ATOM 6684 C CA . ASN A 1 846 ? -30.754 1.503 18.449 1.00 89.00 846 ASN A CA 1
ATOM 6685 C C . ASN A 1 846 ? -31.187 0.988 17.063 1.00 89.00 846 ASN A C 1
ATOM 6687 O O . ASN A 1 846 ? -30.547 1.303 16.061 1.00 89.00 846 ASN A O 1
ATOM 6691 N N . TYR A 1 847 ? -32.289 0.235 16.978 1.00 87.81 847 TYR A N 1
ATOM 6692 C CA . TYR A 1 847 ? -32.844 -0.223 15.702 1.00 87.81 847 TYR A CA 1
ATOM 6693 C C . TYR A 1 847 ? -33.388 0.926 14.836 1.00 87.81 847 TYR A C 1
ATOM 6695 O O . TYR A 1 847 ? -33.163 0.926 13.627 1.00 87.81 847 TYR A O 1
ATOM 6703 N N . LEU A 1 848 ? -34.076 1.914 15.417 1.00 85.25 848 LEU A N 1
ATOM 6704 C CA . LEU A 1 848 ? -34.583 3.078 14.681 1.00 85.25 848 LEU A CA 1
ATOM 6705 C C . LEU A 1 848 ? -33.443 3.962 14.159 1.00 85.25 848 LEU A C 1
ATOM 6707 O O . LEU A 1 848 ? -33.465 4.335 12.983 1.00 85.25 848 LEU A O 1
ATOM 6711 N N . ILE A 1 849 ? -32.426 4.220 14.984 1.00 84.31 849 ILE A N 1
ATOM 6712 C CA . ILE A 1 849 ? -31.225 4.978 14.610 1.00 84.31 849 ILE A CA 1
ATOM 6713 C C . ILE A 1 849 ? -30.477 4.265 13.470 1.00 84.31 849 ILE A C 1
ATOM 6715 O O . ILE A 1 849 ? -30.296 4.848 12.404 1.00 84.31 849 ILE A O 1
ATOM 6719 N N . ASN A 1 850 ? -30.166 2.967 13.604 1.00 83.06 850 ASN A N 1
ATOM 6720 C CA . ASN A 1 850 ? -29.521 2.164 12.543 1.00 83.06 850 ASN A CA 1
ATOM 6721 C C . ASN A 1 850 ? -30.331 2.072 11.233 1.00 83.06 850 ASN A C 1
ATOM 6723 O O . ASN A 1 850 ? -29.818 1.648 10.197 1.00 83.06 850 ASN A O 1
ATOM 6727 N N . GLN A 1 851 ? -31.617 2.419 11.261 1.00 83.00 851 GLN A N 1
ATOM 6728 C CA . GLN A 1 851 ? -32.491 2.450 10.092 1.00 83.00 851 GLN A CA 1
ATOM 6729 C C . GLN A 1 851 ? -32.653 3.859 9.493 1.00 83.00 851 GLN A C 1
ATOM 6731 O O . GLN A 1 851 ? -33.443 4.009 8.555 1.00 83.00 851 GLN A O 1
ATOM 6736 N N . ASN A 1 852 ? -31.945 4.866 10.021 1.00 81.62 852 ASN A N 1
ATOM 6737 C CA . ASN A 1 852 ? -32.122 6.296 9.745 1.00 81.62 852 ASN A CA 1
ATOM 6738 C C . ASN A 1 852 ? -33.589 6.745 9.932 1.00 81.62 852 ASN A C 1
ATOM 6740 O O . ASN A 1 852 ? -34.178 7.395 9.066 1.00 81.62 852 ASN A O 1
ATOM 6744 N N . LYS A 1 853 ? -34.203 6.316 11.046 1.00 77.75 853 LYS A N 1
ATOM 6745 C CA . LYS A 1 853 ? -35.606 6.581 11.438 1.00 77.75 853 LYS A CA 1
ATOM 6746 C C . LYS A 1 853 ? -35.749 7.171 12.849 1.00 77.75 853 LYS A C 1
ATOM 6748 O O . LYS A 1 853 ? -36.875 7.382 13.290 1.00 77.75 853 LYS A O 1
ATOM 6753 N N . GLY A 1 854 ? -34.639 7.412 13.540 1.00 73.62 854 GLY A N 1
ATOM 6754 C CA . GLY A 1 854 ? -34.567 8.055 14.849 1.00 73.62 854 GLY A CA 1
ATOM 6755 C C . GLY A 1 854 ? -33.192 8.692 15.044 1.00 73.62 854 GLY A C 1
ATOM 6756 O O . GLY A 1 854 ? -32.234 8.303 14.375 1.00 73.62 854 GLY A O 1
ATOM 6757 N N . ASP A 1 855 ? -33.123 9.679 15.928 1.00 77.81 855 ASP A N 1
ATOM 6758 C CA . ASP A 1 855 ? -31.916 10.412 16.326 1.00 77.81 855 ASP A CA 1
ATOM 6759 C C . ASP A 1 855 ? -31.910 10.668 17.851 1.00 77.81 855 ASP A C 1
ATOM 6761 O O . ASP A 1 855 ? -31.331 11.625 18.362 1.00 77.81 855 ASP A O 1
ATOM 6765 N N . ASP A 1 856 ? -32.541 9.762 18.603 1.00 81.50 856 ASP A N 1
ATOM 6766 C CA . ASP A 1 856 ? -32.769 9.795 20.051 1.00 81.50 856 ASP A CA 1
ATOM 6767 C C . ASP A 1 856 ? -31.555 9.351 20.892 1.00 81.50 856 ASP A C 1
ATOM 6769 O O . ASP A 1 856 ? -31.691 8.724 21.949 1.00 81.50 856 ASP A O 1
ATOM 6773 N N . PHE A 1 857 ? -30.352 9.728 20.442 1.00 87.69 857 PHE A N 1
ATOM 6774 C CA . PHE A 1 857 ? -29.060 9.391 21.050 1.00 87.69 857 PHE A CA 1
ATOM 6775 C C . PHE A 1 857 ? -29.010 9.715 22.549 1.00 87.69 857 PHE A C 1
ATOM 6777 O O . PHE A 1 857 ? -28.725 8.837 23.360 1.00 87.69 857 PHE A O 1
ATOM 6784 N N . VAL A 1 858 ? -29.370 10.944 22.939 1.00 89.19 858 VAL A N 1
ATOM 6785 C CA . VAL A 1 858 ? -29.379 11.393 24.344 1.00 89.19 858 VAL A CA 1
ATOM 6786 C C . VAL A 1 858 ? -30.265 10.520 25.244 1.00 89.19 858 VAL A C 1
ATOM 6788 O O . VAL A 1 858 ? -29.912 10.254 26.393 1.00 89.19 858 VAL A O 1
ATOM 6791 N N . VAL A 1 859 ? -31.386 10.015 24.715 1.00 88.94 859 VAL A N 1
ATOM 6792 C CA . VAL A 1 859 ? -32.327 9.169 25.465 1.00 88.94 859 VAL A CA 1
ATOM 6793 C C . VAL A 1 859 ? -31.803 7.741 25.562 1.00 88.94 859 VAL A C 1
ATOM 6795 O O . VAL A 1 859 ? -31.913 7.126 26.619 1.00 88.94 859 VAL A O 1
ATOM 6798 N N . LEU A 1 860 ? -31.183 7.228 24.494 1.00 91.62 860 LEU A N 1
ATOM 6799 C CA . LEU A 1 860 ? -30.462 5.953 24.504 1.00 91.62 860 LEU A CA 1
ATOM 6800 C C . LEU A 1 860 ? -29.342 5.979 25.558 1.00 91.62 860 LEU A C 1
ATOM 6802 O O . LEU A 1 860 ? -29.228 5.042 26.350 1.00 91.62 860 LEU A O 1
ATOM 6806 N N . PHE A 1 861 ? -28.575 7.072 25.628 1.00 92.44 861 PHE A N 1
ATOM 6807 C CA . PHE A 1 861 ? -27.521 7.263 26.625 1.00 92.44 861 PHE A CA 1
ATOM 6808 C C . PHE A 1 861 ? -28.079 7.294 28.050 1.00 92.44 861 PHE A C 1
ATOM 6810 O O . PHE A 1 861 ? -27.657 6.500 28.890 1.00 92.44 861 PHE A O 1
ATOM 6817 N N . ALA A 1 862 ? -29.092 8.122 28.308 1.00 93.62 862 ALA A N 1
ATOM 6818 C CA . ALA A 1 862 ? -29.723 8.203 29.619 1.00 93.62 862 ALA A CA 1
ATOM 6819 C C . ALA A 1 862 ? -30.345 6.865 30.069 1.00 93.62 862 ALA A C 1
ATOM 6821 O O . ALA A 1 862 ? -30.178 6.455 31.222 1.00 93.62 862 ALA A O 1
ATOM 6822 N N . GLN A 1 863 ? -31.020 6.146 29.164 1.00 94.69 863 GLN A N 1
ATOM 6823 C CA . GLN A 1 863 ? -31.586 4.829 29.464 1.00 94.69 863 GLN A CA 1
ATOM 6824 C C . GLN A 1 863 ? -30.506 3.783 29.753 1.00 94.69 863 GLN A C 1
ATOM 6826 O O . GLN A 1 863 ? -30.703 2.973 30.661 1.00 94.69 863 GLN A O 1
ATOM 6831 N N . TYR A 1 864 ? -29.367 3.801 29.052 1.00 95.12 864 TYR A N 1
ATOM 6832 C CA . TYR A 1 864 ? -28.264 2.888 29.359 1.00 95.12 864 TYR A CA 1
ATOM 6833 C C . TYR A 1 864 ? -27.713 3.111 30.775 1.00 95.12 864 TYR A C 1
ATOM 6835 O O . TYR A 1 864 ? -27.512 2.148 31.516 1.00 95.12 864 TYR A O 1
ATOM 6843 N N . GLU A 1 865 ? -27.527 4.364 31.189 1.00 95.44 865 GLU A N 1
ATOM 6844 C CA . GLU A 1 865 ? -26.998 4.682 32.521 1.00 95.44 865 GLU A CA 1
ATOM 6845 C C . GLU A 1 865 ? -27.936 4.206 33.644 1.00 95.44 865 GLU A C 1
ATOM 6847 O O . GLU A 1 865 ? -27.493 3.689 34.676 1.00 95.44 865 GLU A O 1
ATOM 6852 N N . LEU A 1 866 ? -29.253 4.311 33.425 1.00 96.06 866 LEU A N 1
ATOM 6853 C CA . LEU A 1 866 ? -30.261 3.730 34.313 1.00 96.06 866 LEU A CA 1
ATOM 6854 C C . LEU A 1 866 ? -30.201 2.192 34.306 1.00 96.06 866 LEU A C 1
ATOM 6856 O O . LEU A 1 866 ? -30.254 1.574 35.371 1.00 96.06 866 LEU A O 1
ATOM 6860 N N . LEU A 1 867 ? -30.065 1.571 33.133 1.00 96.69 867 LEU A N 1
ATOM 6861 C CA . LEU A 1 867 ? -29.986 0.118 32.979 1.00 96.69 867 LEU A CA 1
ATOM 6862 C C . LEU A 1 867 ? -28.763 -0.479 33.692 1.00 96.69 867 LEU A C 1
ATOM 6864 O O . LEU A 1 867 ? -28.897 -1.469 34.414 1.00 96.69 867 LEU A O 1
ATOM 6868 N N . GLU A 1 868 ? -27.585 0.130 33.529 1.00 93.12 868 GLU A N 1
ATOM 6869 C CA . GLU A 1 868 ? -26.351 -0.285 34.202 1.00 93.12 868 GLU A CA 1
ATOM 6870 C C . GLU A 1 868 ? -26.507 -0.192 35.724 1.00 93.12 868 GLU A C 1
ATOM 6872 O O . GLU A 1 868 ? -26.191 -1.144 36.441 1.00 93.12 868 GLU A O 1
ATOM 6877 N N . LYS A 1 869 ? -27.082 0.907 36.231 1.00 94.94 869 LYS A N 1
ATOM 6878 C CA . LYS A 1 869 ? -27.384 1.061 37.660 1.00 94.94 869 LYS A CA 1
ATOM 6879 C C . LYS A 1 869 ? -28.324 -0.039 38.173 1.00 94.94 869 LYS A C 1
ATOM 6881 O O . LYS A 1 869 ? -28.025 -0.663 39.191 1.00 94.94 869 LYS A O 1
ATOM 6886 N N . LEU A 1 870 ? -29.442 -0.294 37.490 1.00 95.69 870 LEU A N 1
ATOM 6887 C CA . LEU A 1 870 ? -30.419 -1.317 37.891 1.00 95.69 870 LEU A CA 1
ATOM 6888 C C . LEU A 1 870 ? -29.813 -2.732 37.869 1.00 95.69 870 LEU A C 1
ATOM 6890 O O . LEU A 1 870 ? -30.046 -3.523 38.785 1.00 95.69 870 LEU A O 1
ATOM 6894 N N . SER A 1 871 ? -28.985 -3.031 36.864 1.00 94.38 871 SER A N 1
ATOM 6895 C CA . SER A 1 871 ? -28.205 -4.270 36.775 1.00 94.38 871 SER A CA 1
ATOM 6896 C C . SER A 1 871 ? -27.245 -4.425 37.965 1.00 94.38 871 SER A C 1
ATOM 6898 O O . SER A 1 871 ? -27.264 -5.449 38.656 1.00 94.38 871 SER A O 1
ATOM 6900 N N . LEU A 1 872 ? -26.468 -3.384 38.282 1.00 93.06 872 LEU A N 1
ATOM 6901 C CA . LEU A 1 872 ? -25.543 -3.378 39.419 1.00 93.06 872 LEU A CA 1
ATOM 6902 C C . LEU A 1 872 ? -26.265 -3.507 40.771 1.00 93.06 872 LEU A C 1
ATOM 6904 O O . LEU A 1 872 ? -25.749 -4.168 41.674 1.00 93.06 872 LEU A O 1
ATOM 6908 N N . GLU A 1 873 ? -27.469 -2.949 40.931 1.00 94.50 873 GLU A N 1
ATOM 6909 C CA . GLU A 1 873 ? -28.292 -3.169 42.129 1.00 94.50 873 GLU A CA 1
ATOM 6910 C C . GLU A 1 873 ? -28.707 -4.643 42.291 1.00 94.50 873 GLU A C 1
ATOM 6912 O O . GLU A 1 873 ? -28.673 -5.167 43.407 1.00 94.50 873 GLU A O 1
ATOM 6917 N N . ILE A 1 874 ? -29.055 -5.337 41.200 1.00 95.25 874 ILE A N 1
ATOM 6918 C CA . ILE A 1 874 ? -29.363 -6.778 41.227 1.00 95.25 874 ILE A CA 1
ATOM 6919 C C . ILE A 1 874 ? -28.113 -7.594 41.574 1.00 95.25 874 ILE A C 1
ATOM 6921 O O . ILE A 1 874 ? -28.165 -8.447 42.461 1.00 95.25 874 ILE A O 1
ATOM 6925 N N . LEU A 1 875 ? -26.985 -7.318 40.919 1.00 92.94 875 LEU A N 1
ATOM 6926 C CA . LEU A 1 875 ? -25.739 -8.069 41.105 1.00 92.94 875 LEU A CA 1
ATOM 6927 C C . LEU A 1 875 ? -25.103 -7.862 42.491 1.00 92.94 875 LEU A C 1
ATOM 6929 O O . LEU A 1 875 ? -24.464 -8.775 43.009 1.00 92.94 875 LEU A O 1
ATOM 6933 N N . SER A 1 876 ? -25.291 -6.692 43.110 1.00 94.25 876 SER A N 1
ATOM 6934 C CA . SER A 1 876 ? -24.736 -6.366 44.436 1.00 94.25 876 SER A CA 1
ATOM 6935 C C . SER A 1 876 ? -25.624 -6.775 45.616 1.00 94.25 876 SER A C 1
ATOM 6937 O O . SER A 1 876 ? -25.103 -7.036 46.701 1.00 94.25 876 SER A O 1
ATOM 6939 N N . SER A 1 877 ? -26.950 -6.816 45.430 1.00 93.75 877 SER A N 1
ATOM 6940 C CA . SER A 1 877 ? -27.923 -7.055 46.515 1.00 93.75 877 SER A CA 1
ATOM 6941 C C . SER A 1 877 ? -28.700 -8.372 46.390 1.00 93.75 877 SER A C 1
ATOM 6943 O O . SER A 1 877 ? -29.383 -8.776 47.334 1.00 93.75 877 SER A O 1
ATOM 6945 N N . GLY A 1 878 ? -28.613 -9.051 45.244 1.00 92.25 878 GLY A N 1
ATOM 6946 C CA . GLY A 1 878 ? -29.233 -10.351 45.011 1.00 92.25 878 GLY A CA 1
ATOM 6947 C C . GLY A 1 878 ? -28.597 -11.479 45.832 1.00 92.25 878 GLY A C 1
ATOM 6948 O O . GLY A 1 878 ? -27.433 -11.430 46.224 1.00 92.25 878 GLY A O 1
ATOM 6949 N N . ASN A 1 879 ? -29.368 -12.539 46.079 1.00 92.81 879 ASN A N 1
ATOM 6950 C CA . ASN A 1 879 ? -28.824 -13.803 46.584 1.00 92.81 879 ASN A CA 1
ATOM 6951 C C . ASN A 1 879 ? -28.380 -14.713 45.418 1.00 92.81 879 ASN A C 1
ATOM 6953 O O . ASN A 1 879 ? -28.666 -14.427 44.259 1.00 92.81 879 ASN A O 1
ATOM 6957 N N . ASP A 1 880 ? -27.725 -15.835 45.725 1.00 89.38 880 ASP A N 1
ATOM 6958 C CA . ASP A 1 880 ? -27.245 -16.817 44.735 1.00 89.38 880 ASP A CA 1
ATOM 6959 C C . ASP A 1 880 ? -28.324 -17.255 43.717 1.00 89.38 880 ASP A C 1
ATOM 6961 O O . ASP A 1 880 ? -28.048 -17.322 42.521 1.00 89.38 880 ASP A O 1
ATOM 6965 N N . THR A 1 881 ? -29.570 -17.474 44.153 1.00 89.56 881 THR A N 1
ATOM 6966 C CA . THR A 1 881 ? -30.693 -17.844 43.271 1.00 89.56 881 THR A CA 1
ATOM 6967 C C . THR A 1 881 ? -31.081 -16.714 42.315 1.00 89.56 881 THR A C 1
ATOM 6969 O O . THR A 1 881 ? -31.333 -16.979 41.139 1.00 89.56 881 THR A O 1
ATOM 6972 N N . VAL A 1 882 ? -31.103 -15.469 42.804 1.00 92.88 882 VAL A N 1
ATOM 6973 C CA . VAL A 1 882 ? -31.398 -14.258 42.016 1.00 92.88 882 VAL A CA 1
ATOM 6974 C C . VAL A 1 882 ? -30.272 -13.978 41.020 1.00 92.88 882 VAL A C 1
ATOM 6976 O O . VAL A 1 882 ? -30.539 -13.765 39.842 1.00 92.88 882 VAL A O 1
ATOM 6979 N N . ILE A 1 883 ? -29.011 -14.048 41.450 1.00 91.69 883 ILE A N 1
ATOM 6980 C CA . ILE A 1 883 ? -27.850 -13.817 40.580 1.00 91.69 883 ILE A CA 1
ATOM 6981 C C . ILE A 1 883 ? -27.805 -14.875 39.465 1.00 91.69 883 ILE A C 1
ATOM 6983 O O . ILE A 1 883 ? -27.692 -14.527 38.292 1.00 91.69 883 ILE A O 1
ATOM 6987 N N . LYS A 1 884 ? -28.008 -16.162 39.786 1.00 87.75 884 LYS A N 1
ATOM 6988 C CA . LYS A 1 884 ? -28.121 -17.230 38.773 1.00 87.75 884 LYS A CA 1
ATOM 6989 C C . LYS A 1 884 ? -29.269 -17.004 37.788 1.00 87.75 884 LYS A C 1
ATOM 6991 O O . LYS A 1 884 ? -29.108 -17.314 36.607 1.00 87.75 884 LYS A O 1
ATOM 6996 N N . ALA A 1 885 ? -30.383 -16.429 38.247 1.00 90.25 885 ALA A N 1
ATOM 6997 C CA . ALA A 1 885 ? -31.506 -16.078 37.388 1.00 90.25 885 ALA A CA 1
ATOM 6998 C C . ALA A 1 885 ? -31.154 -14.931 36.433 1.00 90.25 885 ALA A C 1
ATOM 7000 O O . ALA A 1 885 ? -31.474 -15.019 35.256 1.00 90.25 885 ALA A O 1
ATOM 7001 N N . TYR A 1 886 ? -30.464 -13.887 36.900 1.00 92.06 886 TYR A N 1
ATOM 7002 C CA . TYR A 1 886 ? -30.045 -12.759 36.058 1.00 92.06 886 TYR A CA 1
ATOM 7003 C C . TYR A 1 886 ? -29.197 -13.218 34.854 1.00 92.06 886 TYR A C 1
ATOM 7005 O O . TYR A 1 886 ? -29.439 -12.794 33.722 1.00 92.06 886 TYR A O 1
ATOM 7013 N N . TYR A 1 887 ? -28.267 -14.153 35.087 1.00 87.50 887 TYR A N 1
ATOM 7014 C CA . TYR A 1 887 ? -27.388 -14.707 34.051 1.00 87.50 887 TYR A CA 1
ATOM 7015 C C . TYR A 1 887 ? -28.026 -15.779 33.147 1.00 87.50 887 TYR A C 1
ATOM 7017 O O . TYR A 1 887 ? -27.462 -16.059 32.096 1.00 87.50 887 TYR A O 1
ATOM 7025 N N . ASN A 1 888 ? -29.149 -16.414 33.522 1.00 85.12 888 ASN A N 1
ATOM 7026 C CA . ASN A 1 888 ? -29.663 -17.594 32.792 1.00 85.12 888 ASN A CA 1
ATOM 7027 C C . ASN A 1 888 ? -31.169 -17.607 32.491 1.00 85.12 888 ASN A C 1
ATOM 7029 O O . ASN A 1 888 ? -31.590 -18.349 31.610 1.00 85.12 888 ASN A O 1
ATOM 7033 N N . LYS A 1 889 ? -32.000 -16.831 33.192 1.00 87.00 889 LYS A N 1
ATOM 7034 C CA . LYS A 1 889 ? -33.450 -16.790 32.959 1.00 87.00 889 LYS A CA 1
ATOM 7035 C C . LYS A 1 889 ? -33.726 -16.063 31.646 1.00 87.00 889 LYS A C 1
ATOM 7037 O O . LYS A 1 889 ? -33.449 -14.870 31.531 1.00 87.00 889 LYS A O 1
ATOM 7042 N N . LEU A 1 890 ? -34.266 -16.786 30.667 1.00 85.75 890 LEU A N 1
ATOM 7043 C CA . LEU A 1 890 ? -34.617 -16.217 29.369 1.00 85.75 890 LEU A CA 1
ATOM 7044 C C . LEU A 1 890 ? -35.884 -15.361 29.454 1.00 85.75 890 LEU A C 1
ATOM 7046 O O . LEU A 1 890 ? -36.892 -15.750 30.045 1.00 85.75 890 LEU A O 1
ATOM 7050 N N . TYR A 1 891 ? -35.828 -14.214 28.790 1.00 87.50 891 TYR A N 1
ATOM 7051 C CA . TYR A 1 891 ? -36.908 -13.258 28.625 1.00 87.50 891 TYR A CA 1
ATOM 7052 C C . TYR A 1 891 ? -37.162 -12.995 27.141 1.00 87.50 891 TYR A C 1
ATOM 7054 O O . TYR A 1 891 ? -36.247 -13.008 26.324 1.00 87.50 891 TYR A O 1
ATOM 7062 N N . ASP A 1 892 ? -38.423 -12.748 26.805 1.00 86.12 892 ASP A N 1
ATOM 7063 C CA . ASP A 1 892 ? -38.872 -12.431 25.450 1.00 86.12 892 ASP A CA 1
ATOM 7064 C C . ASP A 1 892 ? -38.744 -10.920 25.182 1.00 86.12 892 ASP A C 1
ATOM 7066 O O . ASP A 1 892 ? -39.225 -10.115 25.987 1.00 86.12 892 ASP A O 1
ATOM 7070 N N . PHE A 1 893 ? -38.102 -10.539 24.079 1.00 88.06 893 PHE A N 1
ATOM 7071 C CA . PHE A 1 893 ? -37.892 -9.160 23.617 1.00 88.06 893 PHE A CA 1
ATOM 7072 C C . PHE A 1 893 ? -38.639 -8.893 22.291 1.00 88.06 893 PHE A C 1
ATOM 7074 O O . PHE A 1 893 ? -38.224 -8.062 21.483 1.00 88.06 893 PHE A O 1
ATOM 7081 N N . LYS A 1 894 ? -39.767 -9.588 22.070 1.00 87.44 894 LYS A N 1
ATOM 7082 C CA . LYS A 1 894 ? -40.609 -9.513 20.866 1.00 87.44 894 LYS A CA 1
ATOM 7083 C C . LYS A 1 894 ? -39.784 -9.755 19.592 1.00 87.44 894 LYS A C 1
ATOM 7085 O O . LYS A 1 894 ? -39.152 -10.800 19.455 1.00 87.44 894 LYS A O 1
ATOM 7090 N N . ASP A 1 895 ? -39.769 -8.794 18.672 1.00 81.62 895 ASP A N 1
ATOM 7091 C CA . ASP A 1 895 ? -39.108 -8.865 17.367 1.00 81.62 895 ASP A CA 1
ATOM 7092 C C . ASP A 1 895 ? -37.579 -9.034 17.451 1.00 81.62 895 ASP A C 1
ATOM 7094 O O . ASP A 1 895 ? -36.961 -9.469 16.480 1.00 81.62 895 ASP A O 1
ATOM 7098 N N . PHE A 1 896 ? -36.970 -8.758 18.612 1.00 81.88 896 PHE A N 1
ATOM 7099 C CA . PHE A 1 896 ? -35.543 -8.984 18.859 1.00 81.88 896 PHE A CA 1
ATOM 7100 C C . PHE A 1 896 ? -35.205 -10.404 19.341 1.00 81.88 896 PHE A C 1
ATOM 7102 O O . PHE A 1 896 ? -34.026 -10.724 19.430 1.00 81.88 896 PHE A O 1
ATOM 7109 N N . GLY A 1 897 ? -36.181 -11.271 19.642 1.00 84.69 897 GLY A N 1
ATOM 7110 C CA . GLY A 1 897 ? -35.935 -12.657 20.071 1.00 84.69 897 GLY A CA 1
ATOM 7111 C C . GLY A 1 897 ? -35.949 -12.868 21.592 1.00 84.69 897 GLY A C 1
ATOM 7112 O O . GLY A 1 897 ? -36.731 -12.239 22.304 1.00 84.69 897 GLY A O 1
ATOM 7113 N N . LYS A 1 898 ? -35.137 -13.808 22.101 1.00 84.62 898 LYS A N 1
ATOM 7114 C CA . LYS A 1 898 ? -35.119 -14.208 23.523 1.00 84.62 898 LYS A CA 1
ATOM 7115 C C . LYS A 1 898 ? -33.710 -14.174 24.108 1.00 84.62 898 LYS A C 1
ATOM 7117 O O . LYS A 1 898 ? -32.824 -14.840 23.585 1.00 84.62 898 LYS A O 1
ATOM 7122 N N . TYR A 1 899 ? -33.539 -13.479 25.231 1.00 85.12 899 TYR A N 1
ATOM 7123 C CA . TYR A 1 899 ? -32.233 -13.236 25.855 1.00 85.12 899 TYR A CA 1
ATOM 7124 C C . TYR A 1 899 ? -32.271 -13.369 27.377 1.00 85.12 899 TYR A C 1
ATOM 7126 O O . TYR A 1 899 ? -33.323 -13.232 28.001 1.00 85.12 899 TYR A O 1
ATOM 7134 N N . THR A 1 900 ? -31.108 -13.593 27.985 1.00 88.25 900 THR A N 1
ATOM 7135 C CA . THR A 1 900 ? -30.893 -13.357 29.420 1.00 88.25 900 THR A CA 1
ATOM 7136 C C . THR A 1 900 ? -30.839 -11.847 29.688 1.00 88.25 900 THR A C 1
ATOM 7138 O O . THR A 1 900 ? -30.613 -11.057 28.766 1.00 88.25 900 THR A O 1
ATOM 7141 N N . LEU A 1 901 ? -31.035 -11.415 30.940 1.00 91.12 901 LEU A N 1
ATOM 7142 C CA . LEU A 1 901 ? -30.910 -9.986 31.264 1.00 91.12 901 LEU A CA 1
ATOM 7143 C C . LEU A 1 901 ? -29.472 -9.494 31.071 1.00 91.12 901 LEU A C 1
ATOM 7145 O O . LEU A 1 901 ? -29.272 -8.408 30.542 1.00 91.12 901 LEU A O 1
ATOM 7149 N N . GLU A 1 902 ? -28.482 -10.315 31.424 1.00 89.75 902 GLU A N 1
ATOM 7150 C CA . GLU A 1 902 ? -27.067 -10.020 31.184 1.00 89.75 902 GLU A CA 1
ATOM 7151 C C . GLU A 1 902 ? -26.760 -9.733 29.703 1.00 89.75 902 GLU A C 1
ATOM 7153 O O . GLU A 1 902 ? -26.175 -8.696 29.388 1.00 89.75 902 GLU A O 1
ATOM 7158 N N . TYR A 1 903 ? -27.228 -10.579 28.783 1.00 85.69 903 TYR A N 1
ATOM 7159 C CA . TYR A 1 903 ? -26.986 -10.387 27.353 1.00 85.69 903 TYR A CA 1
ATOM 7160 C C . TYR A 1 903 ? -27.757 -9.182 26.782 1.00 85.69 903 TYR A C 1
ATOM 7162 O O . TYR A 1 903 ? -27.247 -8.463 25.923 1.00 85.69 903 TYR A O 1
ATOM 7170 N N . ALA A 1 904 ? -28.956 -8.891 27.299 1.00 89.50 904 ALA A N 1
ATOM 7171 C CA . ALA A 1 904 ? -29.691 -7.676 26.943 1.00 89.50 904 ALA A CA 1
ATOM 7172 C C . ALA A 1 904 ? -28.982 -6.391 27.426 1.00 89.50 904 ALA A C 1
ATOM 7174 O O . ALA A 1 904 ? -28.989 -5.382 26.716 1.00 89.50 904 ALA A O 1
ATOM 7175 N N . VAL A 1 905 ? -28.316 -6.431 28.588 1.00 90.69 905 VAL A N 1
ATOM 7176 C CA . VAL A 1 905 ? -27.456 -5.339 29.080 1.00 90.69 905 VAL A CA 1
ATOM 7177 C C . VAL A 1 905 ? -26.198 -5.195 28.215 1.00 90.69 905 VAL A C 1
ATOM 7179 O O . VAL A 1 905 ? -25.845 -4.069 27.873 1.00 90.69 905 VAL A O 1
ATOM 7182 N N . MET A 1 906 ? -25.574 -6.296 27.777 1.00 86.12 906 MET A N 1
ATOM 7183 C CA . MET A 1 906 ? -24.448 -6.266 26.827 1.00 86.12 906 MET A CA 1
ATOM 7184 C C . MET A 1 906 ? -24.835 -5.588 25.500 1.00 86.12 906 MET A C 1
ATOM 7186 O O . MET A 1 906 ? -24.156 -4.658 25.076 1.00 86.12 906 MET A O 1
ATOM 7190 N N . LEU A 1 907 ? -25.949 -5.989 24.876 1.00 84.44 907 LEU A N 1
ATOM 7191 C CA . LEU A 1 907 ? -26.443 -5.362 23.637 1.00 84.44 907 LEU A CA 1
ATOM 7192 C C . LEU A 1 907 ? -26.801 -3.876 23.824 1.00 84.44 907 LEU A C 1
ATOM 7194 O O . LEU A 1 907 ? -26.627 -3.069 22.912 1.00 84.44 907 LEU A O 1
ATOM 7198 N N . SER A 1 908 ? -27.280 -3.500 25.011 1.00 90.06 908 SER A N 1
ATOM 7199 C CA . SER A 1 908 ? -27.570 -2.099 25.341 1.00 90.06 908 SER A CA 1
ATOM 7200 C C . SER A 1 908 ? -26.290 -1.271 25.517 1.00 90.06 908 SER A C 1
ATOM 7202 O O . SER A 1 908 ? -26.240 -0.119 25.088 1.00 90.06 908 SER A O 1
ATOM 7204 N N . ARG A 1 909 ? -25.240 -1.866 26.102 1.00 86.62 909 ARG A N 1
ATOM 7205 C CA . ARG A 1 909 ? -23.904 -1.268 26.253 1.00 86.62 909 ARG A CA 1
ATOM 7206 C C . ARG A 1 909 ? -23.207 -1.065 24.907 1.00 86.62 909 ARG A C 1
ATOM 7208 O O . ARG A 1 909 ? -22.559 -0.042 24.711 1.00 86.62 909 ARG A O 1
ATOM 7215 N N . ASP A 1 910 ? -23.365 -2.018 23.993 1.00 80.19 910 ASP A N 1
ATOM 7216 C CA . ASP A 1 910 ? -22.846 -1.952 22.625 1.00 80.19 910 ASP A CA 1
ATOM 7217 C C . ASP A 1 910 ? -23.424 -0.764 21.850 1.00 80.19 910 ASP A C 1
ATOM 7219 O O . ASP A 1 910 ? -22.672 0.074 21.351 1.00 80.19 910 ASP A O 1
ATOM 7223 N N . ALA A 1 911 ? -24.752 -0.611 21.867 1.00 85.31 911 ALA A N 1
ATOM 7224 C CA . ALA A 1 911 ? -25.431 0.550 21.297 1.00 85.31 911 ALA A CA 1
ATOM 7225 C C . ALA A 1 911 ? -24.945 1.871 21.924 1.00 85.31 911 ALA A C 1
ATOM 7227 O O . ALA A 1 911 ? -24.579 2.809 21.216 1.00 85.31 911 ALA A O 1
ATOM 7228 N N . TYR A 1 912 ? -24.910 1.926 23.258 1.00 87.88 912 TYR A N 1
ATOM 7229 C CA . TYR A 1 912 ? -24.472 3.085 24.036 1.00 87.88 912 TYR A CA 1
ATOM 7230 C C . TYR A 1 912 ? -23.059 3.558 23.653 1.00 87.88 912 TYR A C 1
ATOM 7232 O O . TYR A 1 912 ? -22.864 4.730 23.325 1.00 87.88 912 TYR A O 1
ATOM 7240 N N . ARG A 1 913 ? -22.083 2.641 23.640 1.00 80.69 913 ARG A N 1
ATOM 7241 C CA . ARG A 1 913 ? -20.681 2.951 23.323 1.00 80.69 913 ARG A CA 1
ATOM 7242 C C . ARG A 1 913 ? -20.490 3.302 21.855 1.00 80.69 913 ARG A C 1
ATOM 7244 O O . ARG A 1 913 ? -19.863 4.316 21.563 1.00 80.69 913 ARG A O 1
ATOM 7251 N N . THR A 1 914 ? -21.087 2.528 20.949 1.00 77.88 914 THR A N 1
ATOM 7252 C CA . THR A 1 914 ? -20.997 2.748 19.496 1.00 77.88 914 THR A CA 1
ATOM 7253 C C . THR A 1 914 ? -21.415 4.167 19.122 1.00 77.88 914 THR A C 1
ATOM 7255 O O . THR A 1 914 ? -20.670 4.865 18.434 1.00 77.88 914 THR A O 1
ATOM 7258 N N . TRP A 1 915 ? -22.557 4.642 19.629 1.00 82.25 915 TRP A N 1
ATOM 7259 C CA . TRP A 1 915 ? -23.048 5.977 19.293 1.00 82.25 915 TRP A CA 1
ATOM 7260 C C . TRP A 1 915 ? -22.287 7.112 19.996 1.00 82.25 915 TRP A C 1
ATOM 7262 O O . TRP A 1 915 ? -22.025 8.122 19.347 1.00 82.25 915 TRP A O 1
ATOM 7272 N N . LEU A 1 916 ? -21.848 6.961 21.255 1.00 80.31 916 LEU A N 1
ATOM 7273 C CA . LEU A 1 916 ? -20.975 7.965 21.894 1.00 80.31 916 LEU A CA 1
ATOM 7274 C C . LEU A 1 916 ? -19.632 8.118 21.164 1.00 80.31 916 LEU A C 1
ATOM 7276 O O . LEU A 1 916 ? -19.142 9.236 21.000 1.00 80.31 916 LEU A O 1
ATOM 7280 N N . VAL A 1 917 ? -19.044 7.008 20.713 1.00 74.31 917 VAL A N 1
ATOM 7281 C CA . VAL A 1 917 ? -17.775 6.990 19.973 1.00 74.31 917 VAL A CA 1
ATOM 7282 C C . VAL A 1 917 ? -17.957 7.585 18.570 1.00 74.31 917 VAL A C 1
ATOM 7284 O O . VAL A 1 917 ? -17.180 8.460 18.182 1.00 74.31 917 VAL A O 1
ATOM 7287 N N . LEU A 1 918 ? -19.019 7.214 17.839 1.00 74.62 918 LEU A N 1
ATOM 7288 C CA . LEU A 1 918 ? -19.352 7.789 16.523 1.00 74.62 918 LEU A CA 1
ATOM 7289 C C . LEU A 1 918 ? -19.601 9.304 16.574 1.00 74.62 918 LEU A C 1
ATOM 7291 O O . LEU A 1 918 ? -19.087 10.023 15.721 1.00 74.62 918 LEU A O 1
ATOM 7295 N N . LEU A 1 919 ? -20.300 9.804 17.598 1.00 76.94 919 LEU A N 1
ATOM 7296 C CA . LEU A 1 919 ? -20.508 11.243 17.814 1.00 76.94 919 LEU A CA 1
ATOM 7297 C C . LEU A 1 919 ? -19.250 11.985 18.316 1.00 76.94 919 LEU A C 1
ATOM 7299 O O . LEU A 1 919 ? -19.283 13.204 18.462 1.00 76.94 919 LEU A O 1
ATOM 7303 N N . GLY A 1 920 ? -18.150 11.279 18.609 1.00 72.88 920 GLY A N 1
ATOM 7304 C CA . GLY A 1 920 ? -16.933 11.866 19.186 1.00 72.88 920 GLY A CA 1
ATOM 7305 C C . GLY A 1 920 ? -17.094 12.346 20.635 1.00 72.88 920 GLY A C 1
ATOM 7306 O O . GLY A 1 920 ? -16.264 13.104 21.122 1.00 72.88 920 GLY A O 1
ATOM 7307 N N . GLY A 1 921 ? -18.159 11.924 21.322 1.00 76.88 921 GLY A N 1
ATOM 7308 C CA . GLY A 1 921 ? -18.492 12.349 22.683 1.00 76.88 921 GLY A CA 1
ATOM 7309 C C . GLY A 1 921 ? -17.906 11.478 23.796 1.00 76.88 921 GLY A C 1
ATOM 7310 O O . GLY A 1 921 ? -18.018 11.854 24.957 1.00 76.88 921 GLY A O 1
ATOM 7311 N N . TRP A 1 922 ? -17.313 10.323 23.471 1.00 80.19 922 TRP A N 1
ATOM 7312 C CA . TRP A 1 922 ? -16.937 9.275 24.434 1.00 80.19 922 TRP A CA 1
ATOM 7313 C C . TRP A 1 922 ? -16.071 9.760 25.606 1.00 80.19 922 TRP A C 1
ATOM 7315 O O . TRP A 1 922 ? -16.486 9.633 26.757 1.00 80.19 922 TRP A O 1
ATOM 7325 N N . ASP A 1 923 ? -14.895 10.321 25.333 1.00 75.88 923 ASP A N 1
ATOM 7326 C CA . ASP A 1 923 ? -13.927 10.713 26.362 1.00 75.88 923 ASP A CA 1
ATOM 7327 C C . ASP A 1 923 ? -14.431 11.897 27.198 1.00 75.88 923 ASP A C 1
ATOM 7329 O O . ASP A 1 923 ? -14.424 11.831 28.428 1.00 75.88 923 ASP A O 1
ATOM 7333 N N . MET A 1 924 ? -15.002 12.915 26.539 1.00 82.00 924 MET A N 1
ATOM 7334 C CA . MET A 1 924 ? -15.670 14.040 27.206 1.00 82.00 924 MET A CA 1
ATOM 7335 C C . MET A 1 924 ? -16.794 13.560 28.134 1.00 82.00 924 MET A C 1
ATOM 7337 O O . MET A 1 924 ? -16.893 14.013 29.270 1.00 82.00 924 MET A O 1
ATOM 7341 N N . TYR A 1 925 ? -17.630 12.619 27.685 1.00 87.50 925 TYR A N 1
ATOM 7342 C CA . TYR A 1 925 ? -18.730 12.088 28.489 1.00 87.50 925 TYR A CA 1
ATOM 7343 C C . TYR A 1 925 ? -18.228 11.230 29.657 1.00 87.50 925 TYR A C 1
ATOM 7345 O O . TYR A 1 925 ? -18.730 11.377 30.772 1.00 87.50 925 TYR A O 1
ATOM 7353 N N . ARG A 1 926 ? -17.204 10.391 29.443 1.00 82.94 926 ARG A N 1
ATOM 7354 C CA . ARG A 1 926 ? -16.555 9.581 30.491 1.00 82.94 926 ARG A CA 1
ATOM 7355 C C . ARG A 1 926 ? -16.015 10.434 31.642 1.00 82.94 926 ARG A C 1
ATOM 7357 O O . ARG A 1 926 ? -16.010 9.970 32.781 1.00 82.94 926 ARG A O 1
ATOM 7364 N N . GLU A 1 927 ? -15.533 11.635 31.339 1.00 83.62 927 GLU A N 1
ATOM 7365 C CA . GLU A 1 927 ? -14.915 12.550 32.308 1.00 83.62 927 GLU A CA 1
ATOM 7366 C C . GLU A 1 927 ? -15.886 13.615 32.852 1.00 83.62 927 GLU A C 1
ATOM 7368 O O . GLU A 1 927 ? -15.575 14.280 33.841 1.00 83.62 927 GLU A O 1
ATOM 7373 N N . SER A 1 928 ? -17.085 13.718 32.270 1.00 89.94 928 SER A N 1
ATOM 7374 C CA . SER A 1 928 ? -18.164 14.614 32.703 1.00 89.94 928 SER A CA 1
ATOM 7375 C C . SER A 1 928 ? -18.854 14.186 34.008 1.00 89.94 928 SER A C 1
ATOM 7377 O O . SER A 1 928 ? -18.855 13.020 34.406 1.00 89.94 928 SER A O 1
ATOM 7379 N N . GLY A 1 929 ? -19.554 15.133 34.634 1.00 88.38 929 GLY A N 1
ATOM 7380 C CA . GLY A 1 929 ? -20.501 14.899 35.726 1.00 88.38 929 GLY A CA 1
ATOM 7381 C C . GLY A 1 929 ? -21.909 14.484 35.272 1.00 88.38 929 GLY A C 1
ATOM 7382 O O . GLY A 1 929 ? -22.845 14.561 36.070 1.00 88.38 929 GLY A O 1
ATOM 7383 N N . LEU A 1 930 ? -22.111 14.092 34.005 1.00 93.25 930 LEU A N 1
ATOM 7384 C CA . LEU A 1 930 ? -23.455 13.896 33.444 1.00 93.25 930 LEU A CA 1
ATOM 7385 C C . LEU A 1 930 ? -24.163 12.601 33.864 1.00 93.25 930 LEU A C 1
ATOM 7387 O O . LEU A 1 930 ? -25.392 12.579 33.815 1.00 93.25 930 LEU A O 1
ATOM 7391 N N . LYS A 1 931 ? -23.457 11.549 34.300 1.00 92.75 931 LYS A N 1
ATOM 7392 C CA . LYS A 1 931 ? -24.045 10.220 34.595 1.00 92.75 931 LYS A CA 1
ATOM 7393 C C . LYS A 1 931 ? -25.243 10.297 35.552 1.00 92.75 931 LYS A C 1
ATOM 7395 O O . LYS A 1 931 ? -26.330 9.810 35.237 1.00 92.75 931 LYS A O 1
ATOM 7400 N N . GLU A 1 932 ? -25.094 10.959 36.698 1.00 94.19 932 GLU A N 1
ATOM 7401 C CA . GLU A 1 932 ? -26.169 11.142 37.681 1.00 94.19 932 GLU A CA 1
ATOM 7402 C C . GLU A 1 932 ? -27.342 11.983 37.148 1.00 94.19 932 GLU A C 1
ATOM 7404 O O . GLU A 1 932 ? -28.499 11.698 37.474 1.00 94.19 932 GLU A O 1
ATOM 7409 N N . PHE A 1 933 ? -27.066 12.998 36.323 1.00 95.38 933 PHE A N 1
ATOM 7410 C CA . PHE A 1 933 ? -28.093 13.840 35.701 1.00 95.38 933 PHE A CA 1
ATOM 7411 C C . PHE A 1 933 ? -28.882 13.071 34.635 1.00 95.38 933 PHE A C 1
ATOM 7413 O O . PHE A 1 933 ? -30.111 13.086 34.652 1.00 95.38 933 PHE A O 1
ATOM 7420 N N . MET A 1 934 ? -28.191 12.329 33.769 1.00 94.88 934 MET A N 1
ATOM 7421 C CA . MET A 1 934 ? -28.780 11.472 32.742 1.00 94.88 934 MET A CA 1
ATOM 7422 C C . MET A 1 934 ? -29.727 10.432 33.358 1.00 94.88 934 MET A C 1
ATOM 7424 O O . MET A 1 934 ? -30.884 10.340 32.951 1.00 94.88 934 MET A O 1
ATOM 7428 N N . ILE A 1 935 ? -29.300 9.737 34.422 1.00 95.31 935 ILE A N 1
ATOM 7429 C CA . ILE A 1 935 ? -30.152 8.794 35.176 1.00 95.31 935 ILE A CA 1
ATOM 7430 C C . ILE A 1 935 ? -31.403 9.488 35.746 1.00 95.31 935 ILE A C 1
ATOM 7432 O O . ILE A 1 935 ? -32.480 8.890 35.775 1.00 95.31 935 ILE A O 1
ATOM 7436 N N . MET A 1 936 ? -31.284 10.742 36.198 1.00 94.31 936 MET A N 1
ATOM 7437 C CA . MET A 1 936 ? -32.420 11.530 36.692 1.00 94.31 936 MET A CA 1
ATOM 7438 C C . MET A 1 936 ? -33.359 11.987 35.563 1.00 94.31 936 MET A C 1
ATOM 7440 O O . MET A 1 936 ? -34.561 12.114 35.794 1.00 94.31 936 MET A O 1
ATOM 7444 N N . ALA A 1 937 ? -32.833 12.218 34.358 1.00 93.12 937 ALA A N 1
ATOM 7445 C CA . ALA A 1 937 ? -33.566 12.759 33.218 1.00 93.12 937 ALA A CA 1
ATOM 7446 C C . ALA A 1 937 ? -34.423 11.724 32.462 1.00 93.12 937 ALA A C 1
ATOM 7448 O O . ALA A 1 937 ? -35.420 12.121 31.855 1.00 93.12 937 ALA A O 1
ATOM 7449 N N . VAL A 1 938 ? -34.112 10.418 32.535 1.00 91.75 938 VAL A N 1
ATOM 7450 C CA . VAL A 1 938 ? -34.857 9.347 31.824 1.00 91.75 938 VAL A CA 1
ATOM 7451 C C . VAL A 1 938 ? -36.388 9.460 31.944 1.00 91.75 938 VAL A C 1
ATOM 7453 O O . VAL A 1 938 ? -37.059 9.404 30.909 1.00 91.75 938 VAL A O 1
ATOM 7456 N N . PRO A 1 939 ? -36.988 9.653 33.141 1.00 88.94 939 PRO A N 1
ATOM 7457 C CA . PRO A 1 939 ? -38.442 9.730 33.268 1.00 88.94 939 PRO A CA 1
ATOM 7458 C C . PRO A 1 939 ? -39.048 10.954 32.575 1.00 88.94 939 PRO A C 1
ATOM 7460 O O . PRO A 1 939 ? -40.221 10.914 32.230 1.00 88.94 939 PRO A O 1
ATOM 7463 N N . VAL A 1 940 ? -38.269 12.028 32.385 1.00 89.88 940 VAL A N 1
ATOM 7464 C CA . VAL A 1 940 ? -38.692 13.266 31.711 1.00 89.88 940 VAL A CA 1
ATOM 7465 C C . VAL A 1 940 ? -38.520 13.148 30.198 1.00 89.88 940 VAL A C 1
ATOM 7467 O O . VAL A 1 940 ? -39.458 13.445 29.465 1.00 89.88 940 VAL A O 1
ATOM 7470 N N . MET A 1 941 ? -37.383 12.633 29.721 1.00 87.75 941 MET A N 1
ATOM 7471 C CA . MET A 1 941 ? -37.132 12.416 28.286 1.00 87.75 941 MET A CA 1
ATOM 7472 C C . MET A 1 941 ? -38.164 11.478 27.642 1.00 87.75 941 MET A C 1
ATOM 7474 O O . MET A 1 941 ? -38.576 11.674 26.499 1.00 87.75 941 MET A O 1
ATOM 7478 N N . ASN A 1 942 ? -38.650 10.487 28.395 1.00 81.50 942 ASN A N 1
ATOM 7479 C CA . ASN A 1 942 ? -39.684 9.566 27.927 1.00 81.50 942 ASN A CA 1
ATOM 7480 C C . ASN A 1 942 ? -41.110 10.173 27.894 1.00 81.50 942 ASN A C 1
ATOM 7482 O O . ASN A 1 942 ? -42.013 9.538 27.355 1.00 81.50 942 ASN A O 1
ATOM 7486 N N . MET A 1 943 ? -41.344 11.395 28.402 1.00 81.75 943 MET A N 1
ATOM 7487 C CA . MET A 1 943 ? -42.684 12.022 28.423 1.00 81.75 943 MET A CA 1
ATOM 7488 C C . MET A 1 943 ? -43.182 12.502 27.051 1.00 81.75 943 MET A C 1
ATOM 7490 O O . MET A 1 943 ? -44.382 12.725 26.893 1.00 8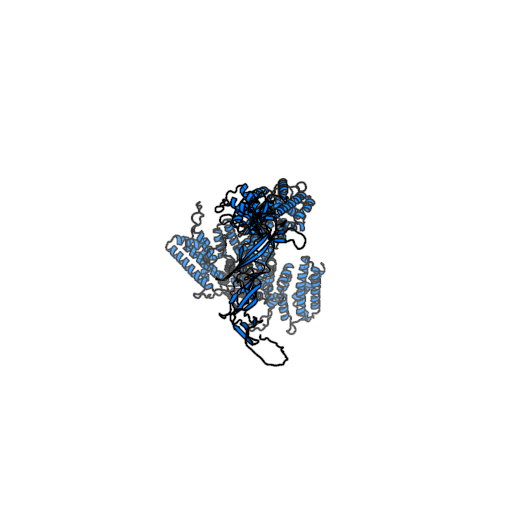1.75 943 MET A O 1
ATOM 7494 N N . GLY A 1 944 ? -42.278 12.710 26.087 1.00 61.81 944 GLY A N 1
ATOM 7495 C CA . GLY A 1 944 ? -42.584 13.335 24.792 1.00 61.81 944 GLY A CA 1
ATOM 7496 C C . GLY A 1 944 ? -43.009 12.384 23.668 1.00 61.81 944 GLY A C 1
ATOM 7497 O O . GLY A 1 944 ? -43.367 12.855 22.592 1.00 61.81 944 GLY A O 1
ATOM 7498 N N . TYR A 1 945 ? -42.965 11.066 23.879 1.00 58.88 945 TYR A N 1
ATOM 7499 C CA . TYR A 1 945 ? -43.302 10.094 22.836 1.00 58.88 945 TYR A CA 1
ATOM 7500 C C . TYR A 1 945 ? -44.821 9.942 22.688 1.00 58.88 945 TYR A C 1
ATOM 7502 O O . TYR A 1 945 ? -45.524 9.666 23.663 1.00 58.88 945 TYR A O 1
ATOM 7510 N N . ASP A 1 946 ? -45.323 10.052 21.452 1.00 54.25 946 ASP A N 1
ATOM 7511 C CA . ASP A 1 946 ? -46.700 9.678 21.107 1.00 54.25 946 ASP A CA 1
ATOM 7512 C C . ASP A 1 946 ? -46.878 8.168 21.324 1.00 54.25 946 ASP A C 1
ATOM 7514 O O . ASP A 1 946 ? -46.610 7.339 20.452 1.00 54.25 946 ASP A O 1
ATOM 7518 N N . THR A 1 947 ? -47.325 7.804 22.526 1.00 55.38 947 THR A N 1
ATOM 7519 C CA . THR A 1 947 ? -47.687 6.429 22.863 1.00 55.38 947 THR A CA 1
ATOM 7520 C C . THR A 1 947 ? -48.938 6.054 22.079 1.00 55.38 947 THR A C 1
ATOM 7522 O O . THR A 1 947 ? -50.049 6.480 22.389 1.00 55.38 947 THR A O 1
ATOM 7525 N N . LEU A 1 948 ? -48.747 5.284 21.012 1.00 54.56 948 LEU A N 1
ATOM 7526 C CA . LEU A 1 948 ? -49.840 4.667 20.275 1.00 54.56 948 LEU A CA 1
ATOM 7527 C C . LEU A 1 948 ? -50.254 3.365 20.972 1.00 54.56 948 LEU A C 1
ATOM 7529 O O . LEU A 1 948 ? -49.408 2.650 21.512 1.00 54.56 948 LEU A O 1
ATOM 7533 N N . ASP A 1 949 ? -51.546 3.048 20.949 1.00 55.81 949 ASP A N 1
ATOM 7534 C CA . ASP A 1 949 ? -52.024 1.710 21.299 1.00 55.81 949 ASP A CA 1
ATOM 7535 C C . ASP A 1 949 ? -51.666 0.672 20.213 1.00 55.81 949 ASP A C 1
ATOM 7537 O O . ASP A 1 949 ? -51.186 1.015 19.128 1.00 55.81 949 ASP A O 1
ATOM 7541 N N . ASP A 1 950 ? -51.929 -0.613 20.487 1.00 47.03 950 ASP A N 1
ATOM 7542 C CA . ASP A 1 950 ? -51.695 -1.731 19.550 1.00 47.03 950 ASP A CA 1
ATOM 7543 C C . ASP A 1 950 ? -52.459 -1.588 18.206 1.00 47.03 950 ASP A C 1
ATOM 7545 O O . ASP A 1 950 ? -52.237 -2.359 17.270 1.00 47.03 950 ASP A O 1
ATOM 7549 N N . GLU A 1 951 ? -53.376 -0.619 18.102 1.00 57.62 951 GLU A N 1
ATOM 7550 C CA . GLU A 1 951 ? -54.214 -0.330 16.935 1.00 57.62 951 GLU A CA 1
ATOM 7551 C C . GLU A 1 951 ? -53.782 0.961 16.198 1.00 57.62 951 GLU A C 1
ATOM 7553 O O . GLU A 1 951 ? -54.293 1.252 15.112 1.00 57.62 951 GLU A O 1
ATOM 7558 N N . GLY A 1 952 ? -52.799 1.700 16.732 1.00 50.88 952 GLY A N 1
ATOM 7559 C CA . GLY A 1 952 ? -52.225 2.915 16.147 1.00 50.88 952 GLY A CA 1
ATOM 7560 C C . GLY A 1 952 ? -52.898 4.230 16.565 1.00 50.88 952 GLY A C 1
ATOM 7561 O O . GLY A 1 952 ? -52.676 5.250 15.907 1.00 50.88 952 GLY A O 1
ATOM 7562 N N . ASN A 1 953 ? -53.724 4.241 17.616 1.00 61.56 953 ASN A N 1
ATOM 7563 C CA . ASN A 1 953 ? -54.380 5.451 18.125 1.00 61.56 953 ASN A CA 1
ATOM 7564 C C . ASN A 1 953 ? -53.547 6.110 19.244 1.00 61.56 953 ASN A C 1
ATOM 7566 O O . ASN A 1 953 ? -53.054 5.392 20.112 1.00 61.56 953 ASN A O 1
ATOM 7570 N N . PRO A 1 954 ? -53.438 7.454 19.307 1.00 57.19 954 PRO A N 1
ATOM 7571 C CA . PRO A 1 954 ? -52.778 8.137 20.422 1.00 57.19 954 PRO A CA 1
ATOM 7572 C C . PRO A 1 954 ? -53.466 7.881 21.770 1.00 57.19 954 PRO A C 1
ATOM 7574 O O . PRO A 1 954 ? -54.667 8.123 21.920 1.00 57.19 954 PRO A O 1
ATOM 7577 N N . ILE A 1 955 ? -52.689 7.445 22.760 1.00 64.50 955 ILE A N 1
ATOM 7578 C CA . ILE A 1 955 ? -53.125 7.236 24.141 1.00 64.50 955 ILE A CA 1
ATOM 7579 C C . ILE A 1 955 ? -53.207 8.589 24.867 1.00 64.50 955 ILE A C 1
ATOM 7581 O O . ILE A 1 955 ? -52.341 9.456 24.743 1.00 64.50 955 ILE A O 1
ATOM 7585 N N . GLU A 1 956 ? -54.263 8.784 25.660 1.00 65.75 956 GLU A N 1
ATOM 7586 C CA . GLU A 1 956 ? -54.433 9.978 26.492 1.00 65.75 956 GLU A CA 1
ATOM 7587 C C . GLU A 1 956 ? -53.535 9.888 27.741 1.00 65.75 956 GLU A C 1
ATOM 7589 O O . GLU A 1 956 ? -53.925 9.339 28.773 1.00 65.75 956 GLU A O 1
ATOM 7594 N N . ILE A 1 957 ? -52.305 10.406 27.636 1.00 70.69 957 ILE A N 1
ATOM 7595 C CA . ILE A 1 957 ? -51.342 10.459 28.746 1.00 70.69 957 ILE A CA 1
ATOM 7596 C C . ILE A 1 957 ? -51.855 11.407 29.843 1.00 70.69 957 ILE A C 1
ATOM 7598 O O . ILE A 1 957 ? -52.033 12.606 29.616 1.00 70.69 957 ILE A O 1
ATOM 7602 N N . VAL A 1 958 ? -52.037 10.874 31.054 1.00 76.94 958 VAL A N 1
ATOM 7603 C CA . VAL A 1 958 ? -52.389 11.636 32.262 1.00 76.94 958 VAL A CA 1
ATOM 7604 C C . VAL A 1 958 ? -51.187 11.661 33.203 1.00 76.94 958 VAL A C 1
ATOM 7606 O O . VAL A 1 958 ? -50.899 10.671 33.873 1.00 76.94 958 VAL A O 1
ATOM 7609 N N . PHE A 1 959 ? -50.498 12.801 33.260 1.00 85.06 959 PHE A N 1
ATOM 7610 C CA . PHE A 1 959 ? -49.354 13.004 34.151 1.00 85.06 959 PHE A CA 1
ATOM 7611 C C . PHE A 1 959 ? -49.757 13.051 35.634 1.00 85.06 959 PHE A C 1
ATOM 7613 O O . PHE A 1 959 ? -50.849 13.495 36.000 1.00 85.06 959 PHE A O 1
ATOM 7620 N N . THR A 1 960 ? -48.850 12.594 36.492 1.00 87.38 960 THR A N 1
ATOM 7621 C CA . THR A 1 960 ? -49.035 12.421 37.937 1.00 87.38 960 THR A CA 1
ATOM 7622 C C . THR A 1 960 ? -48.259 13.458 38.759 1.00 87.38 960 THR A C 1
ATOM 7624 O O . THR A 1 960 ? -47.405 14.183 38.249 1.00 87.38 960 THR A O 1
ATOM 7627 N N . GLU A 1 961 ? -48.495 13.497 40.076 1.00 87.44 961 GLU A N 1
ATOM 7628 C CA . GLU A 1 961 ? -47.674 14.295 41.005 1.00 87.44 961 GLU A CA 1
ATOM 7629 C C . GLU A 1 961 ? -46.186 13.884 40.963 1.00 87.44 961 GLU A C 1
ATOM 7631 O O . GLU A 1 961 ? -45.311 14.734 41.113 1.00 87.44 961 GLU A O 1
ATOM 7636 N N . LYS A 1 962 ? -45.883 12.606 40.682 1.00 89.19 962 LYS A N 1
ATOM 7637 C CA . LYS A 1 962 ? -44.509 12.095 40.555 1.00 89.19 962 LYS A CA 1
ATOM 7638 C C . LYS A 1 962 ? -43.823 12.615 39.287 1.00 89.19 962 LYS A C 1
ATOM 7640 O O . LYS A 1 962 ? -42.633 12.912 39.324 1.00 89.19 962 LYS A O 1
ATOM 7645 N N . ASP A 1 963 ? -44.566 12.807 38.203 1.00 89.81 963 ASP A N 1
ATOM 7646 C CA . ASP A 1 963 ? -44.042 13.400 36.966 1.00 89.81 963 ASP A CA 1
ATOM 7647 C C . ASP A 1 963 ? -43.724 14.887 37.160 1.00 89.81 963 ASP A C 1
ATOM 7649 O O . ASP A 1 963 ? -42.659 15.352 36.760 1.00 89.81 963 ASP A O 1
ATOM 7653 N N . ALA A 1 964 ? -44.586 15.609 37.885 1.00 90.00 964 ALA A N 1
ATOM 7654 C CA . ALA A 1 964 ? -44.336 16.994 38.280 1.00 90.00 964 ALA A CA 1
ATOM 7655 C C . ALA A 1 964 ? -43.101 17.141 39.194 1.00 90.00 964 ALA A C 1
ATOM 7657 O O . ALA A 1 964 ? -42.342 18.101 39.043 1.00 90.00 964 ALA A O 1
ATOM 7658 N N . GLU A 1 965 ? -42.872 16.194 40.115 1.00 92.69 965 GLU A N 1
ATOM 7659 C CA . GLU A 1 965 ? -41.631 16.118 40.899 1.00 92.69 965 GLU A CA 1
ATOM 7660 C C . GLU A 1 965 ? -40.403 15.857 40.014 1.00 92.69 965 GLU A C 1
ATOM 7662 O O . GLU A 1 965 ? -39.372 16.495 40.220 1.00 92.69 965 GLU A O 1
ATOM 7667 N N . ASN A 1 966 ? -40.500 14.950 39.035 1.00 92.62 966 ASN A N 1
ATOM 7668 C CA . ASN A 1 966 ? -39.393 14.606 38.137 1.00 92.62 966 ASN A CA 1
ATOM 7669 C C . ASN A 1 966 ? -38.997 15.798 37.250 1.00 92.62 966 ASN A C 1
ATOM 7671 O O . ASN A 1 966 ? -37.829 16.177 37.236 1.00 92.62 966 ASN A O 1
ATOM 7675 N N . VAL A 1 967 ? -39.965 16.442 36.581 1.00 93.19 967 VAL A N 1
ATOM 7676 C CA . VAL A 1 967 ? -39.731 17.647 35.757 1.00 93.19 967 VAL A CA 1
ATOM 7677 C C . VAL A 1 967 ? -39.097 18.762 36.589 1.00 93.19 967 VAL A C 1
ATOM 7679 O O . VAL A 1 967 ? -38.128 19.381 36.152 1.00 93.19 967 VAL A O 1
ATOM 7682 N N . LYS A 1 968 ? -39.585 18.990 37.818 1.00 94.06 968 LYS A N 1
ATOM 7683 C CA . LYS A 1 968 ? -38.971 19.965 38.725 1.00 94.06 968 LYS A CA 1
ATOM 7684 C C . LYS A 1 968 ? -37.514 19.593 39.056 1.00 94.06 968 LYS A C 1
ATOM 7686 O O . LYS A 1 968 ? -36.640 20.448 38.932 1.00 94.06 968 LYS A O 1
ATOM 7691 N N . ALA A 1 969 ? -37.262 18.359 39.497 1.00 94.75 969 ALA A N 1
ATOM 7692 C CA . ALA A 1 969 ? -35.943 17.929 39.964 1.00 94.75 969 ALA A CA 1
ATOM 7693 C C . ALA A 1 969 ? -34.887 17.970 38.850 1.00 94.75 969 ALA A C 1
ATOM 7695 O O . ALA A 1 969 ? -33.765 18.408 39.087 1.00 94.75 969 ALA A O 1
ATOM 7696 N N . VAL A 1 970 ? -35.265 17.581 37.631 1.00 94.56 970 VAL A N 1
ATOM 7697 C CA . VAL A 1 970 ? -34.395 17.612 36.448 1.00 94.56 970 VAL A CA 1
ATOM 7698 C C . VAL A 1 970 ? -34.037 19.050 36.057 1.00 94.56 970 VAL A C 1
ATOM 7700 O O . VAL A 1 970 ? -32.858 19.354 35.883 1.00 94.56 970 VAL A O 1
ATOM 7703 N N . LEU A 1 971 ? -35.014 19.967 36.034 1.00 93.25 971 LEU A N 1
ATOM 7704 C CA . LEU A 1 971 ? -34.746 21.395 35.815 1.00 93.25 971 LEU A CA 1
ATOM 7705 C C . LEU A 1 971 ? -33.828 21.985 36.898 1.00 93.25 971 LEU A C 1
ATOM 7707 O O . LEU A 1 971 ? -32.956 22.791 36.587 1.00 93.25 971 LEU A O 1
ATOM 7711 N N . GLU A 1 972 ? -34.011 21.621 38.171 1.00 93.44 972 GLU A N 1
ATOM 7712 C CA . GLU A 1 972 ? -33.102 22.045 39.246 1.00 93.44 972 GLU A CA 1
ATOM 7713 C C . GLU A 1 972 ? -31.687 21.472 39.055 1.00 93.44 972 GLU A C 1
ATOM 7715 O O . GLU A 1 972 ? -30.722 22.228 39.138 1.00 93.44 972 GLU A O 1
ATOM 7720 N N . ALA A 1 973 ? -31.550 20.187 38.719 1.00 94.69 973 ALA A N 1
ATOM 7721 C CA . ALA A 1 973 ? -30.257 19.529 38.538 1.00 94.69 973 ALA A CA 1
ATOM 7722 C C . ALA A 1 973 ? -29.446 20.088 37.353 1.00 94.69 973 ALA A C 1
ATOM 7724 O O . ALA A 1 973 ? -28.243 20.308 37.498 1.00 94.69 973 ALA A O 1
ATOM 7725 N N . TYR A 1 974 ? -30.085 20.409 36.219 1.00 93.25 974 TYR A N 1
ATOM 7726 C CA . TYR A 1 974 ? -29.401 21.021 35.067 1.00 93.25 974 TYR A CA 1
ATOM 7727 C C . TYR A 1 974 ? -28.722 22.357 35.425 1.00 93.25 974 TYR A C 1
ATOM 7729 O O . TYR A 1 974 ? -27.677 22.711 34.876 1.00 93.25 974 TYR A O 1
ATOM 7737 N N . ARG A 1 975 ? -29.278 23.099 36.393 1.00 91.12 975 ARG A N 1
ATOM 7738 C CA . ARG A 1 975 ? -28.708 24.370 36.862 1.00 91.12 975 ARG A CA 1
ATOM 7739 C C . ARG A 1 975 ? -27.530 24.227 37.824 1.00 91.12 975 ARG A C 1
ATOM 7741 O O . ARG A 1 975 ? -26.824 25.221 38.008 1.00 91.12 975 ARG A O 1
ATOM 7748 N N . GLU A 1 976 ? -27.277 23.033 38.356 1.00 92.50 976 GLU A N 1
ATOM 7749 C CA . GLU A 1 976 ? -26.136 22.719 39.233 1.00 92.50 976 GLU A CA 1
ATOM 7750 C C . GLU A 1 976 ? -24.949 22.070 38.482 1.00 92.50 976 GLU A C 1
ATOM 7752 O O . GLU A 1 976 ? -23.835 22.068 39.001 1.00 92.50 976 GLU A O 1
ATOM 7757 N N . LEU A 1 977 ? -25.153 21.569 37.253 1.00 94.00 977 LEU A N 1
ATOM 7758 C CA . LEU A 1 977 ? -24.091 21.064 36.359 1.00 94.00 977 LEU A CA 1
ATOM 7759 C C . LEU A 1 977 ? -23.000 22.119 36.079 1.00 94.00 977 LEU A C 1
ATOM 7761 O O . LEU A 1 977 ? -23.284 23.321 36.090 1.00 94.00 977 LEU A O 1
ATOM 7765 N N . SER A 1 978 ? -21.769 21.716 35.740 1.00 93.25 978 SER A N 1
ATOM 7766 C CA . SER A 1 978 ? -20.757 22.682 35.273 1.00 93.25 978 SER A CA 1
ATOM 7767 C C . SER A 1 978 ? -21.133 23.295 33.911 1.00 93.25 978 SER A C 1
ATOM 7769 O O . SER A 1 978 ? -22.081 22.864 33.252 1.00 93.25 978 SER A O 1
ATOM 7771 N N . ILE A 1 979 ? -20.426 24.345 33.485 1.00 90.69 979 ILE A N 1
ATOM 7772 C CA . ILE A 1 979 ? -20.660 24.977 32.172 1.00 90.69 979 ILE A CA 1
ATOM 7773 C C . ILE A 1 979 ? -20.249 24.020 31.037 1.00 90.69 979 ILE A C 1
ATOM 7775 O O . ILE A 1 979 ? -20.928 23.954 30.014 1.00 90.69 979 ILE A O 1
ATOM 7779 N N . GLU A 1 980 ? -19.202 23.223 31.262 1.00 90.25 980 GLU A N 1
ATOM 7780 C CA . GLU A 1 980 ? -18.726 22.159 30.371 1.00 90.25 980 GLU A CA 1
ATOM 7781 C C . GLU A 1 980 ? -19.751 21.019 30.260 1.00 90.25 980 GLU A C 1
ATOM 7783 O O . GLU A 1 980 ? -20.180 20.695 29.153 1.00 90.25 980 GLU A O 1
ATOM 7788 N N . ASP A 1 981 ? -20.236 20.490 31.392 1.00 93.12 981 ASP A N 1
ATOM 7789 C CA . ASP A 1 981 ? -21.275 19.445 31.426 1.00 93.12 981 ASP A CA 1
ATOM 7790 C C . ASP A 1 981 ? -22.541 19.884 30.680 1.00 93.12 981 ASP A C 1
ATOM 7792 O O . ASP A 1 981 ? -23.104 19.127 29.893 1.00 93.12 981 ASP A O 1
ATOM 7796 N N . ARG A 1 982 ? -22.995 21.125 30.905 1.00 92.38 982 ARG A N 1
ATOM 7797 C CA . ARG A 1 982 ? -24.173 21.675 30.218 1.00 92.38 982 ARG A CA 1
ATOM 7798 C C . ARG A 1 982 ? -23.947 21.803 28.717 1.00 92.38 982 ARG A C 1
ATOM 7800 O O . ARG A 1 982 ? -24.850 21.479 27.953 1.00 92.38 982 ARG A O 1
ATOM 7807 N N . MET A 1 983 ? -22.766 22.250 28.288 1.00 90.06 983 MET A N 1
ATOM 7808 C CA . MET A 1 983 ? -22.432 22.355 26.867 1.00 90.06 983 MET A CA 1
ATOM 7809 C C . MET A 1 983 ? -22.393 20.973 26.194 1.00 90.06 983 MET A C 1
ATOM 7811 O O . MET A 1 983 ? -22.932 20.813 25.099 1.00 90.06 983 MET A O 1
ATOM 7815 N N . LEU A 1 984 ? -21.832 19.966 26.872 1.00 90.19 984 LEU A N 1
ATOM 7816 C CA . LEU A 1 984 ? -21.817 18.578 26.407 1.00 90.19 984 LEU A CA 1
ATOM 7817 C C . LEU A 1 984 ? -23.223 17.956 26.389 1.00 90.19 984 LEU A C 1
ATOM 7819 O O . LEU A 1 984 ? -23.580 17.261 25.443 1.00 90.19 984 LEU A O 1
ATOM 7823 N N . PHE A 1 985 ? -24.064 18.232 27.388 1.00 90.81 985 PHE A N 1
ATOM 7824 C CA . PHE A 1 985 ? -25.457 17.788 27.362 1.00 90.81 985 PHE A CA 1
ATOM 7825 C C . PHE A 1 985 ? -26.237 18.430 26.209 1.00 90.81 985 PHE A C 1
ATOM 7827 O O . PHE A 1 985 ? -26.969 17.741 25.500 1.00 90.81 985 PHE A O 1
ATOM 7834 N N . VAL A 1 986 ? -26.056 19.738 25.990 1.00 87.06 986 VAL A N 1
ATOM 7835 C CA . VAL A 1 986 ? -26.669 20.453 24.865 1.00 87.06 986 VAL A CA 1
ATOM 7836 C C . VAL A 1 986 ? -26.230 19.842 23.537 1.00 87.06 986 VAL A C 1
ATOM 7838 O O . VAL A 1 986 ? -27.103 19.577 22.718 1.00 87.06 986 VAL A O 1
ATOM 7841 N N . SER A 1 987 ? -24.936 19.562 23.328 1.00 83.62 987 SER A N 1
ATOM 7842 C CA . SER A 1 987 ? -24.454 18.973 22.070 1.00 83.62 987 SER A CA 1
ATOM 7843 C C . SER A 1 987 ? -24.962 17.545 21.839 1.00 83.62 987 SER A C 1
ATOM 7845 O O . SER A 1 987 ? -25.340 17.220 20.716 1.00 83.62 987 SER A O 1
ATOM 7847 N N . LEU A 1 988 ? -25.065 16.718 22.886 1.00 85.06 988 LEU A N 1
ATOM 7848 C CA . LEU A 1 988 ? -25.642 15.368 22.799 1.00 85.06 988 LEU A CA 1
ATOM 7849 C C . LEU A 1 988 ? -27.168 15.375 22.565 1.00 85.06 988 LEU A C 1
ATOM 7851 O O . LEU A 1 988 ? -27.697 14.411 22.016 1.00 85.06 988 LEU A O 1
ATOM 7855 N N . ASN A 1 989 ? -27.874 16.449 22.943 1.00 82.06 989 ASN A N 1
ATOM 7856 C CA . ASN A 1 989 ? -29.314 16.650 22.712 1.00 82.06 989 ASN A CA 1
ATOM 7857 C C . ASN A 1 989 ? -29.635 17.302 21.341 1.00 82.06 989 ASN A C 1
ATOM 7859 O O . ASN A 1 989 ? -30.803 17.563 21.055 1.00 82.06 989 ASN A O 1
ATOM 7863 N N . LEU A 1 990 ? -28.641 17.569 20.479 1.00 66.12 990 LEU A N 1
ATOM 7864 C CA . LEU A 1 990 ? -28.860 18.117 19.130 1.00 66.12 990 LEU A CA 1
ATOM 7865 C C . LEU A 1 990 ? -29.355 17.044 18.140 1.00 66.12 990 LEU A C 1
ATOM 7867 O O . LEU A 1 990 ? -28.574 16.473 17.381 1.00 66.12 990 LEU A O 1
ATOM 7871 N N . SER A 1 991 ? -30.669 16.817 18.101 1.00 67.50 991 SER A N 1
ATOM 7872 C CA . SER A 1 991 ? -31.344 16.133 16.988 1.00 67.50 991 SER A CA 1
ATOM 7873 C C . SER A 1 991 ? -31.825 17.148 15.939 1.00 67.50 991 SER A C 1
ATOM 7875 O O . SER A 1 991 ? -32.211 18.271 16.269 1.00 67.50 991 SER A O 1
ATOM 7877 N N . GLU A 1 992 ? -31.814 16.764 14.656 1.00 59.66 992 GLU A N 1
ATOM 7878 C CA . GLU A 1 992 ? -32.355 17.602 13.570 1.00 59.66 992 GLU A CA 1
ATOM 7879 C C . GLU A 1 992 ? -33.895 17.646 13.568 1.00 59.66 992 GLU A C 1
ATOM 7881 O O . GLU A 1 992 ? -34.488 18.512 12.918 1.00 59.66 992 GLU A O 1
ATOM 7886 N N . ASN A 1 993 ? -34.550 16.706 14.262 1.00 63.06 993 ASN A N 1
ATOM 7887 C CA . ASN A 1 993 ? -35.983 16.440 14.136 1.00 63.06 993 ASN A CA 1
ATOM 7888 C C . ASN A 1 993 ? -36.782 16.672 15.432 1.00 63.06 993 ASN A C 1
ATOM 7890 O O . ASN A 1 993 ? -37.945 17.070 15.344 1.00 63.06 993 ASN A O 1
ATOM 7894 N N . ASN A 1 994 ? -36.202 16.432 16.615 1.00 69.69 994 ASN A N 1
ATOM 7895 C CA . ASN A 1 994 ? -36.899 16.465 17.907 1.00 69.69 994 ASN A CA 1
ATOM 7896 C C . ASN A 1 994 ? -35.990 16.979 19.038 1.00 69.69 994 ASN A C 1
ATOM 7898 O O . ASN A 1 994 ? -34.841 16.572 19.139 1.00 69.69 994 ASN A O 1
ATOM 7902 N N . ASP A 1 995 ? -36.520 17.775 19.971 1.00 77.25 995 ASP A N 1
ATOM 7903 C CA . ASP A 1 995 ? -35.815 18.066 21.229 1.00 77.25 995 ASP A CA 1
ATOM 7904 C C . ASP A 1 995 ? -36.288 17.101 22.327 1.00 77.25 995 ASP A C 1
ATOM 7906 O O . ASP A 1 995 ? -37.404 17.209 22.843 1.00 77.25 995 ASP A O 1
ATOM 7910 N N . TYR A 1 996 ? -35.441 16.137 22.682 1.00 81.75 996 TYR A N 1
ATOM 7911 C CA . TYR A 1 996 ? -35.789 15.065 23.618 1.00 81.75 996 TYR A CA 1
ATOM 7912 C C . TYR A 1 996 ? -35.782 15.483 25.095 1.00 81.75 996 TYR A C 1
ATOM 7914 O O . TYR A 1 996 ? -36.282 14.738 25.938 1.00 81.75 996 TYR A O 1
ATOM 7922 N N . TYR A 1 997 ? -35.273 16.672 25.419 1.00 88.19 997 TYR A N 1
ATOM 7923 C CA . TYR A 1 997 ? -35.238 17.208 26.778 1.00 88.19 997 TYR A CA 1
ATOM 7924 C C . TYR A 1 997 ? -36.233 18.362 26.940 1.00 88.19 997 TYR A C 1
ATOM 7926 O O . TYR A 1 997 ? -37.235 18.239 27.652 1.00 88.19 997 TYR A O 1
ATOM 7934 N N . TYR A 1 998 ? -36.012 19.470 26.230 1.00 88.12 998 TYR A N 1
ATOM 7935 C CA . TYR A 1 998 ? -36.874 20.647 26.305 1.00 88.12 998 TYR A CA 1
ATOM 7936 C C . TYR A 1 998 ? -38.216 20.394 25.610 1.00 88.12 998 TYR A C 1
ATOM 7938 O O . TYR A 1 998 ? -39.255 20.802 26.128 1.00 88.12 998 TYR A O 1
ATOM 7946 N N . GLY A 1 999 ? -38.235 19.657 24.493 1.00 87.31 999 GLY A N 1
ATOM 7947 C CA . GLY A 1 999 ? -39.471 19.298 23.786 1.00 87.31 999 GLY A CA 1
ATOM 7948 C C . GLY A 1 999 ? -40.354 18.329 24.579 1.00 87.31 999 GLY A C 1
ATOM 7949 O O . GLY A 1 999 ? -41.569 18.525 24.643 1.00 87.31 999 GLY A O 1
ATOM 7950 N N . ALA A 1 1000 ? -39.763 17.355 25.278 1.00 87.19 1000 ALA A N 1
ATOM 7951 C CA . ALA A 1 1000 ? -40.495 16.473 26.193 1.00 87.19 1000 ALA A CA 1
ATOM 7952 C C . ALA A 1 1000 ? -41.121 17.251 27.371 1.00 87.19 1000 ALA A C 1
ATOM 7954 O O . ALA A 1 1000 ? -42.284 17.031 27.722 1.00 87.19 1000 ALA A O 1
ATOM 7955 N N . MET A 1 1001 ? -40.402 18.234 27.928 1.00 90.06 1001 MET A N 1
ATOM 7956 C CA . MET A 1 1001 ? -40.953 19.134 28.947 1.00 90.06 1001 MET A CA 1
ATOM 7957 C C . MET A 1 1001 ? -42.032 20.077 28.391 1.00 90.06 1001 MET A C 1
ATOM 7959 O O . MET A 1 1001 ? -43.061 20.266 29.040 1.00 90.06 1001 MET A O 1
ATOM 7963 N N . LEU A 1 1002 ? -41.868 20.632 27.185 1.00 89.75 1002 LEU A N 1
ATOM 7964 C CA . LEU A 1 1002 ? -42.905 21.435 26.520 1.00 89.75 1002 LEU A CA 1
ATOM 7965 C C . LEU A 1 1002 ? -44.171 20.611 26.250 1.00 89.75 1002 LEU A C 1
ATOM 7967 O O . LEU A 1 1002 ? -45.277 21.106 26.477 1.00 89.75 1002 LEU A O 1
ATOM 7971 N N . TYR A 1 1003 ? -44.032 19.340 25.859 1.00 87.94 1003 TYR A N 1
ATOM 7972 C CA . TYR A 1 1003 ? -45.157 18.414 25.744 1.00 87.94 1003 TYR A CA 1
ATOM 7973 C C . TYR A 1 1003 ? -45.866 18.244 27.094 1.00 87.94 1003 TYR A C 1
ATOM 7975 O O . TYR A 1 1003 ? -47.075 18.477 27.170 1.00 87.94 1003 TYR A O 1
ATOM 7983 N N . TYR A 1 1004 ? -45.130 17.949 28.172 1.00 90.50 1004 TYR A N 1
ATOM 7984 C CA . TYR A 1 1004 ? -45.671 17.882 29.535 1.00 90.50 1004 TYR A CA 1
ATOM 7985 C C . TYR A 1 1004 ? -46.428 19.168 29.933 1.00 90.50 1004 TYR A C 1
ATOM 7987 O O . TYR A 1 1004 ? -47.567 19.100 30.413 1.00 90.50 1004 TYR A O 1
ATOM 7995 N N . PHE A 1 1005 ? -45.866 20.353 29.671 1.00 91.19 1005 PHE A N 1
ATOM 7996 C CA . PHE A 1 1005 ? -46.533 21.626 29.964 1.00 91.19 1005 PHE A CA 1
ATOM 7997 C C . PHE A 1 1005 ? -47.767 21.871 29.087 1.00 91.19 1005 PHE A C 1
ATOM 7999 O O . PHE A 1 1005 ? -48.764 22.388 29.590 1.00 91.19 1005 PHE A O 1
ATOM 8006 N N . SER A 1 1006 ? -47.771 21.421 27.828 1.00 88.56 1006 SER A N 1
ATOM 8007 C CA . SER A 1 1006 ? -48.940 21.527 26.941 1.00 88.56 1006 SER A CA 1
ATOM 8008 C C . SER A 1 1006 ? -50.159 20.730 27.430 1.00 88.56 1006 SER A C 1
ATOM 8010 O O . SER A 1 1006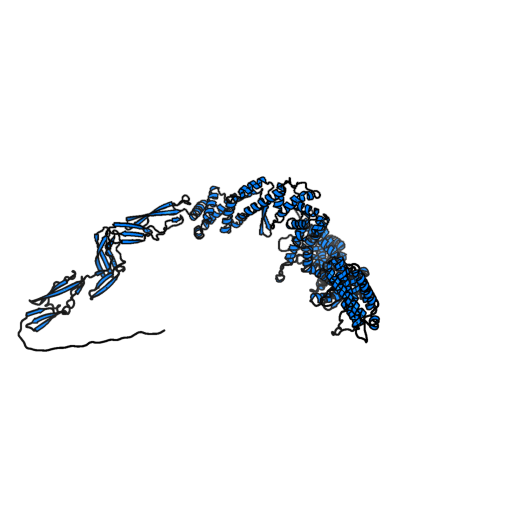 ? -51.297 21.121 27.163 1.00 88.56 1006 SER A O 1
ATOM 8012 N N . LYS A 1 1007 ? -49.932 19.632 28.170 1.00 87.88 1007 LYS A N 1
ATOM 8013 C CA . LYS A 1 1007 ? -50.990 18.791 28.758 1.00 87.88 1007 LYS A CA 1
ATOM 8014 C C . LYS A 1 1007 ? -51.404 19.229 30.164 1.00 87.88 1007 LYS A C 1
ATOM 8016 O O . LYS A 1 1007 ? -52.526 18.945 30.571 1.00 87.88 1007 LYS A O 1
ATOM 8021 N N . THR A 1 1008 ? -50.519 19.888 30.915 1.00 89.06 1008 THR A N 1
ATOM 8022 C CA . THR A 1 1008 ? -50.760 20.249 32.326 1.00 89.06 1008 THR A CA 1
ATOM 8023 C C . THR A 1 1008 ? -51.191 21.704 32.524 1.00 89.06 1008 THR A C 1
ATOM 8025 O O . THR A 1 1008 ? -52.038 21.974 33.377 1.00 89.06 1008 THR A O 1
ATOM 8028 N N . ILE A 1 1009 ? -50.691 22.648 31.718 1.00 91.12 1009 ILE A N 1
ATOM 8029 C CA . ILE A 1 1009 ? -51.040 24.074 31.806 1.00 91.12 1009 ILE A CA 1
ATOM 8030 C C . ILE A 1 1009 ? -52.232 24.372 30.883 1.00 91.12 1009 ILE A C 1
ATOM 8032 O O . ILE A 1 1009 ? -52.101 24.926 29.788 1.00 91.12 1009 ILE A O 1
ATOM 8036 N N . LEU A 1 1010 ? -53.422 23.970 31.333 1.00 87.12 1010 LEU A N 1
ATOM 8037 C CA . LEU A 1 1010 ? -54.663 24.070 30.561 1.00 87.12 1010 LEU A CA 1
ATOM 8038 C C . LEU A 1 1010 ? -55.522 25.291 30.933 1.00 87.12 1010 LEU A C 1
ATOM 8040 O O . LEU A 1 1010 ? -55.549 25.765 32.067 1.00 87.12 1010 LEU A O 1
ATOM 8044 N N . THR A 1 1011 ? -56.301 25.777 29.970 1.00 86.81 1011 THR A N 1
ATOM 8045 C CA . THR A 1 1011 ? -57.385 26.757 30.125 1.00 86.81 1011 THR A CA 1
ATOM 8046 C C . THR A 1 1011 ? -58.591 26.264 29.323 1.00 86.81 1011 THR A C 1
ATOM 8048 O O . THR A 1 1011 ? -58.453 25.915 28.155 1.00 86.81 1011 THR A O 1
ATOM 8051 N N . ASP A 1 1012 ? -59.766 26.162 29.956 1.00 84.69 1012 ASP A N 1
ATOM 8052 C CA . ASP A 1 1012 ? -60.981 25.548 29.381 1.00 84.69 1012 ASP A CA 1
ATOM 8053 C C . ASP A 1 1012 ? -60.742 24.161 28.725 1.00 84.69 1012 ASP A C 1
ATOM 8055 O O . ASP A 1 1012 ? -61.330 23.820 27.699 1.00 84.69 1012 ASP A O 1
ATOM 8059 N N . ASN A 1 1013 ? -59.881 23.344 29.350 1.00 81.88 1013 ASN A N 1
ATOM 8060 C CA . ASN A 1 1013 ? -59.411 22.025 28.889 1.00 81.88 1013 ASN A CA 1
ATOM 8061 C C . ASN A 1 1013 ? -58.632 22.026 27.551 1.00 81.88 1013 ASN A C 1
ATOM 8063 O O . ASN A 1 1013 ? -58.530 20.988 26.900 1.00 81.88 1013 ASN A O 1
ATOM 8067 N N . ALA A 1 1014 ? -58.052 23.160 27.153 1.00 85.88 1014 ALA A N 1
ATOM 8068 C CA . ALA A 1 1014 ? -57.100 23.268 26.047 1.00 85.88 1014 ALA A CA 1
ATOM 8069 C C . ALA A 1 1014 ? -55.771 23.881 26.523 1.00 85.88 1014 ALA A C 1
ATOM 8071 O O . ALA A 1 1014 ? -55.734 24.572 27.536 1.00 85.88 1014 ALA A O 1
ATOM 8072 N N . GLU A 1 1015 ? -54.682 23.639 25.796 1.00 87.19 1015 GLU A N 1
ATOM 8073 C CA . GLU A 1 1015 ? -53.354 24.221 26.050 1.00 87.19 1015 GLU A CA 1
ATOM 8074 C C . GLU A 1 1015 ? -53.408 25.756 26.208 1.00 87.19 1015 GLU A C 1
ATOM 8076 O O . GLU A 1 1015 ? -53.884 26.461 25.309 1.00 87.19 1015 GLU A O 1
ATOM 8081 N N . ASN A 1 1016 ? -52.863 26.304 27.303 1.00 93.19 1016 ASN A N 1
ATOM 8082 C CA . ASN A 1 1016 ? -52.622 27.744 27.393 1.00 93.19 1016 ASN A CA 1
ATOM 8083 C C . ASN A 1 1016 ? -51.358 28.114 26.598 1.00 93.19 1016 ASN A C 1
ATOM 8085 O O . ASN A 1 1016 ? -50.243 28.128 27.121 1.00 93.19 1016 ASN A O 1
ATOM 8089 N N . LYS A 1 1017 ? -51.569 28.458 25.323 1.00 91.69 1017 LYS A N 1
ATOM 8090 C CA . LYS A 1 1017 ? -50.512 28.819 24.366 1.00 91.69 1017 LYS A CA 1
ATOM 8091 C C . LYS A 1 1017 ? -49.665 30.034 24.747 1.00 91.69 1017 LYS A C 1
ATOM 8093 O O . LYS A 1 1017 ? -48.572 30.183 24.217 1.00 91.69 1017 LYS A O 1
ATOM 8098 N N . ASN A 1 1018 ? -50.140 30.898 25.648 1.00 92.75 1018 ASN A N 1
ATOM 8099 C CA . ASN A 1 1018 ? -49.322 32.001 26.153 1.00 92.75 1018 ASN A CA 1
ATOM 8100 C C . ASN A 1 1018 ? -48.271 31.457 27.132 1.00 92.75 1018 ASN A C 1
ATOM 8102 O O . ASN A 1 1018 ? -47.095 31.800 27.040 1.00 92.75 1018 ASN A O 1
ATOM 8106 N N . CYS A 1 1019 ? -48.691 30.580 28.051 1.00 93.94 1019 CYS A N 1
ATOM 8107 C CA . CYS A 1 1019 ? -47.801 29.945 29.018 1.00 93.94 1019 CYS A CA 1
ATOM 8108 C C . CYS A 1 1019 ? -46.776 29.015 28.357 1.00 93.94 1019 CYS A C 1
ATOM 8110 O O . CYS A 1 1019 ? -45.615 29.059 28.750 1.00 93.94 1019 CYS A O 1
ATOM 8112 N N . THR A 1 1020 ? -47.172 28.196 27.373 1.00 92.75 1020 THR A N 1
ATOM 8113 C CA . THR A 1 1020 ? -46.231 27.286 26.693 1.00 92.75 1020 THR A CA 1
ATOM 8114 C C . THR A 1 1020 ? -45.201 28.045 25.856 1.00 92.75 1020 THR A C 1
ATOM 8116 O O . THR A 1 1020 ? -44.020 27.750 25.992 1.00 92.75 1020 THR A O 1
ATOM 8119 N N . ALA A 1 1021 ? -45.598 29.083 25.109 1.00 94.25 1021 ALA A N 1
ATOM 8120 C CA . ALA A 1 1021 ? -44.656 29.929 24.364 1.00 94.25 1021 ALA A CA 1
ATOM 8121 C C . ALA A 1 1021 ? -43.655 30.668 25.278 1.00 94.25 1021 ALA A C 1
ATOM 8123 O O . ALA A 1 1021 ? -42.474 30.754 24.964 1.00 94.25 1021 ALA A O 1
ATOM 8124 N N . PHE A 1 1022 ? -44.089 31.148 26.450 1.00 96.94 1022 PHE A N 1
ATOM 8125 C CA . PHE A 1 1022 ? -43.161 31.720 27.434 1.00 96.94 1022 PHE A CA 1
ATOM 8126 C C . PHE A 1 1022 ? -42.157 30.680 27.976 1.00 96.94 1022 PHE A C 1
ATOM 8128 O O . PHE A 1 1022 ? -40.992 31.006 28.193 1.00 96.94 1022 PHE A O 1
ATOM 8135 N N . ILE A 1 1023 ? -42.586 29.432 28.195 1.00 96.25 1023 ILE A N 1
ATOM 8136 C CA . ILE A 1 1023 ? -41.684 28.354 28.632 1.00 96.25 1023 ILE A CA 1
ATOM 8137 C C . ILE A 1 1023 ? -40.703 27.977 27.509 1.00 96.25 1023 ILE A C 1
ATOM 8139 O O . ILE A 1 1023 ? -39.536 27.733 27.794 1.00 96.25 1023 ILE A O 1
ATOM 8143 N N . GLU A 1 1024 ? -41.139 28.004 26.247 1.00 94.75 1024 GLU A N 1
ATOM 8144 C CA . GLU A 1 1024 ? -40.289 27.818 25.063 1.00 94.75 1024 GLU A CA 1
ATOM 8145 C C . GLU A 1 1024 ? -39.191 28.895 24.990 1.00 94.75 1024 GLU A C 1
ATOM 8147 O O . GLU A 1 1024 ? -38.008 28.555 24.955 1.00 94.75 1024 GLU A O 1
ATOM 8152 N N . ASP A 1 1025 ? -39.543 30.183 25.100 1.00 96.62 1025 ASP A N 1
ATOM 8153 C CA . ASP A 1 1025 ? -38.552 31.268 25.154 1.00 96.62 1025 ASP A CA 1
ATOM 8154 C C . ASP A 1 1025 ? -37.594 31.133 26.360 1.00 96.62 1025 ASP A C 1
ATOM 8156 O O . ASP A 1 1025 ? -36.399 31.415 26.253 1.00 96.62 1025 ASP A O 1
ATOM 8160 N N . LEU A 1 1026 ? -38.097 30.694 27.522 1.00 96.25 1026 LEU A N 1
ATOM 8161 C CA . LEU A 1 1026 ? -37.297 30.487 28.736 1.00 96.25 1026 LEU A CA 1
ATOM 8162 C C . LEU A 1 1026 ? -36.323 29.300 28.607 1.00 96.25 1026 LEU A C 1
ATOM 8164 O O . LEU A 1 1026 ? -35.216 29.356 29.143 1.00 96.25 1026 LEU A O 1
ATOM 8168 N N . PHE A 1 1027 ? -36.698 28.249 27.879 1.00 94.50 1027 PHE A N 1
ATOM 8169 C CA . PHE A 1 1027 ? -35.817 27.129 27.543 1.00 94.50 1027 PHE A CA 1
ATOM 8170 C C . PHE A 1 1027 ? -34.745 27.536 26.530 1.00 94.50 1027 PHE A C 1
ATOM 8172 O O . PHE A 1 1027 ? -33.566 27.246 26.738 1.00 94.50 1027 PHE A O 1
ATOM 8179 N N . LEU A 1 1028 ? -35.107 28.316 25.507 1.00 93.19 1028 LEU A N 1
ATOM 8180 C CA . LEU A 1 1028 ? -34.129 28.927 24.604 1.00 93.19 1028 LEU A CA 1
ATOM 8181 C C . LEU A 1 1028 ? -33.170 29.866 25.363 1.00 93.19 1028 LEU A C 1
ATOM 8183 O O . LEU A 1 1028 ? -31.981 29.913 25.052 1.00 93.19 1028 LEU A O 1
ATOM 8187 N N . LEU A 1 1029 ? -33.633 30.563 26.407 1.00 95.56 1029 LEU A N 1
ATOM 8188 C CA . LEU A 1 1029 ? -32.777 31.365 27.288 1.00 95.56 1029 LEU A CA 1
ATOM 8189 C C . LEU A 1 1029 ? -31.832 30.511 28.163 1.00 95.56 1029 LEU A C 1
ATOM 8191 O O . LEU A 1 1029 ? -30.685 30.910 28.380 1.00 95.56 1029 LEU A O 1
ATOM 8195 N N . GLU A 1 1030 ? -32.262 29.340 28.643 1.00 93.75 1030 GLU A N 1
ATOM 8196 C CA . GLU A 1 1030 ? -31.418 28.382 29.384 1.00 93.75 1030 GLU A CA 1
ATOM 8197 C C . GLU A 1 1030 ? -30.300 27.806 28.482 1.00 93.75 1030 GLU A C 1
ATOM 8199 O O . GLU A 1 1030 ? -29.122 27.813 28.868 1.00 93.75 1030 GLU A O 1
ATOM 8204 N N . GLN A 1 1031 ? -30.629 27.445 27.234 1.00 90.62 1031 GLN A N 1
ATOM 8205 C CA . GLN A 1 1031 ? -29.656 27.076 26.193 1.00 90.62 1031 GLN A CA 1
ATOM 8206 C C . GLN A 1 1031 ? -28.707 28.243 25.853 1.00 90.62 1031 GLN A C 1
ATOM 8208 O O . GLN A 1 1031 ? -27.485 28.094 25.892 1.00 90.62 1031 GLN A O 1
ATOM 8213 N N . GLY A 1 1032 ? -29.248 29.434 25.577 1.00 91.81 1032 GLY A N 1
ATOM 8214 C CA . GLY A 1 1032 ? -28.474 30.624 25.210 1.00 91.81 1032 GLY A CA 1
ATOM 8215 C C . GLY A 1 1032 ? -27.520 31.096 26.310 1.00 91.81 1032 GLY A C 1
ATOM 8216 O O . GLY A 1 1032 ? -26.402 31.515 26.014 1.00 91.81 1032 GLY A O 1
ATOM 8217 N N . THR A 1 1033 ? -27.912 30.959 27.581 1.00 92.88 1033 THR A N 1
ATOM 8218 C CA . THR A 1 1033 ? -27.019 31.213 28.726 1.00 92.88 1033 THR A CA 1
ATOM 8219 C C . THR A 1 1033 ? -25.845 30.237 28.732 1.00 92.88 1033 THR A C 1
ATOM 8221 O O . THR A 1 1033 ? -24.711 30.650 28.961 1.00 92.88 1033 THR A O 1
ATOM 8224 N N . THR A 1 1034 ? -26.106 28.956 28.454 1.00 92.06 1034 THR A N 1
ATOM 8225 C CA . THR A 1 1034 ? -25.082 27.900 28.402 1.00 92.06 1034 THR A CA 1
ATOM 8226 C C . THR A 1 1034 ? -24.042 28.209 27.320 1.00 92.06 1034 THR A C 1
ATOM 8228 O O . THR A 1 1034 ? -22.853 28.302 27.618 1.00 92.06 1034 THR A O 1
ATOM 8231 N N . LEU A 1 1035 ? -24.499 28.484 26.092 1.00 90.31 1035 LEU A N 1
ATOM 8232 C CA . LEU A 1 1035 ? -23.644 28.852 24.956 1.00 90.31 1035 LEU A CA 1
ATOM 8233 C C . LEU A 1 1035 ? -22.839 30.137 25.216 1.00 90.31 1035 LEU A C 1
ATOM 8235 O O . LEU A 1 1035 ? -21.650 30.198 24.905 1.00 90.31 1035 LEU A O 1
ATOM 8239 N N . CYS A 1 1036 ? -23.464 31.160 25.808 1.00 90.94 1036 CYS A N 1
ATOM 8240 C CA . CYS A 1 1036 ? -22.807 32.434 26.101 1.00 90.94 1036 CYS A CA 1
ATOM 8241 C C . CYS A 1 1036 ? -21.744 32.322 27.207 1.00 90.94 1036 CYS A C 1
ATOM 8243 O O . CYS A 1 1036 ? -20.728 33.012 27.133 1.00 90.94 1036 CYS A O 1
ATOM 8245 N N . LEU A 1 1037 ? -21.964 31.484 28.226 1.00 90.62 1037 LEU A N 1
ATOM 8246 C CA . LEU A 1 1037 ? -20.979 31.237 29.283 1.00 90.62 1037 LEU A CA 1
ATOM 8247 C C . LEU A 1 1037 ? -19.805 30.401 28.764 1.00 90.62 1037 LEU A C 1
ATOM 8249 O O . LEU A 1 1037 ? -18.660 30.805 28.937 1.00 90.62 1037 LEU A O 1
ATOM 8253 N N . TYR A 1 1038 ? -20.074 29.311 28.040 1.00 90.00 1038 TYR A N 1
ATOM 8254 C CA . TYR A 1 1038 ? -19.022 28.483 27.445 1.00 90.00 1038 TYR A CA 1
ATOM 8255 C C . TYR A 1 1038 ? -18.137 29.293 26.479 1.00 90.00 1038 TYR A C 1
ATOM 8257 O O . TYR A 1 1038 ? -16.912 29.268 26.573 1.00 90.00 1038 TYR A O 1
ATOM 8265 N N . ALA A 1 1039 ? -18.742 30.113 25.611 1.00 87.38 1039 ALA A N 1
ATOM 8266 C CA . ALA A 1 1039 ? -17.998 30.997 24.711 1.00 87.38 1039 ALA A CA 1
ATOM 8267 C C . ALA A 1 1039 ? -17.178 32.085 25.438 1.00 87.38 1039 ALA A C 1
ATOM 8269 O O . ALA A 1 1039 ? -16.222 32.597 24.852 1.00 87.38 1039 ALA A O 1
ATOM 8270 N N . LYS A 1 1040 ? -17.532 32.441 26.683 1.00 86.25 1040 LYS A N 1
ATOM 8271 C CA . LYS A 1 1040 ? -16.776 33.386 27.515 1.00 86.25 1040 LYS A CA 1
ATOM 8272 C C . LYS A 1 1040 ? -15.560 32.729 28.159 1.00 86.25 1040 LYS A C 1
ATOM 8274 O O . LYS A 1 1040 ? -14.461 33.266 28.049 1.00 86.25 1040 LYS A O 1
ATOM 8279 N N . ASP A 1 1041 ? -15.764 31.595 28.823 1.00 86.94 1041 ASP A N 1
ATOM 8280 C CA . ASP A 1 1041 ? -14.726 30.947 29.632 1.00 86.94 1041 ASP A CA 1
ATOM 8281 C C . ASP A 1 1041 ? -13.602 30.346 28.764 1.00 86.94 1041 ASP A C 1
ATOM 8283 O O . ASP A 1 1041 ? -12.459 30.266 29.210 1.00 86.94 1041 ASP A O 1
ATOM 8287 N N . TYR A 1 1042 ? -13.899 30.028 27.497 1.00 82.25 1042 TYR A N 1
ATOM 8288 C CA . TYR A 1 1042 ? -12.941 29.557 26.484 1.00 82.25 1042 TYR A CA 1
ATOM 8289 C C . TYR A 1 1042 ? -12.455 30.655 25.504 1.00 82.25 1042 TYR A C 1
ATOM 8291 O O . TYR A 1 1042 ? -11.975 30.336 24.419 1.00 82.25 1042 TYR A O 1
ATOM 8299 N N . GLU A 1 1043 ? -12.601 31.943 25.851 1.00 78.88 1043 GLU A N 1
ATOM 8300 C CA . GLU A 1 1043 ? -12.139 33.115 25.066 1.00 78.88 1043 GLU A CA 1
ATOM 8301 C C . GLU A 1 1043 ? -12.492 33.076 23.554 1.00 78.88 1043 GLU A C 1
ATOM 8303 O O . GLU A 1 1043 ? -11.716 33.503 22.697 1.00 78.88 1043 GLU A O 1
ATOM 8308 N N . SER A 1 1044 ? -13.677 32.565 23.198 1.00 75.56 1044 SER A N 1
ATOM 8309 C CA . SER A 1 1044 ? -14.037 32.281 21.801 1.00 75.56 1044 SER A CA 1
ATOM 8310 C C . SER A 1 1044 ? -14.113 33.542 20.929 1.00 75.56 1044 SER A C 1
ATOM 8312 O O . SER A 1 1044 ? -14.791 34.509 21.281 1.00 75.56 1044 SER A O 1
ATOM 8314 N N . GLU A 1 1045 ? -13.544 33.500 19.715 1.00 77.44 1045 GLU A N 1
ATOM 8315 C CA . GLU A 1 1045 ? -13.666 34.591 18.726 1.00 77.44 1045 GLU A CA 1
ATOM 8316 C C . GLU A 1 1045 ? -15.133 34.953 18.409 1.00 77.44 1045 GLU A C 1
ATOM 8318 O O . GLU A 1 1045 ? -15.446 36.102 18.092 1.00 77.44 1045 GLU A O 1
ATOM 8323 N N . ASN A 1 1046 ? -16.052 33.990 18.548 1.00 80.12 1046 ASN A N 1
ATOM 8324 C CA . ASN A 1 1046 ? -17.489 34.171 18.323 1.00 80.12 1046 ASN A CA 1
ATOM 8325 C C . ASN A 1 1046 ? -18.251 34.716 19.548 1.00 80.12 1046 ASN A C 1
ATOM 8327 O O . ASN A 1 1046 ? -19.470 34.891 19.471 1.00 80.12 1046 ASN A O 1
ATOM 8331 N N . PHE A 1 1047 ? -17.582 35.001 20.674 1.00 86.19 1047 PHE A N 1
ATOM 8332 C CA . PHE A 1 1047 ? -18.234 35.413 21.923 1.00 86.19 1047 PHE A CA 1
ATOM 8333 C C . PHE A 1 1047 ? -19.151 36.633 21.750 1.00 86.19 1047 PHE A C 1
ATOM 8335 O O . PHE A 1 1047 ? -20.262 36.635 22.272 1.00 86.19 1047 PHE A O 1
ATOM 8342 N N . ALA A 1 1048 ? -18.756 37.630 20.950 1.00 85.44 1048 ALA A N 1
ATOM 8343 C CA . ALA A 1 1048 ? -19.602 38.794 20.669 1.00 85.44 1048 ALA A CA 1
ATOM 8344 C C . ALA A 1 1048 ? -20.927 38.413 19.972 1.00 85.44 1048 ALA A C 1
ATOM 8346 O O . ALA A 1 1048 ? -21.985 38.923 20.330 1.00 85.44 1048 ALA A O 1
ATOM 8347 N N . THR A 1 1049 ? -20.891 37.475 19.021 1.00 87.31 1049 THR A N 1
ATOM 8348 C CA . THR A 1 1049 ? -22.081 36.977 18.307 1.00 87.31 1049 THR A CA 1
ATOM 8349 C C . THR A 1 1049 ? -22.972 36.120 19.209 1.00 87.31 1049 THR A C 1
ATOM 8351 O O . THR A 1 1049 ? -24.200 36.206 19.133 1.00 87.31 1049 THR A O 1
ATOM 8354 N N . MET A 1 1050 ? -22.371 35.331 20.105 1.00 88.12 1050 MET A N 1
ATOM 8355 C CA . MET A 1 1050 ? -23.111 34.591 21.132 1.00 88.12 1050 MET A CA 1
ATOM 8356 C C . MET A 1 1050 ? -23.760 35.537 22.147 1.00 88.12 1050 MET A C 1
ATOM 8358 O O . MET A 1 1050 ? -24.909 35.317 22.522 1.00 88.12 1050 MET A O 1
ATOM 8362 N N . LEU A 1 1051 ? -23.087 36.630 22.521 1.00 91.12 1051 LEU A N 1
ATOM 8363 C CA . LEU A 1 1051 ? -23.623 37.654 23.417 1.00 91.12 1051 LEU A CA 1
ATOM 8364 C C . LEU A 1 1051 ? -24.803 38.414 22.785 1.00 91.12 1051 LEU A C 1
ATOM 8366 O O . LEU A 1 1051 ? -25.841 38.540 23.426 1.00 91.12 1051 LEU A O 1
ATOM 8370 N N . GLU A 1 1052 ? -24.710 38.834 21.515 1.00 91.06 1052 GLU A N 1
ATOM 8371 C CA . GLU A 1 1052 ? -25.845 39.431 20.780 1.00 91.06 1052 GLU A CA 1
ATOM 8372 C C . GLU A 1 1052 ? -27.044 38.465 20.682 1.00 91.06 1052 GLU A C 1
ATOM 8374 O O . GLU A 1 1052 ? -28.203 38.867 20.825 1.00 91.06 1052 GLU A O 1
ATOM 8379 N N . THR A 1 1053 ? -26.775 37.172 20.475 1.00 92.25 1053 THR A N 1
ATOM 8380 C CA . THR A 1 1053 ? -27.812 36.129 20.432 1.00 92.25 1053 THR A CA 1
ATOM 8381 C C . THR A 1 1053 ? -28.451 35.927 21.810 1.00 92.25 1053 THR A C 1
ATOM 8383 O O . THR A 1 1053 ? -29.675 35.843 21.919 1.00 92.25 1053 THR A O 1
ATOM 8386 N N . TYR A 1 1054 ? -27.647 35.924 22.874 1.00 94.56 1054 TYR A N 1
ATOM 8387 C CA . TYR A 1 1054 ? -28.103 35.817 24.257 1.00 94.56 1054 TYR A CA 1
ATOM 8388 C C . TYR A 1 1054 ? -28.933 37.032 24.700 1.00 94.56 1054 TYR A C 1
ATOM 8390 O O . TYR A 1 1054 ? -30.003 36.858 25.287 1.00 94.56 1054 TYR A O 1
ATOM 8398 N N . GLU A 1 1055 ? -28.517 38.255 24.343 1.00 95.38 1055 GLU A N 1
ATOM 8399 C CA . GLU A 1 1055 ? -29.319 39.469 24.538 1.00 95.38 1055 GLU A CA 1
ATOM 8400 C C . GLU A 1 1055 ? -30.690 39.351 23.866 1.00 95.38 1055 GLU A C 1
ATOM 8402 O O . GLU A 1 1055 ? -31.708 39.682 24.481 1.00 95.38 1055 GLU A O 1
ATOM 8407 N N . LYS A 1 1056 ? -30.751 38.856 22.623 1.00 95.88 1056 LYS A N 1
ATOM 8408 C CA . LYS A 1 1056 ? -32.027 38.644 21.927 1.00 95.88 1056 LYS A CA 1
ATOM 8409 C C . LYS A 1 1056 ? -32.923 37.668 22.700 1.00 95.88 1056 LYS A C 1
ATOM 8411 O O . LYS A 1 1056 ? -34.066 38.013 22.988 1.00 95.88 1056 LYS A O 1
ATOM 8416 N N . LEU A 1 1057 ? -32.404 36.497 23.073 1.00 96.81 1057 LEU A N 1
ATOM 8417 C CA . LEU A 1 1057 ? -33.166 35.459 23.782 1.00 96.81 1057 LEU A CA 1
ATOM 8418 C C . LEU A 1 1057 ? -33.675 35.935 25.153 1.00 96.81 1057 LEU A C 1
ATOM 8420 O O . LEU A 1 1057 ? -34.820 35.664 25.511 1.00 96.81 1057 LEU A O 1
ATOM 8424 N N . TYR A 1 1058 ? -32.880 36.722 25.887 1.00 97.38 1058 TYR A N 1
ATOM 8425 C CA . TYR A 1 1058 ? -33.329 37.360 27.129 1.00 97.38 1058 TYR A CA 1
ATOM 8426 C C . TYR A 1 1058 ? -34.490 38.334 26.888 1.00 97.38 1058 TYR A C 1
ATOM 8428 O O . TYR A 1 1058 ? -35.470 38.334 27.636 1.00 97.38 1058 TYR A O 1
ATOM 8436 N N . ASN A 1 1059 ? -34.399 39.169 25.848 1.00 96.62 1059 ASN A N 1
ATOM 8437 C CA . ASN A 1 1059 ? -35.448 40.136 25.530 1.00 96.62 1059 ASN A CA 1
ATOM 8438 C C . ASN A 1 1059 ? -36.740 39.461 25.037 1.00 96.62 1059 ASN A C 1
ATOM 8440 O O . ASN A 1 1059 ? -37.820 39.936 25.388 1.00 96.62 1059 ASN A O 1
ATOM 8444 N N . ASP A 1 1060 ? -36.646 38.358 24.289 1.00 96.62 1060 ASP A N 1
ATOM 8445 C CA . ASP A 1 1060 ? -37.807 37.588 23.826 1.00 96.62 1060 ASP A CA 1
ATOM 8446 C C . ASP A 1 1060 ? -38.535 36.917 25.013 1.00 96.62 1060 ASP A C 1
ATOM 8448 O O . ASP A 1 1060 ? -39.711 37.208 25.243 1.00 96.62 1060 ASP A O 1
ATOM 8452 N N . ALA A 1 1061 ? -37.824 36.157 25.860 1.00 96.19 1061 ALA A N 1
ATOM 8453 C CA . ALA A 1 1061 ? -38.390 35.512 27.058 1.00 96.19 1061 ALA A CA 1
ATOM 8454 C C . ALA A 1 1061 ? -38.983 36.506 28.070 1.00 96.19 1061 ALA A C 1
ATOM 8456 O O . ALA A 1 1061 ? -39.982 36.240 28.745 1.00 96.19 1061 ALA A O 1
ATOM 8457 N N . LYS A 1 1062 ? -38.383 37.694 28.169 1.00 96.62 1062 LYS A N 1
ATOM 8458 C CA . LYS A 1 1062 ? -38.927 38.800 28.957 1.00 96.62 1062 LYS A CA 1
ATOM 8459 C C . LYS A 1 1062 ? -40.203 39.370 28.343 1.00 96.62 1062 LYS A C 1
ATOM 8461 O O . LYS A 1 1062 ? -41.151 39.650 29.075 1.00 96.62 1062 LYS A O 1
ATOM 8466 N N . ALA A 1 1063 ? -40.246 39.550 27.024 1.00 95.88 1063 ALA A N 1
ATOM 8467 C CA . ALA A 1 1063 ? -41.410 40.093 26.335 1.00 95.88 1063 ALA A CA 1
ATOM 8468 C C . ALA A 1 1063 ? -42.621 39.150 26.428 1.00 95.88 1063 ALA A C 1
ATOM 8470 O O . ALA A 1 1063 ? -43.734 39.624 26.675 1.00 95.88 1063 ALA A O 1
ATOM 8471 N N . SER A 1 1064 ? -42.422 37.834 26.304 1.00 95.88 1064 SER A N 1
ATOM 8472 C CA . SER A 1 1064 ? -43.493 36.855 26.514 1.00 95.88 1064 SER A CA 1
ATOM 8473 C C . SER A 1 1064 ? -43.933 36.797 27.980 1.00 95.88 1064 SER A C 1
ATOM 8475 O O . SER A 1 1064 ? -45.139 36.856 28.237 1.00 95.88 1064 SER A O 1
ATOM 8477 N N . PHE A 1 1065 ? -43.013 36.836 28.956 1.00 95.62 1065 PHE A N 1
ATOM 8478 C CA . PHE A 1 1065 ? -43.386 36.943 30.375 1.00 95.62 1065 PHE A CA 1
ATOM 8479 C C . PHE A 1 1065 ? -44.179 38.219 30.691 1.00 95.62 1065 PHE A C 1
ATOM 8481 O O . PHE A 1 1065 ? -45.184 38.168 31.406 1.00 95.62 1065 PHE A O 1
ATOM 8488 N N . GLU A 1 1066 ? -43.766 39.377 30.170 1.00 93.75 1066 GLU A N 1
ATOM 8489 C CA . GLU A 1 1066 ? -44.478 40.647 30.352 1.00 93.75 1066 GLU A CA 1
ATOM 8490 C C . GLU A 1 1066 ? -45.868 40.628 29.684 1.00 93.75 1066 GLU A C 1
ATOM 8492 O O . GLU A 1 1066 ? -46.801 41.227 30.226 1.00 93.75 1066 GLU A O 1
ATOM 8497 N N . ALA A 1 1067 ? -46.047 39.876 28.590 1.00 93.06 1067 ALA A N 1
ATOM 8498 C CA . ALA A 1 1067 ? -47.331 39.703 27.907 1.00 93.06 1067 ALA A CA 1
ATOM 8499 C C . ALA A 1 1067 ? -48.347 38.810 28.655 1.00 93.06 1067 ALA A C 1
ATOM 8501 O O . ALA A 1 1067 ? -49.552 38.979 28.449 1.00 93.06 1067 ALA A O 1
ATOM 8502 N N . LEU A 1 1068 ? -47.904 37.895 29.530 1.00 94.38 1068 LEU A N 1
ATOM 8503 C CA . LEU A 1 1068 ? -48.800 37.012 30.296 1.00 94.38 1068 LEU A CA 1
ATOM 8504 C C . LEU A 1 1068 ? -49.750 37.797 31.217 1.00 94.38 1068 LEU A C 1
ATOM 8506 O O . LEU A 1 1068 ? -49.309 38.638 32.009 1.00 94.38 1068 LEU A O 1
ATOM 8510 N N . GLY A 1 1069 ? -51.044 37.472 31.202 1.00 91.56 1069 GLY A N 1
ATOM 8511 C CA . GLY A 1 1069 ? -52.011 38.042 32.141 1.00 91.56 1069 GLY A CA 1
ATOM 8512 C C . GLY A 1 1069 ? -51.851 37.504 33.569 1.00 91.56 1069 GLY A C 1
ATOM 8513 O O . GLY A 1 1069 ? -51.222 36.475 33.798 1.00 91.56 1069 GLY A O 1
ATOM 8514 N N . GLU A 1 1070 ? -52.491 38.155 34.547 1.00 90.12 1070 GLU A N 1
ATOM 8515 C CA . GLU A 1 1070 ? -52.555 37.670 35.944 1.00 90.12 1070 GLU A CA 1
ATOM 8516 C C . GLU A 1 1070 ? -53.116 36.237 36.048 1.00 90.12 1070 GLU A C 1
ATOM 8518 O O . GLU A 1 1070 ? -52.705 35.470 36.913 1.00 90.12 1070 GLU A O 1
ATOM 8523 N N . ALA A 1 1071 ? -54.039 35.862 35.153 1.00 88.88 1071 ALA A N 1
ATOM 8524 C CA . ALA A 1 1071 ? -54.578 34.505 35.078 1.00 88.88 1071 ALA A CA 1
ATOM 8525 C C . ALA A 1 1071 ? -53.536 33.500 34.557 1.00 88.88 1071 ALA A C 1
ATOM 8527 O O . ALA A 1 1071 ? -53.345 32.457 35.172 1.00 88.88 1071 ALA A O 1
ATOM 8528 N N . ASP A 1 1072 ? -52.814 33.840 33.485 1.00 91.44 1072 ASP A N 1
ATOM 8529 C CA . ASP A 1 1072 ? -51.758 32.998 32.905 1.00 91.44 1072 ASP A CA 1
ATOM 8530 C C . ASP A 1 1072 ? -50.598 32.809 33.904 1.00 91.44 1072 ASP A C 1
ATOM 8532 O O . ASP A 1 1072 ? -50.139 31.696 34.158 1.00 91.44 1072 ASP A O 1
ATOM 8536 N N . LYS A 1 1073 ? -50.182 33.892 34.576 1.00 91.31 1073 LYS A N 1
ATOM 8537 C CA . LYS A 1 1073 ? -49.151 33.873 35.631 1.00 91.31 1073 LYS A CA 1
ATOM 8538 C C . LYS A 1 1073 ? -49.553 33.064 36.872 1.00 91.31 1073 LYS A C 1
ATOM 8540 O O . LYS A 1 1073 ? -48.673 32.611 37.606 1.00 91.31 1073 LYS A O 1
ATOM 8545 N N . ALA A 1 1074 ? -50.851 32.853 37.100 1.00 90.94 1074 ALA A N 1
ATOM 8546 C CA . ALA A 1 1074 ? -51.364 31.976 38.152 1.00 90.94 1074 ALA A CA 1
ATOM 8547 C C . ALA A 1 1074 ? -51.396 30.486 37.753 1.00 90.94 1074 ALA A C 1
ATOM 8549 O O . ALA A 1 1074 ? -51.477 29.643 38.643 1.00 90.94 1074 ALA A O 1
ATOM 8550 N N . LEU A 1 1075 ? -51.313 30.158 36.456 1.00 92.44 1075 LEU A N 1
ATOM 8551 C CA . LEU A 1 1075 ? -51.212 28.779 35.957 1.00 92.44 1075 LEU A CA 1
ATOM 8552 C C . LEU A 1 1075 ? -49.764 28.267 35.906 1.00 92.44 1075 LEU A C 1
ATOM 8554 O O . LEU A 1 1075 ? -49.541 27.063 36.010 1.00 92.44 1075 LEU A O 1
ATOM 8558 N N . LEU A 1 1076 ? -48.778 29.160 35.763 1.00 93.19 1076 LEU A N 1
ATOM 8559 C CA . LEU A 1 1076 ? -47.361 28.786 35.795 1.00 93.19 1076 LEU A CA 1
ATOM 8560 C C . LEU A 1 1076 ? -46.976 28.148 37.149 1.00 93.19 1076 LEU A C 1
ATOM 8562 O O . LEU A 1 1076 ? -47.266 28.745 38.194 1.00 93.19 1076 LEU A O 1
ATOM 8566 N N . PRO A 1 1077 ? -46.258 27.008 37.165 1.00 92.12 1077 PRO A N 1
ATOM 8567 C CA . PRO A 1 1077 ? -45.648 26.466 38.378 1.00 92.12 1077 PRO A CA 1
ATOM 8568 C C . PRO A 1 1077 ? -44.628 27.431 38.992 1.00 92.12 1077 PRO A C 1
ATOM 8570 O O . PRO A 1 1077 ? -43.961 28.185 38.282 1.00 92.12 1077 PRO A O 1
ATOM 8573 N N . ASP A 1 1078 ? -44.463 27.394 40.315 1.00 91.81 1078 ASP A N 1
ATOM 8574 C CA . ASP A 1 1078 ? -43.552 28.323 40.996 1.00 91.81 1078 ASP A CA 1
ATOM 8575 C C . ASP A 1 1078 ? -42.079 28.091 40.621 1.00 91.81 1078 ASP A C 1
ATOM 8577 O O . ASP A 1 1078 ? -41.357 29.063 40.423 1.00 91.81 1078 ASP A O 1
ATOM 8581 N N . TYR A 1 1079 ? -41.662 26.845 40.363 1.00 91.31 1079 TYR A N 1
ATOM 8582 C CA . TYR A 1 1079 ? -40.295 26.545 39.912 1.00 91.31 1079 TYR A CA 1
ATOM 8583 C C . TYR A 1 1079 ? -39.962 27.110 38.515 1.00 91.31 1079 TYR A C 1
ATOM 8585 O O . TYR A 1 1079 ? -38.806 27.414 38.238 1.00 91.31 1079 TYR A O 1
ATOM 8593 N N . ILE A 1 1080 ? -40.963 27.325 37.648 1.00 95.06 1080 ILE A N 1
ATOM 8594 C CA . ILE A 1 1080 ? -40.783 28.015 36.356 1.00 95.06 1080 ILE A CA 1
ATOM 8595 C C . ILE A 1 1080 ? -40.581 29.523 36.569 1.00 95.06 1080 ILE A C 1
ATOM 8597 O O . ILE A 1 1080 ? -39.777 30.153 35.882 1.00 95.06 1080 ILE A O 1
ATOM 8601 N N . LYS A 1 1081 ? -41.256 30.108 37.566 1.00 93.50 1081 LYS A N 1
ATOM 8602 C CA . LYS A 1 1081 ? -41.042 31.510 37.959 1.00 93.50 1081 LYS A CA 1
ATOM 8603 C C . LYS A 1 1081 ? -39.651 31.673 38.566 1.00 93.50 1081 LYS A C 1
ATOM 8605 O O . LYS A 1 1081 ? -38.945 32.588 38.171 1.00 93.50 1081 LYS A O 1
ATOM 8610 N N . GLU A 1 1082 ? -39.240 30.764 39.452 1.00 94.25 1082 GLU A N 1
ATOM 8611 C CA . GLU A 1 1082 ? -37.897 30.720 40.054 1.00 94.25 1082 GLU A CA 1
ATOM 8612 C C . GLU A 1 1082 ? -36.792 30.569 38.992 1.00 94.25 1082 GLU A C 1
ATOM 8614 O O . GLU A 1 1082 ? -35.776 31.259 39.071 1.00 94.25 1082 GLU A O 1
ATOM 8619 N N . MET A 1 1083 ? -37.015 29.745 37.962 1.00 95.00 1083 MET A N 1
ATOM 8620 C CA . MET A 1 1083 ? -36.129 29.586 36.802 1.00 95.00 1083 MET A CA 1
ATOM 8621 C C . MET A 1 1083 ? -35.989 30.882 35.984 1.00 95.00 1083 MET A C 1
ATOM 8623 O O . MET A 1 1083 ? -34.871 31.321 35.719 1.00 95.00 1083 MET A O 1
ATOM 8627 N N . TYR A 1 1084 ? -37.093 31.553 35.644 1.00 96.44 1084 TYR A N 1
ATOM 8628 C CA . TYR A 1 1084 ? -37.053 32.867 34.986 1.00 96.44 1084 TYR A CA 1
ATOM 8629 C C . TYR A 1 1084 ? -36.336 33.922 35.841 1.00 96.44 1084 TYR A C 1
ATOM 8631 O O . TYR A 1 1084 ? -35.487 34.671 35.351 1.00 96.44 1084 TYR A O 1
ATOM 8639 N N . ASP A 1 1085 ? -36.618 33.936 37.143 1.00 95.44 1085 ASP A N 1
ATOM 8640 C CA . ASP A 1 1085 ? -35.973 34.815 38.112 1.00 95.44 1085 ASP A CA 1
ATOM 8641 C C . ASP A 1 1085 ? -34.467 34.530 38.247 1.00 95.44 1085 ASP A C 1
ATOM 8643 O O . ASP A 1 1085 ? -33.703 35.443 38.564 1.00 95.44 1085 ASP A O 1
ATOM 8647 N N . PHE A 1 1086 ? -34.024 33.287 38.043 1.00 95.38 1086 PHE A N 1
ATOM 8648 C CA . PHE A 1 1086 ? -32.613 32.898 38.007 1.00 95.38 1086 PHE A CA 1
ATOM 8649 C C . PHE A 1 1086 ? -31.938 33.410 36.730 1.00 95.38 1086 PHE A C 1
ATOM 8651 O O . PHE A 1 1086 ? -30.944 34.132 36.820 1.00 95.38 1086 PHE A O 1
ATOM 8658 N N . TYR A 1 1087 ? -32.507 33.134 35.552 1.00 95.75 1087 TYR A N 1
ATOM 8659 C CA . TYR A 1 1087 ? -31.915 33.558 34.279 1.00 95.75 1087 TYR A CA 1
ATOM 8660 C C . TYR A 1 1087 ? -31.903 35.078 34.089 1.00 95.75 1087 TYR A C 1
ATOM 8662 O O . TYR A 1 1087 ? -30.921 35.612 33.576 1.00 95.75 1087 TYR A O 1
ATOM 8670 N N . CYS A 1 1088 ? -32.893 35.807 34.618 1.00 94.31 1088 CYS A N 1
ATOM 8671 C CA . CYS A 1 1088 ? -32.830 37.270 34.683 1.00 94.31 1088 CYS A CA 1
ATOM 8672 C C . CYS A 1 1088 ? -31.631 37.778 35.504 1.00 94.31 1088 CYS A C 1
ATOM 8674 O O . CYS A 1 1088 ? -30.956 38.718 35.087 1.00 94.31 1088 CYS A O 1
ATOM 8676 N N . LYS A 1 1089 ? -31.336 37.152 36.653 1.00 94.38 1089 LYS A N 1
ATOM 8677 C CA . LYS A 1 1089 ? -30.183 37.519 37.496 1.00 94.38 1089 LYS A CA 1
ATOM 8678 C C . LYS A 1 1089 ? -28.855 37.125 36.843 1.00 94.38 1089 LYS A C 1
ATOM 8680 O O . LYS A 1 1089 ? -27.880 37.855 36.989 1.00 94.38 1089 LYS A O 1
ATOM 8685 N N . MET A 1 1090 ? -28.817 36.003 36.123 1.00 91.62 1090 MET A N 1
ATOM 8686 C CA . MET A 1 1090 ? -27.633 35.562 35.380 1.00 91.62 1090 MET A CA 1
ATOM 8687 C C . MET A 1 1090 ? -27.310 36.523 34.228 1.00 91.62 1090 MET A C 1
ATOM 8689 O O . MET A 1 1090 ? -26.170 36.965 34.104 1.00 91.62 1090 MET A O 1
ATOM 8693 N N . TYR A 1 1091 ? -28.325 36.952 33.472 1.00 93.94 1091 TYR A N 1
ATOM 8694 C CA . TYR A 1 1091 ? -28.189 37.989 32.449 1.00 93.94 1091 TYR A CA 1
ATOM 8695 C C . TYR A 1 1091 ? -27.642 39.300 33.036 1.00 93.94 1091 TYR A C 1
ATOM 8697 O O . TYR A 1 1091 ? -26.649 39.836 32.543 1.00 93.94 1091 TYR A O 1
ATOM 8705 N N . GLU A 1 1092 ? -28.218 39.786 34.143 1.00 92.19 1092 GLU A N 1
ATOM 8706 C CA . GLU A 1 1092 ? -27.713 40.980 34.837 1.00 92.19 1092 GLU A CA 1
ATOM 8707 C C . GLU A 1 1092 ? -26.248 40.837 35.287 1.00 92.19 1092 GLU A C 1
ATOM 8709 O O . GLU A 1 1092 ? -25.528 41.835 35.295 1.00 92.19 1092 GLU A O 1
ATOM 8714 N N . GLN A 1 1093 ? -25.792 39.635 35.654 1.00 89.25 1093 GLN A N 1
ATOM 8715 C CA . GLN A 1 1093 ? -24.405 39.372 36.056 1.00 89.25 1093 GLN A CA 1
ATOM 8716 C C . GLN A 1 1093 ? -23.449 39.288 34.863 1.00 89.25 1093 GLN A C 1
ATOM 8718 O O . GLN A 1 1093 ? -22.359 39.856 34.928 1.00 89.25 1093 GLN A O 1
ATOM 8723 N N . ILE A 1 1094 ? -23.838 38.632 33.768 1.00 87.56 1094 ILE A N 1
ATOM 8724 C CA . ILE A 1 1094 ? -23.029 38.554 32.541 1.00 87.56 1094 ILE A CA 1
ATOM 8725 C C . ILE A 1 1094 ? -22.827 39.966 31.971 1.00 87.56 1094 ILE A C 1
ATOM 8727 O O . ILE A 1 1094 ? -21.688 40.382 31.761 1.00 87.56 1094 ILE A O 1
ATOM 8731 N N . MET A 1 1095 ? -23.903 40.753 31.862 1.00 86.88 1095 MET A N 1
ATOM 8732 C CA . MET A 1 1095 ? -23.880 42.128 31.334 1.00 86.88 1095 MET A CA 1
ATOM 8733 C C . MET A 1 1095 ? -23.263 43.180 32.279 1.00 86.88 1095 MET A C 1
ATOM 8735 O O . MET A 1 1095 ? -23.157 44.346 31.906 1.00 86.88 1095 MET A O 1
ATOM 8739 N N . GLN A 1 1096 ? -22.865 42.803 33.500 1.00 81.00 1096 GLN A N 1
ATOM 8740 C CA . GLN A 1 1096 ? -22.077 43.649 34.415 1.00 81.00 1096 GLN A CA 1
ATOM 8741 C C . GLN A 1 1096 ? -20.577 43.317 34.409 1.00 81.00 1096 GLN A C 1
ATOM 8743 O O . GLN A 1 1096 ? -19.786 44.092 34.944 1.00 81.00 1096 GLN A O 1
ATOM 8748 N N . ASN A 1 1097 ? -20.192 42.171 33.839 1.00 61.53 1097 ASN A N 1
ATOM 8749 C CA . ASN A 1 1097 ? -18.820 41.657 33.815 1.00 61.53 1097 ASN A CA 1
ATOM 8750 C C . ASN A 1 1097 ? -18.249 41.576 32.381 1.00 61.53 1097 ASN A C 1
ATOM 8752 O O . ASN A 1 1097 ? -17.332 40.785 32.137 1.00 61.53 1097 ASN A O 1
ATOM 8756 N N . ASN A 1 1098 ? -18.813 42.376 31.469 1.00 58.69 1098 ASN A N 1
ATOM 8757 C CA . ASN A 1 1098 ? -18.424 42.619 30.076 1.00 58.69 1098 ASN A CA 1
ATOM 8758 C C . ASN A 1 1098 ? -18.390 44.143 29.838 1.00 58.69 1098 ASN A C 1
ATOM 8760 O O . ASN A 1 1098 ? -17.535 44.593 29.047 1.00 58.69 1098 ASN A O 1
#

Radius of gyration: 61.61 Å; chains: 1; bounding box: 105×93×196 Å

Secondary structure (DSSP, 8-state):
-----------------------------EEEEEPPTT-SS-SEEETTPPP--TT-EEEEEETTEEEEEETTSTTEEEE---TTS-EEEEEEEEETTEEEEEEEEEEPSEEEES---EEETTPPP-TTS-EEEEEPTTS-EEEEETTSTTEEEEE---SSSEEEEEEEEEEETTEEEEEEEEEEEE--SEEEEE--S--EEETT------TT-EEEEE-S-SGGG--EEEEE--GGGBPP--STT--GGGSSSPEEEEEEEEETTEEEEEEEEEEEPPHHHHHHHHHHHHTTS--SSS-----HHHHHHHHHHHHHHTTS-HHHHTTS-HHHHHHHHHHHHHHHHHHHHHHHHTTTTTEEEEEEEETTEEEEEEEE----HHHHHHHHHHHTSTT-HHHHHHHHHHHHHHHHTTSEEETTEEHHHHHTT---HHHHHHHHHHHHHHHHHHHHS-TTTS-TT--TTTGGGGHHHHHHHGGGGSSTT---HHHHHHHHHHHT--TT--HHHHHHHHHHHHT-HHHHHHHHTT---HHHHHHHHHHHHHHHHHHHHHS--TTT------HHHHHHHHHHHHHHHHHHHHH-HHHHHHHTT-HHHHSS-HHHHHHHHHHHSTTHHHHGGGTT-HHHHHHHHHHHHHHHHHHHHSS--HHHHHHHHHHHHHS-HHHHHHHHHHS----TTS-----S---SS---HHHHHHHHHHHTTSPPP--TT------PPPPHHHHHHHHHHHHHHHHHHHTT-SS--THHHHHHHHHHHHHHHHHHHHHHHTT-HHHHHHHHHHHHHHHHHHHHHHHHHTTB-TTSPBPPPPP--HHHHHHHHHHHHHHHHHHHHHHHHHTTS---HHHHHHHHHHHHHHHHHHHHH--HHHHHHHHH--EE-GGG-EE-HHHHHHHHHHHHHHHHHHTT-HHHHHHSSHHHHHHHHHHHHGGGS--B-TTSPBP-----HHHHHHHHHHHHHHTTS-HHHHHHHHHHT--SS--TTHHHHHHHHHHHSEETTEE-HHHHHHHHHHHHHHHHHHHHHHHHHTT-TTHHHHHHHHHHHHHHHHHHHHH--HHHHHHS-HHHHHHHHHHHHHHHHHTT--

pLDDT: mean 81.55, std 16.04, range [23.72, 98.0]

Foldseek 3Di:
DDDDDDDDDDDDDDDDDYDDDDDDDDDWAWDDKDFDPPLAPAQEFEQPDDDDQASHWIWTQITNDTDTDRCPDPQKDKDFDDSNDFAKTKIWIDGPPDIDIDIGGYHYQKDKDFAAQEAEQLDDGDQPTTWMWGQDRVRDIDIDRSVDPQKDFPDDHRNDFDKDWTKIWGDDPPDIDIDIDIHTYAYFPDKDWDAAPAQEEELLDDDDDQHPTWMWTWGDDDDPVIDIDIDRADPVQKDDDHLNVADPVQQPPWDWDWIWGHDSNHTRGIDIHTYHHALLVLLVVLLVVQVVFDQAAHGDDADPVNQVSLLVSLVRLVVDDPVSVVSHDPSSCLRSLLSPLVSLVVVLVVVLVLCVQQWDWDWDADPNDIDTDIFGNHLALVSVVVVLVLLVDPVRPNQVSLVSLVVSLVVFVQRDNYHNDGSVNSSVPRDHSCVSVVSNVLSVLLVVLLVLDACVLPNLPDDLVRLLVSVVSLVVNLVSLVDPDDLHQNSQVNSCSNNVHDPVRGSLVSQCSNCVSVVPVVSNLSSLQHDDDPLCPQLLVLLVQLVVLLVLQVPDPPVVVDDDRALLSNLLSVVSNVVSLVVQCVVDPSSVVCSVVVCSNNVHDSVCVVLVSCQPTCVLVQCLLPVPVPLLVVLSVLVSVQLVCCVVPVDGDLVSLLVSLLSLLPDALQSNQSSQVRHDADDPDDPDDCSHLDDPDPAGRQLSSLCVNQVVLPPDDDDPVDDDDDDHHQDPLLSVLNSLLSQLSNLVSCCFDDDDNSLVVNLVSLVVSVVSLVVLVVCVVVPNPSSVVNNVVCCVRCVVSNVVSVVLNVQADPVSHGHDADDQDPVLVVLQVLLLVLLLVLVVQLVCVVVVNDLPLLLLQLSLLLNVVSVVCQVVVPDPSSNSQQSRPWDQSDPSGIDRSVVSNSVSSSSNSSVCSNLVNPVVVVPFPCSVLSPLQNLLLVQQDQDADPVGHGDDDDDDPVNVVSLLVSVVVLVVGDLSNNVSSVSSQDDPPDRSRLNSVLSVQQCQLDDPNGGPPLLSVLSVLLVVLVVLLSQLVVCVVVVHPCNVVSLVVNVVSLVSSVVSVVVDDPVSVVSDDVSSVVSNVVSVVSNVVVVVVD

Sequence (1098 aa):
MKKFRQFAVATLMILAMCSLIAVFAACDKITEIKVADGNLPKTTFILGQELDLAGGKLTVVNNGKEEEVALDSSEVTVSGYDKDKEGEQELTIAYKDFTTTVKINVVPRMVVTGYASKYFVGEQFSKTSGSVRINLDSGKYINKPISDEEISVVSFDSSKAGSTTATLRYKSGEVEYSAAIPVQVLEVASQKLTPPNNLYYKSHQTEIDLAGATITLKSAGTGSDVLTRRITVTADMLSAYDLSAATIAYIDDPLELPITVTYGGQKIGSFKINVNYSAVSLMQDRAEELKSLDFTSGIPAITPAQGAAAMSAMQRYFTLAADEKELVPAEDKAIVVRVASAYCKGLWDDETNAFSRTFEVEVSEVEGQRFEELVMKSTNIEHSKLDYTKLEKPDAVIKEYSKLLVNIKNEFSDLVLTGDKKVGDYLYTVYETGYFDTVLKNLDFMYDFFKVLPVDRLPVDWTEENIVNYRDVINESIDFFMDEKLYNKDLYDCVSAWRGDAEDKYIPEMYLTYCWKADDRDGINKVATIYVPDDFMTLYLSIEAALSELDALTNSDIISGNINMDTSMFMLYYYHINATMEEVRNKGVMMAWLLDNLEPYVGFNYEESVNSLLRDKGYNALQGAMLGDKTNDAMWKMFIDVMDDALLNDEYNMDKIEEMLLFLLDMPDSNKFVFITSVNTWYLTFGIPTYALDYNSGMTTMSKFATFLGVYGNGVTDDEDGTVLVQPAVPKSVNELLASLLRTIEDCARRSTYSVDLTESFLENMAETVRLYDELTKAAAAGDAAAKTGKDWFDARYLKYYQQYLAVSELYDEEGNFKEYENLGEEWEAKFREVREVAYDIMIKNYLINQNKGDDFVVLFAQYELLEKLSLEILSSGNDTVIKAYYNKLYDFKDFGKYTLEYAVMLSRDAYRTWLVLLGGWDMYRESGLKEFMIMAVPVMNMGYDTLDDEGNPIEIVFTEKDAENVKAVLEAYRELSIEDRMLFVSLNLSENNDYYYGAMLYYFSKTILTDNAENKNCTAFIEDLFLLEQGTTLCLYAKDYESENFATMLETYEKLYNDAKASFEALGEADKALLPDYIKEMYDFYCKMYEQIMQNN